Protein AF-A0A2B4SBN5-F1 (afdb_monomer_lite)

Foldseek 3Di:
DAKFKAWEFEDAPPDPHGPDIDIDIADDDPVCLAPVSVVVSVCVVVVVVVVCVVVVFDDWDWWWWWWFQDPNDIDTHTPPDSVSSNVCVCVQPDPDCPDPVVVPPPVDDDPVRCVVVADFAFLAFAFQLVQLLVQLVLCPDPQLPADFLDDDLAETAFEKEKFKDKDFDDWDWDQDPVVQFIHQFNDTGHPVNCVVCVPDDPVNRLQGGFTMKMWIKIAGLLRSTITTTTIDTDHPDDALVRLLCRVLFRQLQQQQWSVQSVVFDDDSSHTTNVRGPFWQADPVLVVVQHADPVRVVLVFDGSFSSHGHTPVCSVVVHHTYGYQHQEYEYALDPSNVSSLVVVLVCQVVVVDDSSCNNYFYAYFLLNLLLQQLCLQAVFQFDQQLFGGHLVQLVQACVFPDCLLNVQSVVQDDPPLSHPPDSNDSASLQSCLDPSNLVSQVVFFKWKDFDDDDDAAKDWDFDQVVLFIFIDHRPCPLADQLVVPPDLVSLLVLCVVVVHDSDDDSVVSSVSVVVVLVVVLVVDDARTAAEPDRANGWAEWEDPDPQWIWTQGLVQQFIWIWGWDRSNNHIYTYIDTQEGHPPQFRHWQYWECAPPDKIKTWTFDDPRFQTAIWMDGSVPNDIDGLDGDPDPQAPGWHYWYDAPQWIWTDRFQQQFIWIAHPVVSDIDTQAACSDADQRTHGRNRGGANGWHDWYGRRNKIWIARPVVRTIMIMGGCPSVSVLSNLSNLQCLLLPNHDPPDDRDQDALVSNLVSLVVNLVSQVVSVVVLCVSVVHDPPDFDPSHSNHRGPSSSVSSVSNSSSSVSSQVSSCSSPVVCRSSRNSNSNHNVVVVVVVVVVVPDPQDDDDDDDDDDDDDDDDDDDDDDDDDDDDDDDDDDPDDDDPPPPDPDPDDDDDDDDDDDDDPDDDSPSRYMHMYMYTHD

pLDDT: mean 78.02, std 18.74, range [21.84, 96.44]

Secondary structure (DSSP, 8-state):
-EEEEEEEEEEETT-SS-SEEEEEEEEE-GGG-SHHHHHHHHHHHHTHHHHHHHTT--EEEEEEEEEEEETTEEEEEE--SHHHHHHHHHHHH-SS---HHHHTT--PPPHHHHHHSPPP---SSEEEHHHHHHHHHHHTSTTS-PPPSEE-SSEEEEEEEEEEEEEEPPP--EEETTTTEEESBSS-B-HHHHHH-SS--HHHHHHTBEEEEEEEEEEETTSS-EEEEEEEEEES---HHHHHHHHHHHHHHHTS-HHHHHHSPPBTTEE-GGG-------HHHHHHTS--HHHHHTT---SSGGGS--HHHHHHT--EEEEEEEEEEE---HHHHHHHHHHHHHHHTT-S-GGGTT-EEEE-HHHHHHHHHHHHHHS-EEETTEEE-HHHHHHHHH-S-HHHHHHHHHH--TTTTS-S-SS-SHHHHHHT-HHHHHHHTT-SEEEEEE-----SEEEEEETTTTEEEEEESSS-SS--TTT--SHHHHHHHHHHTT----S-HHHHHHHHHHHHHHHHHTS-TTB-EESS--SSEEEEEEEETTEEEEEETTTTEEEEEEEEE-SSSEEEEEEEEEEPPTT---EEEEEE-STTEEEEEE---SS---EEEEEETTT--EEEEEETTSSS-S-EEEEEEETTEEEEEETTTTEEEEEETTTTEEEEEE--SSS----EETTT---SSEEEEEEETTEEEEEETTTTEEEEEEESHHHHHHHHHHHHHHHHTT--STT--PPP--HHHHHHHHHHHHHHHHHHHHHHHHHTT--TT----BTTTB--HHHHHHHHHHHHHHHHHHHHHHHH-SGGGGG--GGGGSTHHHHHHHHHHHH--S------SS------PPPP----------------------------------------------TTS-EEEEEEEEE-

Structure (mmCIF, N/CA/C/O backbone):
data_AF-A0A2B4SBN5-F1
#
_entry.id   AF-A0A2B4SBN5-F1
#
loop_
_atom_site.group_PDB
_atom_site.id
_atom_site.type_symbol
_atom_site.label_atom_id
_atom_site.label_alt_id
_atom_site.label_comp_id
_atom_site.label_asym_id
_atom_site.label_entity_id
_atom_site.label_seq_id
_atom_site.pdbx_PDB_ins_code
_atom_site.Cartn_x
_atom_site.Cartn_y
_atom_site.Cartn_z
_atom_site.occupancy
_atom_site.B_iso_or_equiv
_atom_site.auth_seq_id
_atom_site.auth_comp_id
_atom_site.auth_asym_id
_atom_site.auth_atom_id
_atom_site.pdbx_PDB_model_num
ATOM 1 N N . MET A 1 1 ? -30.070 45.444 13.335 1.00 51.06 1 MET A N 1
ATOM 2 C CA . MET A 1 1 ? -29.149 46.072 12.356 1.00 51.06 1 MET A CA 1
ATOM 3 C C . MET A 1 1 ? -28.250 44.975 11.816 1.00 51.06 1 MET A C 1
ATOM 5 O O . MET A 1 1 ? -27.507 44.396 12.597 1.00 51.06 1 MET A O 1
ATOM 9 N N . SER A 1 2 ? -28.333 44.672 10.522 1.00 61.66 2 SER A N 1
ATOM 10 C CA . SER A 1 2 ? -27.671 43.501 9.926 1.00 61.66 2 SER A CA 1
ATOM 11 C C . SER A 1 2 ? -26.673 43.948 8.854 1.00 61.66 2 SER A C 1
ATOM 13 O O . SER A 1 2 ? -26.949 44.862 8.074 1.00 61.66 2 SER A O 1
ATOM 15 N N . VAL A 1 3 ? -25.479 43.344 8.833 1.00 66.44 3 VAL A N 1
ATOM 16 C CA . VAL A 1 3 ? -24.431 43.646 7.841 1.00 66.44 3 VAL A CA 1
ATOM 17 C C . VAL A 1 3 ? -24.405 42.542 6.790 1.00 66.44 3 VAL A C 1
ATOM 19 O O . VAL A 1 3 ? -23.977 41.422 7.059 1.00 66.44 3 VAL A O 1
ATOM 22 N N . LEU A 1 4 ? -24.836 42.865 5.576 1.00 65.75 4 LEU A N 1
ATOM 23 C CA . LEU A 1 4 ? -24.887 41.945 4.444 1.00 65.75 4 LEU A CA 1
ATOM 24 C C . LEU A 1 4 ? -23.586 41.989 3.647 1.00 65.75 4 LEU A C 1
ATOM 26 O O . LEU A 1 4 ? -22.999 43.053 3.463 1.00 65.75 4 LEU A O 1
ATOM 30 N N . LYS A 1 5 ? -23.151 40.850 3.101 1.00 68.62 5 LYS A N 1
ATOM 31 C CA . LYS A 1 5 ? -22.091 40.831 2.083 1.00 68.62 5 LYS A CA 1
ATOM 32 C C . LYS A 1 5 ? -22.724 41.013 0.707 1.00 68.62 5 LYS A C 1
ATOM 34 O O . LYS A 1 5 ? -23.541 40.201 0.285 1.00 68.62 5 LYS A O 1
ATOM 39 N N . ALA A 1 6 ? -22.334 42.066 0.006 1.00 65.69 6 ALA A N 1
ATOM 40 C CA . ALA A 1 6 ? -22.793 42.362 -1.337 1.00 65.69 6 ALA A CA 1
ATOM 41 C C . ALA A 1 6 ? -21.748 41.930 -2.364 1.00 65.69 6 ALA A C 1
ATOM 43 O O . ALA A 1 6 ? -20.559 42.209 -2.202 1.00 65.69 6 ALA A O 1
ATOM 44 N N . VAL A 1 7 ? -22.185 41.277 -3.433 1.00 71.69 7 VAL A N 1
ATOM 45 C CA . VAL A 1 7 ? -21.375 41.083 -4.637 1.00 71.69 7 VAL A CA 1
ATOM 46 C C . VAL A 1 7 ? -21.892 42.055 -5.682 1.00 71.69 7 VAL A C 1
ATOM 48 O O . VAL A 1 7 ? -22.997 41.870 -6.184 1.00 71.69 7 VAL A O 1
ATOM 51 N N . VAL A 1 8 ? -21.101 43.072 -6.000 1.00 69.38 8 VAL A N 1
ATOM 52 C CA . VAL A 1 8 ? -21.455 44.112 -6.969 1.00 69.38 8 VAL A CA 1
ATOM 53 C C . VAL A 1 8 ? -20.827 43.749 -8.304 1.00 69.38 8 VAL A C 1
ATOM 55 O O . VAL A 1 8 ? -19.667 43.343 -8.353 1.00 69.38 8 VAL A O 1
ATOM 58 N N . SER A 1 9 ? -21.599 43.799 -9.380 1.00 72.75 9 SER A N 1
ATOM 59 C CA . SER A 1 9 ? -21.128 43.531 -10.739 1.00 72.75 9 SER A CA 1
ATOM 60 C C . SER A 1 9 ? -21.650 44.610 -11.678 1.00 72.75 9 SER A C 1
ATOM 62 O O . SER A 1 9 ? -22.857 44.854 -11.715 1.00 72.75 9 SER A O 1
ATOM 64 N N . PHE A 1 10 ? -20.746 45.230 -12.428 1.00 69.81 10 PHE A N 1
ATOM 65 C CA . PHE A 1 10 ? -21.060 46.272 -13.399 1.00 69.81 10 PHE A CA 1
ATOM 66 C C . PHE A 1 10 ? -21.068 45.691 -14.795 1.00 69.81 10 PHE A C 1
ATOM 68 O O . PHE A 1 10 ? -20.176 44.924 -15.140 1.00 69.81 10 PHE A O 1
ATOM 75 N N . TYR A 1 11 ? -22.069 46.054 -15.583 1.00 67.38 11 TYR A N 1
ATOM 76 C CA . TYR A 1 11 ? -22.192 45.639 -16.973 1.00 67.38 11 TYR A CA 1
ATOM 77 C C . TYR A 1 11 ? -22.347 46.874 -17.849 1.00 67.38 11 TYR A C 1
ATOM 79 O O . TYR A 1 11 ? -23.041 47.824 -17.472 1.00 67.38 11 TYR A O 1
ATOM 87 N N . ARG A 1 12 ? -21.748 46.833 -19.038 1.00 67.62 12 ARG A N 1
ATOM 88 C CA . ARG A 1 12 ? -22.061 47.784 -20.104 1.00 67.62 12 ARG A CA 1
ATOM 89 C C . ARG A 1 12 ? -23.293 47.312 -20.865 1.00 67.62 12 ARG A C 1
ATOM 91 O O . ARG A 1 12 ? -23.558 46.109 -20.969 1.00 67.62 12 ARG A O 1
ATOM 98 N N . THR A 1 13 ? -24.071 48.251 -21.390 1.00 59.84 13 THR A N 1
ATOM 99 C CA . THR A 1 13 ? -25.258 47.909 -22.174 1.00 59.84 13 THR A CA 1
ATOM 100 C C . THR A 1 13 ? -24.883 47.093 -23.418 1.00 59.84 13 THR A C 1
ATOM 102 O O . THR A 1 13 ? -24.150 47.549 -24.282 1.00 59.84 13 THR A O 1
ATOM 105 N N . GLY A 1 14 ? -25.386 45.855 -23.485 1.00 57.78 14 GLY A N 1
ATOM 106 C CA . GLY A 1 14 ? -25.158 44.895 -24.574 1.00 57.78 14 GLY A CA 1
ATOM 107 C C . GLY A 1 14 ? -24.210 43.744 -24.219 1.00 57.78 14 GLY A C 1
ATOM 108 O O . GLY A 1 14 ? -24.189 42.747 -24.933 1.00 57.78 14 GLY A O 1
ATOM 109 N N . GLU A 1 15 ? -23.479 43.832 -23.104 1.00 61.69 15 GLU A N 1
ATOM 110 C CA . GLU A 1 15 ? -22.484 42.829 -22.710 1.00 61.69 15 GLU A CA 1
ATOM 111 C C . GLU A 1 15 ? -23.044 41.792 -21.720 1.00 61.69 15 GLU A C 1
ATOM 113 O O . GLU A 1 15 ? -23.730 42.125 -20.751 1.00 61.69 15 GLU A O 1
ATOM 118 N N . GLU A 1 16 ? -22.715 40.513 -21.939 1.00 62.59 16 GLU A N 1
ATOM 119 C CA . GLU A 1 16 ? -23.088 39.410 -21.035 1.00 62.59 16 GLU A CA 1
ATOM 120 C C . GLU A 1 16 ? -22.087 39.196 -19.886 1.00 62.59 16 GLU A C 1
ATOM 122 O O . GLU A 1 16 ? -22.400 38.519 -18.903 1.00 62.59 16 GLU A O 1
ATOM 127 N N . ARG A 1 17 ? -20.877 39.763 -19.982 1.00 62.66 17 ARG A N 1
ATOM 128 C CA . ARG A 1 17 ? -19.827 39.653 -18.958 1.00 62.66 17 ARG A CA 1
ATOM 129 C C . ARG A 1 17 ? -19.673 40.976 -18.202 1.00 62.66 17 ARG A C 1
ATOM 131 O O . ARG A 1 17 ? -19.775 42.028 -18.824 1.00 62.66 17 ARG A O 1
ATOM 138 N N . PRO A 1 18 ? -19.440 40.946 -16.877 1.00 61.59 18 PRO A N 1
ATOM 139 C CA . PRO A 1 18 ? -19.280 42.171 -16.110 1.00 61.59 18 PRO A CA 1
ATOM 140 C C . PRO A 1 18 ? -17.927 42.827 -16.404 1.00 61.59 18 PRO A C 1
ATOM 142 O O . PRO A 1 18 ? -16.907 42.138 -16.415 1.00 61.59 18 PRO A O 1
ATOM 145 N N . SER A 1 19 ? -17.916 44.148 -16.574 1.00 60.81 19 SER A N 1
ATOM 146 C CA . SER A 1 19 ? -16.699 44.948 -16.737 1.00 60.81 19 SER A CA 1
ATOM 147 C C . SER A 1 19 ? -15.902 45.037 -15.434 1.00 60.81 19 SER A C 1
ATOM 149 O O . SER A 1 19 ? -14.679 45.007 -15.453 1.00 60.81 19 SER A O 1
ATOM 151 N N . GLU A 1 20 ? -16.593 45.095 -14.292 1.00 62.25 20 GLU A N 1
ATOM 152 C CA . GLU A 1 20 ? -15.980 45.087 -12.962 1.00 62.25 20 GLU A CA 1
ATOM 153 C C . GLU A 1 20 ? -16.826 44.289 -11.964 1.00 62.25 20 GLU A C 1
ATOM 155 O O . GLU A 1 20 ? -18.061 44.264 -12.032 1.00 62.25 20 GLU A O 1
ATOM 160 N N . ARG A 1 21 ? -16.167 43.642 -10.995 1.00 66.94 21 ARG A N 1
ATOM 161 C CA . ARG A 1 21 ? -16.831 42.911 -9.910 1.00 66.94 21 ARG A CA 1
ATOM 162 C C . ARG A 1 21 ? -16.061 43.046 -8.605 1.00 66.94 21 ARG A C 1
ATOM 164 O O . ARG A 1 21 ? -14.914 42.621 -8.518 1.00 66.94 21 ARG A O 1
ATOM 171 N N . TYR A 1 22 ? -16.722 43.525 -7.556 1.00 60.81 22 TYR A N 1
ATOM 172 C CA . TYR A 1 22 ? -16.129 43.595 -6.220 1.00 60.81 22 TYR A CA 1
ATOM 173 C C . TYR A 1 22 ? -17.101 43.166 -5.121 1.00 60.81 22 TYR A C 1
ATOM 175 O O . TYR A 1 22 ? -18.305 42.994 -5.330 1.00 60.81 22 TYR A O 1
ATOM 183 N N . LYS A 1 23 ? -16.551 42.931 -3.926 1.00 66.75 23 LYS A N 1
ATOM 184 C CA . LYS A 1 23 ? -17.310 42.560 -2.730 1.00 66.75 23 LYS A CA 1
ATOM 185 C C . LYS A 1 23 ? -17.380 43.754 -1.789 1.00 66.75 23 LYS A C 1
ATOM 187 O O . LYS A 1 23 ? -16.352 44.328 -1.453 1.00 66.75 23 LYS A O 1
ATOM 192 N N . ALA A 1 24 ? -18.578 44.081 -1.330 1.00 62.34 24 ALA A N 1
ATOM 193 C CA . ALA A 1 24 ? -18.820 45.148 -0.369 1.00 62.34 24 ALA A CA 1
ATOM 194 C C . ALA A 1 24 ? -19.614 44.623 0.831 1.00 62.34 24 ALA A C 1
ATOM 196 O O . ALA A 1 24 ? -20.105 43.493 0.830 1.00 62.34 24 ALA A O 1
ATOM 197 N N . ARG A 1 25 ? -19.723 45.429 1.885 1.00 66.00 25 ARG A N 1
ATOM 198 C CA . ARG A 1 25 ? -20.588 45.139 3.033 1.00 66.00 25 ARG A CA 1
ATOM 199 C C . ARG A 1 25 ? -21.664 46.207 3.092 1.00 66.00 25 ARG A C 1
ATOM 201 O O . ARG A 1 25 ? -21.309 47.366 3.153 1.00 66.00 25 ARG A O 1
ATOM 208 N N . LEU A 1 26 ? -22.935 45.829 3.069 1.00 66.25 26 LEU A N 1
ATOM 209 C CA . LEU A 1 26 ? -24.074 46.743 3.144 1.00 66.25 26 LEU A CA 1
ATOM 210 C C . LEU A 1 26 ? -24.664 46.699 4.550 1.00 66.25 26 LEU A C 1
ATOM 212 O O . LEU A 1 26 ? -24.926 45.615 5.071 1.00 66.25 26 LEU A O 1
ATOM 216 N N . LYS A 1 27 ? -24.905 47.858 5.160 1.00 72.25 27 LYS A N 1
ATOM 217 C CA . LYS A 1 27 ? -25.667 47.934 6.412 1.00 72.25 27 LYS A CA 1
ATOM 218 C C . LYS A 1 27 ? -27.154 48.053 6.091 1.00 72.25 27 LYS A C 1
ATOM 220 O O . LYS A 1 27 ? -27.542 48.925 5.319 1.00 72.25 27 LYS A O 1
ATOM 225 N N . VAL A 1 28 ? -27.979 47.194 6.685 1.00 70.56 28 VAL A N 1
ATOM 226 C CA . VAL A 1 28 ? -29.439 47.223 6.524 1.00 70.56 28 VAL A CA 1
ATOM 227 C C . VAL A 1 28 ? -30.119 47.322 7.891 1.00 70.56 28 VAL A C 1
ATOM 229 O O . VAL A 1 28 ? -29.708 46.687 8.868 1.00 70.56 28 VAL A O 1
ATOM 232 N N . GLN A 1 29 ? -31.145 48.165 7.951 1.00 72.19 29 GLN A N 1
ATOM 233 C CA . GLN A 1 29 ? -31.945 48.489 9.126 1.00 72.19 29 GLN A CA 1
ATOM 234 C C . GLN A 1 29 ? -33.433 48.376 8.772 1.00 72.19 29 GLN A C 1
ATOM 236 O O . GLN A 1 29 ? -33.784 48.301 7.594 1.00 72.19 29 GLN A O 1
ATOM 241 N N . GLU A 1 30 ? -34.305 48.376 9.781 1.00 67.81 30 GLU A N 1
ATOM 242 C CA . GLU A 1 30 ? -35.758 48.268 9.576 1.00 67.81 30 GLU A CA 1
ATOM 243 C C . GLU A 1 30 ? -36.354 49.434 8.773 1.00 67.81 30 GLU A C 1
ATOM 245 O O . GLU A 1 30 ? -37.359 49.263 8.091 1.00 67.81 30 GLU A O 1
ATOM 250 N N . GLU A 1 31 ? -35.707 50.598 8.771 1.00 70.38 31 GLU A N 1
ATOM 251 C CA . GLU A 1 31 ? -36.085 51.758 7.950 1.00 70.38 31 GLU A CA 1
ATOM 252 C C . GLU A 1 31 ? -35.945 51.516 6.430 1.00 70.38 31 GLU A C 1
ATOM 254 O O . GLU A 1 31 ? -36.512 52.251 5.623 1.00 70.38 31 GLU A O 1
ATOM 259 N N . HIS A 1 32 ? -35.265 50.440 6.010 1.00 77.75 32 HIS A N 1
ATOM 260 C CA . HIS A 1 32 ? -35.090 50.059 4.603 1.00 77.75 32 HIS A CA 1
ATOM 261 C C . HIS A 1 32 ? -36.127 49.035 4.101 1.00 77.75 32 HIS A C 1
ATOM 263 O O . HIS A 1 32 ? -35.873 48.347 3.115 1.00 77.75 32 HIS A O 1
ATOM 269 N N . ARG A 1 33 ? -37.289 48.912 4.761 1.00 75.44 33 ARG A N 1
ATOM 270 C CA . ARG A 1 33 ? -38.348 47.945 4.400 1.00 75.44 33 ARG A CA 1
ATOM 271 C C . ARG A 1 33 ? -38.999 48.192 3.036 1.00 75.44 33 ARG A C 1
ATOM 273 O O . ARG A 1 33 ? -39.509 47.257 2.430 1.00 75.44 33 ARG A O 1
ATOM 280 N N . THR A 1 34 ? -38.972 49.418 2.516 1.00 81.06 34 THR A N 1
ATOM 281 C CA . THR A 1 34 ? -39.486 49.690 1.162 1.00 81.06 34 THR A CA 1
ATOM 282 C C . THR A 1 34 ? -38.402 49.474 0.107 1.00 81.06 34 THR A C 1
ATOM 284 O O . THR A 1 34 ? -37.240 49.819 0.318 1.00 81.06 34 THR A O 1
ATOM 287 N N . LEU A 1 35 ? -38.770 48.969 -1.072 1.00 80.50 35 LEU A N 1
ATOM 288 C CA . LEU A 1 35 ? -37.847 48.713 -2.181 1.00 80.50 35 LEU A CA 1
ATOM 289 C C . LEU A 1 35 ? -37.118 49.984 -2.620 1.00 80.50 35 LEU A C 1
ATOM 291 O O . LEU A 1 35 ? -35.931 49.934 -2.939 1.00 80.50 35 LEU A O 1
ATOM 295 N N . SER A 1 36 ? -37.800 51.131 -2.582 1.00 81.19 36 SER A N 1
ATOM 296 C CA . SER A 1 36 ? -37.186 52.426 -2.879 1.00 81.19 36 SER A CA 1
ATOM 297 C C . SER A 1 36 ? -36.139 52.814 -1.833 1.00 81.19 36 SER A C 1
ATOM 299 O O . SER A 1 36 ? -35.042 53.231 -2.204 1.00 81.19 36 SER A O 1
ATOM 301 N N . ALA A 1 37 ? -36.438 52.659 -0.538 1.00 82.06 37 ALA A N 1
ATOM 302 C CA . ALA A 1 37 ? -35.480 52.947 0.530 1.00 82.06 37 ALA A CA 1
ATOM 303 C C . ALA A 1 37 ? -34.293 51.973 0.499 1.00 82.06 37 ALA A C 1
ATOM 305 O O . ALA A 1 37 ? -33.148 52.391 0.659 1.00 82.06 37 ALA A O 1
ATOM 306 N N . PHE A 1 38 ? -34.546 50.695 0.210 1.00 79.88 38 PHE A N 1
ATOM 307 C CA . PHE A 1 38 ? -33.509 49.677 0.089 1.00 79.88 38 PHE A CA 1
ATOM 308 C C . PHE A 1 38 ? -32.570 49.953 -1.090 1.00 79.88 38 PHE A C 1
ATOM 310 O O . PHE A 1 38 ? -31.355 49.994 -0.905 1.00 79.88 38 PHE A O 1
ATOM 317 N N . LYS A 1 39 ? -33.108 50.212 -2.293 1.00 81.75 39 LYS A N 1
ATOM 318 C CA . LYS A 1 39 ? -32.303 50.583 -3.471 1.00 81.75 39 LYS A CA 1
ATOM 319 C C . LYS A 1 39 ? -31.496 51.855 -3.221 1.00 81.75 39 LYS A C 1
ATOM 321 O O . LYS A 1 39 ? -30.315 51.883 -3.552 1.00 81.75 39 LYS A O 1
ATOM 326 N N . LYS A 1 40 ? -32.103 52.869 -2.597 1.00 83.88 40 LYS A N 1
ATOM 327 C CA . LYS A 1 40 ? -31.419 54.117 -2.245 1.00 83.88 40 LYS A CA 1
ATOM 328 C C . LYS A 1 40 ? -30.249 53.875 -1.288 1.00 83.88 40 LYS A C 1
ATOM 330 O O . LYS A 1 40 ? -29.141 54.292 -1.590 1.00 83.88 40 LYS A O 1
ATOM 335 N N . ASN A 1 41 ? -30.453 53.109 -0.215 1.00 83.88 41 ASN A N 1
ATOM 336 C CA . ASN A 1 41 ? -29.378 52.738 0.707 1.00 83.88 41 ASN A CA 1
ATOM 337 C C . ASN A 1 41 ? -28.244 51.975 -0.001 1.00 83.88 41 ASN A C 1
ATOM 339 O O . ASN A 1 41 ? -27.077 52.233 0.261 1.00 83.88 41 ASN A O 1
ATOM 343 N N . VAL A 1 42 ? -28.556 51.071 -0.938 1.00 79.88 42 VAL A N 1
ATOM 344 C CA . VAL A 1 42 ? -27.529 50.372 -1.732 1.00 79.88 42 VAL A CA 1
ATOM 345 C C . VAL A 1 42 ? -26.733 51.344 -2.609 1.00 79.88 42 VAL A C 1
ATOM 347 O O . VAL A 1 42 ? -25.508 51.245 -2.655 1.00 79.88 42 VAL A O 1
ATOM 350 N N . ILE A 1 43 ? -27.408 52.274 -3.288 1.00 79.62 43 ILE A N 1
ATOM 351 C CA . ILE A 1 43 ? -26.775 53.279 -4.156 1.00 79.62 43 ILE A CA 1
ATOM 352 C C . ILE A 1 43 ? -25.867 54.203 -3.346 1.00 79.62 43 ILE A C 1
ATOM 354 O O . ILE A 1 43 ? -24.708 54.391 -3.722 1.00 79.62 43 ILE A O 1
ATOM 358 N N . ASP A 1 44 ? -26.377 54.728 -2.232 1.00 81.62 44 ASP A N 1
ATOM 359 C CA . ASP A 1 44 ? -25.673 55.681 -1.377 1.00 81.62 44 ASP A CA 1
ATOM 360 C C . ASP A 1 44 ? -24.485 55.007 -0.677 1.00 81.62 44 ASP A C 1
ATOM 362 O O . ASP A 1 44 ? -23.367 55.516 -0.712 1.00 81.62 44 ASP A O 1
ATOM 366 N N . PHE A 1 45 ? -24.685 53.812 -0.108 1.00 76.62 45 PHE A N 1
ATOM 367 C CA . PHE A 1 45 ? -23.639 53.101 0.631 1.00 76.62 45 PHE A CA 1
ATOM 368 C C . PHE A 1 45 ? -22.491 52.631 -0.272 1.00 76.62 45 PHE A C 1
ATOM 370 O O . PHE A 1 45 ? -21.336 52.608 0.150 1.00 76.62 45 PHE A O 1
ATOM 377 N N . LEU A 1 46 ? -22.792 52.224 -1.509 1.00 74.12 46 LEU A N 1
ATOM 378 C CA . LEU A 1 46 ? -21.777 51.775 -2.467 1.00 74.12 46 LEU A CA 1
ATOM 379 C C . LEU A 1 46 ? -21.195 52.915 -3.312 1.00 74.12 46 LEU A C 1
ATOM 381 O O . LEU A 1 46 ? -20.305 52.649 -4.118 1.00 74.12 46 LEU A O 1
ATOM 385 N N . GLY A 1 47 ? -21.685 54.149 -3.156 1.00 78.50 47 GLY A N 1
ATOM 386 C CA . GLY A 1 47 ? -21.227 55.303 -3.931 1.00 78.50 47 GLY A CA 1
ATOM 387 C C . GLY A 1 47 ? -21.474 55.168 -5.437 1.00 78.50 47 GLY A C 1
ATOM 388 O O . GLY A 1 47 ? -20.684 55.671 -6.237 1.00 78.50 47 GLY A O 1
ATOM 389 N N . LEU A 1 48 ? -22.547 54.479 -5.856 1.00 77.25 48 LEU A N 1
ATOM 390 C CA . LEU A 1 48 ? -22.758 54.139 -7.275 1.00 77.25 48 LEU A CA 1
ATOM 391 C C . LEU A 1 48 ? -22.933 55.382 -8.162 1.00 77.25 48 LEU A C 1
ATOM 393 O O . LEU A 1 48 ? -22.480 55.379 -9.303 1.00 77.25 48 LEU A O 1
ATOM 397 N N . ASN A 1 49 ? -23.520 56.462 -7.635 1.00 77.12 49 ASN A N 1
ATOM 398 C CA . ASN A 1 49 ? -23.664 57.734 -8.357 1.00 77.12 49 ASN A CA 1
ATOM 399 C C . ASN A 1 49 ? -22.310 58.413 -8.629 1.00 77.12 49 ASN A C 1
ATOM 401 O O . ASN A 1 49 ? -22.088 58.960 -9.709 1.00 77.12 49 ASN A O 1
ATOM 405 N N . GLU A 1 50 ? -21.387 58.372 -7.665 1.00 77.38 50 GLU A N 1
ATOM 406 C CA . GLU A 1 50 ? -20.046 58.944 -7.830 1.00 77.38 50 GLU A CA 1
ATOM 407 C C . GLU A 1 50 ? -19.223 58.136 -8.832 1.00 77.38 50 GLU A C 1
ATOM 409 O O . GLU A 1 50 ? -18.516 58.717 -9.658 1.00 77.38 50 GLU A O 1
ATOM 414 N N . GLN A 1 51 ? -19.362 56.807 -8.800 1.00 70.31 51 GLN A N 1
ATOM 415 C CA . GLN A 1 51 ? -18.754 55.917 -9.784 1.00 70.31 51 GLN A CA 1
ATOM 416 C C . GLN A 1 51 ? -19.312 56.174 -11.188 1.00 70.31 51 GLN A C 1
ATOM 418 O O . GLN A 1 51 ? -18.525 56.386 -12.105 1.00 70.31 51 GLN A O 1
ATOM 423 N N . ALA A 1 52 ? -20.638 56.260 -11.351 1.00 66.81 52 ALA A N 1
ATOM 424 C CA . ALA A 1 52 ? -21.275 56.597 -12.627 1.00 66.81 52 ALA A CA 1
ATOM 425 C C . ALA A 1 52 ? -20.707 57.903 -13.210 1.00 66.81 52 ALA A C 1
ATOM 427 O O . ALA A 1 52 ? -20.252 57.938 -14.353 1.00 66.81 52 ALA A O 1
ATOM 428 N N . ARG A 1 53 ? -20.620 58.952 -12.378 1.00 71.12 53 ARG A N 1
ATOM 429 C CA . ARG A 1 53 ? -20.067 60.254 -12.769 1.00 71.12 53 ARG A CA 1
ATOM 430 C C . ARG A 1 53 ? -18.585 60.175 -13.136 1.00 71.12 53 ARG A C 1
ATOM 432 O O . ARG A 1 53 ? -18.173 60.808 -14.103 1.00 71.12 53 ARG A O 1
ATOM 439 N N . LYS A 1 54 ? -17.783 59.403 -12.392 1.00 68.31 54 LYS A N 1
ATOM 440 C CA . LYS A 1 54 ? -16.352 59.194 -12.676 1.00 68.31 54 LYS A CA 1
ATOM 441 C C . LYS A 1 54 ? -16.129 58.542 -14.044 1.00 68.31 54 LYS A C 1
ATOM 443 O O . LYS A 1 54 ? -15.142 58.855 -14.701 1.00 68.31 54 LYS A O 1
ATOM 448 N N . PHE A 1 55 ? -17.044 57.678 -14.472 1.00 59.50 55 PHE A N 1
ATOM 449 C CA . PHE A 1 55 ? -16.995 57.016 -15.775 1.00 59.50 55 PHE A CA 1
ATOM 450 C C . PHE A 1 55 ? -17.727 57.780 -16.895 1.00 59.50 55 PHE A C 1
ATOM 452 O O . PHE A 1 55 ? -17.772 57.291 -18.019 1.00 59.50 55 PHE A O 1
ATOM 459 N N . GLY A 1 56 ? -18.267 58.977 -16.621 1.00 59.50 56 GLY A N 1
ATOM 460 C CA . GLY A 1 56 ? -18.974 59.800 -17.611 1.00 59.50 56 GLY A CA 1
ATOM 461 C C . GLY A 1 56 ? -20.384 59.310 -17.963 1.00 59.50 56 GLY A C 1
ATOM 462 O O . GLY A 1 56 ? -20.897 59.663 -19.018 1.00 59.50 56 GLY A O 1
ATOM 463 N N . LEU A 1 57 ? -21.006 58.500 -17.101 1.00 63.66 57 LEU A N 1
ATOM 464 C CA . LEU A 1 57 ? -22.264 57.794 -17.363 1.00 63.66 57 LEU A CA 1
ATOM 465 C C . LEU A 1 57 ? -23.435 58.513 -16.683 1.00 63.66 57 LEU A C 1
ATOM 467 O O . LEU A 1 57 ? -23.353 58.875 -15.507 1.00 63.66 57 LEU A O 1
ATOM 471 N N . GLY A 1 58 ? -24.521 58.738 -17.430 1.00 57.22 58 GLY A N 1
ATOM 472 C CA . GLY A 1 58 ? -25.661 59.543 -16.976 1.00 57.22 58 GLY A CA 1
ATOM 473 C C . GLY A 1 58 ? -26.712 58.768 -16.176 1.00 57.22 58 GLY A C 1
ATOM 474 O O . GLY A 1 58 ? -27.186 59.260 -15.153 1.00 57.22 58 GLY A O 1
ATOM 475 N N . GLN A 1 59 ? -27.089 57.567 -16.623 1.00 64.00 59 GLN A N 1
ATOM 476 C CA . GLN A 1 59 ? -28.132 56.747 -15.994 1.00 64.00 59 GLN A CA 1
ATOM 477 C C . GLN A 1 59 ? -27.692 55.284 -15.863 1.00 64.00 59 GLN A C 1
ATOM 479 O O . GLN A 1 59 ? -26.892 54.778 -16.652 1.00 64.00 59 GLN A O 1
ATOM 484 N N . PHE A 1 60 ? -28.210 54.606 -14.836 1.00 70.06 60 PHE A N 1
ATOM 485 C CA . PHE A 1 60 ? -27.995 53.178 -14.628 1.00 70.06 60 PHE A CA 1
ATOM 486 C C . PHE A 1 60 ? -29.241 52.482 -14.090 1.00 70.06 60 PHE A C 1
ATOM 488 O O . PHE A 1 60 ? -29.995 53.052 -13.301 1.00 70.06 60 PHE A O 1
ATOM 495 N N . ASP A 1 61 ? -29.414 51.218 -14.472 1.00 74.06 61 ASP A N 1
ATOM 496 C CA . ASP A 1 61 ? -30.420 50.327 -13.896 1.00 74.06 61 ASP A CA 1
ATOM 497 C C . ASP A 1 61 ? -29.798 49.451 -12.801 1.00 74.06 61 ASP A C 1
ATOM 499 O O . ASP A 1 61 ? -28.732 48.853 -12.985 1.00 74.06 61 ASP A O 1
ATOM 503 N N . LEU A 1 62 ? -30.483 49.365 -11.658 1.00 76.31 62 LEU A N 1
ATOM 504 C CA . LEU A 1 62 ? -30.065 48.590 -10.492 1.00 76.31 62 LEU A CA 1
ATOM 505 C C . LEU A 1 62 ? -30.970 47.368 -10.310 1.00 76.31 62 LEU A C 1
ATOM 507 O O . LEU A 1 62 ? -32.137 47.487 -9.908 1.00 76.31 62 LEU A O 1
ATOM 511 N N . LYS A 1 63 ? -30.388 46.181 -10.500 1.00 78.12 63 LYS A N 1
ATOM 512 C CA . LYS A 1 63 ? -31.030 44.888 -10.233 1.00 78.12 63 LYS A CA 1
ATOM 513 C C . LYS A 1 63 ? -30.435 44.237 -8.994 1.00 78.12 63 LYS A C 1
ATOM 515 O O . LYS A 1 63 ? -29.219 44.145 -8.830 1.00 78.12 63 LYS A O 1
ATOM 520 N N . LEU A 1 64 ? -31.313 43.759 -8.125 1.00 77.12 64 LEU A N 1
ATOM 521 C CA . LEU A 1 64 ? -30.960 43.169 -6.841 1.00 77.12 64 LEU A CA 1
ATOM 522 C C . LEU A 1 64 ? -31.379 41.702 -6.821 1.00 77.12 64 LEU A C 1
ATOM 524 O O . LEU A 1 64 ? -32.467 41.366 -7.284 1.00 77.12 64 LEU A O 1
ATOM 528 N N . TYR A 1 65 ? -30.526 40.843 -6.268 1.00 76.56 65 TYR A N 1
ATOM 529 C CA . TYR A 1 65 ? -30.824 39.429 -6.066 1.00 76.56 65 TYR A CA 1
ATOM 530 C C . TYR A 1 65 ? -30.356 38.967 -4.693 1.00 76.56 65 TYR A C 1
ATOM 532 O O . TYR A 1 65 ? -29.242 39.304 -4.291 1.00 76.56 65 TYR A O 1
ATOM 540 N N . ARG A 1 66 ? -31.131 38.127 -4.008 1.00 78.88 66 ARG A N 1
ATOM 541 C CA . ARG A 1 66 ? -30.610 37.317 -2.902 1.00 78.88 66 ARG A CA 1
ATOM 542 C C . ARG A 1 66 ? -29.957 36.060 -3.472 1.00 78.88 66 ARG A C 1
ATOM 544 O O . ARG A 1 66 ? -30.513 35.416 -4.358 1.00 78.88 66 ARG A O 1
ATOM 551 N N . LEU A 1 67 ? -28.773 35.718 -2.976 1.00 68.38 67 LEU A N 1
ATOM 552 C CA . LEU A 1 67 ? -28.113 34.454 -3.294 1.00 68.38 67 LEU A CA 1
ATOM 553 C C . LEU A 1 67 ? -28.451 33.435 -2.209 1.00 68.38 67 LEU A C 1
ATOM 555 O O . LEU A 1 67 ? -28.120 33.670 -1.048 1.00 68.38 67 LEU A O 1
ATOM 559 N N . ALA A 1 68 ? -29.047 32.304 -2.585 1.00 60.09 68 ALA A N 1
ATOM 560 C CA . ALA A 1 68 ? -29.225 31.168 -1.684 1.00 60.09 68 ALA A CA 1
ATOM 561 C C . ALA A 1 68 ? -28.449 29.954 -2.197 1.00 60.09 68 ALA A C 1
ATOM 563 O O . ALA A 1 68 ? -28.266 29.782 -3.402 1.00 60.09 68 ALA A O 1
ATOM 564 N N . LYS A 1 69 ? -27.977 29.109 -1.278 1.00 53.56 69 LYS A N 1
ATOM 565 C CA . LYS A 1 69 ? -27.326 27.844 -1.618 1.00 53.56 69 LYS A CA 1
ATOM 566 C C . LYS A 1 69 ? -28.270 26.706 -1.249 1.00 53.56 69 LYS A C 1
ATOM 568 O O . LYS A 1 69 ? -28.441 26.436 -0.068 1.00 53.56 69 LYS A O 1
ATOM 573 N N . ILE A 1 70 ? -28.840 26.044 -2.250 1.00 52.16 70 ILE A N 1
ATOM 574 C CA . ILE A 1 70 ? -29.734 24.893 -2.081 1.00 52.16 70 ILE A CA 1
ATOM 575 C C . ILE A 1 70 ? -29.047 23.689 -2.733 1.00 52.16 70 ILE A C 1
ATOM 577 O O . ILE A 1 70 ? -28.578 23.782 -3.868 1.00 52.16 70 ILE A O 1
ATOM 581 N N . SER A 1 71 ? -28.895 22.582 -1.998 1.00 43.78 71 SER A N 1
ATOM 582 C CA . SER A 1 71 ? -28.343 21.310 -2.513 1.00 43.78 71 SER A CA 1
ATOM 583 C C . SER A 1 71 ? -27.045 21.463 -3.331 1.00 43.78 71 SER A C 1
ATOM 585 O O . SER A 1 71 ? -26.913 20.943 -4.439 1.00 43.78 71 SER A O 1
ATOM 587 N N . CYS A 1 72 ? -26.079 22.223 -2.801 1.00 40.88 72 CYS A N 1
ATOM 588 C CA . CYS A 1 72 ? -24.784 22.522 -3.436 1.00 40.88 72 CYS A CA 1
ATOM 589 C C . CYS A 1 72 ? -24.818 23.356 -4.738 1.00 40.88 72 CYS A C 1
ATOM 591 O O . CYS A 1 72 ? -23.757 23.578 -5.325 1.00 40.88 72 CYS A O 1
ATOM 593 N N . LYS A 1 73 ? -25.969 23.907 -5.143 1.00 43.09 73 LYS A N 1
ATOM 594 C CA . LYS A 1 73 ? -26.101 24.902 -6.225 1.00 43.09 73 LYS A CA 1
ATOM 595 C C . LYS A 1 73 ? -26.443 26.286 -5.663 1.00 43.09 73 LYS A C 1
ATOM 597 O O . LYS A 1 73 ? -27.043 26.399 -4.599 1.00 43.09 73 LYS A O 1
ATOM 602 N N . ILE A 1 74 ? -26.003 27.343 -6.352 1.00 56.31 74 ILE A N 1
ATOM 603 C CA . ILE A 1 74 ? -26.315 28.736 -5.992 1.00 56.31 74 ILE A CA 1
ATOM 604 C C . ILE A 1 74 ? -27.475 29.204 -6.866 1.00 56.31 74 ILE A C 1
ATOM 606 O O . ILE A 1 74 ? -27.340 29.227 -8.090 1.00 56.31 74 ILE A O 1
ATOM 610 N N . GLU A 1 75 ? -28.573 29.610 -6.239 1.00 63.72 75 GLU A N 1
ATOM 611 C CA . GLU A 1 75 ? -29.746 30.181 -6.900 1.00 63.72 75 GLU A CA 1
ATOM 612 C C . GLU A 1 75 ? -29.835 31.693 -6.642 1.00 63.72 75 GLU A C 1
ATOM 614 O O . GLU A 1 75 ? -29.460 32.183 -5.571 1.00 63.72 75 GLU A O 1
ATOM 619 N N . ASN A 1 76 ? -30.299 32.442 -7.650 1.00 70.50 76 ASN A N 1
ATOM 620 C CA . ASN A 1 76 ? -30.478 33.895 -7.587 1.00 70.50 76 ASN A CA 1
ATOM 621 C C . ASN A 1 76 ? -31.979 34.217 -7.497 1.00 70.50 76 ASN A C 1
ATOM 623 O O . ASN A 1 76 ? -32.690 34.048 -8.486 1.00 70.50 76 ASN A O 1
ATOM 627 N N . TYR A 1 77 ? -32.444 34.755 -6.371 1.00 70.56 77 TYR A N 1
ATOM 628 C CA . TYR A 1 77 ? -33.828 35.217 -6.203 1.00 70.56 77 TYR A CA 1
ATOM 629 C C . TYR A 1 77 ? -33.916 36.717 -6.470 1.00 70.56 77 TYR A C 1
ATOM 631 O O . TYR A 1 77 ? -33.244 37.500 -5.801 1.00 70.56 77 TYR A O 1
ATOM 639 N N . SER A 1 78 ? -34.695 37.136 -7.469 1.00 73.50 78 SER A N 1
ATOM 640 C CA . SER A 1 78 ? -34.801 38.547 -7.861 1.00 73.50 78 SER A CA 1
ATOM 641 C C . SER A 1 78 ? -35.577 39.380 -6.840 1.00 73.50 78 SER A C 1
ATOM 643 O O . SER A 1 78 ? -36.682 39.007 -6.459 1.00 73.50 78 SER A O 1
ATOM 645 N N . LEU A 1 79 ? -35.048 40.554 -6.494 1.00 76.94 79 LEU A N 1
ATOM 646 C CA . LEU A 1 79 ? -35.673 41.560 -5.629 1.00 76.94 79 LEU A CA 1
ATOM 647 C C . LEU A 1 79 ? -36.095 42.767 -6.476 1.00 76.94 79 LEU A C 1
ATOM 649 O O . LEU A 1 79 ? -35.492 43.842 -6.425 1.00 76.94 79 LEU A O 1
ATOM 653 N N . SER A 1 80 ? -37.086 42.557 -7.340 1.00 74.62 80 SER A N 1
ATOM 654 C CA . SER A 1 80 ? -37.550 43.558 -8.311 1.00 74.62 80 SER A CA 1
ATOM 655 C C . SER A 1 80 ? -38.849 44.256 -7.908 1.00 74.62 80 SER A C 1
ATOM 657 O O . SER A 1 80 ? -39.104 45.364 -8.375 1.00 74.62 80 SER A O 1
ATOM 659 N N . THR A 1 81 ? -39.639 43.652 -7.016 1.00 81.88 81 THR A N 1
ATOM 660 C CA . THR A 1 81 ? -40.930 44.174 -6.541 1.00 81.88 81 THR A CA 1
ATOM 661 C C . THR A 1 81 ? -40.970 44.278 -5.016 1.00 81.88 81 THR A C 1
ATOM 663 O O . THR A 1 81 ? -40.174 43.644 -4.323 1.00 81.88 81 THR A O 1
ATOM 666 N N . GLN A 1 82 ? -41.904 45.074 -4.482 1.00 78.81 82 GLN A N 1
ATOM 667 C CA . GLN A 1 82 ? -42.081 45.210 -3.031 1.00 78.81 82 GLN A CA 1
ATOM 668 C C . GLN A 1 82 ? -42.452 43.870 -2.379 1.00 78.81 82 GLN A C 1
ATOM 670 O O . GLN A 1 82 ? -41.849 43.514 -1.382 1.00 78.81 82 GLN A O 1
ATOM 675 N N . GLN A 1 83 ? -43.339 43.081 -2.995 1.00 79.62 83 GLN A N 1
ATOM 676 C CA . GLN A 1 83 ? -43.721 41.755 -2.487 1.00 79.62 83 GLN A CA 1
ATOM 677 C C . GLN A 1 83 ? -42.531 40.788 -2.402 1.00 79.62 83 GLN A C 1
ATOM 679 O O . GLN A 1 83 ? -42.401 40.051 -1.430 1.00 79.62 83 GLN A O 1
ATOM 684 N N . GLN A 1 84 ? -41.636 40.804 -3.399 1.00 79.69 84 GLN A N 1
ATOM 685 C CA . GLN A 1 84 ? -40.402 40.012 -3.355 1.00 79.69 84 GLN A CA 1
ATOM 686 C C . GLN A 1 84 ? -39.477 40.481 -2.232 1.00 79.69 84 GLN A C 1
ATOM 688 O O . GLN A 1 84 ? -38.873 39.659 -1.556 1.00 79.69 84 GLN A O 1
ATOM 693 N N . LEU A 1 85 ? -39.370 41.794 -2.012 1.00 78.31 85 LEU A N 1
ATOM 694 C CA . LEU A 1 85 ? -38.599 42.307 -0.887 1.00 78.31 85 LEU A CA 1
ATOM 695 C C . LEU A 1 85 ? -39.237 41.914 0.449 1.00 78.31 85 LEU A C 1
ATOM 697 O O . LEU A 1 85 ? -38.510 41.490 1.328 1.00 78.31 85 LEU A O 1
ATOM 701 N N . ASP A 1 86 ? -40.557 41.983 0.600 1.00 77.06 86 ASP A N 1
ATOM 702 C CA . ASP A 1 86 ? -41.240 41.630 1.851 1.00 77.06 86 ASP A CA 1
ATOM 703 C C . ASP A 1 86 ? -41.061 40.145 2.218 1.00 77.06 86 ASP A C 1
ATOM 705 O O . ASP A 1 86 ? -40.940 39.819 3.396 1.00 77.06 86 ASP A O 1
ATOM 709 N N . LEU A 1 87 ? -40.982 39.256 1.219 1.00 77.62 87 LEU A N 1
ATOM 710 C CA . LEU A 1 87 ? -40.689 37.828 1.409 1.00 77.62 87 LEU A CA 1
ATOM 711 C C . LEU A 1 87 ? -39.222 37.567 1.776 1.00 77.62 87 LEU A C 1
ATOM 713 O O . LEU A 1 87 ? -38.919 36.717 2.608 1.00 77.62 87 LEU A O 1
ATOM 717 N N . GLU A 1 88 ? -38.298 38.285 1.143 1.00 74.62 88 GLU A N 1
ATOM 718 C CA . GLU A 1 88 ? -36.866 37.973 1.205 1.00 74.62 88 GLU A CA 1
ATOM 719 C C . GLU A 1 88 ? -36.112 38.807 2.250 1.00 74.62 88 GLU A C 1
ATOM 721 O O . GLU A 1 88 ? -35.050 38.410 2.730 1.00 74.62 88 GLU A O 1
ATOM 726 N N . LEU A 1 89 ? -36.633 39.979 2.618 1.00 72.25 89 LEU A N 1
ATOM 727 C CA . LEU A 1 89 ? -36.029 40.884 3.591 1.00 72.25 89 LEU A CA 1
ATOM 728 C C . LEU A 1 89 ? -35.950 40.264 4.994 1.00 72.25 89 LEU A C 1
ATOM 730 O O . LEU A 1 89 ? -34.888 40.416 5.597 1.00 72.25 89 LEU A O 1
ATOM 734 N N . PRO A 1 90 ? -36.959 39.525 5.506 1.00 69.38 90 PRO A N 1
ATOM 735 C CA . PRO A 1 90 ? -36.813 38.764 6.747 1.00 69.38 90 PRO A CA 1
ATOM 736 C C . PRO A 1 90 ? -35.625 37.794 6.692 1.00 69.38 90 PRO A C 1
ATOM 738 O O . PRO A 1 90 ? -34.776 37.835 7.573 1.00 69.38 90 PRO A O 1
ATOM 741 N N . LEU A 1 91 ? -35.458 37.052 5.588 1.00 67.44 91 LEU A N 1
ATOM 742 C CA . LEU A 1 91 ? -34.338 36.115 5.381 1.00 67.44 91 LEU A CA 1
ATOM 743 C C . LEU A 1 91 ? -32.964 36.807 5.289 1.00 67.44 91 LEU A C 1
ATOM 745 O O . LEU A 1 91 ? -31.922 36.201 5.547 1.00 67.44 91 LEU A O 1
ATOM 749 N N . LEU A 1 92 ? -32.934 38.073 4.865 1.00 63.91 92 LEU A N 1
ATOM 750 C CA . LEU A 1 92 ? -31.726 38.902 4.850 1.00 63.91 92 LEU A CA 1
ATOM 751 C C . LEU A 1 92 ? -31.418 39.493 6.232 1.00 63.91 92 LEU A C 1
ATOM 753 O O . LEU A 1 92 ? -30.247 39.679 6.574 1.00 63.91 92 LEU A O 1
ATOM 757 N N . LEU A 1 93 ? -32.454 39.834 6.996 1.00 63.06 93 LEU A N 1
ATOM 758 C CA . LEU A 1 93 ? -32.336 40.477 8.298 1.00 63.06 93 LEU A CA 1
ATOM 759 C C . LEU A 1 93 ? -32.115 39.483 9.437 1.00 63.06 93 LEU A C 1
ATOM 761 O O . LEU A 1 93 ? -31.477 39.888 10.412 1.00 63.06 93 LEU A O 1
ATOM 765 N N . ASP A 1 94 ? -32.552 38.231 9.285 1.00 57.75 94 ASP A N 1
ATOM 766 C CA . ASP A 1 94 ? -32.462 37.194 10.311 1.00 57.75 94 ASP A CA 1
ATOM 767 C C . ASP A 1 94 ? -31.017 36.976 10.747 1.00 57.75 94 ASP A C 1
ATOM 769 O O . ASP A 1 94 ? -30.143 36.588 9.962 1.00 57.75 94 ASP A O 1
ATOM 773 N N . SER A 1 95 ? -30.735 37.286 12.009 1.00 46.19 95 SER A N 1
ATOM 774 C CA . SER A 1 95 ? -29.482 36.961 12.669 1.00 46.19 95 SER A CA 1
ATOM 775 C C . SER A 1 95 ? -29.567 35.531 13.174 1.00 46.19 95 SER A C 1
ATOM 777 O O . SER A 1 95 ? -29.921 35.287 14.314 1.00 46.19 95 SER A O 1
ATOM 779 N N . ASP A 1 96 ? -29.182 34.635 12.282 1.00 39.28 96 ASP A N 1
ATOM 780 C CA . ASP A 1 96 ? -28.944 33.208 12.481 1.00 39.28 96 ASP A CA 1
ATOM 781 C C . ASP A 1 96 ? -30.108 32.354 12.034 1.00 39.28 96 ASP A C 1
ATOM 783 O O . ASP A 1 96 ? -31.258 32.754 12.047 1.00 39.28 96 ASP A O 1
ATOM 787 N N . SER A 1 97 ? -29.736 31.220 11.465 1.00 40.69 97 SER A N 1
ATOM 788 C CA . SER A 1 97 ? -30.594 30.111 11.108 1.00 40.69 97 SER A CA 1
ATOM 789 C C . SER A 1 97 ? -31.393 29.678 12.337 1.00 40.69 97 SER A C 1
ATOM 791 O O . SER A 1 97 ? -31.034 28.708 13.006 1.00 40.69 97 SER A O 1
ATOM 793 N N . GLU A 1 98 ? -32.461 30.405 12.654 1.00 37.53 98 GLU A N 1
ATOM 794 C CA . GLU A 1 98 ? -33.620 29.818 13.295 1.00 37.53 98 GLU A CA 1
ATOM 795 C C . GLU A 1 98 ? -34.120 28.760 12.314 1.00 37.53 98 GLU A C 1
ATOM 797 O O . GLU A 1 98 ? -34.462 29.044 11.168 1.00 37.53 98 GLU A O 1
ATOM 802 N N . SER A 1 99 ? -33.999 27.505 12.734 1.00 39.84 99 SER A N 1
ATOM 803 C CA . SER A 1 99 ? -34.421 26.319 12.000 1.00 39.84 99 SER A CA 1
ATOM 804 C C . SER A 1 99 ? -35.738 26.564 11.261 1.00 39.84 99 SER A C 1
ATOM 806 O O . SER A 1 99 ? -36.719 26.970 11.887 1.00 39.84 99 SER A O 1
ATOM 808 N N . GLU A 1 100 ? -35.794 26.233 9.967 1.00 37.81 100 GLU A N 1
ATOM 809 C CA . GLU A 1 100 ? -37.019 26.277 9.145 1.00 37.81 100 GLU A CA 1
ATOM 810 C C . GLU A 1 100 ? -38.203 25.504 9.779 1.00 37.81 100 GLU A C 1
ATOM 812 O O . GLU A 1 100 ? -39.358 25.731 9.426 1.00 37.81 100 GLU A O 1
ATOM 817 N N . LEU A 1 101 ? -37.934 24.656 10.779 1.00 36.75 101 LEU A N 1
ATOM 818 C CA . LEU A 1 101 ? -38.907 23.931 11.599 1.00 36.75 101 LEU A CA 1
ATOM 819 C C . LEU A 1 101 ? -39.643 24.761 12.666 1.00 36.75 101 LEU A C 1
ATOM 821 O O . LEU A 1 101 ? -40.699 24.320 13.103 1.00 36.75 101 LEU A O 1
ATOM 825 N N . ASN A 1 102 ? -39.151 25.938 13.074 1.00 36.25 102 ASN A N 1
ATOM 826 C CA . ASN A 1 102 ? -39.838 26.780 14.074 1.00 36.25 102 ASN A CA 1
ATOM 827 C C . ASN A 1 102 ? -40.839 27.765 13.452 1.00 36.25 102 ASN A C 1
ATOM 829 O O . ASN A 1 102 ? -41.714 28.274 14.150 1.00 36.25 102 ASN A O 1
ATOM 833 N N . ASN A 1 103 ? -40.721 28.031 12.147 1.00 41.12 103 ASN A N 1
ATOM 834 C CA . ASN A 1 103 ? -41.649 28.900 11.417 1.00 41.12 103 ASN A CA 1
ATOM 835 C C . ASN A 1 103 ? -42.864 28.142 10.864 1.00 41.12 103 ASN A C 1
ATOM 837 O O . ASN A 1 103 ? -43.891 28.751 10.563 1.00 41.12 103 ASN A O 1
ATOM 841 N N . PHE A 1 104 ? -42.783 26.813 10.780 1.00 41.31 104 PHE A N 1
ATOM 842 C CA . PHE A 1 104 ? -43.962 25.964 10.694 1.00 41.31 104 PHE A CA 1
ATOM 843 C C . PHE A 1 104 ? -44.391 25.612 12.113 1.00 41.31 104 PHE A C 1
ATOM 845 O O . PHE A 1 104 ? -43.582 25.162 12.911 1.00 41.31 104 PHE A O 1
ATOM 852 N N . ASN A 1 105 ? -45.669 25.808 12.433 1.00 47.75 105 ASN A N 1
ATOM 853 C CA . ASN A 1 105 ? -46.261 25.502 13.737 1.00 47.75 105 ASN A CA 1
ATOM 854 C C . ASN A 1 105 ? -46.366 23.975 13.971 1.00 47.75 105 ASN A C 1
ATOM 856 O O . ASN A 1 105 ? -47.440 23.445 14.252 1.00 47.75 105 ASN A O 1
ATOM 860 N N . HIS A 1 106 ? -45.270 23.239 13.784 1.00 48.22 106 HIS A N 1
ATOM 861 C CA . HIS A 1 106 ? -45.107 21.900 14.318 1.00 48.22 106 HIS A CA 1
ATOM 862 C C . HIS A 1 106 ? -44.932 22.061 15.825 1.00 48.22 106 HIS A C 1
ATOM 864 O O . HIS A 1 106 ? -44.150 22.892 16.272 1.00 48.22 106 HIS A O 1
ATOM 870 N N . CYS A 1 107 ? -45.699 21.313 16.614 1.00 56.56 107 CYS A N 1
ATOM 871 C CA . CYS A 1 107 ? -45.779 21.429 18.072 1.00 56.56 107 CYS A CA 1
ATOM 872 C C . CYS A 1 107 ? -44.491 20.997 18.819 1.00 56.56 107 CYS A C 1
ATOM 874 O O . CYS A 1 107 ? -44.575 20.314 19.838 1.00 56.56 107 CYS A O 1
ATOM 876 N N . GLY A 1 108 ? -43.307 21.338 18.308 1.00 59.38 108 GLY A N 1
ATOM 877 C CA . GLY A 1 108 ? -42.014 21.086 18.932 1.00 59.38 108 GLY A CA 1
ATOM 878 C C . GLY A 1 108 ? -41.681 22.103 20.034 1.00 59.38 108 GLY A C 1
ATOM 879 O O . GLY A 1 108 ? -42.250 23.199 20.078 1.00 59.38 108 GLY A O 1
ATOM 880 N N . PRO A 1 109 ? -40.773 21.753 20.960 1.00 64.38 109 PRO A N 1
ATOM 881 C CA . PRO A 1 109 ? -40.314 22.670 21.997 1.00 64.38 109 PRO A CA 1
ATOM 882 C C . PRO A 1 109 ? -39.530 23.843 21.392 1.00 64.38 109 PRO A C 1
ATOM 884 O O . PRO A 1 109 ? -38.765 23.680 20.446 1.00 64.38 109 PRO A O 1
ATOM 887 N N . SER A 1 110 ?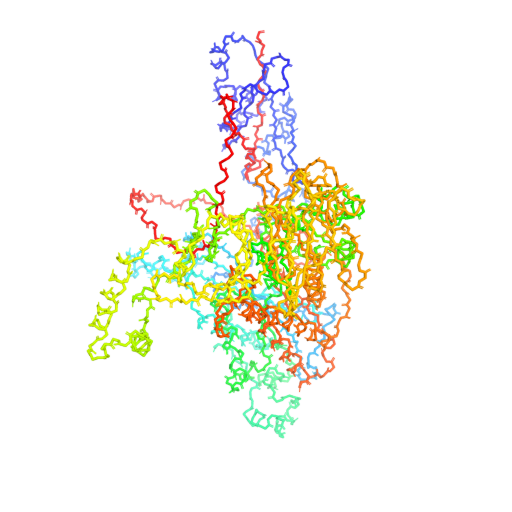 -39.661 25.036 21.983 1.00 67.38 110 SER A N 1
ATOM 888 C CA . SER A 1 110 ? -38.872 26.204 21.565 1.00 67.38 110 SER A CA 1
ATOM 889 C C . SER A 1 110 ? -37.367 25.956 21.726 1.00 67.38 110 SER A C 1
ATOM 891 O O . SER A 1 110 ? -36.954 25.130 22.539 1.00 67.38 110 SER A O 1
ATOM 893 N N . ILE A 1 111 ? -36.516 26.715 21.024 1.00 61.06 111 ILE A N 1
ATOM 894 C CA . ILE A 1 111 ? -35.050 26.643 21.204 1.00 61.06 111 ILE A CA 1
ATOM 895 C C . ILE A 1 111 ? -34.666 26.871 22.669 1.00 61.06 111 ILE A C 1
ATOM 897 O O . ILE A 1 111 ? -33.793 26.185 23.189 1.00 61.06 111 ILE A O 1
ATOM 901 N N . ASN A 1 112 ? -35.342 27.788 23.363 1.00 66.56 112 ASN A N 1
ATOM 902 C CA . ASN A 1 112 ? -35.085 28.040 24.778 1.00 66.56 112 ASN A CA 1
ATOM 903 C C . ASN A 1 112 ? -35.501 26.854 25.651 1.00 66.56 112 ASN A C 1
ATOM 905 O O . ASN A 1 112 ? -34.715 26.433 26.496 1.00 66.56 112 ASN A O 1
ATOM 909 N N . ALA A 1 113 ? -36.684 26.275 25.420 1.00 69.75 113 ALA A N 1
ATOM 910 C CA . ALA A 1 113 ? -37.112 25.065 26.120 1.00 69.75 113 ALA A CA 1
ATOM 911 C C . ALA A 1 113 ? -36.143 23.905 25.850 1.00 69.75 113 ALA A C 1
ATOM 913 O O . ALA A 1 113 ? -35.671 23.271 26.785 1.00 69.75 113 ALA A O 1
ATOM 914 N N . SER A 1 114 ? -35.739 23.714 24.596 1.00 66.44 114 SER A N 1
ATOM 915 C CA . SER A 1 114 ? -34.751 22.717 24.185 1.00 66.44 114 SER A CA 1
ATOM 916 C C . SER A 1 114 ? -33.394 22.960 24.847 1.00 66.44 114 SER A C 1
ATOM 918 O O . SER A 1 114 ? -32.803 22.036 25.387 1.00 66.44 114 SER A O 1
ATOM 920 N N . ASN A 1 115 ? -32.921 24.209 24.908 1.00 63.75 115 ASN A N 1
ATOM 921 C CA . ASN A 1 115 ? -31.676 24.596 25.576 1.00 63.75 115 ASN A CA 1
ATOM 922 C C . ASN A 1 115 ? -31.711 24.349 27.088 1.00 63.75 115 ASN A C 1
ATOM 924 O O . ASN A 1 115 ? -30.687 23.958 27.657 1.00 63.75 115 ASN A O 1
ATOM 928 N N . HIS A 1 116 ? -32.864 24.573 27.723 1.00 66.81 116 HIS A N 1
ATOM 929 C CA . HIS A 1 116 ? -33.106 24.265 29.132 1.00 66.81 116 HIS A CA 1
ATOM 930 C C . HIS A 1 116 ? -33.218 22.758 29.390 1.00 66.81 116 HIS A C 1
ATOM 932 O O . HIS A 1 116 ? -32.777 22.296 30.438 1.00 66.81 116 HIS A O 1
ATOM 938 N N . CYS A 1 117 ? -33.749 21.999 28.432 1.00 63.56 117 CYS A N 1
ATOM 939 C CA . CYS A 1 117 ? -33.875 20.544 28.485 1.00 63.56 117 CYS A CA 1
ATOM 940 C C . CYS A 1 117 ? -32.640 19.797 27.953 1.00 63.56 117 CYS A C 1
ATOM 942 O O . CYS A 1 117 ? -32.644 18.567 27.945 1.00 63.56 117 CYS A O 1
ATOM 944 N N . LYS A 1 118 ? -31.582 20.500 27.517 1.00 62.31 118 LYS A N 1
ATOM 945 C CA . LYS A 1 118 ? -30.344 19.865 27.042 1.00 62.31 118 LYS A CA 1
ATOM 946 C C . LYS A 1 118 ? -29.762 18.973 28.130 1.00 62.31 118 LYS A C 1
ATOM 948 O O . LYS A 1 118 ? -29.530 19.431 29.249 1.00 62.31 118 LYS A O 1
ATOM 953 N N . ALA A 1 119 ? -29.469 17.731 27.754 1.00 62.03 119 ALA A N 1
ATOM 954 C CA . ALA A 1 119 ? -28.763 16.786 28.601 1.00 62.03 119 ALA A CA 1
ATOM 955 C C . ALA A 1 119 ? -27.421 17.360 29.100 1.00 62.03 119 ALA A C 1
ATOM 957 O O . ALA A 1 119 ? -26.855 18.300 28.527 1.00 62.03 119 ALA A O 1
ATOM 958 N N . GLY A 1 120 ? -26.909 16.778 30.186 1.00 67.69 120 GLY A N 1
ATOM 959 C CA . GLY A 1 120 ? -25.538 17.031 30.621 1.00 67.69 120 GLY A CA 1
ATOM 960 C C . GLY A 1 120 ? -24.537 16.610 29.540 1.00 67.69 120 GLY A C 1
ATOM 961 O O . GLY A 1 120 ? -24.775 15.649 28.813 1.00 67.69 120 GLY A O 1
ATOM 962 N N . TYR A 1 121 ? -23.423 17.333 29.435 1.00 79.19 121 TYR A N 1
ATOM 963 C CA . TYR A 1 121 ? -22.295 16.987 28.568 1.00 79.19 121 TYR A CA 1
ATOM 964 C C . TYR A 1 121 ? -21.006 16.989 29.380 1.00 79.19 121 TYR A C 1
ATOM 966 O O . TYR A 1 121 ? -20.936 17.541 30.485 1.00 79.19 121 TYR A O 1
ATOM 974 N N . THR A 1 122 ? -19.975 16.384 28.805 1.00 82.94 122 THR A N 1
ATOM 975 C CA . THR A 1 122 ? -18.646 16.328 29.396 1.00 82.94 122 THR A CA 1
ATOM 976 C C . THR A 1 122 ? -17.602 16.865 28.435 1.00 82.94 122 THR A C 1
ATOM 978 O O . THR A 1 122 ? -17.715 16.715 27.222 1.00 82.94 122 THR A O 1
ATOM 981 N N . THR A 1 123 ? -16.602 17.528 29.002 1.00 83.88 123 THR A N 1
ATOM 982 C CA . THR A 1 123 ? -15.392 17.981 28.303 1.00 83.88 123 THR A CA 1
ATOM 983 C C . THR A 1 123 ? -14.171 17.201 28.784 1.00 83.88 123 THR A C 1
ATOM 985 O O . THR A 1 123 ? -13.050 17.500 28.385 1.00 83.88 123 THR A O 1
ATOM 988 N N . ASP A 1 124 ? -14.375 16.256 29.702 1.00 86.44 124 ASP A N 1
ATOM 989 C CA . ASP A 1 124 ? -13.315 15.438 30.265 1.00 86.44 124 ASP A CA 1
ATOM 990 C C . ASP A 1 124 ? -13.075 14.229 29.349 1.00 86.44 124 ASP A C 1
ATOM 992 O O . ASP A 1 124 ? -13.995 13.739 28.694 1.00 86.44 124 ASP A O 1
ATOM 996 N N . SER A 1 125 ? -11.826 13.766 29.279 1.00 89.38 125 SER A N 1
ATOM 997 C CA . SER A 1 125 ? -11.482 12.569 28.500 1.00 89.38 125 SER A CA 1
ATOM 998 C C . SER A 1 125 ? -11.910 11.299 29.236 1.00 89.38 125 SER A C 1
ATOM 1000 O O . SER A 1 125 ? -11.737 11.212 30.454 1.00 89.38 125 SER A O 1
ATOM 1002 N N . GLY A 1 126 ? -12.396 10.298 28.507 1.00 90.62 126 GLY A N 1
ATOM 1003 C CA . GLY A 1 126 ? -12.702 8.971 29.035 1.00 90.62 126 GLY A CA 1
ATOM 1004 C C . GLY A 1 126 ? -13.936 8.321 28.412 1.00 90.62 126 GLY A C 1
ATOM 1005 O O . GLY A 1 126 ? -14.484 8.784 27.410 1.00 90.62 126 GLY A O 1
ATOM 1006 N N . ILE A 1 127 ? -14.392 7.239 29.052 1.00 92.19 127 ILE A N 1
ATOM 1007 C CA . ILE A 1 127 ? -15.605 6.513 28.661 1.00 92.19 127 ILE A CA 1
ATOM 1008 C C . ILE A 1 127 ? -16.841 7.234 29.202 1.00 92.19 127 ILE A C 1
ATOM 1010 O O . ILE A 1 127 ? -16.980 7.449 30.409 1.00 92.19 127 ILE A O 1
ATOM 1014 N N . ILE A 1 128 ? -17.758 7.577 28.304 1.00 91.69 128 ILE A N 1
ATOM 1015 C CA . ILE A 1 128 ? -18.983 8.321 28.583 1.00 91.69 128 ILE A CA 1
ATOM 1016 C C . ILE A 1 128 ? -20.034 7.352 29.141 1.00 91.69 128 ILE A C 1
ATOM 1018 O O . ILE A 1 128 ? -20.604 6.534 28.414 1.00 91.69 128 ILE A O 1
ATOM 1022 N N . LYS A 1 129 ? -20.325 7.454 30.448 1.00 89.44 129 LYS A N 1
ATOM 1023 C CA . LYS A 1 129 ? -21.232 6.539 31.168 1.00 89.44 129 LYS A CA 1
ATOM 1024 C C . LYS A 1 129 ? -22.590 6.378 30.477 1.00 89.44 129 LYS A C 1
ATOM 1026 O O . LYS A 1 129 ? -22.990 5.234 30.262 1.00 89.44 129 LYS A O 1
ATOM 1031 N N . PRO A 1 130 ? -23.304 7.469 30.120 1.00 89.00 130 PRO A N 1
ATOM 1032 C CA . PRO A 1 130 ? -24.629 7.337 29.522 1.00 89.00 130 PRO A CA 1
ATOM 1033 C C . PRO A 1 130 ? -24.603 6.622 28.170 1.00 89.00 130 PRO A C 1
ATOM 1035 O O . PRO A 1 130 ? -25.539 5.894 27.857 1.00 89.00 130 PRO A O 1
ATOM 1038 N N . HIS A 1 131 ? -23.530 6.775 27.388 1.00 91.19 131 HIS A N 1
ATOM 1039 C CA . HIS A 1 131 ? -23.401 6.111 26.090 1.00 91.19 131 HIS A CA 1
ATOM 1040 C C . HIS A 1 131 ? -23.168 4.610 26.264 1.00 91.19 131 HIS A C 1
ATOM 1042 O O . HIS A 1 131 ? -23.835 3.810 25.615 1.00 91.19 131 HIS A O 1
ATOM 1048 N N . LEU A 1 132 ? -22.299 4.214 27.202 1.00 91.25 132 LEU A N 1
ATOM 1049 C CA . LEU A 1 132 ? -22.089 2.802 27.526 1.00 91.25 132 LEU A CA 1
ATOM 1050 C C . LEU A 1 132 ? -23.366 2.144 28.083 1.00 91.25 132 LEU A C 1
ATOM 1052 O O . LEU A 1 132 ? -23.705 1.026 27.705 1.00 91.25 132 LEU A O 1
ATOM 1056 N N . GLN A 1 133 ? -24.118 2.847 28.937 1.00 90.50 133 GLN A N 1
ATOM 1057 C CA . GLN A 1 133 ? -25.425 2.372 29.410 1.00 90.50 133 GLN A CA 1
ATOM 1058 C C . GLN A 1 133 ? -26.431 2.237 28.263 1.00 90.50 133 GLN A C 1
ATOM 1060 O O . GLN A 1 133 ? -27.164 1.255 28.199 1.00 90.50 133 GLN A O 1
ATOM 1065 N N . SER A 1 134 ? -26.448 3.202 27.344 1.00 90.75 134 SER A N 1
ATOM 1066 C CA . SER A 1 134 ? -27.324 3.162 26.173 1.00 90.75 134 SER A CA 1
ATOM 1067 C C . SER A 1 134 ? -26.980 1.985 25.268 1.00 90.75 134 SER A C 1
ATOM 1069 O O . SER A 1 134 ? -27.887 1.285 24.838 1.00 90.75 134 SER A O 1
ATOM 1071 N N . PHE A 1 135 ? -25.693 1.692 25.056 1.00 91.88 135 PHE A N 1
ATOM 1072 C CA . PHE A 1 135 ? -25.270 0.509 24.309 1.00 91.88 135 PHE A CA 1
ATOM 1073 C C . PHE A 1 135 ? -25.837 -0.781 24.913 1.00 91.88 135 PHE A C 1
ATOM 1075 O O . PHE A 1 135 ? -26.386 -1.594 24.175 1.00 91.88 135 PHE A O 1
ATOM 1082 N N . HIS A 1 136 ? -25.766 -0.962 26.238 1.00 91.19 136 HIS A N 1
ATOM 1083 C CA . HIS A 1 136 ? -26.373 -2.125 26.898 1.00 91.19 136 HIS A CA 1
ATOM 1084 C C . HIS A 1 136 ? -27.891 -2.185 26.688 1.00 91.19 136 HIS A C 1
ATOM 1086 O O . HIS A 1 136 ? -28.406 -3.236 26.321 1.00 91.19 136 HIS A O 1
ATOM 1092 N N . THR A 1 137 ? -28.591 -1.061 26.851 1.00 88.94 137 THR A N 1
ATOM 1093 C CA . THR A 1 137 ? -30.046 -0.982 26.647 1.00 88.94 137 THR A CA 1
ATOM 1094 C C . THR A 1 137 ? -30.451 -1.297 25.205 1.00 88.94 137 THR A C 1
ATOM 1096 O O . THR A 1 137 ? -31.409 -2.030 24.982 1.00 88.94 137 THR A O 1
ATOM 1099 N N . PHE A 1 138 ? -29.732 -0.764 24.213 1.00 86.00 138 PHE A N 1
ATOM 1100 C CA . PHE A 1 138 ? -30.016 -1.029 22.800 1.00 86.00 138 PHE A CA 1
ATOM 1101 C C . PHE A 1 138 ? -29.722 -2.475 22.423 1.00 86.00 138 PHE A C 1
ATOM 1103 O O . PHE A 1 138 ? -30.481 -3.079 21.672 1.00 86.00 138 PHE A O 1
ATOM 1110 N N . SER A 1 139 ? -28.665 -3.034 23.003 1.00 86.81 139 SER A N 1
ATOM 1111 C CA . SER A 1 139 ? -28.268 -4.423 22.801 1.00 86.81 139 SER A CA 1
ATOM 1112 C C . SER A 1 139 ? -29.268 -5.432 23.371 1.00 86.81 139 SER A C 1
ATOM 1114 O O . SER A 1 139 ? -29.358 -6.548 22.878 1.00 86.81 139 SER A O 1
ATOM 1116 N N . ASP A 1 140 ? -30.034 -5.040 24.390 1.00 84.69 140 ASP A N 1
ATOM 1117 C CA . ASP A 1 140 ? -31.094 -5.851 25.004 1.00 84.69 140 ASP A CA 1
ATOM 1118 C C . ASP A 1 140 ? -32.433 -5.760 24.249 1.00 84.69 140 ASP A C 1
ATOM 1120 O O . ASP A 1 140 ? -33.395 -6.471 24.543 1.00 84.69 140 ASP A O 1
ATOM 1124 N N . HIS A 1 141 ? -32.543 -4.854 23.275 1.00 83.19 141 HIS A N 1
ATOM 1125 C CA . HIS A 1 141 ? -33.788 -4.679 22.549 1.00 83.19 141 HIS A CA 1
ATOM 1126 C C . HIS A 1 141 ? -34.045 -5.891 21.646 1.00 83.19 141 HIS A C 1
ATOM 1128 O O . HIS A 1 141 ? -33.215 -6.251 20.820 1.00 83.19 141 HIS A O 1
ATOM 1134 N N . SER A 1 142 ? -35.266 -6.432 21.680 1.00 75.88 142 SER A N 1
ATOM 1135 C CA . SER A 1 142 ? -35.735 -7.566 20.847 1.00 75.88 142 SER A CA 1
ATOM 1136 C C . SER A 1 142 ? -35.530 -7.448 19.323 1.00 75.88 142 SER A C 1
ATOM 1138 O O . SER A 1 142 ? -35.787 -8.399 18.595 1.00 75.88 142 SER A O 1
ATOM 1140 N N . LYS A 1 143 ? -35.108 -6.280 18.828 1.00 77.56 143 LYS A N 1
ATOM 1141 C CA . LYS A 1 143 ? -34.844 -6.010 17.405 1.00 77.56 143 LYS A CA 1
ATOM 1142 C C . LYS A 1 143 ? -33.355 -6.009 17.060 1.00 77.56 143 LYS A C 1
ATOM 1144 O O . LYS A 1 143 ? -33.043 -5.936 15.880 1.00 77.56 143 LYS A O 1
ATOM 1149 N N . ALA A 1 144 ? -32.473 -6.010 18.059 1.00 74.19 144 ALA A N 1
ATOM 1150 C CA . ALA A 1 144 ? -31.037 -5.957 17.844 1.00 74.19 144 ALA A CA 1
ATOM 1151 C C . ALA A 1 144 ? -30.492 -7.287 17.298 1.00 74.19 144 ALA A C 1
ATOM 1153 O O . ALA A 1 144 ? -29.507 -7.252 16.584 1.00 74.19 144 ALA A O 1
ATOM 1154 N N . ASP A 1 145 ? -31.154 -8.424 17.560 1.00 83.56 145 ASP A N 1
ATOM 1155 C CA . ASP A 1 145 ? -30.749 -9.757 17.063 1.00 83.56 145 ASP A CA 1
ATOM 1156 C C . ASP A 1 145 ? -29.257 -10.064 17.319 1.00 83.56 145 ASP A C 1
ATOM 1158 O O . ASP A 1 145 ? -28.511 -10.458 16.426 1.00 83.56 145 ASP A O 1
ATOM 1162 N N . ILE A 1 146 ? -28.808 -9.796 18.553 1.00 87.38 146 ILE A N 1
ATOM 1163 C CA . ILE A 1 146 ? -27.401 -9.915 18.950 1.00 87.38 146 ILE A CA 1
ATOM 1164 C C . ILE A 1 146 ? -27.014 -11.376 19.155 1.00 87.38 146 ILE A C 1
ATOM 1166 O O . ILE A 1 146 ? -27.659 -12.106 19.907 1.00 87.38 146 ILE A O 1
ATOM 1170 N N . ASN A 1 147 ? -25.874 -11.761 18.589 1.00 89.38 147 ASN A N 1
ATOM 1171 C CA . ASN A 1 147 ? -25.200 -13.009 18.903 1.00 89.38 147 ASN A CA 1
ATOM 1172 C C . ASN A 1 147 ? -24.322 -12.833 20.146 1.00 89.38 147 ASN A C 1
ATOM 1174 O O . ASN A 1 147 ? -23.397 -12.017 20.178 1.00 89.38 147 ASN A O 1
ATOM 1178 N N . TYR A 1 148 ? -24.571 -13.635 21.177 1.00 90.88 148 TYR A N 1
ATOM 1179 C CA . TYR A 1 148 ? -23.762 -13.621 22.391 1.00 90.88 148 TYR A CA 1
ATOM 1180 C C . TYR A 1 148 ? -22.541 -14.535 22.263 1.00 90.88 148 TYR A C 1
ATOM 1182 O O . TYR A 1 148 ? -22.628 -15.679 21.821 1.00 90.88 148 TYR A O 1
ATOM 1190 N N . LEU A 1 149 ? -21.388 -14.047 22.724 1.00 91.31 149 LEU A N 1
ATOM 1191 C CA . LEU A 1 149 ? -20.169 -14.848 22.851 1.00 91.31 149 LEU A CA 1
ATOM 1192 C C . LEU A 1 149 ? -20.325 -15.921 23.938 1.00 91.31 149 LEU A C 1
ATOM 1194 O O . LEU A 1 149 ? -19.785 -17.020 23.815 1.00 91.31 149 LEU A O 1
ATOM 1198 N N . VAL A 1 150 ? -21.046 -15.580 25.010 1.00 91.81 150 VAL A N 1
ATOM 1199 C CA . VAL A 1 150 ? -21.470 -16.490 26.079 1.00 91.81 150 VAL A CA 1
ATOM 1200 C C . VAL A 1 150 ? -22.878 -16.099 26.501 1.00 91.81 150 VAL A C 1
ATOM 1202 O O . VAL A 1 150 ? -23.108 -14.939 26.846 1.00 91.81 150 VAL A O 1
ATOM 1205 N N . GLU A 1 151 ? -23.782 -17.072 26.530 1.00 91.06 151 GLU A N 1
ATOM 1206 C CA . GLU A 1 151 ? -25.148 -16.906 27.017 1.00 91.06 151 GLU A CA 1
ATOM 1207 C C . GLU A 1 151 ? -25.508 -18.044 27.974 1.00 91.06 151 GLU A C 1
ATOM 1209 O O . GLU A 1 151 ? -25.475 -19.222 27.618 1.00 91.06 151 GLU A O 1
ATOM 1214 N N . THR A 1 152 ? -25.811 -17.679 29.217 1.00 90.19 152 THR A N 1
ATOM 1215 C CA . THR A 1 152 ? -26.353 -18.562 30.251 1.00 90.19 152 THR A CA 1
ATOM 1216 C C . THR A 1 152 ? -27.388 -17.805 31.084 1.00 90.19 152 THR A C 1
ATOM 1218 O O . THR A 1 152 ? -27.480 -16.574 31.023 1.00 90.19 152 THR A O 1
ATOM 1221 N N . ASP A 1 153 ? -28.114 -18.524 31.941 1.00 87.44 153 ASP A N 1
ATOM 1222 C CA . ASP A 1 153 ? -29.043 -17.921 32.909 1.00 87.44 153 ASP A CA 1
ATOM 1223 C C . ASP A 1 153 ? -28.349 -16.902 33.840 1.00 87.44 153 ASP A C 1
ATOM 1225 O O . ASP A 1 153 ? -28.967 -15.947 34.307 1.00 87.44 153 ASP A O 1
ATOM 1229 N N . ASP A 1 154 ? -27.039 -17.063 34.067 1.00 89.50 154 ASP A N 1
ATOM 1230 C CA . ASP A 1 154 ? -26.245 -16.229 34.974 1.00 89.50 154 ASP A CA 1
ATOM 1231 C C . ASP A 1 154 ? -25.479 -15.094 34.274 1.00 89.50 154 ASP A C 1
ATOM 1233 O O . ASP A 1 154 ? -25.138 -14.089 34.913 1.00 89.50 154 ASP A O 1
ATOM 1237 N N . VAL A 1 155 ? -25.125 -15.239 32.990 1.00 92.31 155 VAL A N 1
ATOM 1238 C CA . VAL A 1 155 ? -24.279 -14.268 32.278 1.00 92.31 155 VAL A CA 1
ATOM 1239 C C . VAL A 1 155 ? -24.603 -14.180 30.787 1.00 92.31 155 VAL A C 1
ATOM 1241 O O . VAL A 1 155 ? -24.733 -15.189 30.104 1.00 92.31 155 VAL A O 1
ATOM 1244 N N . GLN A 1 156 ? -24.635 -12.951 30.275 1.00 93.50 156 GLN A N 1
ATOM 1245 C CA . GLN A 1 156 ? -24.643 -12.651 28.844 1.00 93.50 156 GLN A CA 1
ATOM 1246 C C . GLN A 1 156 ? -23.445 -11.768 28.505 1.00 93.50 156 GLN A C 1
ATOM 1248 O O . GLN A 1 156 ? -23.199 -10.743 29.157 1.00 93.50 156 GLN A O 1
ATOM 1253 N N . VAL A 1 157 ? -22.682 -12.176 27.493 1.00 94.50 157 VAL A N 1
ATOM 1254 C CA . VAL A 1 157 ? -21.461 -11.489 27.070 1.00 94.50 157 VAL A CA 1
ATOM 1255 C C . VAL A 1 157 ? -21.501 -11.220 25.578 1.00 94.50 157 VAL A C 1
ATOM 1257 O O . VAL A 1 157 ? -21.557 -12.149 24.779 1.00 94.50 157 VAL A O 1
ATOM 1260 N N . ILE A 1 158 ? -21.414 -9.946 25.212 1.00 94.88 158 ILE A N 1
ATOM 1261 C CA . ILE A 1 158 ? -21.355 -9.500 23.816 1.00 94.88 158 ILE A CA 1
ATOM 1262 C C . ILE A 1 158 ? -19.888 -9.311 23.428 1.00 94.88 158 ILE A C 1
ATOM 1264 O O . ILE A 1 158 ? -19.151 -8.609 24.127 1.00 94.88 158 ILE A O 1
ATOM 1268 N N . GLY A 1 159 ? -19.448 -9.925 22.331 1.00 95.06 159 GLY A N 1
ATOM 1269 C CA . GLY A 1 159 ? -18.132 -9.645 21.758 1.00 95.06 159 GLY A CA 1
ATOM 1270 C C . GLY A 1 159 ? -18.145 -8.308 21.019 1.00 95.06 159 GLY A C 1
ATOM 1271 O O . GLY A 1 159 ? -18.993 -8.108 20.153 1.00 95.06 159 GLY A O 1
ATOM 1272 N N . VAL A 1 160 ? -17.216 -7.403 21.335 1.00 95.69 160 VAL A N 1
ATOM 1273 C CA . VAL A 1 160 ? -17.142 -6.074 20.702 1.00 95.69 160 VAL A CA 1
ATOM 1274 C C . VAL A 1 160 ? -15.761 -5.784 20.112 1.00 95.69 160 VAL A C 1
ATOM 1276 O O . VAL A 1 160 ? -14.736 -6.225 20.646 1.00 95.69 160 VAL A O 1
ATOM 1279 N N . SER A 1 161 ? -15.734 -5.014 19.028 1.00 95.62 161 SER A N 1
ATOM 1280 C CA . SER A 1 161 ? -14.556 -4.331 18.499 1.00 95.62 161 SER A CA 1
ATOM 1281 C C . SER A 1 161 ? -14.593 -2.848 18.874 1.00 95.62 161 SER A C 1
ATOM 1283 O O . SER A 1 161 ? -15.660 -2.240 19.003 1.00 95.62 161 SER A O 1
ATOM 1285 N N . LEU A 1 162 ? -13.413 -2.265 19.079 1.00 95.31 162 LEU A N 1
ATOM 1286 C CA . LEU A 1 162 ? -13.239 -0.834 19.306 1.00 95.31 162 LEU A CA 1
ATOM 1287 C C . LEU A 1 162 ? -12.577 -0.220 18.083 1.00 95.31 162 LEU A C 1
ATOM 1289 O O . LEU A 1 162 ? -11.453 -0.591 17.767 1.00 95.31 162 LEU A O 1
ATOM 1293 N N . ALA A 1 163 ? -13.240 0.721 17.427 1.00 93.25 163 ALA A N 1
ATOM 1294 C CA . ALA A 1 163 ? -12.644 1.532 16.376 1.00 93.25 163 ALA A CA 1
ATOM 1295 C C . ALA A 1 163 ? -12.255 2.893 16.957 1.00 93.25 163 ALA A C 1
ATOM 1297 O O . ALA A 1 163 ? -13.082 3.554 17.592 1.00 93.25 163 ALA A O 1
ATOM 1298 N N . LYS A 1 164 ? -11.006 3.308 16.750 1.00 91.25 164 LYS A N 1
ATOM 1299 C CA . LYS A 1 164 ? -10.488 4.587 17.234 1.00 91.25 164 LYS A CA 1
ATOM 1300 C C . LYS A 1 164 ? -9.881 5.386 16.094 1.00 91.25 164 LYS A C 1
ATOM 1302 O O . LYS A 1 164 ? -9.071 4.855 15.337 1.00 91.25 164 LYS A O 1
ATOM 1307 N N . ASP A 1 165 ? -10.275 6.648 15.996 1.00 87.81 165 ASP A N 1
ATOM 1308 C CA . ASP A 1 165 ? -9.719 7.597 15.034 1.00 87.81 165 ASP A CA 1
ATOM 1309 C C . ASP A 1 165 ? -9.726 9.016 15.620 1.00 87.81 165 ASP A C 1
ATOM 1311 O O . ASP A 1 165 ? -10.550 9.357 16.481 1.00 87.81 165 ASP A O 1
ATOM 1315 N N . GLY A 1 166 ? -8.758 9.817 15.184 1.00 84.88 166 GLY A N 1
ATOM 1316 C CA . GLY A 1 166 ? -8.496 11.165 15.658 1.00 84.88 166 GLY A CA 1
ATOM 1317 C C . GLY A 1 166 ? -8.960 12.229 14.671 1.00 84.88 166 GLY A C 1
ATOM 1318 O O . GLY A 1 166 ? -8.619 12.224 13.492 1.00 84.88 166 GLY A O 1
ATOM 1319 N N . THR A 1 167 ? -9.654 13.250 15.170 1.00 85.44 167 THR A N 1
ATOM 1320 C CA . THR A 1 167 ? -9.903 14.478 14.410 1.00 85.44 167 THR A CA 1
ATOM 1321 C C . THR A 1 167 ? -9.105 15.642 14.965 1.00 85.44 167 THR A C 1
ATOM 1323 O O . THR A 1 167 ? -9.134 15.937 16.159 1.00 85.44 167 THR A O 1
ATOM 1326 N N . ALA A 1 168 ? -8.416 16.348 14.068 1.00 85.56 168 ALA A N 1
ATOM 1327 C CA . ALA A 1 168 ? -7.723 17.584 14.392 1.00 85.56 168 ALA A CA 1
ATOM 1328 C C . ALA A 1 168 ? -8.714 18.667 14.851 1.00 85.56 168 ALA A C 1
ATOM 1330 O O . ALA A 1 168 ? -9.674 19.007 14.154 1.00 85.56 168 ALA A O 1
ATOM 1331 N N . LEU A 1 169 ? -8.440 19.241 16.017 1.00 85.88 169 LEU A N 1
ATOM 1332 C CA . LEU A 1 169 ? -9.142 20.377 16.593 1.00 85.88 169 LEU A CA 1
ATOM 1333 C C . LEU A 1 169 ? -8.326 21.650 16.393 1.00 85.88 169 LEU A C 1
ATOM 1335 O O . LEU A 1 169 ? -7.094 21.637 16.376 1.00 85.88 169 LEU A O 1
ATOM 1339 N N . LYS A 1 170 ? -9.016 22.789 16.281 1.00 84.88 170 LYS A N 1
ATOM 1340 C CA . LYS A 1 170 ? -8.334 24.081 16.287 1.00 84.88 170 LYS A CA 1
ATOM 1341 C C . LYS A 1 170 ? -7.812 24.351 17.707 1.00 84.88 170 LYS A C 1
ATOM 1343 O O . LYS A 1 170 ? -8.636 24.480 18.609 1.00 84.88 170 LYS A O 1
ATOM 1348 N N . PRO A 1 171 ? -6.492 24.503 17.907 1.00 85.81 171 PRO A N 1
ATOM 1349 C CA . PRO A 1 171 ? -5.948 24.794 19.224 1.00 85.81 171 PRO A CA 1
ATOM 1350 C C . PRO A 1 171 ? -6.443 26.152 19.729 1.00 85.81 171 PRO A C 1
ATOM 1352 O O . PRO A 1 171 ? -6.357 27.161 19.021 1.00 85.81 171 PRO A O 1
ATOM 1355 N N . GLY A 1 172 ? -6.951 26.184 20.958 1.00 86.56 172 GLY A N 1
ATOM 1356 C CA . GLY A 1 172 ? -7.471 27.391 21.587 1.00 86.56 172 GLY A CA 1
ATOM 1357 C C . GLY A 1 172 ? -8.007 27.128 22.988 1.00 86.56 172 GLY A C 1
ATOM 1358 O O . GLY A 1 172 ? -8.241 25.982 23.360 1.00 86.56 172 GLY A O 1
ATOM 1359 N N . LEU A 1 173 ? -8.180 28.205 23.753 1.00 88.38 173 LEU A N 1
ATOM 1360 C CA . LEU A 1 173 ? -8.814 28.177 25.066 1.00 88.38 173 LEU A CA 1
ATOM 1361 C C . LEU A 1 173 ? -10.201 28.800 24.963 1.00 88.38 173 LEU A C 1
ATOM 1363 O O . LEU A 1 173 ? -10.356 29.866 24.365 1.00 88.38 173 LEU A O 1
ATOM 1367 N N . GLU A 1 174 ? -11.188 28.164 25.577 1.00 88.06 174 GLU A N 1
ATOM 1368 C CA . GLU A 1 174 ? -12.556 28.671 25.645 1.00 88.06 174 GLU A CA 1
ATOM 1369 C C . GLU A 1 174 ? -13.069 28.586 27.082 1.00 88.06 174 GLU A C 1
ATOM 1371 O O . GLU A 1 174 ? -12.680 27.699 27.836 1.00 88.06 174 GLU A O 1
ATOM 1376 N N . PHE A 1 175 ? -13.907 29.536 27.497 1.00 86.94 175 PHE A N 1
ATOM 1377 C CA . PHE A 1 175 ? -14.536 29.481 28.812 1.00 86.94 175 PHE A CA 1
ATOM 1378 C C . PHE A 1 175 ? -15.896 28.799 28.709 1.00 86.94 175 PHE A C 1
ATOM 1380 O O . PHE A 1 175 ? -16.828 29.325 28.100 1.00 86.94 175 PHE A O 1
ATOM 1387 N N . ASP A 1 176 ? -16.016 27.646 29.354 1.00 84.56 176 ASP A N 1
ATOM 1388 C CA . ASP A 1 176 ? -17.264 26.919 29.465 1.00 84.56 176 ASP A CA 1
ATOM 1389 C C . ASP A 1 176 ? -18.122 27.515 30.590 1.00 84.56 176 ASP A C 1
ATOM 1391 O O . ASP A 1 176 ? -17.801 27.412 31.776 1.00 84.56 176 ASP A O 1
ATOM 1395 N N . ILE A 1 177 ? -19.247 28.126 30.216 1.00 81.44 177 ILE A N 1
ATOM 1396 C CA . ILE A 1 177 ? -20.146 28.815 31.152 1.00 81.44 177 ILE A CA 1
ATOM 1397 C C . ILE A 1 177 ? -20.901 27.829 32.059 1.00 81.44 177 ILE A C 1
ATOM 1399 O O . ILE A 1 177 ? -21.167 28.148 33.220 1.00 81.44 177 ILE A O 1
ATOM 1403 N N . ARG A 1 178 ? -21.263 26.639 31.561 1.00 78.81 178 ARG A N 1
ATOM 1404 C CA . ARG A 1 178 ? -22.067 25.665 32.322 1.00 78.81 178 ARG A CA 1
ATOM 1405 C C . ARG A 1 178 ? -21.213 24.945 33.358 1.00 78.81 178 ARG A C 1
ATOM 1407 O O . ARG A 1 178 ? -21.655 24.763 34.489 1.00 78.81 178 ARG A O 1
ATOM 1414 N N . GLN A 1 179 ? -19.990 24.581 32.990 1.00 80.94 179 GLN A N 1
ATOM 1415 C CA . GLN A 1 179 ? -19.032 23.917 33.871 1.00 80.94 179 GLN A CA 1
ATOM 1416 C C . GLN A 1 179 ? -18.133 24.906 34.632 1.00 80.94 179 GLN A C 1
ATOM 1418 O O . GLN A 1 179 ? -17.408 24.494 35.536 1.00 80.94 179 GLN A O 1
ATOM 1423 N N . LYS A 1 180 ? -18.201 26.204 34.298 1.00 84.94 180 LYS A N 1
ATOM 1424 C CA . LYS A 1 180 ? -17.446 27.311 34.914 1.00 84.94 180 LYS A CA 1
ATOM 1425 C C . LYS A 1 180 ? -15.932 27.068 34.938 1.00 84.94 180 LYS A C 1
ATOM 1427 O O . LYS A 1 180 ? -15.278 27.289 35.958 1.00 84.94 180 LYS A O 1
ATOM 1432 N N . ARG A 1 181 ? -15.377 26.602 33.819 1.00 86.62 181 ARG A N 1
ATOM 1433 C CA . ARG A 1 181 ? -13.946 26.291 33.665 1.00 86.62 181 ARG A CA 1
ATOM 1434 C C . ARG A 1 181 ? -13.432 26.663 32.282 1.00 86.62 181 ARG A C 1
ATOM 1436 O O . ARG A 1 181 ? -14.209 26.766 31.339 1.00 86.62 181 ARG A O 1
ATOM 1443 N N . ILE A 1 182 ? -12.123 26.853 32.167 1.00 88.00 182 ILE A N 1
ATOM 1444 C CA . ILE A 1 182 ? -11.456 27.021 30.875 1.00 88.00 182 ILE A CA 1
ATOM 1445 C C . ILE A 1 182 ? -11.194 25.630 30.288 1.00 88.00 182 ILE A C 1
ATOM 1447 O O . ILE A 1 182 ? -10.645 24.755 30.960 1.00 88.00 182 ILE A O 1
ATOM 1451 N N . ILE A 1 183 ? -11.603 25.432 29.038 1.00 89.00 183 ILE A N 1
ATOM 1452 C CA . ILE A 1 183 ? -11.407 24.218 28.244 1.00 89.00 183 ILE A CA 1
ATOM 1453 C C . ILE A 1 183 ? -10.368 24.470 27.147 1.00 89.00 183 ILE A C 1
ATOM 1455 O O . ILE A 1 183 ? -10.099 25.618 26.792 1.00 89.00 183 ILE A O 1
ATOM 1459 N N . GLY A 1 184 ? -9.777 23.396 26.620 1.00 87.12 184 GLY A N 1
ATOM 1460 C CA . GLY A 1 184 ? -8.701 23.461 25.621 1.00 87.12 184 GLY A CA 1
ATOM 1461 C C . GLY A 1 184 ? -7.323 23.043 26.141 1.00 87.12 184 GLY A C 1
ATOM 1462 O O . GLY A 1 184 ? -6.361 23.045 25.377 1.00 87.12 184 GLY A O 1
ATOM 1463 N N . LEU A 1 185 ? -7.222 22.641 27.413 1.00 89.56 185 LEU A N 1
ATOM 1464 C CA . LEU A 1 185 ? -6.008 22.096 28.027 1.00 89.56 185 LEU A CA 1
ATOM 1465 C C . LEU A 1 185 ? -6.238 20.671 28.530 1.00 89.56 185 LEU A C 1
ATOM 1467 O O . LEU A 1 185 ? -7.349 20.310 28.910 1.00 89.56 185 LEU A O 1
ATOM 1471 N N . THR A 1 186 ? -5.172 19.872 28.580 1.00 86.94 186 THR A N 1
ATOM 1472 C CA . THR A 1 186 ? -5.213 18.491 29.096 1.00 86.94 186 THR A CA 1
ATOM 1473 C C . THR A 1 186 ? -5.410 18.392 30.610 1.00 86.94 186 THR A C 1
ATOM 1475 O O . THR A 1 186 ? -5.600 17.293 31.125 1.00 86.94 186 THR A O 1
ATOM 1478 N N . PHE A 1 187 ? -5.330 19.508 31.334 1.00 86.38 187 PHE A N 1
ATOM 1479 C CA . PHE A 1 187 ? -5.568 19.585 32.771 1.00 86.38 187 PHE A CA 1
ATOM 1480 C C . PHE A 1 187 ? -6.696 20.570 33.078 1.00 86.38 187 PHE A C 1
ATOM 1482 O O . PHE A 1 187 ? -7.017 21.462 32.292 1.00 86.38 187 PHE A O 1
ATOM 1489 N N . LYS A 1 188 ? -7.316 20.393 34.245 1.00 85.62 188 LYS A N 1
ATOM 1490 C CA . LYS A 1 188 ? -8.473 21.183 34.657 1.00 85.62 188 LYS A CA 1
ATOM 1491 C C . LYS A 1 188 ? -8.046 22.598 35.055 1.00 85.62 188 LYS A C 1
ATOM 1493 O O . LYS A 1 188 ? -7.299 22.766 36.013 1.00 85.62 188 LYS A O 1
ATOM 1498 N N . VAL A 1 189 ? -8.592 23.600 34.366 1.00 86.50 189 VAL A N 1
ATOM 1499 C CA . VAL A 1 189 ? -8.424 25.022 34.699 1.00 86.50 189 VAL A CA 1
ATOM 1500 C C . VAL A 1 189 ? -9.743 25.573 35.222 1.00 86.50 189 VAL A C 1
ATOM 1502 O O . VAL A 1 189 ? -10.579 26.080 34.472 1.00 86.50 189 VAL A O 1
ATOM 1505 N N . ASP A 1 190 ? -9.962 25.410 36.523 1.00 84.12 190 ASP A N 1
ATOM 1506 C CA . ASP A 1 190 ? -11.104 25.984 37.230 1.00 84.12 190 ASP A CA 1
ATOM 1507 C C . ASP A 1 190 ? -10.722 27.273 37.972 1.00 84.12 190 ASP A C 1
ATOM 1509 O O . ASP A 1 190 ? -9.593 27.759 37.886 1.00 84.12 190 ASP A O 1
ATOM 1513 N N . TRP A 1 191 ? -11.690 27.855 38.680 1.00 84.25 191 TRP A N 1
ATOM 1514 C CA . TRP A 1 191 ? -11.482 29.080 39.449 1.00 84.25 191 TRP A CA 1
ATOM 1515 C C . TRP A 1 191 ? -10.290 28.987 40.412 1.00 84.25 191 TRP A C 1
ATOM 1517 O O . TRP A 1 191 ? -9.501 29.925 40.485 1.00 84.25 191 TRP A O 1
ATOM 1527 N N . ASN A 1 192 ? -10.125 27.851 41.099 1.00 86.94 192 ASN A N 1
ATOM 1528 C CA . ASN A 1 192 ? -9.042 27.667 42.064 1.00 86.94 192 ASN A CA 1
ATOM 1529 C C . ASN A 1 192 ? -7.687 27.675 41.357 1.00 86.94 192 ASN A C 1
ATOM 1531 O O . ASN A 1 192 ? -6.799 28.417 41.761 1.00 86.94 192 ASN A O 1
ATOM 1535 N N . TYR A 1 193 ? -7.566 26.948 40.241 1.00 86.19 193 TYR A N 1
ATOM 1536 C CA . TYR A 1 193 ? -6.342 26.955 39.441 1.00 86.19 193 TYR A CA 1
ATOM 1537 C C . TYR A 1 193 ? -5.941 28.374 39.016 1.00 86.19 193 TYR A C 1
ATOM 1539 O O . TYR A 1 193 ? -4.773 28.742 39.122 1.00 86.19 193 TYR A O 1
ATOM 1547 N N . VAL A 1 194 ? -6.904 29.175 38.544 1.00 85.50 194 VAL A N 1
ATOM 1548 C CA . VAL A 1 194 ? -6.656 30.555 38.093 1.00 85.50 194 VAL A CA 1
ATOM 1549 C C . VAL A 1 194 ? -6.237 31.461 39.255 1.00 85.50 194 VAL A C 1
ATOM 1551 O O . VAL A 1 194 ? -5.369 32.313 39.075 1.00 85.50 194 VAL A O 1
ATOM 1554 N N . CYS A 1 195 ? -6.812 31.275 40.447 1.00 87.00 195 CYS A N 1
ATOM 1555 C CA . CYS A 1 195 ? -6.389 31.993 41.651 1.00 87.00 195 CYS A CA 1
ATOM 1556 C C . CYS A 1 195 ? -4.968 31.616 42.089 1.00 87.00 195 CYS A C 1
ATOM 1558 O O . CYS A 1 195 ? -4.206 32.500 42.479 1.00 87.00 195 CYS A O 1
ATOM 1560 N N . ASP A 1 196 ? -4.615 30.335 41.992 1.00 88.56 196 ASP A N 1
ATOM 1561 C CA . ASP A 1 196 ? -3.300 29.818 42.378 1.00 88.56 196 ASP A CA 1
ATOM 1562 C C . ASP A 1 196 ? -2.206 30.186 41.354 1.00 88.56 196 ASP A C 1
ATOM 1564 O O . ASP A 1 196 ? -1.033 30.299 41.708 1.00 88.56 196 ASP A O 1
ATOM 1568 N N . HIS A 1 197 ? -2.587 30.433 40.093 1.00 84.38 197 HIS A N 1
ATOM 1569 C CA . HIS A 1 197 ? -1.681 30.732 38.979 1.00 84.38 197 HIS A CA 1
ATOM 1570 C C . HIS A 1 197 ? -2.080 32.033 38.254 1.00 84.38 197 HIS A C 1
ATOM 1572 O O . HIS A 1 197 ? -2.501 31.996 37.094 1.00 84.38 197 HIS A O 1
ATOM 1578 N N . PRO A 1 198 ? -1.921 33.210 38.891 1.00 79.88 198 PRO A N 1
ATOM 1579 C CA . PRO A 1 198 ? -2.324 34.493 38.307 1.00 79.88 198 PRO A CA 1
ATOM 1580 C C . PRO A 1 198 ? -1.504 34.887 37.066 1.00 79.88 198 PRO A C 1
ATOM 1582 O O . PRO A 1 198 ? -1.956 35.697 36.258 1.00 79.88 198 PRO A O 1
ATOM 1585 N N . VAL A 1 199 ? -0.306 34.315 36.902 1.00 83.62 199 VAL A N 1
ATOM 1586 C CA . VAL A 1 199 ? 0.552 34.464 35.717 1.00 83.62 199 VAL A CA 1
ATOM 1587 C C . VAL A 1 199 ? 1.012 33.066 35.289 1.00 83.62 199 VAL A C 1
ATOM 1589 O O . VAL A 1 199 ? 2.063 32.610 35.739 1.00 83.62 199 VAL A O 1
ATOM 1592 N N . PRO A 1 200 ? 0.214 32.340 34.490 1.00 80.12 200 PRO A N 1
ATOM 1593 C CA . PRO A 1 200 ? 0.559 30.982 34.090 1.00 80.12 200 PRO A CA 1
ATOM 1594 C C . PRO A 1 200 ? 1.701 30.982 33.065 1.00 80.12 200 PRO A C 1
ATOM 1596 O O . PRO A 1 200 ? 1.800 31.895 32.242 1.00 80.12 200 PRO A O 1
ATOM 1599 N N . ASP A 1 201 ? 2.548 29.949 33.094 1.00 84.25 201 ASP A N 1
ATOM 1600 C CA . ASP A 1 201 ? 3.656 29.802 32.146 1.00 84.25 201 ASP A CA 1
ATOM 1601 C C . ASP A 1 201 ? 3.130 29.575 30.711 1.00 84.25 201 ASP A C 1
ATOM 1603 O O . ASP A 1 201 ? 2.460 28.569 30.439 1.00 84.25 201 ASP A O 1
ATOM 1607 N N . PRO A 1 202 ? 3.445 30.467 29.749 1.00 84.31 202 PRO A N 1
ATOM 1608 C CA . PRO A 1 202 ? 3.046 30.291 28.357 1.00 84.31 202 PRO A CA 1
ATOM 1609 C C . PRO A 1 202 ? 3.577 29.001 27.717 1.00 84.31 202 PRO A C 1
ATOM 1611 O O . PRO A 1 202 ? 2.917 28.454 26.828 1.00 84.31 202 PRO A O 1
ATOM 1614 N N . GLN A 1 203 ? 4.754 28.508 28.126 1.00 85.12 203 GLN A N 1
ATOM 1615 C CA . GLN A 1 203 ? 5.320 27.275 27.568 1.00 85.12 203 GLN A CA 1
ATOM 1616 C C . GLN A 1 203 ? 4.546 26.045 28.041 1.00 85.12 203 GLN A C 1
ATOM 1618 O O . GLN A 1 203 ? 4.206 25.179 27.229 1.00 85.12 203 GLN A O 1
ATOM 1623 N N . GLU A 1 204 ? 4.206 25.998 29.327 1.00 84.19 204 GLU A N 1
ATOM 1624 C CA . GLU A 1 204 ? 3.379 24.947 29.909 1.00 84.19 204 GLU A CA 1
ATOM 1625 C C . GLU A 1 204 ? 1.973 24.904 29.292 1.00 84.19 204 GLU A C 1
ATOM 1627 O O . GLU A 1 204 ? 1.504 23.830 28.903 1.00 84.19 204 GLU A O 1
ATOM 1632 N N . ILE A 1 205 ? 1.326 26.060 29.100 1.00 85.38 205 ILE A N 1
ATOM 1633 C CA . ILE A 1 205 ? 0.029 26.144 28.404 1.00 85.38 205 ILE A CA 1
ATOM 1634 C C . ILE A 1 205 ? 0.156 25.612 26.975 1.00 85.38 205 ILE A C 1
ATOM 1636 O O . ILE A 1 205 ? -0.650 24.788 26.544 1.00 85.38 205 ILE A O 1
ATOM 1640 N N . LYS A 1 206 ? 1.182 26.046 26.230 1.00 85.00 206 LYS A N 1
ATOM 1641 C CA . LYS A 1 206 ? 1.382 25.637 24.833 1.00 85.00 206 LYS A CA 1
ATOM 1642 C C . LYS A 1 206 ? 1.602 24.128 24.697 1.00 85.00 206 LYS A C 1
ATOM 1644 O O . LYS A 1 206 ? 1.109 23.535 23.742 1.00 85.00 206 LYS A O 1
ATOM 1649 N N . LYS A 1 207 ? 2.315 23.506 25.640 1.00 86.25 207 LYS A N 1
ATOM 1650 C CA . LYS A 1 207 ? 2.571 22.057 25.654 1.00 86.25 207 LYS A CA 1
ATOM 1651 C C . LYS A 1 207 ? 1.300 21.235 25.887 1.00 86.25 207 LYS A C 1
ATOM 1653 O O . LYS A 1 207 ? 1.173 20.147 25.333 1.00 86.25 207 LYS A O 1
ATOM 1658 N N . ASN A 1 208 ? 0.381 21.749 26.698 1.00 88.00 208 ASN A N 1
ATOM 1659 C CA . ASN A 1 208 ? -0.839 21.052 27.109 1.00 88.00 208 ASN A CA 1
ATOM 1660 C C . ASN A 1 208 ? -2.072 21.439 26.279 1.00 88.00 208 ASN A C 1
ATOM 1662 O O . ASN A 1 208 ? -3.182 21.015 26.598 1.00 88.00 208 ASN A O 1
ATOM 1666 N N . LEU A 1 209 ? -1.892 22.249 25.235 1.00 90.62 209 LEU A N 1
ATOM 1667 C CA . LEU A 1 209 ? -2.971 22.706 24.372 1.00 90.62 209 LEU A CA 1
ATOM 1668 C C . LEU A 1 209 ? -3.517 21.542 23.547 1.00 90.62 209 LEU A C 1
ATOM 1670 O O . LEU A 1 209 ? -2.766 20.870 22.840 1.00 90.62 209 LEU A O 1
ATOM 1674 N N . ILE A 1 210 ? -4.825 21.324 23.631 1.00 90.69 210 ILE A N 1
ATOM 1675 C CA . ILE A 1 210 ? -5.516 20.268 22.896 1.00 90.69 210 ILE A CA 1
ATOM 1676 C C . ILE A 1 210 ? -5.516 20.615 21.403 1.00 90.69 210 ILE A C 1
ATOM 1678 O O . ILE A 1 210 ? -5.901 21.714 21.000 1.00 90.69 210 ILE A O 1
ATOM 1682 N N . THR A 1 211 ? -5.091 19.659 20.582 1.00 89.25 211 THR A N 1
ATOM 1683 C CA . THR A 1 211 ? -5.017 19.776 19.118 1.00 89.25 211 THR A CA 1
ATOM 1684 C C . THR A 1 211 ? -5.788 18.686 18.393 1.00 89.25 211 THR A C 1
ATOM 1686 O O . THR A 1 211 ? -5.963 18.785 17.183 1.00 89.25 211 THR A O 1
ATOM 1689 N N . SER A 1 212 ? -6.250 17.651 19.087 1.00 89.25 212 SER A N 1
ATOM 1690 C CA . SER A 1 212 ? -7.068 16.596 18.495 1.00 89.25 212 SER A CA 1
ATOM 1691 C C . SER A 1 212 ? -8.021 15.974 19.512 1.00 89.25 212 SER A C 1
ATOM 1693 O O . SER A 1 212 ? -7.800 16.046 20.724 1.00 89.25 212 SER A O 1
ATOM 1695 N N . ALA A 1 213 ? -9.100 15.391 18.999 1.00 89.88 213 ALA A N 1
ATOM 1696 C CA . ALA A 1 213 ? -10.025 14.545 19.736 1.00 89.88 213 ALA A CA 1
ATOM 1697 C C . ALA A 1 213 ? -10.074 13.172 19.069 1.00 89.88 213 ALA A C 1
ATOM 1699 O O . ALA A 1 213 ? -10.437 13.065 17.900 1.00 89.88 213 ALA A O 1
ATOM 1700 N N . GLU A 1 214 ? -9.701 12.147 19.819 1.00 90.31 214 GLU A N 1
ATOM 1701 C CA . GLU A 1 214 ? -9.823 10.747 19.444 1.00 90.31 214 GLU A CA 1
ATOM 1702 C C . GLU A 1 214 ? -11.159 10.210 19.953 1.00 90.31 214 GLU A C 1
ATOM 1704 O O . GLU A 1 214 ? -11.468 10.313 21.142 1.00 90.31 214 GLU A O 1
ATOM 1709 N N . VAL A 1 215 ? -11.966 9.649 19.058 1.00 91.06 215 VAL A N 1
ATOM 1710 C CA . VAL A 1 215 ? -13.261 9.056 19.403 1.00 91.06 215 VAL A CA 1
ATOM 1711 C C . VAL A 1 215 ? -13.132 7.542 19.389 1.00 91.06 215 VAL A C 1
ATOM 1713 O O . VAL A 1 215 ? -12.550 6.968 18.476 1.00 91.06 215 VAL A O 1
ATOM 1716 N N . THR A 1 216 ? -13.700 6.892 20.404 1.00 92.56 216 THR A N 1
ATOM 1717 C CA . THR A 1 216 ? -13.796 5.432 20.487 1.00 92.56 216 THR A CA 1
ATOM 1718 C C . THR A 1 216 ? -15.221 4.995 20.187 1.00 92.56 216 THR A C 1
ATOM 1720 O O . THR A 1 216 ? -16.144 5.248 20.970 1.00 92.56 216 THR A O 1
ATOM 1723 N N . PHE A 1 217 ? -15.392 4.322 19.055 1.00 92.81 217 PHE A N 1
ATOM 1724 C CA . PHE A 1 217 ? -16.620 3.634 18.679 1.00 92.81 217 PHE A CA 1
ATOM 1725 C C . PHE A 1 217 ? -16.559 2.190 19.149 1.00 92.81 217 PHE A C 1
ATOM 1727 O O . PHE A 1 217 ? -15.555 1.512 18.943 1.00 92.81 217 PHE A O 1
ATOM 1734 N N . MET A 1 218 ? -17.631 1.721 19.774 1.00 93.75 218 MET A N 1
ATOM 1735 C CA . MET A 1 218 ? -17.776 0.329 20.170 1.00 93.75 218 MET A CA 1
ATOM 1736 C C . MET A 1 218 ? -18.864 -0.314 19.329 1.00 93.75 218 MET A C 1
ATOM 1738 O O . MET A 1 218 ? -19.996 0.174 19.302 1.00 93.75 218 MET A O 1
ATOM 1742 N N . THR A 1 219 ? -18.514 -1.423 18.691 1.00 92.88 219 THR A N 1
ATOM 1743 C CA . THR A 1 219 ? -19.390 -2.140 17.769 1.00 92.88 219 THR A CA 1
ATOM 1744 C C . THR A 1 219 ? -19.392 -3.613 18.147 1.00 92.88 219 THR A C 1
ATOM 1746 O O . THR A 1 219 ? -18.346 -4.214 18.381 1.00 92.88 219 THR A O 1
ATOM 1749 N N . SER A 1 220 ? -20.577 -4.198 18.276 1.00 92.25 220 SER A N 1
ATOM 1750 C CA . SER A 1 220 ? -20.738 -5.656 18.361 1.00 92.25 220 SER A CA 1
ATOM 1751 C C . SER A 1 220 ? -20.103 -6.318 17.136 1.00 92.25 220 SER A C 1
ATOM 1753 O O . SER A 1 220 ? -20.219 -5.803 16.027 1.00 92.25 220 SER A O 1
ATOM 1755 N N . VAL A 1 221 ? -19.394 -7.434 17.311 1.00 91.12 221 VAL A N 1
ATOM 1756 C CA . VAL A 1 221 ? -18.647 -8.038 16.189 1.00 91.12 221 VAL A CA 1
ATOM 1757 C C . VAL A 1 221 ? -19.540 -8.599 15.084 1.00 91.12 221 VAL A C 1
ATOM 1759 O O . VAL A 1 221 ? -19.049 -8.819 13.987 1.00 91.12 221 VAL A O 1
ATOM 1762 N N . ASP A 1 222 ? -20.827 -8.808 15.355 1.00 87.94 222 ASP A N 1
ATOM 1763 C CA . ASP A 1 222 ? -21.846 -9.178 14.367 1.00 87.94 222 ASP A CA 1
ATOM 1764 C C . ASP A 1 222 ? -22.534 -7.964 13.724 1.00 87.94 222 ASP A C 1
ATOM 1766 O O . ASP A 1 222 ? -23.458 -8.124 12.929 1.00 87.94 222 ASP A O 1
ATOM 1770 N N . ASN A 1 223 ? -22.066 -6.752 14.048 1.00 88.44 223 ASN A N 1
ATOM 1771 C CA . ASN A 1 223 ? -22.537 -5.477 13.513 1.00 88.44 223 ASN A CA 1
ATOM 1772 C C . ASN A 1 223 ? -24.015 -5.164 13.834 1.00 88.44 223 ASN A C 1
ATOM 1774 O O . ASN A 1 223 ? -24.628 -4.316 13.185 1.00 88.44 223 ASN A O 1
ATOM 1778 N N . SER A 1 224 ? -24.588 -5.822 14.848 1.00 86.31 224 SER A N 1
ATOM 1779 C CA . SER A 1 224 ? -25.982 -5.650 15.291 1.00 86.31 224 SER A CA 1
ATOM 1780 C C . SER A 1 224 ? -26.240 -4.323 16.019 1.00 86.31 224 SER A C 1
ATOM 1782 O O . SER A 1 224 ? -27.293 -3.700 15.884 1.00 86.31 224 SER A O 1
ATOM 1784 N N . SER A 1 225 ? -25.259 -3.877 16.799 1.00 87.75 225 SER A N 1
ATOM 1785 C CA . SER A 1 225 ? -25.304 -2.690 17.653 1.00 87.75 225 SER A CA 1
ATOM 1786 C C . SER A 1 225 ? -23.962 -1.961 17.648 1.00 87.75 225 SER A C 1
ATOM 1788 O O . SER A 1 225 ? -22.898 -2.590 17.715 1.00 87.75 225 SER A O 1
ATOM 1790 N N . MET A 1 226 ? -24.007 -0.628 17.589 1.00 88.69 226 MET A N 1
ATOM 1791 C CA . MET A 1 226 ? -22.833 0.247 17.586 1.00 88.69 226 MET A CA 1
ATOM 1792 C C . MET A 1 226 ? -23.120 1.572 18.302 1.00 88.69 226 MET A C 1
ATOM 1794 O O . MET A 1 226 ? -24.244 2.074 18.261 1.00 88.69 226 MET A O 1
ATOM 1798 N N . MET A 1 227 ? -22.117 2.145 18.971 1.00 88.94 227 MET A N 1
ATOM 1799 C CA . MET A 1 227 ? -22.252 3.411 19.703 1.00 88.94 227 MET A CA 1
ATOM 1800 C C . MET A 1 227 ? -20.885 4.091 19.905 1.00 88.94 227 MET A C 1
ATOM 1802 O O . MET A 1 227 ? -19.926 3.411 20.284 1.00 88.94 227 MET A O 1
ATOM 1806 N N . PRO A 1 228 ? -20.769 5.427 19.767 1.00 91.56 228 PRO A N 1
ATOM 1807 C CA . PRO A 1 228 ? -19.611 6.150 20.285 1.00 91.56 228 PRO A CA 1
ATOM 1808 C C . PRO A 1 228 ? -19.635 6.122 21.816 1.00 91.56 228 PRO A C 1
ATOM 1810 O O . PRO A 1 228 ? -20.555 6.651 22.437 1.00 91.56 228 PRO A O 1
ATOM 1813 N N . VAL A 1 229 ? -18.623 5.532 22.448 1.00 91.50 229 VAL A N 1
ATOM 1814 C CA . VAL A 1 229 ? -18.599 5.334 23.910 1.00 91.50 229 VAL A CA 1
ATOM 1815 C C . VAL A 1 229 ? -17.498 6.094 24.630 1.00 91.50 229 VAL A C 1
ATOM 1817 O O . VAL A 1 229 ? -17.575 6.234 25.849 1.00 91.50 229 VAL A O 1
ATOM 1820 N N . GLY A 1 230 ? -16.496 6.607 23.919 1.00 91.12 230 GLY A N 1
ATOM 1821 C CA . GLY A 1 230 ? -15.381 7.321 24.535 1.00 91.12 230 GLY A CA 1
ATOM 1822 C C . GLY A 1 230 ? -14.862 8.465 23.682 1.00 91.12 230 GLY A C 1
ATOM 1823 O O . GLY A 1 230 ? -14.977 8.442 22.456 1.00 91.12 230 GLY A O 1
ATOM 1824 N N . VAL A 1 231 ? -14.278 9.459 24.348 1.00 91.25 231 VAL A N 1
ATOM 1825 C CA . VAL A 1 231 ? -13.560 10.564 23.707 1.00 91.25 231 VAL A CA 1
ATOM 1826 C C . VAL A 1 231 ? -12.312 10.905 24.510 1.00 91.25 231 VAL A C 1
ATOM 1828 O O . VAL A 1 231 ? -12.359 10.987 25.739 1.00 91.25 231 VAL A O 1
ATOM 1831 N N . HIS A 1 232 ? -11.195 11.108 23.825 1.00 90.94 232 HIS A N 1
ATOM 1832 C CA . HIS A 1 232 ? -9.919 11.468 24.425 1.00 90.94 232 HIS A CA 1
ATOM 1833 C C . HIS A 1 232 ? -9.317 12.673 23.716 1.00 90.94 232 HIS A C 1
ATOM 1835 O O . HIS A 1 232 ? -9.208 12.716 22.496 1.00 90.94 232 HIS A O 1
ATOM 1841 N N . TYR A 1 233 ? -8.935 13.680 24.495 1.00 90.44 233 TYR A N 1
ATOM 1842 C CA . TYR A 1 233 ? -8.362 14.909 23.964 1.00 90.44 233 TYR A CA 1
ATOM 1843 C C . TYR A 1 233 ? -6.842 14.874 24.071 1.00 90.44 233 TYR A C 1
ATOM 1845 O O . TYR A 1 233 ? -6.280 14.689 25.157 1.00 90.44 233 TYR A O 1
ATOM 1853 N N . HIS A 1 234 ? -6.168 15.090 22.944 1.00 88.88 234 HIS A N 1
ATOM 1854 C CA . HIS A 1 234 ? -4.719 14.988 22.851 1.00 88.88 234 HIS A CA 1
ATOM 1855 C C . HIS A 1 234 ? -4.068 16.325 22.496 1.00 88.88 234 HIS A C 1
ATOM 1857 O O . HIS A 1 234 ? -4.585 17.076 21.661 1.00 88.88 234 HIS A O 1
ATOM 1863 N N . PRO A 1 235 ? -2.922 16.643 23.125 1.00 88.94 235 PRO A N 1
ATOM 1864 C CA . PRO A 1 235 ? -2.036 17.681 22.635 1.00 88.94 235 PRO A CA 1
ATOM 1865 C C . PRO A 1 235 ? -1.257 17.172 21.418 1.00 88.94 235 PRO A C 1
ATOM 1867 O O . PRO A 1 235 ? -1.291 15.986 21.094 1.00 88.94 235 PRO A O 1
ATOM 1870 N N . LYS A 1 236 ? -0.489 18.062 20.781 1.00 82.38 236 LYS A N 1
ATOM 1871 C CA . LYS A 1 236 ? 0.251 17.742 19.548 1.00 82.38 236 LYS A CA 1
ATOM 1872 C C . LYS A 1 236 ? 1.197 16.543 19.693 1.00 82.38 236 LYS A C 1
ATOM 1874 O O . LYS A 1 236 ? 1.437 15.834 18.725 1.00 82.38 236 LYS A O 1
ATOM 1879 N N . PHE A 1 237 ? 1.746 16.331 20.888 1.00 78.12 237 PHE A N 1
ATOM 1880 C CA . PHE A 1 237 ? 2.709 15.268 21.152 1.00 78.12 237 PHE A CA 1
ATOM 1881 C C . PHE A 1 237 ? 2.212 14.344 22.259 1.00 78.12 237 PHE A C 1
ATOM 1883 O O . PHE A 1 237 ? 1.994 14.776 23.394 1.00 78.12 237 PHE A O 1
ATOM 1890 N N . VAL A 1 238 ? 2.093 13.057 21.940 1.00 81.06 238 VAL A N 1
ATOM 1891 C CA . VAL A 1 238 ? 1.725 11.998 22.883 1.00 81.06 238 VAL A CA 1
ATOM 1892 C C . VAL A 1 238 ? 2.702 10.833 22.737 1.00 81.06 238 VAL A C 1
ATOM 1894 O O . VAL A 1 238 ? 3.058 10.448 21.626 1.00 81.06 238 VAL A O 1
ATOM 1897 N N . SER A 1 239 ? 3.169 10.284 23.860 1.00 84.81 239 SER A N 1
ATOM 1898 C CA . SER A 1 239 ? 4.057 9.119 23.857 1.00 84.81 239 SER A CA 1
ATOM 1899 C C . SER A 1 239 ? 3.285 7.824 23.589 1.00 84.81 239 SER A C 1
ATOM 1901 O O . SER A 1 239 ? 2.128 7.687 23.989 1.00 84.81 239 SER A O 1
ATOM 1903 N N . GLY A 1 240 ? 3.951 6.837 22.980 1.00 83.69 240 GLY A N 1
ATOM 1904 C CA . GLY A 1 240 ? 3.367 5.505 22.767 1.00 83.69 240 GLY A CA 1
ATOM 1905 C C . GLY A 1 240 ? 2.949 4.812 24.072 1.00 83.69 240 GLY A C 1
ATOM 1906 O O . GLY A 1 240 ? 1.912 4.164 24.112 1.00 83.69 240 GLY A O 1
ATOM 1907 N N . GLU A 1 241 ? 3.679 5.024 25.174 1.00 88.00 241 GLU A N 1
ATOM 1908 C CA . GLU A 1 241 ? 3.315 4.497 26.503 1.00 88.00 241 GLU A CA 1
ATOM 1909 C C . GLU A 1 241 ? 1.993 5.069 27.031 1.00 88.00 241 GLU A C 1
ATOM 1911 O O . GLU A 1 241 ? 1.205 4.358 27.657 1.00 88.00 241 GLU A O 1
ATOM 1916 N N . LYS A 1 242 ? 1.730 6.358 26.773 1.00 87.44 242 LYS A N 1
ATOM 1917 C CA . LYS A 1 242 ? 0.470 6.995 27.165 1.00 87.44 242 LYS A CA 1
ATOM 1918 C C . LYS A 1 242 ? -0.693 6.474 26.320 1.00 87.44 242 LYS A C 1
ATOM 1920 O O . LYS A 1 242 ? -1.762 6.238 26.870 1.00 87.44 242 LYS A O 1
ATOM 1925 N N . MET A 1 243 ? -0.468 6.231 25.028 1.00 89.81 243 MET A N 1
ATOM 1926 C CA . MET A 1 243 ? -1.473 5.590 24.171 1.00 89.81 243 MET A CA 1
ATOM 1927 C C . MET A 1 243 ? -1.745 4.144 24.591 1.00 89.81 243 MET A C 1
ATOM 1929 O O . MET A 1 243 ? -2.899 3.732 24.668 1.00 89.81 243 MET A O 1
ATOM 1933 N N . LEU A 1 244 ? -0.706 3.387 24.953 1.00 91.88 244 LEU A N 1
ATOM 1934 C CA . LEU A 1 244 ? -0.843 2.027 25.473 1.00 91.88 244 LEU A CA 1
ATOM 1935 C C . LEU A 1 244 ? -1.693 1.988 26.749 1.00 91.88 244 LEU A C 1
ATOM 1937 O O . LEU A 1 244 ? -2.649 1.216 26.832 1.00 91.88 244 LEU A O 1
ATOM 1941 N N . SER A 1 245 ? -1.362 2.819 27.743 1.00 91.69 245 SER A N 1
ATOM 1942 C CA . SER A 1 245 ? -2.096 2.845 29.014 1.00 91.69 245 SER A CA 1
ATOM 1943 C C . SER A 1 245 ? -3.548 3.277 28.827 1.00 91.69 245 SER A C 1
ATOM 1945 O O . SER A 1 245 ? -4.442 2.719 29.466 1.00 91.69 245 SER A O 1
ATOM 1947 N N . GLN A 1 246 ? -3.796 4.203 27.902 1.00 91.25 246 GLN A N 1
ATOM 1948 C CA . GLN A 1 246 ? -5.134 4.621 27.521 1.00 91.25 246 GLN A CA 1
ATOM 1949 C C . GLN A 1 246 ? -5.932 3.482 26.872 1.00 91.25 246 GLN A C 1
ATOM 1951 O O . GLN A 1 246 ? -7.011 3.166 27.368 1.00 91.25 246 GLN A O 1
ATOM 1956 N N . ILE A 1 247 ? -5.409 2.827 25.827 1.00 92.69 247 ILE A N 1
ATOM 1957 C CA . ILE A 1 247 ? -6.100 1.728 25.125 1.00 92.69 247 ILE A CA 1
ATOM 1958 C C . ILE A 1 247 ? -6.467 0.603 26.103 1.00 92.69 247 ILE A C 1
ATOM 1960 O O . ILE A 1 247 ? -7.608 0.138 26.131 1.00 92.69 247 ILE A O 1
ATOM 1964 N N . LEU A 1 248 ? -5.521 0.184 26.951 1.00 93.69 248 LEU A N 1
ATOM 1965 C CA . LEU A 1 248 ? -5.768 -0.860 27.949 1.00 93.69 248 LEU A CA 1
ATOM 1966 C C . LEU A 1 248 ? -6.768 -0.398 29.024 1.00 93.69 248 LEU A C 1
ATOM 1968 O O . LEU A 1 248 ? -7.624 -1.176 29.452 1.00 93.69 248 LEU A O 1
ATOM 1972 N N . GLY A 1 249 ? -6.681 0.862 29.457 1.00 92.38 249 GLY A N 1
ATOM 1973 C CA . GLY A 1 249 ? -7.579 1.452 30.449 1.00 92.38 249 GLY A CA 1
ATOM 1974 C C . GLY A 1 249 ? -9.022 1.572 29.956 1.00 92.38 249 GLY A C 1
ATOM 1975 O O . GLY A 1 249 ? -9.951 1.251 30.702 1.00 92.38 249 GLY A O 1
ATOM 1976 N N . GLU A 1 250 ? -9.222 1.979 28.705 1.00 92.94 250 GLU A N 1
ATOM 1977 C CA . GLU A 1 250 ? -10.524 2.024 28.033 1.00 92.94 250 GLU A CA 1
ATOM 1978 C C . GLU A 1 250 ? -11.114 0.622 27.887 1.00 92.94 250 GLU A C 1
ATOM 1980 O O . GLU A 1 250 ? -12.215 0.370 28.380 1.00 92.94 250 GLU A O 1
ATOM 1985 N N . ALA A 1 251 ? -10.354 -0.315 27.307 1.00 94.12 251 ALA A N 1
ATOM 1986 C CA . ALA A 1 251 ? -10.798 -1.693 27.123 1.00 94.12 251 ALA A CA 1
ATOM 1987 C C . ALA A 1 251 ? -11.205 -2.331 28.460 1.00 94.12 251 ALA A C 1
ATOM 1989 O O . ALA A 1 251 ? -12.237 -2.992 28.553 1.00 94.12 251 ALA A O 1
ATOM 1990 N N . LYS A 1 252 ? -10.453 -2.072 29.537 1.00 92.44 252 LYS A N 1
ATOM 1991 C CA . LYS A 1 252 ? -10.792 -2.560 30.879 1.00 92.44 252 LYS A CA 1
ATOM 1992 C C . LYS A 1 252 ? -12.063 -1.913 31.436 1.00 92.44 252 LYS A C 1
ATOM 1994 O O . LYS A 1 252 ? -12.858 -2.598 32.075 1.00 92.44 252 LYS A O 1
ATOM 1999 N N . THR A 1 253 ? -12.255 -0.614 31.202 1.00 91.69 253 THR A N 1
ATOM 2000 C CA . THR A 1 253 ? -13.427 0.141 31.681 1.00 91.69 253 THR A CA 1
ATOM 2001 C C . THR A 1 253 ? -14.710 -0.318 30.987 1.00 91.69 253 THR A C 1
ATOM 2003 O O . THR A 1 253 ? -15.741 -0.452 31.643 1.00 91.69 253 THR A O 1
ATOM 2006 N N . LEU A 1 254 ? -14.652 -0.608 29.685 1.00 93.06 254 LEU A N 1
ATOM 2007 C CA . LEU A 1 254 ? -15.815 -1.039 28.903 1.00 93.06 254 LEU A CA 1
ATOM 2008 C C . LEU A 1 254 ? -16.361 -2.400 29.349 1.00 93.06 254 LEU A C 1
ATOM 2010 O O . LEU A 1 254 ? -17.564 -2.614 29.302 1.00 93.06 254 LEU A O 1
ATOM 2014 N N . GLN A 1 255 ? -15.515 -3.299 29.859 1.00 92.81 255 GLN A N 1
ATOM 2015 C CA . GLN A 1 255 ? -15.938 -4.642 30.289 1.00 92.81 255 GLN A CA 1
ATOM 2016 C C . GLN A 1 255 ? -16.629 -4.692 31.666 1.00 92.81 255 GLN A C 1
ATOM 2018 O O . GLN A 1 255 ? -16.913 -5.777 32.189 1.00 92.81 255 GLN A O 1
ATOM 2023 N N . VAL A 1 256 ? -16.902 -3.540 32.284 1.00 91.38 256 VAL A N 1
ATOM 2024 C CA . VAL A 1 256 ? -17.709 -3.453 33.506 1.00 91.38 256 VAL A CA 1
ATOM 2025 C C . VAL A 1 256 ? -19.154 -3.838 33.185 1.00 91.38 256 VAL A C 1
ATOM 2027 O O . VAL A 1 256 ? -19.753 -3.304 32.260 1.00 91.38 256 VAL A O 1
ATOM 2030 N N . CYS A 1 257 ? -19.743 -4.751 33.963 1.00 92.12 257 CYS A N 1
ATOM 2031 C CA . CYS A 1 257 ? -21.132 -5.153 33.726 1.00 92.12 257 CYS A CA 1
ATOM 2032 C C . CYS A 1 257 ? -22.122 -4.009 33.982 1.00 92.12 257 CYS A C 1
ATOM 2034 O O . CYS A 1 257 ? -21.910 -3.176 34.868 1.00 92.12 257 CYS A O 1
ATOM 2036 N N . GLU A 1 258 ? -23.246 -4.030 33.273 1.00 92.50 258 GLU A N 1
ATOM 2037 C CA . GLU A 1 258 ? -24.289 -2.997 33.301 1.00 92.50 258 GLU A CA 1
ATOM 2038 C C . GLU A 1 258 ? -24.758 -2.660 34.731 1.00 92.50 258 GLU A C 1
ATOM 2040 O O . GLU A 1 258 ? -24.922 -1.494 35.113 1.00 92.50 258 GLU A O 1
ATOM 2045 N N . ARG A 1 259 ? -24.919 -3.685 35.576 1.00 90.44 259 ARG A N 1
ATOM 2046 C CA . ARG A 1 259 ? -25.347 -3.517 36.968 1.00 90.44 259 ARG A CA 1
ATOM 2047 C C . ARG A 1 259 ? -24.304 -2.782 37.808 1.00 90.44 259 ARG A C 1
ATOM 2049 O O . ARG A 1 259 ? -24.654 -1.876 38.566 1.00 90.44 259 ARG A O 1
ATOM 2056 N N . CYS A 1 260 ? -23.029 -3.149 37.680 1.00 90.25 260 CYS A N 1
ATOM 2057 C CA . CYS A 1 260 ? -21.932 -2.456 38.360 1.00 90.25 260 CYS A CA 1
ATOM 2058 C C . CYS A 1 260 ? -21.748 -1.037 37.819 1.00 90.25 260 CYS A C 1
ATOM 2060 O O . CYS A 1 260 ? -21.553 -0.118 38.611 1.00 90.25 260 CYS A O 1
ATOM 2062 N N . LEU A 1 261 ? -21.886 -0.850 36.505 1.00 89.56 261 LEU A N 1
ATOM 2063 C CA . LEU A 1 261 ? -21.846 0.456 35.858 1.00 89.56 261 LEU A CA 1
ATOM 2064 C C . LEU A 1 261 ? -22.918 1.380 36.446 1.00 89.56 261 LEU A C 1
ATOM 2066 O O . LEU A 1 261 ? -22.643 2.529 36.783 1.00 89.56 261 LEU A O 1
ATOM 2070 N N . THR A 1 262 ? -24.128 0.865 36.662 1.00 87.62 262 THR A N 1
ATOM 2071 C CA . THR A 1 262 ? -25.235 1.626 37.259 1.00 87.62 262 THR A CA 1
ATOM 2072 C C . THR A 1 262 ? -24.911 2.090 38.681 1.00 87.62 262 THR A C 1
ATOM 2074 O O . THR A 1 262 ? -25.152 3.252 39.005 1.00 87.62 262 THR A O 1
ATOM 2077 N N . LYS A 1 263 ? -24.288 1.229 39.498 1.00 85.19 263 LYS A N 1
ATOM 2078 C CA . LYS A 1 263 ? -23.884 1.541 40.884 1.00 85.19 263 LYS A CA 1
ATOM 2079 C C . LYS A 1 263 ? -22.696 2.494 40.990 1.00 85.19 263 LYS A C 1
ATOM 2081 O O . LYS A 1 263 ? -22.516 3.121 42.029 1.00 85.19 263 LYS A O 1
ATOM 2086 N N . GLN A 1 264 ? -21.871 2.579 39.953 1.00 82.19 264 GLN A N 1
ATOM 2087 C CA . GLN A 1 264 ? -20.655 3.377 39.982 1.00 82.19 264 GLN A CA 1
ATOM 2088 C C . GLN A 1 264 ? -20.977 4.876 40.047 1.00 82.19 264 GLN A C 1
ATOM 2090 O O . GLN A 1 264 ? -21.781 5.384 39.257 1.00 82.19 264 GLN A O 1
ATOM 2095 N N . SER A 1 265 ? -20.335 5.597 40.968 1.00 72.69 265 SER A N 1
ATOM 2096 C CA . SER A 1 265 ? -20.409 7.057 41.020 1.00 72.69 265 SER A CA 1
ATOM 2097 C C . SER A 1 265 ? -19.748 7.655 39.776 1.00 72.69 265 SER A C 1
ATOM 2099 O O . SER A 1 265 ? -18.698 7.198 39.329 1.00 72.69 265 SER A O 1
ATOM 2101 N N . LEU A 1 266 ? -20.395 8.657 39.180 1.00 69.25 266 LEU A N 1
ATOM 2102 C CA . LEU A 1 266 ? -19.888 9.351 37.996 1.00 69.25 266 LEU A CA 1
ATOM 2103 C C . LEU A 1 266 ? -19.209 10.660 38.402 1.00 69.25 266 LEU A C 1
ATOM 2105 O O . LEU A 1 266 ? -19.715 11.377 39.265 1.00 69.25 266 LEU A O 1
ATOM 2109 N N . GLN A 1 267 ? -18.097 10.989 37.750 1.00 73.12 267 GLN A N 1
ATOM 2110 C CA . GLN A 1 267 ? -17.493 12.320 37.794 1.00 73.12 267 GLN A CA 1
ATOM 2111 C C . GLN A 1 267 ? -17.632 12.926 36.400 1.00 73.12 267 GLN A C 1
ATOM 2113 O O . GLN A 1 267 ? -17.099 12.378 35.441 1.00 73.12 267 GLN A O 1
ATOM 2118 N N . ASN A 1 268 ? -18.412 14.004 36.268 1.00 77.81 268 ASN A N 1
ATOM 2119 C CA . ASN A 1 268 ? -18.662 14.680 34.987 1.00 77.81 268 ASN A CA 1
ATOM 2120 C C . ASN A 1 268 ? -19.031 13.713 33.842 1.00 77.81 268 ASN A C 1
ATOM 2122 O O . ASN A 1 268 ? -18.511 13.820 32.738 1.00 77.81 268 ASN A O 1
ATOM 2126 N N . HIS A 1 269 ? -19.905 12.739 34.114 1.00 85.44 269 HIS A N 1
ATOM 2127 C CA . HIS A 1 269 ? -20.352 11.709 33.160 1.00 85.44 269 HIS A CA 1
ATOM 2128 C C . HIS A 1 269 ? -19.281 10.721 32.649 1.00 85.44 269 HIS A C 1
ATOM 2130 O O . HIS A 1 269 ? -19.621 9.859 31.839 1.00 85.44 269 HIS A O 1
ATOM 2136 N N . ILE A 1 270 ? -18.042 10.777 33.146 1.00 87.31 270 ILE A N 1
ATOM 2137 C CA . ILE A 1 270 ? -16.964 9.845 32.791 1.00 87.31 270 ILE A CA 1
ATOM 2138 C C . ILE A 1 270 ? -16.879 8.684 33.790 1.00 87.31 270 ILE A C 1
ATOM 2140 O O . ILE A 1 270 ? -17.120 8.846 34.992 1.00 87.31 270 ILE A O 1
ATOM 2144 N N . VAL A 1 271 ? -16.530 7.503 33.276 1.00 86.19 271 VAL A N 1
ATOM 2145 C CA . VAL A 1 271 ? -16.254 6.277 34.037 1.00 86.19 271 VAL A CA 1
ATOM 2146 C C . VAL A 1 271 ? -14.785 5.903 33.896 1.00 86.19 271 VAL A C 1
ATOM 2148 O O . VAL A 1 271 ? -14.218 5.989 32.809 1.00 86.19 271 VAL A O 1
ATOM 2151 N N . THR A 1 272 ? -14.185 5.433 34.988 1.00 77.50 272 THR A N 1
ATOM 2152 C CA . THR A 1 272 ? -12.827 4.880 34.996 1.00 77.50 272 THR A CA 1
ATOM 2153 C C . THR A 1 272 ? -12.811 3.492 35.629 1.00 77.50 272 THR A C 1
ATOM 2155 O O . THR A 1 272 ? -13.591 3.198 36.542 1.00 77.50 272 THR A O 1
ATOM 2158 N N . HIS A 1 273 ? -11.905 2.629 35.162 1.00 72.12 273 HIS A N 1
ATOM 2159 C CA . HIS A 1 273 ? -11.720 1.284 35.713 1.00 72.12 273 HIS A CA 1
ATOM 2160 C C . HIS A 1 273 ? -11.240 1.280 37.175 1.00 72.12 273 HIS A C 1
ATOM 2162 O O . HIS A 1 273 ? -11.506 0.321 37.892 1.00 72.12 273 HIS A O 1
ATOM 2168 N N . GLU A 1 274 ? -10.557 2.333 37.636 1.00 68.25 274 GLU A N 1
ATOM 2169 C CA . GLU A 1 274 ? -10.078 2.459 39.025 1.00 68.25 274 GLU A CA 1
ATOM 2170 C C . GLU A 1 274 ? -11.230 2.504 40.039 1.00 68.25 274 GLU A C 1
ATOM 2172 O O . GLU A 1 274 ? -11.093 2.050 41.171 1.00 68.25 274 GLU A O 1
ATOM 2177 N N . ASN A 1 275 ? -12.394 2.988 39.603 1.00 58.75 275 ASN A N 1
ATOM 2178 C CA . ASN A 1 275 ? -13.603 3.102 40.415 1.00 58.75 275 ASN A CA 1
ATOM 2179 C C . ASN A 1 275 ? -14.593 1.941 40.182 1.00 58.75 275 ASN A C 1
ATOM 2181 O O . ASN A 1 275 ? -15.713 1.964 40.701 1.00 58.75 275 ASN A O 1
ATOM 2185 N N . ALA A 1 276 ? -14.225 0.938 39.377 1.00 62.06 276 ALA A N 1
ATOM 2186 C CA . ALA A 1 276 ? -15.121 -0.148 39.003 1.00 62.06 276 ALA A CA 1
ATOM 2187 C C . ALA A 1 276 ? -15.183 -1.237 40.089 1.00 62.06 276 ALA A C 1
ATOM 2189 O O . ALA A 1 276 ? -14.242 -1.995 40.299 1.00 62.06 276 ALA A O 1
ATOM 2190 N N . LEU A 1 277 ? -16.349 -1.394 40.723 1.00 70.12 277 LEU A N 1
ATOM 2191 C CA . LEU A 1 277 ? -16.640 -2.448 41.715 1.00 70.12 277 LEU A CA 1
ATOM 2192 C C . LEU A 1 277 ? -16.853 -3.848 41.091 1.00 70.12 277 LEU A C 1
ATOM 2194 O O . LEU A 1 277 ? -17.354 -4.765 41.744 1.00 70.12 277 LEU A O 1
ATOM 2198 N N . CYS A 1 278 ? -16.551 -4.015 39.803 1.00 85.94 278 CYS A N 1
ATOM 2199 C CA . CYS A 1 278 ? -16.877 -5.215 39.042 1.00 85.94 278 CYS A CA 1
ATOM 2200 C C . CYS A 1 278 ? -15.711 -6.209 39.067 1.00 85.94 278 CYS A C 1
ATOM 2202 O O . CYS A 1 278 ? -14.834 -6.167 38.208 1.00 85.94 278 CYS A O 1
ATOM 2204 N N . ASN A 1 279 ? -15.711 -7.123 40.042 1.00 87.19 279 ASN A N 1
ATOM 2205 C CA . ASN A 1 279 ? -14.746 -8.220 40.092 1.00 87.19 279 ASN A CA 1
ATOM 2206 C C . ASN A 1 279 ? -15.364 -9.527 39.581 1.00 87.19 279 ASN A C 1
ATOM 2208 O O . ASN A 1 279 ? -16.431 -9.949 40.029 1.00 87.19 279 ASN A O 1
ATOM 2212 N N . SER A 1 280 ? -14.669 -10.170 38.650 1.00 88.06 280 SER A N 1
ATOM 2213 C CA . SER A 1 280 ? -15.014 -11.484 38.093 1.00 88.06 280 SER A CA 1
ATOM 2214 C C . SER A 1 280 ? -13.802 -12.423 38.045 1.00 88.06 280 SER A C 1
ATOM 2216 O O . SER A 1 280 ? -13.854 -13.482 37.426 1.00 88.06 280 SER A O 1
ATOM 2218 N N . LYS A 1 281 ? -12.683 -12.063 38.686 1.00 90.12 281 LYS A N 1
ATOM 2219 C CA . LYS A 1 281 ? -11.424 -12.812 38.635 1.00 90.12 281 LYS A CA 1
ATOM 2220 C C . LYS A 1 281 ? -11.424 -13.994 39.617 1.00 90.12 281 LYS A C 1
ATOM 2222 O O . LYS A 1 281 ? -11.931 -13.899 40.724 1.00 90.12 281 LYS A O 1
ATOM 2227 N N . CYS A 1 282 ? -10.815 -15.117 39.220 1.00 91.56 282 CYS A N 1
ATOM 2228 C CA . CYS A 1 282 ? -10.468 -16.231 40.118 1.00 91.56 282 CYS A CA 1
ATOM 2229 C C . CYS A 1 282 ? -9.076 -16.735 39.739 1.00 91.56 282 CYS A C 1
ATOM 2231 O O . CYS A 1 282 ? -8.899 -17.203 38.611 1.00 91.56 282 CYS A O 1
ATOM 2233 N N . ASP A 1 283 ? -8.117 -16.642 40.661 1.00 91.62 283 ASP A N 1
ATOM 2234 C CA . ASP A 1 283 ? -6.721 -17.016 40.410 1.00 91.62 283 ASP A CA 1
ATOM 2235 C C . ASP A 1 283 ? -6.557 -18.516 40.140 1.00 91.62 283 ASP A C 1
ATOM 2237 O O . ASP A 1 283 ? -5.837 -18.890 39.218 1.00 91.62 283 ASP A O 1
ATOM 2241 N N . THR A 1 284 ? -7.300 -19.375 40.847 1.00 92.44 284 THR A N 1
ATOM 2242 C CA . THR A 1 284 ? -7.281 -20.830 40.620 1.00 92.44 284 THR A CA 1
ATOM 2243 C C . THR A 1 284 ? -7.714 -21.184 39.198 1.00 92.44 284 THR A C 1
ATOM 2245 O O . THR A 1 284 ? -7.048 -21.965 38.524 1.00 92.44 284 THR A O 1
ATOM 2248 N N . CYS A 1 285 ? -8.796 -20.566 38.707 1.00 92.00 285 CYS A N 1
ATOM 2249 C CA . CYS A 1 285 ? -9.274 -20.811 37.346 1.00 92.00 285 CYS A CA 1
ATOM 2250 C C . CYS A 1 285 ? -8.273 -20.326 36.284 1.00 92.00 285 CYS A C 1
ATOM 2252 O O . CYS A 1 285 ? -8.070 -20.982 35.264 1.00 92.00 285 CYS A O 1
ATOM 2254 N N . LEU A 1 286 ? -7.630 -19.178 36.527 1.00 90.19 286 LEU A N 1
ATOM 2255 C CA . LEU A 1 286 ? -6.631 -18.612 35.619 1.00 90.19 286 LEU A CA 1
ATOM 2256 C C . LEU A 1 286 ? -5.375 -19.486 35.530 1.00 90.19 286 LEU A C 1
ATOM 2258 O O . LEU A 1 286 ? -4.903 -19.752 34.428 1.00 90.19 286 LEU A O 1
ATOM 2262 N N . GLN A 1 287 ? -4.867 -19.967 36.667 1.00 90.00 287 GLN A N 1
ATOM 2263 C CA . GLN A 1 287 ? -3.687 -20.836 36.718 1.00 90.00 287 GLN A CA 1
ATOM 2264 C C . GLN A 1 287 ? -3.935 -22.185 36.035 1.00 90.00 287 GLN A C 1
ATOM 2266 O O . GLN A 1 287 ? -3.075 -22.676 35.310 1.00 90.00 287 GLN A O 1
ATOM 2271 N N . MET A 1 288 ? -5.124 -22.764 36.223 1.00 90.56 288 MET A N 1
ATOM 2272 C CA . MET A 1 288 ? -5.499 -24.041 35.611 1.00 90.56 288 MET A CA 1
ATOM 2273 C C . MET A 1 288 ? -5.888 -23.928 34.130 1.00 90.56 288 MET A C 1
ATOM 2275 O O . MET A 1 288 ? -6.029 -24.959 33.478 1.00 90.56 288 MET A O 1
ATOM 2279 N N . LYS A 1 289 ? -6.117 -22.709 33.610 1.00 89.12 289 LYS A N 1
ATOM 2280 C CA . LYS A 1 289 ? -6.792 -22.467 32.316 1.00 89.12 289 LYS A CA 1
ATOM 2281 C C . LYS A 1 289 ? -8.081 -23.296 32.178 1.00 89.12 289 LYS A C 1
ATOM 2283 O O . LYS A 1 289 ? -8.369 -23.872 31.135 1.00 89.12 289 LYS A O 1
ATOM 2288 N N . GLY A 1 290 ? -8.838 -23.376 33.271 1.00 88.81 290 GLY A N 1
ATOM 2289 C CA . GLY A 1 290 ? -10.011 -24.231 33.422 1.00 88.81 290 GLY A CA 1
ATOM 2290 C C . GLY A 1 290 ? -10.848 -23.803 34.625 1.00 88.81 290 GLY A C 1
ATOM 2291 O O . GLY A 1 290 ? -10.455 -22.919 35.383 1.00 88.81 290 GLY A O 1
ATOM 2292 N N . ILE A 1 291 ? -12.028 -24.390 34.799 1.00 90.88 291 ILE A N 1
ATOM 2293 C CA . ILE A 1 291 ? -12.974 -23.972 35.843 1.00 90.88 291 ILE A CA 1
ATOM 2294 C C . ILE A 1 291 ? -12.703 -24.781 37.116 1.00 90.88 291 ILE A C 1
ATOM 2296 O O . ILE A 1 291 ? -12.673 -26.010 37.077 1.00 90.88 291 ILE A O 1
ATOM 2300 N N . CYS A 1 292 ? -12.498 -24.112 38.255 1.00 93.19 292 CYS A N 1
ATOM 2301 C CA . CYS A 1 292 ? -12.382 -24.795 39.545 1.00 93.19 292 CYS A CA 1
ATOM 2302 C C . CYS A 1 292 ? -13.762 -25.237 40.066 1.00 93.19 292 CYS A C 1
ATOM 2304 O O . CYS A 1 292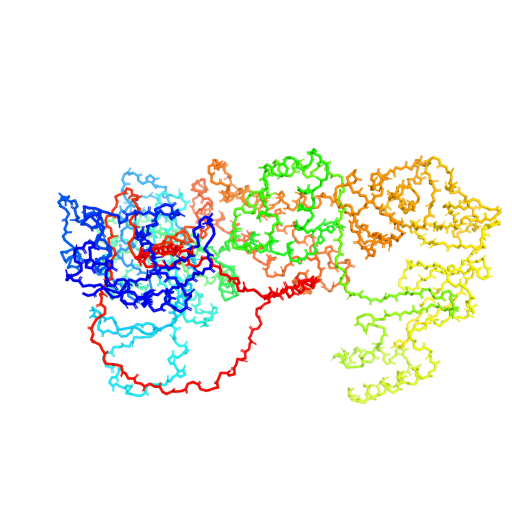 ? -14.787 -24.657 39.704 1.00 93.19 292 CYS A O 1
ATOM 2306 N N . GLN A 1 293 ? -13.798 -26.219 40.973 1.00 91.12 293 GLN A N 1
ATOM 2307 C CA . GLN A 1 293 ? -15.055 -26.763 41.515 1.00 91.12 293 GLN A CA 1
ATOM 2308 C C . GLN A 1 293 ? -15.945 -25.696 42.179 1.00 91.12 293 GLN A C 1
ATOM 2310 O O . GLN A 1 293 ? -17.170 -25.778 42.112 1.00 91.12 293 GLN A O 1
ATOM 2315 N N . ASP A 1 294 ? -15.354 -24.672 42.798 1.00 90.44 294 ASP A N 1
ATOM 2316 C CA . ASP A 1 294 ? -16.104 -23.577 43.426 1.00 90.44 294 ASP A CA 1
ATOM 2317 C C . ASP A 1 294 ? -16.784 -22.681 42.394 1.00 90.44 294 ASP A C 1
ATOM 2319 O O . ASP A 1 294 ? -17.934 -22.286 42.572 1.00 90.44 294 ASP A O 1
ATOM 2323 N N . CYS A 1 295 ? -16.087 -22.365 41.303 1.00 90.38 295 CYS A N 1
ATOM 2324 C CA . CYS A 1 295 ? -16.638 -21.573 40.210 1.00 90.38 295 CYS A CA 1
ATOM 2325 C C . CYS A 1 295 ? -17.675 -22.364 39.409 1.00 90.38 295 CYS A C 1
ATOM 2327 O O . CYS A 1 295 ? -18.681 -21.788 39.007 1.00 90.38 295 CYS A O 1
ATOM 2329 N N . GLN A 1 296 ? -17.486 -23.676 39.258 1.00 89.62 296 GLN A N 1
ATOM 2330 C CA . GLN A 1 296 ? -18.468 -24.556 38.628 1.00 89.62 296 GLN A CA 1
ATOM 2331 C C . GLN A 1 296 ? -19.776 -24.604 39.434 1.00 89.62 296 GLN A C 1
ATOM 2333 O O . GLN A 1 296 ? -20.855 -24.497 38.861 1.00 89.62 296 GLN A O 1
ATOM 2338 N N . ARG A 1 297 ? -19.694 -24.668 40.773 1.00 88.12 297 ARG A N 1
ATOM 2339 C CA . ARG A 1 297 ? -20.869 -24.587 41.663 1.00 88.12 297 ARG A CA 1
ATOM 2340 C C . ARG A 1 297 ? -21.596 -23.239 41.610 1.00 88.12 297 ARG A C 1
ATOM 2342 O O . ARG A 1 297 ? -22.767 -23.181 41.959 1.00 88.12 297 ARG A O 1
ATOM 2349 N N . LYS A 1 298 ? -20.912 -22.173 41.186 1.00 85.81 298 LYS A N 1
ATOM 2350 C CA . LYS A 1 298 ? -21.473 -20.824 40.990 1.00 85.81 298 LYS A CA 1
ATOM 2351 C C . LYS A 1 298 ? -22.036 -20.596 39.578 1.00 85.81 298 LYS A C 1
ATOM 2353 O O . LYS A 1 298 ? -22.301 -19.450 39.238 1.00 85.81 298 LYS A O 1
ATOM 2358 N N . GLY A 1 299 ? -22.136 -21.637 38.745 1.00 84.62 299 GLY A N 1
ATOM 2359 C CA . GLY A 1 299 ? -22.668 -21.524 37.380 1.00 84.62 299 GLY A CA 1
ATOM 2360 C C . GLY A 1 299 ? -21.705 -20.899 36.362 1.00 84.62 299 GLY A C 1
ATOM 2361 O O . GLY A 1 299 ? -22.092 -20.588 35.238 1.00 84.62 299 GLY A O 1
ATOM 2362 N N . HIS A 1 300 ? -20.425 -20.702 36.702 1.00 89.25 300 HIS A N 1
ATOM 2363 C CA . HIS A 1 300 ? -19.466 -20.163 35.739 1.00 89.25 300 HIS A CA 1
ATOM 2364 C C . HIS A 1 300 ? -19.103 -21.189 34.662 1.00 89.25 300 HIS A C 1
ATOM 2366 O O . HIS A 1 300 ? -18.729 -22.315 34.980 1.00 89.25 300 HIS A O 1
ATOM 2372 N N . VAL A 1 301 ? -19.123 -20.744 33.402 1.00 86.50 301 VAL A N 1
ATOM 2373 C CA . VAL A 1 301 ? -18.824 -21.559 32.208 1.00 86.50 301 VAL A CA 1
ATOM 2374 C C . VAL A 1 301 ? -17.462 -21.265 31.572 1.00 86.50 301 VAL A C 1
ATOM 2376 O O . VAL A 1 301 ? -17.037 -21.970 30.665 1.00 86.50 301 VAL A O 1
ATOM 2379 N N . ALA A 1 302 ? -16.745 -20.246 32.053 1.00 89.38 302 ALA A N 1
ATOM 2380 C CA . ALA A 1 302 ? -15.457 -19.844 31.498 1.00 89.38 302 ALA A CA 1
ATOM 2381 C C . ALA A 1 302 ? -14.450 -19.462 32.590 1.00 89.38 302 ALA A C 1
ATOM 2383 O O . ALA A 1 302 ? -14.782 -18.808 33.583 1.00 89.38 302 ALA A O 1
ATOM 2384 N N . TYR A 1 303 ? -13.181 -19.818 32.370 1.00 90.31 303 TYR A N 1
ATOM 2385 C CA . TYR A 1 303 ? -12.073 -19.440 33.253 1.00 90.31 303 TYR A CA 1
ATOM 2386 C C . TYR A 1 303 ? -11.593 -17.999 33.023 1.00 90.31 303 TYR A C 1
ATOM 2388 O O . TYR A 1 303 ? -10.780 -17.494 33.794 1.00 90.31 303 TYR A O 1
ATOM 2396 N N . LEU A 1 304 ? -12.077 -17.302 31.994 1.00 92.12 304 LEU A N 1
ATOM 2397 C CA . LEU A 1 304 ? -11.706 -15.916 31.711 1.00 92.12 304 LEU A CA 1
ATOM 2398 C C . LEU A 1 304 ? -12.607 -14.941 32.492 1.00 92.12 304 LEU A C 1
ATOM 2400 O O . LEU A 1 304 ? -13.826 -15.121 32.503 1.00 92.12 304 LEU A O 1
ATOM 2404 N N . PRO A 1 305 ? -12.054 -13.908 33.156 1.00 91.19 305 PRO A N 1
ATOM 2405 C CA . PRO A 1 305 ? -12.847 -12.897 33.858 1.00 91.19 305 PRO A CA 1
ATOM 2406 C C . PRO A 1 305 ? -13.843 -12.197 32.930 1.00 91.19 305 PRO A C 1
ATOM 2408 O O . PRO A 1 305 ? -15.018 -12.085 33.266 1.00 91.19 305 PRO A O 1
ATOM 2411 N N . ALA A 1 306 ? -13.424 -11.836 31.711 1.00 91.25 306 ALA A N 1
ATOM 2412 C CA . ALA A 1 306 ? -14.265 -11.176 30.707 1.00 91.25 306 ALA A CA 1
ATOM 2413 C C . ALA A 1 306 ? -15.528 -11.966 30.321 1.00 91.25 306 ALA A C 1
ATOM 2415 O O . ALA A 1 306 ? -16.474 -11.374 29.826 1.00 91.25 306 ALA A O 1
ATOM 2416 N N . LEU A 1 307 ? -15.600 -13.266 30.626 1.00 92.62 307 LEU A N 1
ATOM 2417 C CA . LEU A 1 307 ? -16.674 -14.155 30.172 1.00 92.62 307 LEU A CA 1
ATOM 2418 C C . LEU A 1 307 ? -17.612 -14.659 31.275 1.00 92.62 307 LEU A C 1
ATOM 2420 O O . LEU A 1 307 ? -18.507 -15.452 31.010 1.00 92.62 307 LEU A O 1
ATOM 2424 N N . ARG A 1 308 ? -17.405 -14.242 32.528 1.00 91.12 308 ARG A N 1
ATOM 2425 C CA . ARG A 1 308 ? -18.161 -14.774 33.669 1.00 91.12 308 ARG A CA 1
ATOM 2426 C C . ARG A 1 308 ? -18.894 -13.713 34.483 1.00 91.12 308 ARG A C 1
ATOM 2428 O O . ARG A 1 308 ? -18.500 -12.547 34.498 1.00 91.12 308 ARG A O 1
ATOM 2435 N N . CYS A 1 309 ? -19.935 -14.130 35.197 1.00 91.81 309 CYS A N 1
ATOM 2436 C CA . CYS A 1 309 ? -20.698 -13.263 36.092 1.00 91.81 309 CYS A CA 1
ATOM 2437 C C . CYS A 1 309 ? -19.796 -12.622 37.171 1.00 91.81 309 CYS A C 1
ATOM 2439 O O . CYS A 1 309 ? -18.848 -13.247 37.655 1.00 91.81 309 CYS A O 1
ATOM 2441 N N . CYS A 1 310 ? -20.053 -11.358 37.519 1.00 92.31 310 CYS A N 1
ATOM 2442 C CA . CYS A 1 310 ? -19.306 -10.667 38.571 1.00 92.31 310 CYS A CA 1
ATOM 2443 C C . CYS A 1 310 ? -19.857 -11.004 39.965 1.00 92.31 310 CYS A C 1
ATOM 2445 O O . CYS A 1 310 ? -21.027 -11.353 40.127 1.00 92.31 310 CYS A O 1
ATOM 2447 N N . GLU A 1 311 ? -19.038 -10.836 41.003 1.00 90.00 311 GLU A N 1
ATOM 2448 C CA . GLU A 1 311 ? -19.440 -11.147 42.380 1.00 90.00 311 GLU A CA 1
ATOM 2449 C C . GLU A 1 311 ? -20.661 -10.350 42.854 1.00 90.00 311 GLU A C 1
ATOM 2451 O O . GLU A 1 311 ? -21.461 -10.861 43.636 1.00 90.00 311 GLU A O 1
ATOM 2456 N N . SER A 1 312 ? -20.822 -9.102 42.396 1.00 90.44 312 SER A N 1
ATOM 2457 C CA . SER A 1 312 ? -21.979 -8.286 42.777 1.00 90.44 312 SER A CA 1
ATOM 2458 C C . SER A 1 312 ? -23.281 -8.819 42.186 1.00 90.44 312 SER A C 1
ATOM 2460 O O . SER A 1 312 ? -24.302 -8.734 42.861 1.00 90.44 312 SER A O 1
ATOM 2462 N N . CYS A 1 313 ? -23.261 -9.315 40.950 1.00 92.00 313 CYS A N 1
ATOM 2463 C CA . CYS A 1 313 ? -24.445 -9.859 40.288 1.00 92.00 313 CYS A CA 1
ATOM 2464 C C . CYS A 1 313 ? -24.800 -11.232 40.867 1.00 92.00 313 CYS A C 1
ATOM 2466 O O . CYS A 1 313 ? -25.963 -11.470 41.176 1.00 92.00 313 CYS A O 1
ATOM 2468 N N . LEU A 1 314 ? -23.790 -12.068 41.156 1.00 90.50 314 LEU A N 1
ATOM 2469 C CA . LEU A 1 314 ? -23.975 -13.339 41.865 1.00 90.50 314 LEU A CA 1
ATOM 2470 C C . LEU A 1 314 ? -24.635 -13.148 43.238 1.00 90.50 314 LEU A C 1
ATOM 2472 O O . LEU A 1 314 ? -25.577 -13.857 43.574 1.00 90.50 314 LEU A O 1
ATOM 2476 N N . LYS A 1 315 ? -24.164 -12.178 44.035 1.00 89.25 315 LYS A N 1
ATOM 2477 C CA . LYS A 1 315 ? -24.739 -11.886 45.362 1.00 89.25 315 LYS A CA 1
ATOM 2478 C C . LYS A 1 315 ? -26.191 -11.414 45.284 1.00 89.25 315 LYS A C 1
ATOM 2480 O O . LYS A 1 315 ? -26.962 -11.697 46.193 1.00 89.25 315 LYS A O 1
ATOM 2485 N N . GLU A 1 316 ? -26.552 -10.696 44.222 1.00 89.44 316 GLU A N 1
ATOM 2486 C CA . GLU A 1 316 ? -27.912 -10.189 44.007 1.00 89.44 316 GLU A CA 1
ATOM 2487 C C . GLU A 1 316 ? -28.818 -11.183 43.269 1.00 89.44 316 GLU A C 1
ATOM 2489 O O . GLU A 1 316 ? -30.009 -10.919 43.162 1.00 89.44 316 GLU A O 1
ATOM 2494 N N . SER A 1 317 ? -28.289 -12.326 42.810 1.00 89.06 317 SER A N 1
ATOM 2495 C CA . SER A 1 317 ? -29.017 -13.306 41.985 1.00 89.06 317 SER A CA 1
ATOM 2496 C C . SER A 1 317 ? -29.650 -12.673 40.737 1.00 89.06 317 SER A C 1
ATOM 2498 O O . SER A 1 317 ? -30.806 -12.928 40.411 1.00 89.06 317 SER A O 1
ATOM 2500 N N . ILE A 1 318 ? -28.895 -11.802 40.060 1.00 90.94 318 ILE A N 1
ATOM 2501 C CA . ILE A 1 318 ? -29.305 -11.126 38.821 1.00 90.94 318 ILE A CA 1
ATOM 2502 C C . ILE A 1 318 ? -28.364 -11.560 37.694 1.00 90.94 318 ILE A C 1
ATOM 2504 O O . ILE A 1 318 ? -27.150 -11.639 37.901 1.00 90.94 318 ILE A O 1
ATOM 2508 N N . GLN A 1 319 ? -28.914 -11.776 36.497 1.00 91.69 319 GLN A N 1
ATOM 2509 C CA . GLN A 1 319 ? -28.137 -12.084 35.298 1.00 91.69 319 GLN A CA 1
ATOM 2510 C C . GLN A 1 319 ? -27.136 -10.959 34.986 1.00 91.69 319 GLN A C 1
ATOM 2512 O O . GLN A 1 319 ? -27.472 -9.773 34.927 1.00 91.69 319 GLN A O 1
ATOM 2517 N N . CYS A 1 320 ? -25.869 -11.320 34.800 1.00 93.62 320 CYS A N 1
ATOM 2518 C CA . CYS A 1 320 ? -24.796 -10.366 34.563 1.00 93.62 320 CYS A CA 1
ATOM 2519 C C . CYS A 1 320 ? -24.618 -10.094 33.069 1.00 93.62 320 CYS A C 1
ATOM 2521 O O . CYS A 1 320 ? -24.051 -10.916 32.353 1.00 93.62 320 CYS A O 1
ATOM 2523 N N . ARG A 1 321 ? -25.010 -8.900 32.621 1.00 92.62 321 ARG A N 1
ATOM 2524 C CA . ARG A 1 321 ? -24.829 -8.443 31.235 1.00 92.62 321 ARG A CA 1
ATOM 2525 C C . ARG A 1 321 ? -23.584 -7.576 31.094 1.00 92.62 321 ARG A C 1
ATOM 2527 O O . ARG A 1 321 ? -23.397 -6.626 31.863 1.00 92.62 321 ARG A O 1
ATOM 2534 N N . LYS A 1 322 ? -22.703 -7.910 30.151 1.00 93.12 322 LYS A N 1
ATOM 2535 C CA . LYS A 1 322 ? -21.445 -7.182 29.912 1.00 93.12 322 LYS A CA 1
ATOM 2536 C C . LYS A 1 322 ? -20.903 -7.389 28.497 1.00 93.12 322 LYS A C 1
ATOM 2538 O O . LYS A 1 322 ? -21.431 -8.190 27.733 1.00 93.12 322 LYS A O 1
ATOM 2543 N N . VAL A 1 323 ? -19.824 -6.684 28.173 1.00 94.75 323 VAL A N 1
ATOM 2544 C CA . VAL A 1 323 ? -19.090 -6.845 26.911 1.00 94.75 323 VAL A CA 1
ATOM 2545 C C . VAL A 1 323 ? -17.718 -7.478 27.147 1.00 94.75 323 VAL A C 1
ATOM 2547 O O . VAL A 1 323 ? -17.138 -7.340 28.228 1.00 94.75 323 VAL A O 1
ATOM 2550 N N . ALA A 1 324 ? -17.197 -8.155 26.129 1.00 95.50 324 ALA A N 1
ATOM 2551 C CA . ALA A 1 324 ? -15.811 -8.589 26.032 1.00 95.50 324 ALA A CA 1
ATOM 2552 C C . ALA A 1 324 ? -15.164 -7.890 24.834 1.00 95.50 324 ALA A C 1
ATOM 2554 O O . ALA A 1 324 ? -15.627 -8.034 23.703 1.00 95.50 324 ALA A O 1
ATOM 2555 N N . VAL A 1 325 ? -14.098 -7.131 25.080 1.00 96.44 325 VAL A N 1
ATOM 2556 C CA . VAL A 1 325 ? -13.373 -6.420 24.026 1.00 96.44 325 VAL A CA 1
ATOM 2557 C C . VAL A 1 325 ? -12.446 -7.408 23.325 1.00 96.44 325 VAL A C 1
ATOM 2559 O O . VAL A 1 325 ? -11.461 -7.868 23.903 1.00 96.44 325 VAL A O 1
ATOM 2562 N N . LEU A 1 326 ? -12.776 -7.747 22.080 1.00 96.00 326 LEU A N 1
ATOM 2563 C CA . LEU A 1 326 ? -12.055 -8.740 21.279 1.00 96.00 326 LEU A CA 1
ATOM 2564 C C . LEU A 1 326 ? -10.990 -8.095 20.390 1.00 96.00 326 LEU A C 1
ATOM 2566 O O . LEU A 1 326 ? -9.927 -8.674 20.167 1.00 96.00 326 LEU A O 1
ATOM 2570 N N . ALA A 1 327 ? -11.257 -6.885 19.904 1.00 95.88 327 ALA A N 1
ATOM 2571 C CA . ALA A 1 327 ? -10.384 -6.181 18.980 1.00 95.88 327 ALA A CA 1
ATOM 2572 C C . ALA A 1 327 ? -10.311 -4.685 19.292 1.00 95.88 327 ALA A C 1
ATOM 2574 O O . ALA A 1 327 ? -11.311 -4.080 19.677 1.00 95.88 327 ALA A O 1
ATOM 2575 N N . VAL A 1 328 ? -9.141 -4.089 19.069 1.00 95.38 328 VAL A N 1
ATOM 2576 C CA . VAL A 1 328 ? -8.970 -2.637 18.951 1.00 95.38 328 VAL A CA 1
ATOM 2577 C C . VAL A 1 328 ? -8.370 -2.328 17.586 1.00 95.38 328 VAL A C 1
ATOM 2579 O O . VAL A 1 328 ? -7.340 -2.892 17.222 1.00 95.38 328 VAL A O 1
ATOM 2582 N N . VAL A 1 329 ? -9.045 -1.467 16.833 1.00 94.19 329 VAL A N 1
ATOM 2583 C CA . VAL A 1 329 ? -8.703 -1.052 15.477 1.00 94.19 329 VAL A CA 1
ATOM 2584 C C . VAL A 1 329 ? -8.402 0.431 15.476 1.00 94.19 329 VAL A C 1
ATOM 2586 O O . VAL A 1 329 ? -9.238 1.239 15.881 1.00 94.19 329 VAL A O 1
ATOM 2589 N N . THR A 1 330 ? -7.210 0.784 15.019 1.00 91.50 330 THR A N 1
ATOM 2590 C CA . THR A 1 330 ? -6.732 2.167 14.993 1.00 91.50 330 THR A CA 1
ATOM 2591 C C . THR A 1 330 ? -6.008 2.457 13.686 1.00 91.50 330 THR A C 1
ATOM 2593 O O . THR A 1 330 ? -5.642 1.537 12.941 1.00 91.50 330 THR A O 1
ATOM 2596 N N . ASP A 1 331 ? -5.719 3.730 13.430 1.00 83.75 331 ASP A N 1
ATOM 2597 C CA . ASP A 1 331 ? -4.699 4.078 12.449 1.00 83.75 331 ASP A CA 1
ATOM 2598 C C . ASP A 1 331 ? -3.313 3.504 12.840 1.00 83.75 331 ASP A C 1
ATOM 2600 O O . ASP A 1 331 ? -3.101 2.920 13.910 1.00 83.75 331 ASP A O 1
ATOM 2604 N N . CYS A 1 332 ? -2.360 3.619 11.918 1.00 79.19 332 CYS A N 1
ATOM 2605 C CA . CYS A 1 332 ? -0.978 3.176 12.105 1.00 79.19 332 CYS A CA 1
ATOM 2606 C C . CYS A 1 332 ? -0.006 4.351 12.251 1.00 79.19 332 CYS A C 1
ATOM 2608 O O . CYS A 1 332 ? 1.134 4.264 11.776 1.00 79.19 332 CYS A O 1
ATOM 2610 N N . GLU A 1 333 ? -0.427 5.451 12.880 1.00 81.06 333 GLU A N 1
ATOM 2611 C CA . GLU A 1 333 ? 0.509 6.504 13.271 1.00 81.06 333 GLU A CA 1
ATOM 2612 C C . GLU A 1 333 ? 1.604 5.944 14.191 1.00 81.06 333 GLU A C 1
ATOM 2614 O O . GLU A 1 333 ? 1.417 4.942 14.879 1.00 81.06 333 GLU A O 1
ATOM 2619 N N . GLU A 1 334 ? 2.794 6.552 14.196 1.00 80.12 334 GLU A N 1
ATOM 2620 C CA . GLU A 1 334 ? 3.971 5.934 14.825 1.00 80.12 334 GLU A CA 1
ATOM 2621 C C . GLU A 1 334 ? 3.772 5.663 16.325 1.00 80.12 334 GLU A C 1
ATOM 2623 O O . GLU A 1 334 ? 4.099 4.578 16.801 1.00 80.12 334 GLU A O 1
ATOM 2628 N N . CYS A 1 335 ? 3.204 6.613 17.075 1.00 82.00 335 CYS A N 1
ATOM 2629 C CA . CYS A 1 335 ? 2.961 6.445 18.510 1.00 82.00 335 CYS A CA 1
ATOM 2630 C C . CYS A 1 335 ? 1.936 5.337 18.800 1.00 82.00 335 CYS A C 1
ATOM 2632 O O . CYS A 1 335 ? 2.144 4.536 19.715 1.00 82.00 335 CYS A O 1
ATOM 2634 N N . ILE A 1 336 ? 0.879 5.249 17.991 1.00 85.06 336 ILE A N 1
ATOM 2635 C CA . ILE A 1 336 ? -0.175 4.239 18.097 1.00 85.06 336 ILE A CA 1
ATOM 2636 C C . ILE A 1 336 ? 0.367 2.866 17.687 1.00 85.06 336 ILE A C 1
ATOM 2638 O O . ILE A 1 336 ? 0.185 1.889 18.410 1.00 85.06 336 ILE A O 1
ATOM 2642 N N . LYS A 1 337 ? 1.151 2.786 16.607 1.00 86.12 337 LYS A N 1
ATOM 2643 C CA . LYS A 1 337 ? 1.822 1.558 16.164 1.00 86.12 337 LYS A CA 1
ATOM 2644 C C . LYS A 1 337 ? 2.711 0.965 17.259 1.00 86.12 337 LYS A C 1
ATOM 2646 O O . LYS A 1 337 ? 2.681 -0.248 17.460 1.00 86.12 337 LYS A O 1
ATOM 2651 N N . GLN A 1 338 ? 3.480 1.787 17.980 1.00 86.94 338 GLN A N 1
ATOM 2652 C CA . GLN A 1 338 ? 4.278 1.300 19.114 1.00 86.94 338 GLN A CA 1
ATOM 2653 C C . GLN A 1 338 ? 3.391 0.711 20.221 1.00 86.94 338 GLN A C 1
ATOM 2655 O O . GLN A 1 338 ? 3.721 -0.346 20.758 1.00 86.94 338 GLN A O 1
ATOM 2660 N N . ALA A 1 339 ? 2.246 1.335 20.516 1.00 89.88 339 ALA A N 1
ATOM 2661 C CA . ALA A 1 339 ? 1.282 0.798 21.474 1.00 89.88 339 ALA A CA 1
ATOM 2662 C C . ALA A 1 339 ? 0.695 -0.547 21.007 1.00 89.88 339 ALA A C 1
ATOM 2664 O O . ALA A 1 339 ? 0.686 -1.502 21.780 1.00 89.88 339 ALA A O 1
ATOM 2665 N N . LEU A 1 340 ? 0.282 -0.670 19.739 1.00 91.69 340 LEU A N 1
ATOM 2666 C CA . LEU A 1 340 ? -0.242 -1.926 19.184 1.00 91.69 340 LEU A CA 1
ATOM 2667 C C . LEU A 1 340 ? 0.790 -3.064 19.241 1.00 91.69 340 LEU A C 1
ATOM 2669 O O . LEU A 1 340 ? 0.459 -4.184 19.635 1.00 91.69 340 LEU A O 1
ATOM 2673 N N . LEU A 1 341 ? 2.048 -2.777 18.885 1.00 90.44 341 LEU A N 1
ATOM 2674 C CA . LEU A 1 341 ? 3.144 -3.747 18.962 1.00 90.44 341 LEU A CA 1
ATOM 2675 C C . LEU A 1 341 ? 3.409 -4.192 20.402 1.00 90.44 341 LEU A C 1
ATOM 2677 O O . LEU A 1 341 ? 3.695 -5.365 20.636 1.00 90.44 341 LEU A O 1
ATOM 2681 N N . GLU A 1 342 ? 3.308 -3.283 21.370 1.00 91.94 342 GLU A N 1
ATOM 2682 C CA . GLU A 1 342 ? 3.487 -3.628 22.778 1.00 91.94 342 GLU A CA 1
ATOM 2683 C C . GLU A 1 342 ? 2.338 -4.497 23.303 1.00 91.94 342 GLU A C 1
ATOM 2685 O O . GLU A 1 342 ? 2.599 -5.496 23.968 1.00 91.94 342 GLU A O 1
ATOM 2690 N N . ILE A 1 343 ? 1.085 -4.223 22.918 1.00 92.19 343 ILE A N 1
ATOM 2691 C CA . ILE A 1 343 ? -0.059 -5.101 23.235 1.00 92.19 343 ILE A CA 1
ATOM 2692 C C . ILE A 1 343 ? 0.175 -6.512 22.672 1.00 92.19 343 ILE A C 1
ATOM 2694 O O . ILE A 1 343 ? -0.051 -7.505 23.368 1.00 92.19 343 ILE A O 1
ATOM 2698 N N . GLN A 1 344 ? 0.674 -6.621 21.435 1.00 90.19 344 GLN A N 1
ATOM 2699 C CA . GLN A 1 344 ? 0.996 -7.917 20.837 1.00 90.19 344 GLN A CA 1
ATOM 2700 C C . GLN A 1 344 ? 2.084 -8.653 21.639 1.00 90.19 344 GLN A C 1
ATOM 2702 O O . GLN A 1 344 ? 1.887 -9.811 22.014 1.00 90.19 344 GLN A O 1
ATOM 2707 N N . LYS A 1 345 ? 3.193 -7.981 21.974 1.00 91.81 345 LYS A N 1
ATOM 2708 C CA . LYS A 1 345 ? 4.272 -8.564 22.793 1.00 91.81 345 LYS A CA 1
ATOM 2709 C C . LYS A 1 345 ? 3.790 -8.984 24.177 1.00 91.81 345 LYS A C 1
ATOM 2711 O O . LYS A 1 345 ? 4.186 -10.036 24.670 1.00 91.81 345 LYS A O 1
ATOM 2716 N N . MET A 1 346 ? 2.941 -8.183 24.822 1.00 92.00 346 MET A N 1
ATOM 2717 C CA . MET A 1 346 ? 2.352 -8.524 26.118 1.00 92.00 346 MET A CA 1
ATOM 2718 C C . MET A 1 346 ? 1.503 -9.795 26.024 1.00 92.00 346 MET A C 1
ATOM 2720 O O . MET A 1 346 ? 1.529 -10.614 26.944 1.00 92.00 346 MET A O 1
ATOM 2724 N N . SER A 1 347 ? 0.778 -9.984 24.919 1.00 88.31 347 SER A N 1
ATOM 2725 C CA . SER A 1 347 ? -0.014 -11.191 24.661 1.00 88.31 347 SER A CA 1
ATOM 2726 C C . SER A 1 347 ? 0.874 -12.427 24.472 1.00 88.31 347 SER A C 1
ATOM 2728 O O . SER A 1 347 ? 0.651 -13.459 25.112 1.00 88.31 347 SER A O 1
ATOM 2730 N N . GLU A 1 348 ? 1.937 -12.300 23.674 1.00 87.88 348 GLU A N 1
ATOM 2731 C CA . GLU A 1 348 ? 2.917 -13.364 23.409 1.00 87.88 348 GLU A CA 1
ATOM 2732 C C . GLU A 1 348 ? 3.702 -13.769 24.665 1.00 87.88 348 GLU A C 1
ATOM 2734 O O . GLU A 1 348 ? 3.875 -14.958 24.929 1.00 87.88 348 GLU A O 1
ATOM 2739 N N . ASN A 1 349 ? 4.102 -12.795 25.485 1.00 89.75 349 ASN A N 1
ATOM 2740 C CA . ASN A 1 349 ? 4.837 -13.017 26.734 1.00 89.75 349 ASN A CA 1
ATOM 2741 C C . ASN A 1 349 ? 3.937 -13.399 27.924 1.00 89.75 349 ASN A C 1
ATOM 2743 O O . ASN A 1 349 ? 4.435 -13.525 29.039 1.00 89.75 349 ASN A O 1
ATOM 2747 N N . HIS A 1 350 ? 2.624 -13.565 27.718 1.00 84.31 350 HIS A N 1
ATOM 2748 C CA . HIS A 1 350 ? 1.640 -13.857 28.771 1.00 84.31 350 HIS A CA 1
ATOM 2749 C C . HIS A 1 350 ? 1.588 -12.819 29.913 1.00 84.31 350 HIS A C 1
ATOM 2751 O O . HIS A 1 350 ? 1.225 -13.145 31.042 1.00 84.31 350 HIS A O 1
ATOM 2757 N N . ASN A 1 351 ? 1.884 -11.556 29.598 1.00 90.88 351 ASN A N 1
ATOM 2758 C CA . ASN A 1 351 ? 1.882 -10.423 30.530 1.00 90.88 351 ASN A CA 1
ATOM 2759 C C . ASN A 1 351 ? 0.610 -9.560 30.437 1.00 90.88 351 ASN A C 1
ATOM 2761 O O . ASN A 1 351 ? 0.524 -8.506 31.067 1.00 90.88 351 ASN A O 1
ATOM 2765 N N . MET A 1 352 ? -0.378 -9.977 29.641 1.00 90.75 352 MET A N 1
ATOM 2766 C CA . MET A 1 352 ? -1.653 -9.268 29.530 1.00 90.75 352 MET A CA 1
ATOM 2767 C C . MET A 1 352 ? -2.457 -9.332 30.838 1.00 90.75 352 MET A C 1
ATOM 2769 O O . MET A 1 352 ? -2.514 -10.391 31.473 1.00 90.75 352 MET A O 1
ATOM 2773 N N . PRO A 1 353 ? -3.145 -8.238 31.225 1.00 90.44 353 PRO A N 1
ATOM 2774 C CA . PRO A 1 353 ? -4.111 -8.277 32.314 1.00 90.44 353 PRO A CA 1
ATOM 2775 C C . PRO A 1 353 ? -5.155 -9.382 32.083 1.00 90.44 353 PRO A C 1
ATOM 2777 O O . PRO A 1 353 ? -5.627 -9.531 30.952 1.00 90.44 353 PRO A O 1
ATOM 2780 N N . PRO A 1 354 ? -5.563 -10.140 33.119 1.00 89.12 354 PRO A N 1
ATOM 2781 C CA . PRO A 1 354 ? -6.507 -11.250 32.973 1.00 89.12 354 PRO A CA 1
ATOM 2782 C C . PRO A 1 354 ? -7.831 -10.871 32.303 1.00 89.12 354 PRO A C 1
ATOM 2784 O O . PRO A 1 354 ? -8.449 -11.693 31.629 1.00 89.12 354 PRO A O 1
ATOM 2787 N N . GLU A 1 355 ? -8.282 -9.633 32.492 1.00 88.75 355 GLU A N 1
ATOM 2788 C CA . GLU A 1 355 ? -9.498 -9.103 31.884 1.00 88.75 355 GLU A CA 1
ATOM 2789 C C . GLU A 1 355 ? -9.340 -8.873 30.375 1.00 88.75 355 GLU A C 1
ATOM 2791 O O . GLU A 1 355 ? -10.330 -8.932 29.660 1.00 88.75 355 GLU A O 1
ATOM 2796 N N . LEU A 1 356 ? -8.120 -8.652 29.882 1.00 92.94 356 LEU A N 1
ATOM 2797 C CA . LEU A 1 356 ? -7.820 -8.279 28.496 1.00 92.94 356 LEU A CA 1
ATOM 2798 C C . LEU A 1 356 ? -7.191 -9.424 27.689 1.00 92.94 356 LEU A C 1
ATOM 2800 O O . LEU A 1 356 ? -6.652 -9.194 26.614 1.00 92.94 356 LEU A O 1
ATOM 2804 N N . LEU A 1 357 ? -7.266 -10.668 28.173 1.00 92.31 357 LEU A N 1
ATOM 2805 C CA . LEU A 1 357 ? -6.680 -11.835 27.495 1.00 92.31 357 LEU A CA 1
ATOM 2806 C C . LEU A 1 357 ? -7.273 -12.119 26.101 1.00 92.31 357 LEU A C 1
ATOM 2808 O O . LEU A 1 357 ? -6.650 -12.837 25.325 1.00 92.31 357 LEU A O 1
ATOM 2812 N N . LEU A 1 358 ? -8.459 -11.585 25.791 1.00 93.25 358 LEU A N 1
ATOM 2813 C CA . LEU A 1 358 ? -9.095 -11.712 24.473 1.00 93.25 358 LEU A CA 1
ATOM 2814 C C . LEU A 1 358 ? -8.783 -10.542 23.529 1.00 93.25 358 LEU A C 1
ATOM 2816 O O . LEU A 1 358 ? -9.044 -10.662 22.333 1.00 93.25 358 LEU A O 1
ATOM 2820 N N . LEU A 1 359 ? -8.217 -9.444 24.046 1.00 95.69 359 LEU A N 1
ATOM 2821 C CA . LEU A 1 359 ? -7.958 -8.226 23.286 1.00 95.69 359 LEU A CA 1
ATOM 2822 C C . LEU A 1 359 ? -6.901 -8.472 22.210 1.00 95.69 359 LEU A C 1
ATOM 2824 O O . LEU A 1 359 ? -5.795 -8.934 22.499 1.00 95.69 359 LEU A O 1
ATOM 2828 N N . THR A 1 360 ? -7.226 -8.085 20.981 1.00 95.31 360 THR A N 1
ATOM 2829 C CA . THR A 1 360 ? -6.328 -8.200 19.835 1.00 95.31 360 THR A CA 1
ATOM 2830 C C . THR A 1 360 ? -6.131 -6.841 19.157 1.00 95.31 360 THR A C 1
ATOM 2832 O O . THR A 1 360 ? -7.116 -6.230 18.740 1.00 95.31 360 THR A O 1
ATOM 2835 N N . PRO A 1 361 ? -4.890 -6.339 19.035 1.00 94.62 361 PRO A N 1
ATOM 2836 C CA . PRO A 1 361 ? -4.619 -5.107 18.306 1.00 94.62 361 PRO A CA 1
ATOM 2837 C C . PRO A 1 361 ? -4.642 -5.363 16.795 1.00 94.62 361 PRO A C 1
ATOM 2839 O O . PRO A 1 361 ? -4.039 -6.323 16.313 1.00 94.62 361 PRO A O 1
ATOM 2842 N N . LEU A 1 362 ? -5.319 -4.493 16.050 1.00 94.25 362 LEU A N 1
ATOM 2843 C CA . LEU A 1 362 ? -5.435 -4.554 14.598 1.00 94.25 362 LEU A CA 1
ATOM 2844 C C . LEU A 1 362 ? -5.192 -3.163 13.996 1.00 94.25 362 LEU A C 1
ATOM 2846 O O . LEU A 1 362 ? -5.757 -2.176 14.459 1.00 94.25 362 LEU A O 1
ATOM 2850 N N . PRO A 1 363 ? -4.364 -3.059 12.953 1.00 93.50 363 PRO A N 1
ATOM 2851 C CA . PRO A 1 363 ? -4.254 -1.837 12.181 1.00 93.50 363 PRO A CA 1
ATOM 2852 C C . PRO A 1 363 ? -5.430 -1.727 11.209 1.00 93.50 363 PRO A C 1
ATOM 2854 O O . PRO A 1 363 ? -5.881 -2.731 10.654 1.00 93.50 363 PRO A O 1
ATOM 2857 N N . ASP A 1 364 ? -5.889 -0.510 10.945 1.00 91.31 364 ASP A N 1
ATOM 2858 C CA . ASP A 1 364 ? -6.938 -0.296 9.957 1.00 91.31 364 ASP A CA 1
ATOM 2859 C C . ASP A 1 364 ? -6.473 -0.642 8.528 1.00 91.31 364 ASP A C 1
ATOM 2861 O O . ASP A 1 364 ? -5.452 -0.172 8.004 1.00 91.31 364 ASP A O 1
ATOM 2865 N N . VAL A 1 365 ? -7.277 -1.476 7.874 1.00 91.69 365 VAL A N 1
ATOM 2866 C CA . VAL A 1 365 ? -7.017 -2.013 6.535 1.00 91.69 365 VAL A CA 1
ATOM 2867 C C . VAL A 1 365 ? -7.118 -0.924 5.472 1.00 91.69 365 VAL A C 1
ATOM 2869 O O . VAL A 1 365 ? -6.369 -0.935 4.484 1.00 91.69 365 VAL A O 1
ATOM 2872 N N . VAL A 1 366 ? -8.016 0.044 5.670 1.00 89.50 366 VAL A N 1
ATOM 2873 C CA . VAL A 1 366 ? -8.190 1.166 4.751 1.00 89.50 366 VAL A CA 1
ATOM 2874 C C . VAL A 1 366 ? -6.905 2.001 4.710 1.00 89.50 366 VAL A C 1
ATOM 2876 O O . VAL A 1 366 ? -6.386 2.256 3.617 1.00 89.50 366 VAL A O 1
ATOM 2879 N N . HIS A 1 367 ? -6.319 2.336 5.862 1.00 88.44 367 HIS A N 1
ATOM 2880 C CA . HIS A 1 367 ? -5.027 3.022 5.958 1.00 88.44 367 HIS A CA 1
ATOM 2881 C C . HIS A 1 367 ? -3.864 2.226 5.343 1.00 88.44 367 HIS A C 1
ATOM 2883 O O . HIS A 1 367 ? -3.043 2.808 4.624 1.00 88.44 367 HIS A O 1
ATOM 2889 N N . ILE A 1 368 ? -3.815 0.901 5.520 1.00 91.00 368 ILE A N 1
ATOM 2890 C CA . ILE A 1 368 ? -2.814 0.047 4.851 1.00 91.00 368 ILE A CA 1
ATOM 2891 C C . ILE A 1 368 ? -2.933 0.161 3.325 1.00 91.00 368 ILE A C 1
ATOM 2893 O O . ILE A 1 368 ? -1.933 0.382 2.634 1.00 91.00 368 ILE A O 1
ATOM 2897 N N . GLY A 1 369 ? -4.149 0.064 2.783 1.00 91.25 369 GLY A N 1
ATOM 2898 C CA . GLY A 1 369 ? -4.376 0.207 1.345 1.00 91.25 369 GLY A CA 1
ATOM 2899 C C . GLY A 1 369 ? -4.043 1.606 0.817 1.00 91.25 369 GLY A C 1
ATOM 2900 O O . GLY A 1 369 ? -3.428 1.716 -0.249 1.00 91.25 369 GLY A O 1
ATOM 2901 N N . LYS A 1 370 ? -4.369 2.667 1.575 1.00 89.06 370 LYS A N 1
ATOM 2902 C CA . LYS A 1 370 ? -3.958 4.054 1.278 1.00 89.06 370 LYS A CA 1
ATOM 2903 C C . LYS A 1 370 ? -2.428 4.142 1.180 1.00 89.06 370 LYS A C 1
ATOM 2905 O O . LYS A 1 370 ? -1.916 4.622 0.170 1.00 89.06 370 LYS A O 1
ATOM 2910 N N . SER A 1 371 ? -1.694 3.583 2.145 1.00 89.81 371 SER A N 1
ATOM 2911 C CA . SER A 1 371 ? -0.222 3.578 2.145 1.00 89.81 371 SER A CA 1
ATOM 2912 C C . SER A 1 371 ? 0.383 2.831 0.946 1.00 89.81 371 SER A C 1
ATOM 2914 O O . SER A 1 371 ? 1.307 3.327 0.289 1.00 89.81 371 SER A O 1
ATOM 2916 N N . LEU A 1 372 ? -0.166 1.659 0.602 1.00 91.25 372 LEU A N 1
ATOM 2917 C CA . LEU A 1 372 ? 0.261 0.875 -0.562 1.00 91.25 372 LEU A CA 1
ATOM 2918 C C . LEU A 1 372 ? 0.032 1.635 -1.876 1.00 91.25 372 LEU A C 1
ATOM 2920 O O . LEU A 1 372 ? 0.938 1.710 -2.711 1.00 91.25 372 LEU A O 1
ATOM 2924 N N . LYS A 1 373 ? -1.149 2.243 -2.051 1.00 90.56 373 LYS A N 1
ATOM 2925 C CA . LYS A 1 373 ? -1.459 3.074 -3.225 1.00 90.56 373 LYS A CA 1
ATOM 2926 C C . LYS A 1 373 ? -0.544 4.294 -3.301 1.00 90.56 373 LYS A C 1
ATOM 2928 O O . LYS A 1 373 ? -0.023 4.565 -4.378 1.00 90.56 373 LYS A O 1
ATOM 2933 N N . CYS A 1 374 ? -0.335 5.014 -2.199 1.00 88.31 374 CYS A N 1
ATOM 2934 C CA . CYS A 1 374 ? 0.540 6.188 -2.172 1.00 88.31 374 CYS A CA 1
ATOM 2935 C C . CYS A 1 374 ? 1.982 5.818 -2.528 1.00 88.31 374 CYS A C 1
ATOM 2937 O O . CYS A 1 374 ? 2.588 6.484 -3.362 1.00 88.31 374 CYS A O 1
ATOM 2939 N N . SER A 1 375 ? 2.502 4.706 -1.998 1.00 88.31 375 SER A N 1
ATOM 2940 C CA . SER A 1 375 ? 3.830 4.197 -2.369 1.00 88.31 375 SER A CA 1
ATOM 2941 C C . SER A 1 375 ? 3.934 3.920 -3.874 1.00 88.31 375 SER A C 1
ATOM 2943 O O . SER A 1 375 ? 4.901 4.327 -4.512 1.00 88.31 375 SER A O 1
ATOM 2945 N N . TRP A 1 376 ? 2.916 3.277 -4.454 1.00 91.25 376 TRP A N 1
ATOM 2946 C CA . TRP A 1 376 ? 2.849 2.960 -5.885 1.00 91.25 376 TRP A CA 1
ATOM 2947 C C . TRP A 1 376 ? 2.600 4.176 -6.792 1.00 91.25 376 TRP A C 1
ATOM 2949 O O . TRP A 1 376 ? 2.946 4.159 -7.973 1.00 91.25 376 TRP A O 1
ATOM 2959 N N . ALA A 1 377 ? 1.969 5.229 -6.278 1.00 88.31 377 ALA A N 1
ATOM 2960 C CA . ALA A 1 377 ? 1.746 6.454 -7.030 1.00 88.31 377 ALA A CA 1
ATOM 2961 C C . ALA A 1 377 ? 2.970 7.373 -7.010 1.00 88.31 377 ALA A C 1
ATOM 2963 O O . ALA A 1 377 ? 3.304 7.951 -8.043 1.00 88.31 377 ALA A O 1
ATOM 2964 N N . ASN A 1 378 ? 3.637 7.478 -5.860 1.00 84.62 378 ASN A N 1
ATOM 2965 C CA . ASN A 1 378 ? 4.768 8.380 -5.658 1.00 84.62 378 ASN A CA 1
ATOM 2966 C C . ASN A 1 378 ? 6.060 7.826 -6.270 1.00 84.62 378 ASN A C 1
ATOM 2968 O O . ASN A 1 378 ? 6.878 8.595 -6.760 1.00 84.62 378 ASN A O 1
ATOM 2972 N N . TRP A 1 379 ? 6.232 6.500 -6.283 1.00 85.62 379 TRP A N 1
ATOM 2973 C CA . TRP A 1 379 ? 7.452 5.852 -6.761 1.00 85.62 379 TRP A CA 1
ATOM 2974 C C . TRP A 1 379 ? 7.153 4.837 -7.861 1.00 85.62 379 TRP A C 1
ATOM 2976 O O . TRP A 1 379 ? 6.081 4.230 -7.901 1.00 85.62 379 TRP A O 1
ATOM 2986 N N . PHE A 1 380 ? 8.115 4.615 -8.758 1.00 86.50 380 PHE A N 1
ATOM 2987 C CA . PHE A 1 380 ? 8.114 3.398 -9.563 1.00 86.50 380 PHE A CA 1
ATOM 2988 C C . PHE A 1 380 ? 8.564 2.244 -8.672 1.00 86.50 380 PHE A C 1
ATOM 2990 O O . PHE A 1 380 ? 9.711 2.211 -8.233 1.00 86.50 380 PHE A O 1
ATOM 2997 N N . ILE A 1 381 ? 7.654 1.315 -8.395 1.00 90.31 381 ILE A N 1
ATOM 2998 C CA . ILE A 1 381 ? 7.942 0.123 -7.597 1.00 90.31 381 ILE A CA 1
ATOM 2999 C C . ILE A 1 381 ? 8.167 -1.074 -8.513 1.00 90.31 381 ILE A C 1
ATOM 3001 O O . ILE A 1 381 ? 7.488 -1.226 -9.528 1.00 90.31 381 ILE A O 1
ATOM 3005 N N . ASP A 1 382 ? 9.111 -1.929 -8.157 1.00 88.94 382 ASP A N 1
ATOM 3006 C CA . ASP A 1 382 ? 9.348 -3.188 -8.846 1.00 88.94 382 ASP A CA 1
ATOM 3007 C C . ASP A 1 382 ? 8.364 -4.249 -8.327 1.00 88.94 382 ASP A C 1
ATOM 3009 O O . ASP A 1 382 ? 8.351 -4.607 -7.146 1.00 88.94 382 ASP A O 1
ATOM 3013 N N . LEU A 1 383 ? 7.512 -4.737 -9.228 1.00 89.81 383 LEU A N 1
ATOM 3014 C CA . LEU A 1 383 ? 6.562 -5.813 -8.986 1.00 89.81 383 LEU A CA 1
ATOM 3015 C C . LEU A 1 383 ? 6.973 -7.045 -9.800 1.00 89.81 383 LEU A C 1
ATOM 3017 O O . LEU A 1 383 ? 6.453 -7.279 -10.892 1.00 89.81 383 LEU A O 1
ATOM 3021 N N . ASN A 1 384 ? 7.874 -7.855 -9.237 1.00 83.19 384 ASN A N 1
ATOM 3022 C CA . ASN A 1 384 ? 8.416 -9.079 -9.848 1.00 83.19 384 ASN A CA 1
ATOM 3023 C C . ASN A 1 384 ? 9.150 -8.828 -11.180 1.00 83.19 384 ASN A C 1
ATOM 3025 O O . ASN A 1 384 ? 8.833 -9.436 -12.198 1.00 83.19 384 ASN A O 1
ATOM 3029 N N . GLY A 1 385 ? 10.111 -7.909 -11.171 1.00 82.19 385 GLY A N 1
ATOM 3030 C CA . GLY A 1 385 ? 10.917 -7.488 -12.315 1.00 82.19 385 GLY A CA 1
ATOM 3031 C C . GLY A 1 385 ? 10.258 -6.409 -13.179 1.00 82.19 385 GLY A C 1
ATOM 3032 O O . GLY A 1 385 ? 10.909 -5.839 -14.056 1.00 82.19 385 GLY A O 1
ATOM 3033 N N . GLN A 1 386 ? 8.976 -6.105 -12.968 1.00 89.75 386 GLN A N 1
ATOM 3034 C CA . GLN A 1 386 ? 8.228 -5.127 -13.759 1.00 89.75 386 GLN A CA 1
ATOM 3035 C C . GLN A 1 386 ? 8.059 -3.827 -12.982 1.00 89.75 386 GLN A C 1
ATOM 3037 O O . GLN A 1 386 ? 7.394 -3.792 -11.945 1.00 89.75 386 GLN A O 1
ATOM 3042 N N . MET A 1 387 ? 8.624 -2.739 -13.505 1.00 89.88 387 MET A N 1
ATOM 3043 C CA . MET A 1 387 ? 8.452 -1.418 -12.914 1.00 89.88 387 MET A CA 1
ATOM 3044 C C . MET A 1 387 ? 7.017 -0.943 -13.101 1.00 89.88 387 MET A C 1
ATOM 3046 O O . MET A 1 387 ? 6.516 -0.842 -14.215 1.00 89.88 387 MET A O 1
ATOM 3050 N N . SER A 1 388 ? 6.359 -0.608 -12.004 1.00 92.69 388 SER A N 1
ATOM 3051 C CA . SER A 1 388 ? 4.947 -0.267 -11.968 1.00 92.69 388 SER A CA 1
ATOM 3052 C C . SER A 1 388 ? 4.748 1.069 -11.267 1.00 92.69 388 SER A C 1
ATOM 3054 O O . SER A 1 388 ? 5.336 1.332 -10.222 1.00 92.69 388 SER A O 1
ATOM 3056 N N . ASN A 1 389 ? 3.873 1.904 -11.823 1.00 92.38 389 ASN A N 1
ATOM 3057 C CA . ASN A 1 389 ? 3.424 3.149 -11.204 1.00 92.38 389 ASN A CA 1
ATOM 3058 C C . ASN A 1 389 ? 1.969 3.441 -11.613 1.00 92.38 389 ASN A C 1
ATOM 3060 O O . ASN A 1 389 ? 1.529 3.034 -12.695 1.00 92.38 389 ASN A O 1
ATOM 3064 N N . LEU A 1 390 ? 1.221 4.160 -10.772 1.00 92.31 390 LEU A N 1
ATOM 3065 C CA . LEU A 1 390 ? -0.167 4.554 -11.055 1.00 92.31 390 LEU A CA 1
ATOM 3066 C C . LEU A 1 390 ? -0.316 5.310 -12.394 1.00 92.31 390 LEU A C 1
ATOM 3068 O O . LEU A 1 390 ? -1.334 5.173 -13.083 1.00 92.31 390 LEU A O 1
ATOM 3072 N N . VAL A 1 391 ? 0.707 6.066 -12.806 1.00 89.56 391 VAL A N 1
ATOM 3073 C CA . VAL A 1 391 ? 0.743 6.806 -14.075 1.00 89.56 391 VAL A CA 1
ATOM 3074 C C . VAL A 1 391 ? 0.588 5.894 -15.293 1.00 89.56 391 VAL A C 1
ATOM 3076 O O . VAL A 1 391 ? 0.001 6.310 -16.288 1.00 89.56 391 VAL A O 1
ATOM 3079 N N . LEU A 1 392 ? 1.005 4.627 -15.210 1.00 92.62 392 LEU A N 1
ATOM 3080 C CA . LEU A 1 392 ? 0.877 3.676 -16.315 1.00 92.62 392 LEU A CA 1
ATOM 3081 C C . LEU A 1 392 ? -0.595 3.404 -16.650 1.00 92.62 392 LEU A C 1
ATOM 3083 O O . LEU A 1 392 ? -0.982 3.375 -17.818 1.00 92.62 392 LEU A O 1
ATOM 3087 N N . ILE A 1 393 ? -1.458 3.304 -15.634 1.00 93.62 393 ILE A N 1
ATOM 3088 C CA . ILE A 1 393 ? -2.907 3.162 -15.844 1.00 93.62 393 ILE A CA 1
ATOM 3089 C C . ILE A 1 393 ? -3.494 4.451 -16.416 1.00 93.62 393 ILE A C 1
ATOM 3091 O O . ILE A 1 393 ? -4.367 4.406 -17.289 1.00 93.62 393 ILE A O 1
ATOM 3095 N N . ARG A 1 394 ? -2.997 5.614 -15.974 1.00 90.88 394 ARG A N 1
ATOM 3096 C CA . ARG A 1 394 ? -3.380 6.908 -16.551 1.00 90.88 394 ARG A CA 1
ATOM 3097 C C . ARG A 1 394 ? -3.061 6.945 -18.045 1.00 90.88 394 ARG A C 1
ATOM 3099 O O . ARG A 1 394 ? -3.930 7.322 -18.827 1.00 90.88 394 ARG A O 1
ATOM 3106 N N . THR A 1 395 ? -1.873 6.501 -18.437 1.00 90.31 395 THR A N 1
ATOM 3107 C CA . THR A 1 395 ? -1.440 6.392 -19.834 1.00 90.31 395 THR A CA 1
ATOM 3108 C C . THR A 1 395 ? -2.382 5.505 -20.645 1.00 90.31 395 THR A C 1
ATOM 3110 O O . THR A 1 395 ? -2.918 5.949 -21.658 1.00 90.31 395 THR A O 1
ATOM 3113 N N . LEU A 1 396 ? -2.717 4.306 -20.160 1.00 92.62 396 LEU A N 1
ATOM 3114 C CA . LEU A 1 396 ? -3.666 3.413 -20.845 1.00 92.62 396 LEU A CA 1
ATOM 3115 C C . LEU A 1 396 ? -5.082 4.001 -20.952 1.00 92.62 396 LEU A C 1
ATOM 3117 O O . LEU A 1 396 ? -5.770 3.803 -21.952 1.00 92.62 396 LEU A O 1
ATOM 3121 N N . ARG A 1 397 ? -5.523 4.785 -19.964 1.00 92.12 397 ARG A N 1
ATOM 3122 C CA . ARG A 1 397 ? -6.812 5.500 -20.007 1.00 92.12 397 ARG A CA 1
ATOM 3123 C C . ARG A 1 397 ? -6.851 6.600 -21.085 1.00 92.12 397 ARG A C 1
ATOM 3125 O O . ARG A 1 397 ? -7.941 7.021 -21.499 1.00 92.12 397 ARG A O 1
ATOM 3132 N N . TYR A 1 398 ? -5.692 7.079 -21.533 1.00 85.75 398 TYR A N 1
ATOM 3133 C CA . TYR A 1 398 ? -5.542 8.064 -22.610 1.00 85.75 398 TYR A CA 1
ATOM 3134 C C . TYR A 1 398 ? -4.997 7.487 -23.922 1.00 85.75 398 TYR A C 1
ATOM 3136 O O . TYR A 1 398 ? -4.986 8.217 -24.909 1.00 85.75 398 TYR A O 1
ATOM 3144 N N . SER A 1 399 ? -4.652 6.196 -23.958 1.00 86.81 399 SER A N 1
ATOM 3145 C CA . SER A 1 399 ? -4.196 5.483 -25.156 1.00 86.81 399 SER A CA 1
ATOM 3146 C C . SER A 1 399 ? -5.153 5.671 -26.339 1.00 86.81 399 SER A C 1
ATOM 3148 O O . SER A 1 399 ? -6.372 5.776 -26.173 1.00 86.81 399 SER A O 1
ATOM 3150 N N . THR A 1 400 ? -4.613 5.693 -27.557 1.00 84.81 400 THR A N 1
ATOM 3151 C CA . THR A 1 400 ? -5.420 5.716 -28.784 1.00 84.81 400 THR A CA 1
ATOM 3152 C C . THR A 1 400 ? -6.131 4.392 -29.064 1.00 84.81 400 THR A C 1
ATOM 3154 O O . THR A 1 400 ? -7.120 4.388 -29.802 1.00 84.81 400 THR A O 1
ATOM 3157 N N . ASP A 1 401 ? -5.726 3.299 -28.409 1.00 88.12 401 ASP A N 1
ATOM 3158 C CA . ASP A 1 401 ? -6.397 2.006 -28.492 1.00 88.12 401 ASP A CA 1
ATOM 3159 C C . ASP A 1 401 ? -7.785 2.065 -27.834 1.00 88.12 401 ASP A C 1
ATOM 3161 O O . ASP A 1 401 ? -7.940 2.206 -26.617 1.00 88.12 401 ASP A O 1
ATOM 3165 N N . CYS A 1 402 ? -8.830 1.940 -28.654 1.00 87.75 402 CYS A N 1
ATOM 3166 C CA . CYS A 1 402 ? -10.211 1.988 -28.191 1.00 87.75 402 CYS A CA 1
ATOM 3167 C C . CYS A 1 402 ? -10.605 0.803 -27.301 1.00 87.75 402 CYS A C 1
ATOM 3169 O O . CYS A 1 402 ? -11.480 0.994 -26.448 1.00 87.75 402 CYS A O 1
ATOM 3171 N N . ASP A 1 403 ? -9.975 -0.361 -27.466 1.00 88.50 403 ASP A N 1
ATOM 3172 C CA . ASP A 1 403 ? -10.308 -1.591 -26.739 1.00 88.50 403 ASP A CA 1
ATOM 3173 C C . ASP A 1 403 ? -9.864 -1.531 -25.276 1.00 88.50 403 ASP A C 1
ATOM 3175 O O . ASP A 1 403 ? -10.464 -2.175 -24.412 1.00 88.50 403 ASP A O 1
ATOM 3179 N N . VAL A 1 404 ? -8.860 -0.699 -24.986 1.00 90.06 404 VAL A N 1
ATOM 3180 C CA . VAL A 1 404 ? -8.378 -0.407 -23.631 1.00 90.06 404 VAL A CA 1
ATOM 3181 C C . VAL A 1 404 ? -8.962 0.912 -23.118 1.00 90.06 404 VAL A C 1
ATOM 3183 O O . VAL A 1 404 ? -9.522 0.967 -22.019 1.00 90.06 404 VAL A O 1
ATOM 3186 N N . ARG A 1 405 ? -8.925 1.976 -23.930 1.00 92.31 405 ARG A N 1
ATOM 3187 C CA . ARG A 1 405 ? -9.367 3.322 -23.536 1.00 92.31 405 ARG A CA 1
ATOM 3188 C C . ARG A 1 405 ? -10.837 3.374 -23.133 1.00 92.31 405 ARG A C 1
ATOM 3190 O O . ARG A 1 405 ? -11.156 3.965 -22.100 1.00 92.31 405 ARG A O 1
ATOM 3197 N N . LYS A 1 406 ? -11.755 2.837 -23.953 1.00 92.44 406 LYS A N 1
ATOM 3198 C CA . LYS A 1 406 ? -13.204 2.976 -23.699 1.00 92.44 406 LYS A CA 1
ATOM 3199 C C . LYS A 1 406 ? -13.614 2.261 -22.402 1.00 92.44 406 LYS A C 1
ATOM 3201 O O . LYS A 1 406 ? -14.266 2.913 -21.582 1.00 92.44 406 LYS A O 1
ATOM 3206 N N . PRO A 1 407 ? -13.210 0.996 -22.151 1.00 93.75 407 PRO A N 1
ATOM 3207 C CA . PRO A 1 407 ? -13.509 0.338 -20.881 1.00 93.75 407 PRO A CA 1
ATOM 3208 C C . PRO A 1 407 ? -12.870 1.039 -19.679 1.00 93.75 407 PRO A C 1
ATOM 3210 O O . PRO A 1 407 ? -13.568 1.289 -18.699 1.00 93.75 407 PRO A O 1
ATOM 3213 N N . LEU A 1 408 ? -11.592 1.441 -19.755 1.00 92.62 408 LEU A N 1
ATOM 3214 C CA . LEU A 1 408 ? -10.934 2.123 -18.633 1.00 92.62 408 LEU A CA 1
ATOM 3215 C C . LEU A 1 408 ? -11.575 3.475 -18.311 1.00 92.62 408 LEU A C 1
ATOM 3217 O O . LEU A 1 408 ? -11.747 3.789 -17.141 1.00 92.62 408 LEU A O 1
ATOM 3221 N N . ARG A 1 409 ? -11.986 4.271 -19.307 1.00 92.38 409 ARG A N 1
ATOM 3222 C CA . ARG A 1 409 ? -12.691 5.543 -19.053 1.00 92.38 409 ARG A CA 1
ATOM 3223 C C . ARG A 1 409 ? -14.078 5.352 -18.446 1.00 92.38 409 ARG A C 1
ATOM 3225 O O . ARG A 1 409 ? -14.523 6.232 -17.716 1.00 92.38 409 ARG A O 1
ATOM 3232 N N . LYS A 1 410 ? -14.746 4.236 -18.755 1.00 93.00 410 LYS A N 1
ATOM 3233 C CA . LYS A 1 410 ? -16.041 3.875 -18.165 1.00 93.00 410 LYS A CA 1
ATOM 3234 C C . LYS A 1 410 ? -15.890 3.422 -16.709 1.00 93.00 410 LYS A C 1
ATOM 3236 O O . LYS A 1 410 ? -16.741 3.746 -15.891 1.00 93.00 410 LYS A O 1
ATOM 3241 N N . LEU A 1 411 ? -14.832 2.670 -16.404 1.00 91.19 411 LEU A N 1
ATOM 3242 C CA . LEU A 1 411 ? -14.602 2.076 -15.082 1.00 91.19 411 LEU A CA 1
ATOM 3243 C C . LEU A 1 411 ? -13.875 3.022 -14.112 1.00 91.19 411 LEU A C 1
ATOM 3245 O O . LEU A 1 411 ? -14.158 3.004 -12.917 1.00 91.19 411 LEU A O 1
ATOM 3249 N N . LEU A 1 412 ? -12.956 3.851 -14.616 1.00 91.69 412 LEU A N 1
ATOM 3250 C CA . LEU A 1 412 ? -12.073 4.705 -13.821 1.00 91.69 412 LEU A CA 1
ATOM 3251 C C . LEU A 1 412 ? -12.267 6.186 -14.166 1.00 91.69 412 LEU A C 1
ATOM 3253 O O . LEU A 1 412 ? -12.113 6.624 -15.317 1.00 91.69 412 LEU A O 1
ATOM 3257 N N . THR A 1 413 ? -12.527 6.997 -13.140 1.00 89.31 413 THR A N 1
ATOM 3258 C CA . THR A 1 413 ? -12.473 8.458 -13.265 1.00 89.31 413 THR A CA 1
ATOM 3259 C C . THR A 1 413 ? -11.020 8.921 -13.341 1.00 89.31 413 THR A C 1
ATOM 3261 O O . THR A 1 413 ? -10.083 8.168 -13.080 1.00 89.31 413 THR A O 1
ATOM 3264 N N . LEU A 1 414 ? -10.815 10.179 -13.733 1.00 85.62 414 LEU A N 1
ATOM 3265 C CA . LEU A 1 414 ? -9.477 10.769 -13.748 1.00 85.62 414 LEU A CA 1
ATOM 3266 C C . LEU A 1 414 ? -8.869 10.854 -12.340 1.00 85.62 414 LEU A C 1
ATOM 3268 O O . LEU A 1 414 ? -7.659 10.736 -12.191 1.00 85.62 414 LEU A O 1
ATOM 3272 N N . GLU A 1 415 ? -9.709 11.022 -11.325 1.00 84.12 415 GLU A N 1
ATOM 3273 C CA . GLU A 1 415 ? -9.308 11.026 -9.921 1.00 84.12 415 GLU A CA 1
ATOM 3274 C C . GLU A 1 415 ? -8.790 9.661 -9.453 1.00 84.12 415 GLU A C 1
ATOM 3276 O O . GLU A 1 415 ? -7.794 9.616 -8.748 1.00 84.12 415 GLU A O 1
ATOM 3281 N N . CYS A 1 416 ? -9.350 8.542 -9.935 1.00 85.25 416 CYS A N 1
ATOM 3282 C CA . CYS A 1 416 ? -8.842 7.209 -9.586 1.00 85.25 416 CYS A CA 1
ATOM 3283 C C . CYS A 1 416 ? -7.376 6.992 -9.989 1.00 85.25 416 CYS A C 1
ATOM 3285 O O . CYS A 1 416 ? -6.661 6.238 -9.341 1.00 85.25 416 CYS A O 1
ATOM 3287 N N . VAL A 1 417 ? -6.939 7.634 -11.075 1.00 85.44 417 VAL A N 1
ATOM 3288 C CA . VAL A 1 417 ? -5.597 7.479 -11.667 1.00 85.44 417 VAL A CA 1
ATOM 3289 C C . VAL A 1 417 ? -4.706 8.702 -11.420 1.00 85.44 417 VAL A C 1
ATOM 3291 O O . VAL A 1 417 ? -3.727 8.929 -12.134 1.00 85.44 417 VAL A O 1
ATOM 3294 N N . ARG A 1 418 ? -5.070 9.524 -10.431 1.00 80.62 418 ARG A N 1
ATOM 3295 C CA . ARG A 1 418 ? -4.276 10.640 -9.912 1.00 80.62 418 ARG A CA 1
ATOM 3296 C C . ARG A 1 418 ? -4.188 10.498 -8.399 1.00 80.62 418 ARG A C 1
ATOM 3298 O O . ARG A 1 418 ? -5.197 10.274 -7.745 1.00 80.62 418 ARG A O 1
ATOM 3305 N N . ASN A 1 419 ? -3.010 10.702 -7.824 1.00 78.00 419 ASN A N 1
ATOM 3306 C CA . ASN A 1 419 ? -2.870 10.726 -6.369 1.00 78.00 419 ASN A CA 1
ATOM 3307 C C . ASN A 1 419 ? -3.153 12.127 -5.802 1.00 78.00 419 ASN A C 1
ATOM 3309 O O . ASN A 1 419 ? -2.334 12.680 -5.086 1.00 78.00 419 ASN A O 1
ATOM 3313 N N . LYS A 1 420 ? -4.273 12.746 -6.212 1.00 73.88 420 LYS A N 1
ATOM 3314 C CA . LYS A 1 420 ? -4.617 14.116 -5.788 1.00 73.88 420 LYS A CA 1
ATOM 3315 C C . LYS A 1 420 ? -5.181 14.142 -4.367 1.00 73.88 420 LYS A C 1
ATOM 3317 O O . LYS A 1 420 ? -4.878 15.055 -3.614 1.00 73.88 420 LYS A O 1
ATOM 3322 N N . ASP A 1 421 ? -6.010 13.156 -4.043 1.00 72.75 421 ASP A N 1
ATOM 3323 C CA . ASP A 1 421 ? -6.518 12.930 -2.697 1.00 72.75 421 ASP A CA 1
ATOM 3324 C C . ASP A 1 421 ? -5.988 11.578 -2.203 1.00 72.75 421 ASP A C 1
ATOM 3326 O O . ASP A 1 421 ? -6.433 10.509 -2.644 1.00 72.75 421 ASP A O 1
ATOM 3330 N N . GLY A 1 422 ? -4.968 11.637 -1.344 1.00 71.12 422 GLY A N 1
ATOM 3331 C CA . GLY A 1 422 ? -4.368 10.463 -0.709 1.00 71.12 422 GLY A CA 1
ATOM 3332 C C . GLY A 1 422 ? -5.281 9.814 0.336 1.00 71.12 422 GLY A C 1
ATOM 3333 O O . GLY A 1 422 ? -5.099 8.640 0.653 1.00 71.12 422 GLY A O 1
ATOM 3334 N N . MET A 1 423 ? -6.294 10.542 0.817 1.00 74.75 423 MET A N 1
ATOM 3335 C CA . MET A 1 423 ? -7.234 10.082 1.839 1.00 74.75 423 MET A CA 1
ATOM 3336 C C . MET A 1 423 ? -8.453 9.375 1.240 1.00 74.75 423 MET A C 1
ATOM 3338 O O . MET A 1 423 ? -9.170 8.673 1.949 1.00 74.75 423 MET A O 1
ATOM 3342 N N . ALA A 1 424 ? -8.682 9.497 -0.069 1.00 77.81 424 ALA A N 1
ATOM 3343 C CA . ALA A 1 424 ? -9.825 8.881 -0.726 1.00 77.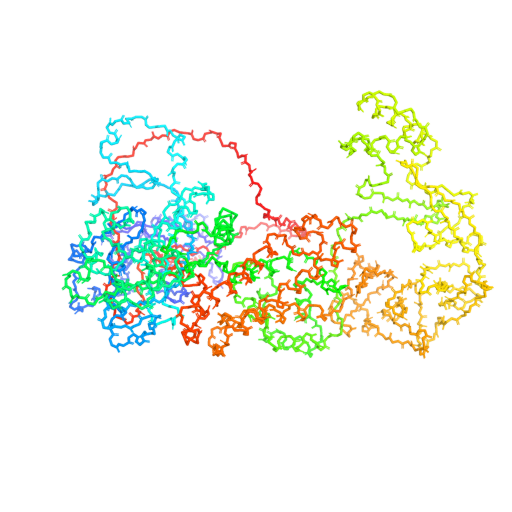81 424 ALA A CA 1
ATOM 3344 C C . ALA A 1 424 ? -9.671 7.353 -0.883 1.00 77.81 424 ALA A C 1
ATOM 3346 O O . ALA A 1 424 ? -8.782 6.857 -1.588 1.00 77.81 424 ALA A O 1
ATOM 3347 N N . VAL A 1 425 ? -10.620 6.610 -0.302 1.00 83.00 425 VAL A N 1
ATOM 3348 C CA . VAL A 1 425 ? -10.724 5.137 -0.390 1.00 83.00 425 VAL A CA 1
ATOM 3349 C C . VAL A 1 425 ? -11.326 4.683 -1.722 1.00 83.00 425 VAL A C 1
ATOM 3351 O O . VAL A 1 425 ? -10.892 3.692 -2.310 1.00 83.00 425 VAL A O 1
ATOM 3354 N N . GLU A 1 426 ? -12.300 5.434 -2.246 1.00 84.75 426 GLU A N 1
ATOM 3355 C CA . GLU A 1 426 ? -13.023 5.090 -3.477 1.00 84.75 426 GLU A CA 1
ATOM 3356 C C . GLU A 1 426 ? -12.105 4.854 -4.699 1.00 84.75 426 GLU A C 1
ATOM 3358 O O . GLU A 1 426 ? -12.336 3.886 -5.432 1.00 84.75 426 GLU A O 1
ATOM 3363 N N . PRO A 1 427 ? -11.045 5.655 -4.941 1.00 88.00 427 PRO A N 1
ATOM 3364 C CA . PRO A 1 427 ? -10.030 5.352 -5.946 1.00 88.00 427 PRO A CA 1
ATOM 3365 C C . PRO A 1 427 ? -9.463 3.933 -5.871 1.00 88.00 427 PRO A C 1
ATOM 3367 O O . PRO A 1 427 ? -9.333 3.291 -6.911 1.00 88.00 427 PRO A O 1
ATOM 3370 N N . ILE A 1 428 ? -9.150 3.440 -4.670 1.00 89.50 428 ILE A N 1
ATOM 3371 C CA . ILE A 1 428 ? -8.563 2.110 -4.464 1.00 89.50 428 ILE A CA 1
ATOM 3372 C C . ILE A 1 428 ? -9.597 1.045 -4.812 1.00 89.50 428 ILE A C 1
ATOM 3374 O O . ILE A 1 428 ? -9.341 0.217 -5.682 1.00 89.50 428 ILE A O 1
ATOM 3378 N N . ALA A 1 429 ? -10.797 1.153 -4.236 1.00 88.00 429 ALA A N 1
ATOM 3379 C CA . ALA A 1 429 ? -11.896 0.221 -4.481 1.00 88.00 429 ALA A CA 1
ATOM 3380 C C . ALA A 1 429 ? -12.292 0.137 -5.968 1.00 88.00 429 ALA A C 1
ATOM 3382 O O . ALA A 1 429 ? -12.722 -0.909 -6.447 1.00 88.00 429 ALA A O 1
ATOM 3383 N N . ARG A 1 430 ? -12.151 1.226 -6.738 1.00 90.50 430 ARG A N 1
ATOM 3384 C CA . ARG A 1 430 ? -12.382 1.211 -8.194 1.00 90.50 430 ARG A CA 1
ATOM 3385 C C . ARG A 1 430 ? -11.220 0.592 -8.973 1.00 90.50 430 ARG A C 1
ATOM 3387 O O . ARG A 1 430 ? -11.475 -0.095 -9.959 1.00 90.50 430 ARG A O 1
ATOM 3394 N N . LEU A 1 431 ? -9.973 0.835 -8.564 1.00 91.62 431 LEU A N 1
ATOM 3395 C CA . LEU A 1 431 ? -8.770 0.297 -9.215 1.00 91.62 431 LEU A CA 1
ATOM 3396 C C . LEU A 1 431 ? -8.652 -1.224 -9.076 1.00 91.62 431 LEU A C 1
ATOM 3398 O O . LEU A 1 431 ? -8.182 -1.881 -10.004 1.00 91.62 431 LEU A O 1
ATOM 3402 N N . THR A 1 432 ? -9.083 -1.775 -7.944 1.00 92.38 432 THR A N 1
ATOM 3403 C CA . THR A 1 432 ? -8.986 -3.207 -7.631 1.00 92.38 432 THR A CA 1
ATOM 3404 C C . THR A 1 432 ? -10.091 -4.057 -8.261 1.00 92.38 432 THR A C 1
ATOM 3406 O O . THR A 1 432 ? -10.029 -5.283 -8.199 1.00 92.38 432 THR A O 1
ATOM 3409 N N . ARG A 1 433 ? -11.079 -3.437 -8.923 1.00 90.94 433 ARG A N 1
ATOM 3410 C CA . ARG A 1 433 ? -12.207 -4.150 -9.537 1.00 90.94 433 ARG A CA 1
ATOM 3411 C C . ARG A 1 433 ? -11.753 -5.224 -10.536 1.00 90.94 433 ARG A C 1
ATOM 3413 O O . ARG A 1 433 ? -10.932 -4.927 -11.417 1.00 90.94 433 ARG A O 1
ATOM 3420 N N . PRO A 1 434 ? -12.358 -6.428 -10.519 1.00 90.38 434 PRO A N 1
ATOM 3421 C CA . PRO A 1 434 ? -12.021 -7.494 -11.460 1.00 90.38 434 PRO A CA 1
ATOM 3422 C C . PRO A 1 434 ? -12.145 -7.080 -12.931 1.00 90.38 434 PRO A C 1
ATOM 3424 O O . PRO A 1 434 ? -11.369 -7.535 -13.771 1.00 90.38 434 PRO A O 1
ATOM 3427 N N . GLU A 1 435 ? -13.093 -6.204 -13.277 1.00 92.50 435 GLU A N 1
ATOM 3428 C CA . GLU A 1 435 ? -13.268 -5.680 -14.636 1.00 92.50 435 GLU A CA 1
ATOM 3429 C C . GLU A 1 435 ? -12.078 -4.829 -15.078 1.00 92.50 435 GLU A C 1
ATOM 3431 O O . GLU A 1 435 ? -11.651 -4.930 -16.228 1.00 92.50 435 GLU A O 1
ATOM 3436 N N . VAL A 1 436 ? -11.521 -4.018 -14.174 1.00 93.12 436 VAL A N 1
ATOM 3437 C CA . VAL A 1 436 ? -10.337 -3.195 -14.453 1.00 93.12 436 VAL A CA 1
ATOM 3438 C C . VAL A 1 436 ? -9.139 -4.104 -14.682 1.00 93.12 436 VAL A C 1
ATOM 3440 O O . VAL A 1 436 ? -8.482 -3.995 -15.717 1.00 93.12 436 VAL A O 1
ATOM 3443 N N . VAL A 1 437 ? -8.918 -5.074 -13.792 1.00 93.56 437 VAL A N 1
ATOM 3444 C CA . VAL A 1 437 ? -7.842 -6.065 -13.924 1.00 93.56 437 VAL A CA 1
ATOM 3445 C C . VAL A 1 437 ? -7.963 -6.850 -15.239 1.00 93.56 437 VAL A C 1
ATOM 3447 O O . VAL A 1 437 ? -6.971 -7.024 -15.946 1.00 93.56 437 VAL A O 1
ATOM 3450 N N . LYS A 1 438 ? -9.175 -7.271 -15.629 1.00 93.75 438 LYS A N 1
ATOM 3451 C CA . LYS A 1 438 ? -9.433 -7.950 -16.914 1.00 93.75 438 LYS A CA 1
ATOM 3452 C C . LYS A 1 438 ? -9.075 -7.081 -18.118 1.00 93.75 438 LYS A C 1
ATOM 3454 O O . LYS A 1 438 ? -8.554 -7.608 -19.096 1.00 93.75 438 LYS A O 1
ATOM 3459 N N . VAL A 1 439 ? -9.357 -5.779 -18.073 1.00 93.38 439 VAL A N 1
ATOM 3460 C CA . VAL A 1 439 ? -8.992 -4.850 -19.154 1.00 93.38 439 VAL A CA 1
ATOM 3461 C C . VAL A 1 439 ? -7.479 -4.651 -19.210 1.00 93.38 439 VAL A C 1
ATOM 3463 O O . VAL A 1 439 ? -6.917 -4.713 -20.298 1.00 93.38 439 VAL A O 1
ATOM 3466 N N . LEU A 1 440 ? -6.813 -4.480 -18.065 1.00 93.25 440 LEU A N 1
ATOM 3467 C CA . LEU A 1 440 ? -5.355 -4.330 -18.002 1.00 93.25 440 LEU A CA 1
ATOM 3468 C C . LEU A 1 440 ? -4.625 -5.558 -18.564 1.00 93.25 440 LEU A C 1
ATOM 3470 O O . LEU A 1 440 ? -3.657 -5.397 -19.297 1.00 93.25 440 LEU A O 1
ATOM 3474 N N . ARG A 1 441 ? -5.141 -6.772 -18.322 1.00 92.56 441 ARG A N 1
ATOM 3475 C CA . ARG A 1 441 ? -4.599 -8.021 -18.894 1.00 92.56 441 ARG A CA 1
ATOM 3476 C C . ARG A 1 441 ? -4.683 -8.110 -20.424 1.00 92.56 441 ARG A C 1
ATOM 3478 O O . ARG A 1 441 ? -4.030 -8.972 -21.000 1.00 92.56 441 ARG A O 1
ATOM 3485 N N . LYS A 1 442 ? -5.483 -7.265 -21.090 1.00 89.31 442 LYS A N 1
ATOM 3486 C CA . LYS A 1 442 ? -5.546 -7.223 -22.564 1.00 89.31 442 LYS A CA 1
ATOM 3487 C C . LYS A 1 442 ? -4.350 -6.506 -23.189 1.00 89.31 442 LYS A C 1
ATOM 3489 O O . LYS A 1 442 ? -4.062 -6.759 -24.354 1.00 89.31 442 LYS A O 1
ATOM 3494 N N . ALA A 1 443 ? -3.703 -5.604 -22.452 1.00 88.88 443 ALA A N 1
ATOM 3495 C CA . ALA A 1 443 ? -2.498 -4.920 -22.902 1.00 88.88 443 ALA A CA 1
ATOM 3496 C C . ALA A 1 443 ? -1.275 -5.754 -22.507 1.00 88.88 443 ALA A C 1
ATOM 3498 O O . ALA A 1 443 ? -1.113 -6.101 -21.335 1.00 88.88 443 ALA A O 1
ATOM 3499 N N . ALA A 1 444 ? -0.429 -6.092 -23.481 1.00 87.44 444 ALA A N 1
ATOM 3500 C CA . ALA A 1 444 ? 0.769 -6.879 -23.211 1.00 87.44 444 ALA A CA 1
ATOM 3501 C C . ALA A 1 444 ? 1.850 -6.010 -22.561 1.00 87.44 444 ALA A C 1
ATOM 3503 O O . ALA A 1 444 ? 2.482 -6.430 -21.590 1.00 87.44 444 ALA A O 1
ATOM 3504 N N . LEU A 1 445 ? 2.033 -4.792 -23.081 1.00 92.25 445 LEU A N 1
ATOM 3505 C CA . LEU A 1 445 ? 2.997 -3.821 -22.579 1.00 92.25 445 LEU A CA 1
ATOM 3506 C C . LEU A 1 445 ? 2.365 -2.431 -22.504 1.00 92.25 445 LEU A C 1
ATOM 3508 O O . LEU A 1 445 ? 1.433 -2.099 -23.236 1.00 92.25 445 LEU A O 1
ATOM 3512 N N . VAL A 1 446 ? 2.915 -1.595 -21.634 1.00 94.00 446 VAL A N 1
ATOM 3513 C CA . VAL A 1 446 ? 2.630 -0.161 -21.574 1.00 94.00 446 VAL A CA 1
ATOM 3514 C C . VAL A 1 446 ? 3.906 0.616 -21.874 1.00 94.00 446 VAL A C 1
ATOM 3516 O O . VAL A 1 446 ? 4.974 0.289 -21.357 1.00 94.00 446 VAL A O 1
ATOM 3519 N N . VAL A 1 447 ? 3.778 1.634 -22.721 1.00 91.69 447 VAL A N 1
ATOM 3520 C CA . VAL A 1 447 ? 4.838 2.567 -23.096 1.00 91.69 447 VAL A C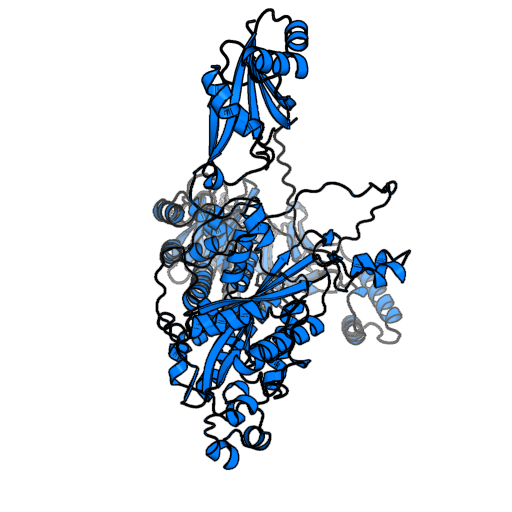A 1
ATOM 3521 C C . VAL A 1 447 ? 4.522 3.932 -22.509 1.00 91.69 447 VAL A C 1
ATOM 3523 O O . VAL A 1 447 ? 3.463 4.495 -22.791 1.00 91.69 447 VAL A O 1
ATOM 3526 N N . HIS A 1 448 ? 5.436 4.461 -21.701 1.00 91.81 448 HIS A N 1
ATOM 3527 C CA . HIS A 1 448 ? 5.255 5.730 -21.010 1.00 91.81 448 HIS A CA 1
ATOM 3528 C C . HIS A 1 448 ? 6.525 6.579 -21.013 1.00 91.81 448 HIS A C 1
ATOM 3530 O O . HIS A 1 448 ? 7.610 6.082 -20.722 1.00 91.81 448 HIS A O 1
ATOM 3536 N N . THR A 1 449 ? 6.389 7.867 -21.311 1.00 86.00 449 THR A N 1
ATOM 3537 C CA . THR A 1 449 ? 7.473 8.847 -21.245 1.00 86.00 449 THR A CA 1
ATOM 3538 C C . THR A 1 449 ? 7.829 9.154 -19.789 1.00 86.00 449 THR A C 1
ATOM 3540 O O . THR A 1 449 ? 6.960 9.509 -18.998 1.00 86.00 449 THR A O 1
ATOM 3543 N N . LEU A 1 450 ? 9.109 9.033 -19.442 1.00 80.62 450 LEU A N 1
ATOM 3544 C CA . LEU A 1 450 ? 9.652 9.302 -18.115 1.00 80.62 450 LEU A CA 1
ATOM 3545 C C . LEU A 1 450 ? 10.298 10.684 -18.023 1.00 80.62 450 LEU A C 1
ATOM 3547 O O . LEU A 1 450 ? 10.851 11.194 -18.998 1.00 80.62 450 LEU A O 1
ATOM 3551 N N . VAL A 1 451 ? 10.324 11.213 -16.800 1.00 60.56 451 VAL A N 1
ATOM 3552 C CA . VAL A 1 451 ? 11.241 12.277 -16.380 1.00 60.56 451 VAL A CA 1
ATOM 3553 C C . VAL A 1 451 ? 12.365 11.599 -15.582 1.00 60.56 451 VAL A C 1
ATOM 3555 O O . VAL A 1 451 ? 12.065 10.944 -14.584 1.00 60.56 451 VAL A O 1
ATOM 3558 N N . PRO A 1 452 ? 13.628 11.631 -16.044 1.00 53.56 452 PRO A N 1
ATOM 3559 C CA . PRO A 1 452 ? 14.699 10.841 -15.440 1.00 53.56 452 PRO A CA 1
ATOM 3560 C C . PRO A 1 452 ? 15.162 11.393 -14.082 1.00 53.56 452 PRO A C 1
ATOM 3562 O O . PRO A 1 452 ? 15.380 12.592 -13.935 1.00 53.56 452 PRO A O 1
ATOM 3565 N N . GLU A 1 453 ? 15.407 10.490 -13.129 1.00 44.06 453 GLU A N 1
ATOM 3566 C CA . GLU A 1 453 ? 16.210 10.741 -11.924 1.00 44.06 453 GLU A CA 1
ATOM 3567 C C . GLU A 1 453 ? 17.626 10.164 -12.105 1.00 44.06 453 GLU A C 1
ATOM 3569 O O . GLU A 1 453 ? 17.813 9.119 -12.732 1.00 44.06 453 GLU A O 1
ATOM 3574 N N . ASN A 1 454 ? 18.639 10.833 -11.548 1.00 45.22 454 ASN A N 1
ATOM 3575 C CA . ASN A 1 454 ? 20.052 10.491 -11.744 1.00 45.22 454 ASN A CA 1
ATOM 3576 C C . ASN A 1 454 ? 20.590 9.596 -10.607 1.00 45.22 454 ASN A C 1
ATOM 3578 O O . ASN A 1 454 ? 20.700 10.069 -9.477 1.00 45.22 454 ASN A O 1
ATOM 3582 N N . ARG A 1 455 ? 20.994 8.346 -10.904 1.00 47.84 455 ARG A N 1
ATOM 3583 C CA . ARG A 1 455 ? 21.718 7.438 -9.978 1.00 47.84 455 ARG A CA 1
ATOM 3584 C C . ARG A 1 455 ? 22.787 6.586 -10.691 1.00 47.84 455 ARG A C 1
ATOM 3586 O O . ARG A 1 455 ? 22.652 6.316 -11.883 1.00 47.84 455 ARG A O 1
ATOM 3593 N N . GLY A 1 456 ? 23.823 6.144 -9.964 1.00 59.66 456 GLY A N 1
ATOM 3594 C CA . GLY A 1 456 ? 24.838 5.165 -10.413 1.00 59.66 456 GLY A CA 1
ATOM 3595 C C . GLY A 1 456 ? 26.175 5.709 -10.960 1.00 59.66 456 GLY A C 1
ATOM 3596 O O . GLY A 1 456 ? 26.593 6.819 -10.661 1.00 59.66 456 GLY A O 1
ATOM 3597 N N . VAL A 1 457 ? 26.895 4.909 -11.759 1.00 54.06 457 VAL A N 1
ATOM 3598 C CA . VAL A 1 457 ? 28.106 5.339 -12.493 1.00 54.06 457 VAL A CA 1
ATOM 3599 C C . VAL A 1 457 ? 27.855 5.161 -13.987 1.00 54.06 457 VAL A C 1
ATOM 3601 O O . VAL A 1 457 ? 27.574 4.056 -14.445 1.00 54.06 457 VAL A O 1
ATOM 3604 N N . ALA A 1 458 ? 27.955 6.238 -14.761 1.00 64.50 458 ALA A N 1
ATOM 3605 C CA . ALA A 1 458 ? 27.675 6.231 -16.193 1.00 64.50 458 ALA A CA 1
ATOM 3606 C C . ALA A 1 458 ? 28.972 6.233 -17.008 1.00 64.50 458 ALA A C 1
ATOM 3608 O O . ALA A 1 458 ? 29.746 7.181 -16.922 1.00 64.50 458 ALA A O 1
ATOM 3609 N N . PHE A 1 459 ? 29.193 5.209 -17.837 1.00 69.50 459 PHE A N 1
ATOM 3610 C CA . PHE A 1 459 ? 30.298 5.175 -18.802 1.00 69.50 459 PHE A CA 1
ATOM 3611 C C . PHE A 1 459 ? 29.866 5.761 -20.153 1.00 69.50 459 PHE A C 1
ATOM 3613 O O . PHE A 1 459 ? 28.778 5.475 -20.650 1.00 69.50 459 PHE A O 1
ATOM 3620 N N . MET A 1 460 ? 30.736 6.556 -20.770 1.00 76.88 460 MET A N 1
ATOM 3621 C CA . MET A 1 460 ? 30.491 7.300 -22.001 1.00 76.88 460 MET A CA 1
ATOM 3622 C C . MET A 1 460 ? 31.661 7.109 -22.967 1.00 76.88 460 MET A C 1
ATOM 3624 O O . MET A 1 460 ? 32.791 7.479 -22.663 1.00 76.88 460 MET A O 1
ATOM 3628 N N . ALA A 1 461 ? 31.398 6.552 -24.148 1.00 74.38 461 ALA A N 1
ATOM 3629 C CA . ALA A 1 461 ? 32.391 6.491 -25.218 1.00 74.38 461 ALA A CA 1
ATOM 3630 C C . ALA A 1 461 ? 32.436 7.828 -25.977 1.00 74.38 461 ALA A C 1
ATOM 3632 O O . ALA A 1 461 ? 31.460 8.218 -26.620 1.00 74.38 461 ALA A O 1
ATOM 3633 N N . GLU A 1 462 ? 33.572 8.522 -25.931 1.00 72.94 462 GLU A N 1
ATOM 3634 C CA . GLU A 1 462 ? 33.786 9.800 -26.611 1.00 72.94 462 GLU A CA 1
ATOM 3635 C C . GLU A 1 462 ? 34.577 9.578 -27.905 1.00 72.94 462 GLU A C 1
ATOM 3637 O O . GLU A 1 462 ? 35.807 9.617 -27.922 1.00 72.94 462 GLU A O 1
ATOM 3642 N N . ARG A 1 463 ? 33.865 9.379 -29.023 1.00 73.12 463 ARG A N 1
ATOM 3643 C CA . ARG A 1 463 ? 34.484 9.146 -30.345 1.00 73.12 463 ARG A CA 1
ATOM 3644 C C . ARG A 1 463 ? 35.486 10.228 -30.750 1.00 73.12 463 ARG A C 1
ATOM 3646 O O . ARG A 1 463 ? 36.509 9.904 -31.339 1.00 73.12 463 ARG A O 1
ATOM 3653 N N . GLY A 1 464 ? 35.172 11.496 -30.475 1.00 68.19 464 GLY A N 1
ATOM 3654 C CA . GLY A 1 464 ? 36.019 12.638 -30.841 1.00 68.19 464 GLY A CA 1
ATOM 3655 C C . GLY A 1 464 ? 37.273 12.777 -29.976 1.00 68.19 464 GLY A C 1
ATOM 3656 O O . GLY A 1 464 ? 38.295 13.236 -30.469 1.00 68.19 464 GLY A O 1
ATOM 3657 N N . ASN A 1 465 ? 37.204 12.323 -28.721 1.00 69.88 465 ASN A N 1
ATOM 3658 C CA . ASN A 1 465 ? 38.290 12.438 -27.744 1.00 69.88 465 ASN A CA 1
ATOM 3659 C C . ASN A 1 465 ? 39.068 11.124 -27.561 1.00 69.88 465 ASN A C 1
ATOM 3661 O O . ASN A 1 465 ? 39.941 11.050 -26.701 1.00 69.88 465 ASN A O 1
ATOM 3665 N N . ALA A 1 466 ? 38.741 10.092 -28.349 1.00 78.06 466 ALA A N 1
ATOM 3666 C CA . ALA A 1 466 ? 39.387 8.780 -28.339 1.00 78.06 466 ALA A CA 1
ATOM 3667 C C . ALA A 1 466 ? 39.437 8.104 -26.951 1.00 78.06 466 ALA A C 1
ATOM 3669 O O . ALA A 1 466 ? 40.368 7.362 -26.647 1.00 78.06 466 ALA A O 1
ATOM 3670 N N . CYS A 1 467 ? 38.438 8.339 -26.094 1.00 78.81 467 CYS A N 1
ATOM 3671 C CA . CYS A 1 467 ? 38.455 7.857 -24.713 1.00 78.81 467 CYS A CA 1
ATOM 3672 C C . CYS A 1 467 ? 37.086 7.351 -24.235 1.00 78.81 467 CYS A C 1
ATOM 3674 O O . CYS A 1 467 ? 36.048 7.604 -24.851 1.00 78.81 467 CYS A O 1
ATOM 3676 N N . VAL A 1 468 ? 37.089 6.611 -23.124 1.00 78.62 468 VAL A N 1
ATOM 3677 C CA . VAL A 1 468 ? 35.875 6.248 -22.386 1.00 78.62 468 VAL A CA 1
ATOM 3678 C C . VAL A 1 468 ? 35.880 7.028 -21.078 1.00 78.62 468 VAL A C 1
ATOM 3680 O O . VAL A 1 468 ? 36.721 6.790 -20.211 1.00 78.62 468 VAL A O 1
ATOM 3683 N N . ARG A 1 469 ? 34.953 7.975 -20.944 1.00 79.44 469 ARG A N 1
ATOM 3684 C CA . ARG A 1 469 ? 34.736 8.730 -19.710 1.00 79.44 469 ARG A CA 1
ATOM 3685 C C . ARG A 1 469 ? 33.793 7.953 -18.798 1.00 79.44 469 ARG A C 1
ATOM 3687 O O . ARG A 1 469 ? 32.932 7.225 -19.281 1.00 79.44 469 ARG A O 1
ATOM 3694 N N . PHE A 1 470 ? 33.912 8.113 -17.492 1.00 74.44 470 PHE A N 1
ATOM 3695 C CA . PHE A 1 470 ? 32.912 7.660 -16.537 1.00 74.44 470 PHE A CA 1
ATOM 3696 C C . PHE A 1 470 ? 32.505 8.816 -15.629 1.00 74.44 470 PHE A C 1
ATOM 3698 O O . PHE A 1 470 ? 33.344 9.599 -15.191 1.00 74.44 470 PHE A O 1
ATOM 3705 N N . ARG A 1 471 ? 31.213 8.941 -15.342 1.00 66.56 471 ARG A N 1
ATOM 3706 C CA . ARG A 1 471 ? 30.696 9.877 -14.351 1.00 66.56 471 ARG A CA 1
ATOM 3707 C C . ARG A 1 471 ? 30.175 9.093 -13.172 1.00 66.56 471 ARG A C 1
ATOM 3709 O O . ARG A 1 471 ? 29.268 8.285 -13.322 1.00 66.56 471 ARG A O 1
ATOM 3716 N N . ASP A 1 472 ? 30.745 9.365 -12.017 1.00 64.25 472 ASP A N 1
ATOM 3717 C CA . ASP A 1 472 ? 30.265 8.841 -10.755 1.00 64.25 472 ASP A CA 1
ATOM 3718 C C . ASP A 1 472 ? 29.143 9.747 -10.233 1.00 64.25 472 ASP A C 1
ATOM 3720 O O . ASP A 1 472 ? 29.390 10.898 -9.877 1.00 64.25 472 ASP A O 1
ATOM 3724 N N . ILE A 1 473 ? 27.898 9.277 -10.308 1.00 60.50 473 ILE A N 1
ATOM 3725 C CA . ILE A 1 473 ? 26.696 10.038 -9.929 1.00 60.50 473 ILE A CA 1
ATOM 3726 C C . ILE A 1 473 ? 26.436 9.894 -8.421 1.00 60.50 473 ILE A C 1
ATOM 3728 O O . ILE A 1 473 ? 25.863 10.795 -7.819 1.00 60.50 473 ILE A O 1
ATOM 3732 N N . GLU A 1 474 ? 26.898 8.803 -7.799 1.00 57.84 474 GLU A N 1
ATOM 3733 C CA . GLU A 1 474 ? 26.714 8.515 -6.365 1.00 57.84 474 GLU A CA 1
ATOM 3734 C C . GLU A 1 474 ? 27.970 8.734 -5.507 1.00 57.84 474 GLU A C 1
ATOM 3736 O O . GLU A 1 474 ? 27.882 8.700 -4.283 1.00 57.84 474 GLU A O 1
ATOM 3741 N N . GLY A 1 475 ? 29.132 8.983 -6.115 1.00 56.41 475 GLY A N 1
ATOM 3742 C CA . GLY A 1 475 ? 30.393 9.133 -5.383 1.00 56.41 475 GLY A CA 1
ATOM 3743 C C . GLY A 1 475 ? 31.007 7.797 -4.943 1.00 56.41 475 GLY A C 1
ATOM 3744 O O . GLY A 1 475 ? 31.827 7.781 -4.031 1.00 56.41 475 GLY A O 1
ATOM 3745 N N . ASN A 1 476 ? 30.611 6.678 -5.561 1.00 60.03 476 ASN A N 1
ATOM 3746 C CA . ASN A 1 476 ? 31.043 5.326 -5.188 1.00 60.03 476 ASN A CA 1
ATOM 3747 C C . ASN A 1 476 ? 32.398 4.911 -5.794 1.00 60.03 476 ASN A C 1
ATOM 3749 O O . ASN A 1 476 ? 32.953 3.877 -5.420 1.00 60.03 476 ASN A O 1
ATOM 3753 N N . VAL A 1 477 ? 32.918 5.658 -6.769 1.00 63.50 477 VAL A N 1
ATOM 3754 C CA . VAL A 1 477 ? 34.216 5.403 -7.411 1.00 63.50 477 VAL A CA 1
ATOM 3755 C C . VAL A 1 477 ? 35.343 6.029 -6.602 1.00 63.50 477 VAL A C 1
ATOM 3757 O O . VAL A 1 477 ? 36.387 5.401 -6.429 1.00 63.50 477 VAL A O 1
ATOM 3760 N N . ARG A 1 478 ? 35.135 7.246 -6.084 1.00 67.81 478 ARG A N 1
ATOM 3761 C CA . ARG A 1 478 ? 36.100 7.895 -5.193 1.00 67.81 478 ARG A CA 1
ATOM 3762 C C . ARG A 1 478 ? 35.884 7.383 -3.777 1.00 67.81 478 ARG A C 1
ATOM 3764 O O . ARG A 1 478 ? 34.866 7.667 -3.156 1.00 67.81 478 ARG A O 1
ATOM 3771 N N . LEU A 1 479 ? 36.864 6.668 -3.241 1.00 65.88 479 LEU A N 1
ATOM 3772 C CA . LEU A 1 479 ? 36.822 6.264 -1.845 1.00 65.88 479 LEU A CA 1
ATOM 3773 C C . LEU A 1 479 ? 36.895 7.515 -0.954 1.00 65.88 479 LEU A C 1
ATOM 3775 O O . LEU A 1 479 ? 37.907 8.211 -0.965 1.00 65.88 479 LEU A O 1
ATOM 3779 N N . ASP A 1 480 ? 35.851 7.796 -0.172 1.00 72.50 480 ASP A N 1
ATOM 3780 C CA . ASP A 1 480 ? 35.907 8.814 0.881 1.00 72.50 480 ASP A CA 1
ATOM 3781 C C . ASP A 1 480 ? 36.394 8.172 2.191 1.00 72.50 480 ASP A C 1
ATOM 3783 O O . ASP A 1 480 ? 35.656 7.385 2.796 1.00 72.50 480 ASP A O 1
ATOM 3787 N N . PRO A 1 481 ? 37.594 8.514 2.694 1.00 72.69 481 PRO A N 1
ATOM 3788 C CA . PRO A 1 481 ? 38.093 8.003 3.970 1.00 72.69 481 PRO A CA 1
ATOM 3789 C C . PRO A 1 481 ? 37.165 8.322 5.151 1.00 72.69 481 PRO A C 1
ATOM 3791 O O . PRO A 1 481 ? 37.198 7.620 6.165 1.00 72.69 481 PRO A O 1
ATOM 3794 N N . ASN A 1 482 ? 36.312 9.349 5.035 1.00 74.06 482 ASN A N 1
ATOM 3795 C CA . ASN A 1 482 ? 35.359 9.707 6.079 1.00 74.06 482 ASN A CA 1
ATOM 3796 C C . ASN A 1 482 ? 34.129 8.800 6.139 1.00 74.06 482 ASN A C 1
ATOM 3798 O O . ASN A 1 482 ? 33.570 8.618 7.228 1.00 74.06 482 ASN A O 1
ATOM 3802 N N . SER A 1 483 ? 33.772 8.171 5.019 1.00 69.56 483 SER A N 1
ATOM 3803 C CA . SER A 1 483 ? 32.662 7.218 4.917 1.00 69.56 483 SER A CA 1
ATOM 3804 C C . SER A 1 483 ? 32.908 5.908 5.688 1.00 69.56 483 SER A C 1
ATOM 3806 O O . SER A 1 483 ? 31.960 5.241 6.108 1.00 69.56 483 SER A O 1
ATOM 3808 N N . LEU A 1 484 ? 34.173 5.563 5.958 1.00 76.44 484 LEU A N 1
ATOM 3809 C CA . LEU A 1 484 ? 34.586 4.331 6.637 1.00 76.44 484 LEU A CA 1
ATOM 3810 C C . LEU A 1 484 ? 34.458 4.454 8.162 1.00 76.44 484 LEU A C 1
ATOM 3812 O O . LEU A 1 484 ? 35.373 4.911 8.850 1.00 76.44 484 LEU A O 1
ATOM 3816 N N . ARG A 1 485 ? 33.304 4.067 8.714 1.00 72.44 485 ARG A N 1
ATOM 3817 C CA . ARG A 1 485 ? 32.969 4.286 10.136 1.00 72.44 485 ARG A CA 1
ATOM 3818 C C . ARG A 1 485 ? 33.665 3.341 11.120 1.00 72.44 485 ARG A C 1
ATOM 3820 O O . ARG A 1 485 ? 33.729 3.673 12.300 1.00 72.44 485 ARG A O 1
ATOM 3827 N N . SER A 1 486 ? 34.183 2.196 10.670 1.00 77.19 486 SER A N 1
ATOM 3828 C CA . SER A 1 486 ? 34.856 1.224 11.539 1.00 77.19 486 SER A CA 1
ATOM 3829 C C . SER A 1 486 ? 36.368 1.182 11.295 1.00 77.19 486 SER A C 1
ATOM 3831 O O . SER A 1 486 ? 36.842 1.364 10.173 1.00 77.19 486 SER A O 1
ATOM 3833 N N . ARG A 1 487 ? 37.141 0.926 12.358 1.00 78.56 487 ARG A N 1
ATOM 3834 C CA . ARG A 1 487 ? 38.600 0.747 12.269 1.00 78.56 487 ARG A CA 1
ATOM 3835 C C . ARG A 1 487 ? 38.969 -0.476 11.420 1.00 78.56 487 ARG A C 1
ATOM 3837 O O . ARG A 1 487 ? 39.884 -0.381 10.614 1.00 78.56 487 ARG A O 1
ATOM 3844 N N . ALA A 1 488 ? 38.210 -1.565 11.548 1.00 78.50 488 ALA A N 1
ATOM 3845 C CA . ALA A 1 488 ? 38.413 -2.793 10.780 1.00 78.50 488 ALA A CA 1
ATOM 3846 C C . ALA A 1 488 ? 38.222 -2.580 9.266 1.00 78.50 488 ALA A C 1
ATOM 3848 O O . ALA A 1 488 ? 38.988 -3.110 8.465 1.00 78.50 488 ALA A O 1
ATOM 3849 N N . ASP A 1 489 ? 37.242 -1.764 8.859 1.00 75.88 489 ASP A N 1
ATOM 3850 C CA . ASP A 1 489 ? 37.055 -1.407 7.447 1.00 75.88 489 ASP A CA 1
ATOM 3851 C C . ASP A 1 489 ? 38.228 -0.585 6.908 1.00 75.88 489 ASP A C 1
ATOM 3853 O O . ASP A 1 489 ? 38.647 -0.778 5.766 1.00 75.88 489 ASP A O 1
ATOM 3857 N N . LEU A 1 490 ? 38.776 0.307 7.737 1.00 78.69 490 LEU A N 1
ATOM 3858 C CA . LEU A 1 490 ? 39.936 1.121 7.389 1.00 78.69 490 LEU A CA 1
ATOM 3859 C C . LEU A 1 490 ? 41.201 0.269 7.239 1.00 78.69 490 LEU A C 1
ATOM 3861 O O . LEU A 1 490 ? 41.920 0.414 6.256 1.00 78.69 490 LEU A O 1
ATOM 3865 N N . GLU A 1 491 ? 41.443 -0.643 8.181 1.00 78.50 491 GLU A N 1
ATOM 3866 C CA . GLU A 1 491 ? 42.578 -1.572 8.158 1.00 78.50 491 GLU A CA 1
ATOM 3867 C C . GLU A 1 491 ? 42.497 -2.531 6.965 1.00 78.50 491 GLU A C 1
ATOM 3869 O O . GLU A 1 491 ? 43.496 -2.757 6.288 1.00 78.50 491 GLU A O 1
ATOM 3874 N N . ARG A 1 492 ? 41.297 -3.024 6.630 1.00 79.62 492 ARG A N 1
ATOM 3875 C CA . ARG A 1 492 ? 41.067 -3.850 5.435 1.00 79.62 492 ARG A CA 1
ATOM 3876 C C . ARG A 1 492 ? 41.443 -3.112 4.150 1.00 79.62 492 ARG A C 1
ATOM 3878 O O . ARG A 1 492 ? 42.101 -3.681 3.285 1.00 79.62 492 ARG A O 1
ATOM 3885 N N . ILE A 1 493 ? 41.024 -1.854 4.012 1.00 77.19 493 ILE A N 1
ATOM 3886 C CA . ILE A 1 493 ? 41.303 -1.063 2.808 1.00 77.19 493 ILE A CA 1
ATOM 3887 C C . ILE A 1 493 ? 42.776 -0.651 2.739 1.00 77.19 493 ILE A C 1
ATOM 3889 O O . ILE A 1 493 ? 43.377 -0.759 1.676 1.00 77.19 493 ILE A O 1
ATOM 3893 N N . LEU A 1 494 ? 43.383 -0.241 3.854 1.00 79.19 494 LEU A N 1
ATOM 3894 C CA . LEU A 1 494 ? 44.820 0.042 3.924 1.00 79.19 494 LEU A CA 1
ATOM 3895 C C . LEU A 1 494 ? 45.662 -1.197 3.590 1.00 79.19 494 LEU A C 1
ATOM 3897 O O . LEU A 1 494 ? 46.637 -1.084 2.849 1.00 79.19 494 LEU A O 1
ATOM 3901 N N . GLY A 1 495 ? 45.241 -2.376 4.057 1.00 76.25 495 GLY A N 1
ATOM 3902 C CA . GLY A 1 495 ? 45.859 -3.657 3.720 1.00 76.25 495 GLY A CA 1
ATOM 3903 C C . GLY A 1 495 ? 45.820 -3.964 2.221 1.00 76.25 495 GLY A C 1
ATOM 3904 O O . GLY A 1 495 ? 46.817 -4.426 1.677 1.00 76.25 495 GLY A O 1
ATOM 3905 N N . ASN A 1 496 ? 44.730 -3.624 1.522 1.00 76.88 496 ASN A N 1
ATOM 3906 C CA . ASN A 1 496 ? 44.636 -3.795 0.064 1.00 76.88 496 ASN A CA 1
ATOM 3907 C C . ASN A 1 496 ? 45.640 -2.923 -0.713 1.00 76.88 496 ASN A C 1
ATOM 3909 O O . ASN A 1 496 ? 46.093 -3.326 -1.782 1.00 76.88 496 ASN A O 1
ATOM 3913 N N . TYR A 1 497 ? 45.997 -1.750 -0.182 1.00 78.00 497 TYR A N 1
ATOM 3914 C CA . TYR A 1 497 ? 47.020 -0.868 -0.757 1.00 78.00 497 TYR A CA 1
ATOM 3915 C C . TYR A 1 497 ? 48.434 -1.150 -0.220 1.00 78.00 497 TYR A C 1
ATOM 3917 O O . TYR A 1 497 ? 49.368 -0.432 -0.568 1.00 78.00 497 TYR A O 1
ATOM 3925 N N . ASN A 1 498 ? 48.610 -2.181 0.621 1.00 79.12 498 ASN A N 1
ATOM 3926 C CA . ASN A 1 498 ? 49.857 -2.474 1.340 1.00 79.12 498 ASN A CA 1
ATOM 3927 C C . ASN A 1 498 ? 50.402 -1.267 2.134 1.00 79.12 498 ASN A C 1
ATOM 3929 O O . ASN A 1 498 ? 51.612 -1.056 2.221 1.00 79.12 498 ASN A O 1
ATOM 3933 N N . LEU A 1 499 ? 49.507 -0.454 2.701 1.00 82.38 499 LEU A N 1
ATOM 3934 C CA . LEU A 1 499 ? 49.849 0.701 3.529 1.00 82.38 499 LEU A CA 1
ATOM 3935 C C . LEU A 1 499 ? 49.980 0.302 5.007 1.00 82.38 499 LEU A C 1
ATOM 3937 O O . LEU A 1 499 ? 49.431 -0.708 5.445 1.00 82.38 499 LEU A O 1
ATOM 3941 N N . SER A 1 500 ? 50.699 1.115 5.789 1.00 77.44 500 SER A N 1
ATOM 3942 C CA . SER A 1 500 ? 50.892 0.865 7.224 1.00 77.44 500 SER A CA 1
ATOM 3943 C C . SER A 1 500 ? 49.560 0.842 7.987 1.00 77.44 500 SER A C 1
ATOM 3945 O O . SER A 1 500 ? 48.726 1.735 7.824 1.00 77.44 500 SER A O 1
ATOM 3947 N N . LEU A 1 501 ? 49.393 -0.170 8.843 1.00 83.19 501 LEU A N 1
ATOM 3948 C CA . LEU A 1 501 ? 48.228 -0.360 9.718 1.00 83.19 501 LEU A CA 1
ATOM 3949 C C . LEU A 1 501 ? 48.449 0.210 11.130 1.00 83.19 501 LEU A C 1
ATOM 3951 O O . LEU A 1 501 ? 47.551 0.164 11.974 1.00 83.19 501 LEU A O 1
ATOM 3955 N N . ASP A 1 502 ? 49.631 0.770 11.387 1.00 71.62 502 ASP A N 1
ATOM 3956 C CA . ASP A 1 502 ? 50.020 1.254 12.704 1.00 71.62 502 ASP A CA 1
ATOM 3957 C C . ASP A 1 502 ? 49.537 2.689 12.942 1.00 71.62 502 ASP A C 1
ATOM 3959 O O . ASP A 1 502 ? 49.881 3.623 12.217 1.00 71.62 502 ASP A O 1
ATOM 3963 N N . GLY A 1 503 ? 48.748 2.883 14.003 1.00 77.12 503 GLY A N 1
ATOM 3964 C CA . GLY A 1 503 ? 48.310 4.206 14.449 1.00 77.12 503 GLY A CA 1
ATOM 3965 C C . GLY A 1 503 ? 46.878 4.267 14.983 1.00 77.12 503 GLY A C 1
ATOM 3966 O O . GLY A 1 503 ? 46.196 3.256 15.179 1.00 77.12 503 GLY A O 1
ATOM 3967 N N . THR A 1 504 ? 46.421 5.491 15.257 1.00 81.81 504 THR A N 1
ATOM 3968 C CA . THR A 1 504 ? 45.030 5.804 15.625 1.00 81.81 504 THR A CA 1
ATOM 3969 C C . THR A 1 504 ? 44.169 5.992 14.371 1.00 81.81 504 THR A C 1
ATOM 3971 O O . THR A 1 504 ? 44.684 6.317 13.304 1.00 81.81 504 THR A O 1
ATOM 3974 N N . VAL A 1 505 ? 42.841 5.842 14.483 1.00 79.19 505 VAL A N 1
ATOM 3975 C CA . VAL A 1 505 ? 41.902 5.996 13.346 1.00 79.19 505 VAL A CA 1
ATOM 3976 C C . VAL A 1 505 ? 42.119 7.298 12.541 1.00 79.19 505 VAL A C 1
ATOM 3978 O O . VAL A 1 505 ? 42.115 7.223 11.312 1.00 79.19 505 VAL A O 1
ATOM 3981 N N . PRO A 1 506 ? 42.382 8.473 13.155 1.00 80.69 506 PRO A N 1
ATOM 3982 C CA . PRO A 1 506 ? 42.710 9.691 12.406 1.00 80.69 506 PRO A CA 1
ATOM 3983 C C . PRO A 1 506 ? 44.029 9.617 11.621 1.00 80.69 506 PRO A C 1
ATOM 3985 O O . PRO A 1 506 ? 44.107 10.145 10.514 1.00 80.69 506 PRO A O 1
ATOM 3988 N N . ALA A 1 507 ? 45.059 8.959 12.163 1.00 79.25 507 ALA A N 1
ATOM 3989 C CA . ALA A 1 507 ? 46.346 8.789 11.486 1.00 79.25 507 ALA A CA 1
ATOM 3990 C C . ALA A 1 507 ? 46.223 7.845 10.280 1.00 79.25 507 ALA A C 1
ATOM 3992 O O . ALA A 1 507 ? 46.705 8.167 9.196 1.00 79.25 507 ALA A O 1
ATOM 3993 N N . LEU A 1 508 ? 45.488 6.742 10.449 1.00 82.56 508 LEU A N 1
ATOM 3994 C CA . LEU A 1 508 ? 45.176 5.790 9.383 1.00 82.56 508 LEU A CA 1
ATOM 3995 C C . LEU A 1 508 ? 44.347 6.444 8.261 1.00 82.56 508 LEU A C 1
ATOM 3997 O O . LEU A 1 508 ? 44.660 6.281 7.083 1.00 82.56 508 LEU A O 1
ATOM 4001 N N . ARG A 1 509 ? 43.341 7.263 8.611 1.00 83.50 509 ARG A N 1
ATOM 4002 C CA . ARG A 1 509 ? 42.557 8.044 7.634 1.00 83.50 509 ARG A CA 1
ATOM 4003 C C . ARG A 1 509 ? 43.420 9.030 6.861 1.00 83.50 509 ARG A C 1
ATOM 4005 O O . ARG A 1 509 ? 43.289 9.122 5.648 1.00 83.50 509 ARG A O 1
ATOM 4012 N N . LYS A 1 510 ? 44.318 9.738 7.550 1.00 82.69 510 LYS A N 1
ATOM 4013 C CA . LYS A 1 510 ? 45.239 10.689 6.921 1.00 82.69 510 LYS A CA 1
ATOM 4014 C C . LYS A 1 510 ? 46.206 9.994 5.958 1.00 82.69 510 LYS A C 1
ATOM 4016 O O . LYS A 1 510 ? 46.424 10.510 4.867 1.00 82.69 510 LYS A O 1
ATOM 4021 N N . GLY A 1 511 ? 46.743 8.832 6.338 1.00 80.56 511 GLY A N 1
ATOM 4022 C CA . GLY A 1 511 ? 47.595 8.017 5.466 1.00 80.56 511 GLY A CA 1
ATOM 4023 C C . GLY A 1 511 ? 46.860 7.543 4.210 1.00 80.56 511 GLY A C 1
ATOM 4024 O O . GLY A 1 511 ? 47.391 7.662 3.109 1.00 80.56 511 GLY A O 1
ATOM 4025 N N . LEU A 1 512 ? 45.606 7.102 4.360 1.00 81.75 512 LEU A N 1
ATOM 4026 C CA . LEU A 1 512 ? 44.751 6.726 3.234 1.00 81.75 512 LEU A CA 1
ATOM 4027 C C . LEU A 1 512 ? 44.451 7.921 2.315 1.00 81.75 512 LEU A C 1
ATOM 4029 O O . LEU A 1 512 ? 44.623 7.804 1.108 1.00 81.75 512 LEU A O 1
ATOM 4033 N N . SER A 1 513 ? 44.068 9.080 2.866 1.00 81.88 513 SER A N 1
ATOM 4034 C CA . SER A 1 513 ? 43.835 10.307 2.086 1.00 81.88 513 SER A CA 1
ATOM 4035 C C . SER A 1 513 ? 45.058 10.711 1.264 1.00 81.88 513 SER A C 1
ATOM 4037 O O . SER A 1 513 ? 44.930 10.953 0.071 1.00 81.88 513 SER A O 1
ATOM 4039 N N . GLN A 1 514 ? 46.247 10.722 1.873 1.00 83.12 514 GLN A N 1
ATOM 4040 C CA . GLN A 1 514 ? 47.484 11.091 1.179 1.00 83.12 514 GLN A CA 1
ATOM 4041 C C . GLN A 1 514 ? 47.820 10.136 0.029 1.00 83.12 514 GLN A C 1
ATOM 4043 O O . GLN A 1 514 ? 48.290 10.583 -1.015 1.00 83.12 514 GLN A O 1
ATOM 4048 N N . HIS A 1 515 ? 47.570 8.836 0.199 1.00 81.12 515 HIS A N 1
ATOM 4049 C CA . HIS A 1 515 ? 47.776 7.856 -0.864 1.00 81.12 515 HIS A CA 1
ATOM 4050 C C . HIS A 1 515 ? 46.780 8.031 -2.020 1.00 81.12 515 HIS A C 1
ATOM 4052 O O . HIS A 1 515 ? 47.171 7.981 -3.184 1.00 81.12 515 HIS A O 1
ATOM 4058 N N . LEU A 1 516 ? 45.505 8.295 -1.714 1.00 79.62 516 LEU A N 1
ATOM 4059 C CA . LEU A 1 516 ? 44.487 8.572 -2.731 1.00 79.62 516 LEU A CA 1
ATOM 4060 C C . LEU A 1 516 ? 44.796 9.867 -3.502 1.00 79.62 516 LEU A C 1
ATOM 4062 O O . LEU A 1 516 ? 44.650 9.894 -4.721 1.00 79.62 516 LEU A O 1
ATOM 4066 N N . ASP A 1 517 ? 45.285 10.911 -2.826 1.00 79.75 517 ASP A N 1
ATOM 4067 C CA . ASP A 1 517 ? 45.692 12.165 -3.474 1.00 79.75 517 ASP A CA 1
ATOM 4068 C C . ASP A 1 517 ? 46.897 11.963 -4.417 1.00 79.75 517 ASP A C 1
ATOM 4070 O O . ASP A 1 517 ? 46.956 12.568 -5.488 1.00 79.75 517 ASP A O 1
ATOM 4074 N N . GLN A 1 518 ? 47.840 11.080 -4.058 1.00 79.88 518 GLN A N 1
ATOM 4075 C CA . GLN A 1 518 ? 48.962 10.699 -4.929 1.00 79.88 518 GLN A CA 1
ATOM 4076 C C . GLN A 1 518 ? 48.483 9.955 -6.180 1.00 79.88 518 GLN A C 1
ATOM 4078 O O . GLN A 1 518 ? 48.867 10.315 -7.290 1.00 79.88 518 GLN A O 1
ATOM 4083 N N . LEU A 1 519 ? 47.600 8.967 -6.016 1.00 75.38 519 LEU A N 1
ATOM 4084 C CA . LEU A 1 519 ? 46.998 8.242 -7.138 1.00 75.38 519 LEU A CA 1
ATOM 4085 C C . LEU A 1 519 ? 46.172 9.170 -8.045 1.00 75.38 519 LEU A C 1
ATOM 4087 O O . LEU A 1 519 ? 46.174 8.995 -9.262 1.00 75.38 519 LEU A O 1
ATOM 4091 N N . GLU A 1 520 ? 45.498 10.183 -7.485 1.00 73.19 520 GLU A N 1
ATOM 4092 C CA . GLU A 1 520 ? 44.704 11.158 -8.249 1.00 73.19 520 GLU A CA 1
ATOM 4093 C C . GLU A 1 520 ? 45.577 12.062 -9.129 1.00 73.19 520 GLU A C 1
ATOM 4095 O O . GLU A 1 520 ? 45.134 12.484 -10.199 1.00 73.19 520 GLU A O 1
ATOM 4100 N N . ALA A 1 521 ? 46.821 12.328 -8.722 1.00 75.62 521 ALA A N 1
ATOM 4101 C CA . ALA A 1 521 ? 47.770 13.124 -9.496 1.00 75.62 521 ALA A CA 1
ATOM 4102 C C . ALA A 1 521 ? 48.307 12.394 -10.745 1.00 75.62 521 ALA A C 1
ATOM 4104 O O . ALA A 1 521 ? 48.710 13.046 -11.707 1.00 75.62 521 ALA A O 1
ATOM 4105 N N . GLU A 1 522 ? 48.293 11.058 -10.754 1.00 71.31 522 GLU A N 1
ATOM 4106 C CA . GLU A 1 522 ? 48.835 10.227 -11.842 1.00 71.31 522 GLU A CA 1
ATOM 4107 C C . GLU A 1 522 ? 47.801 9.870 -12.923 1.00 71.31 522 GLU A C 1
ATOM 4109 O O . GLU A 1 522 ? 48.146 9.293 -13.956 1.00 71.31 522 GLU A O 1
ATOM 4114 N N . VAL A 1 523 ? 46.523 10.200 -12.712 1.00 72.31 523 VAL A N 1
ATOM 4115 C CA . VAL A 1 523 ? 45.414 9.730 -13.553 1.00 72.31 523 VAL A CA 1
ATOM 4116 C C . VAL A 1 523 ? 44.619 10.886 -14.146 1.00 72.31 523 VAL A C 1
ATOM 4118 O O . VAL A 1 523 ? 44.372 11.914 -13.519 1.00 72.31 523 VAL A O 1
ATOM 4121 N N . THR A 1 524 ? 44.145 10.715 -15.381 1.00 70.25 524 THR A N 1
ATOM 4122 C CA . THR A 1 524 ? 43.187 11.669 -15.950 1.00 70.25 524 THR A CA 1
ATOM 4123 C C . THR A 1 524 ? 41.825 11.441 -15.303 1.00 70.25 524 THR A C 1
ATOM 4125 O O . THR A 1 524 ? 41.230 10.372 -15.469 1.00 70.25 524 THR A O 1
ATOM 4128 N N . LYS A 1 525 ? 41.330 12.442 -14.564 1.00 69.69 525 LYS A N 1
ATOM 4129 C CA . LYS A 1 525 ? 40.054 12.346 -13.844 1.00 69.69 525 LYS A CA 1
ATOM 4130 C C . LYS A 1 525 ? 38.925 11.910 -14.771 1.00 69.69 525 LYS A C 1
ATOM 4132 O O . LYS A 1 525 ? 38.776 12.441 -15.875 1.00 69.69 525 LYS A O 1
ATOM 4137 N N . PHE A 1 526 ? 38.105 10.985 -14.275 1.00 68.38 526 PHE A N 1
ATOM 4138 C CA . PHE A 1 526 ? 36.904 10.493 -14.948 1.00 68.38 526 PHE A CA 1
ATOM 4139 C C . PHE A 1 526 ? 37.165 9.755 -16.269 1.00 68.38 526 PHE A C 1
ATOM 4141 O O . PHE A 1 526 ? 36.226 9.557 -17.027 1.00 68.38 526 PHE A O 1
ATOM 4148 N N . VAL A 1 527 ? 38.399 9.341 -16.581 1.00 77.44 527 VAL A N 1
ATOM 4149 C CA . VAL A 1 527 ? 38.720 8.593 -17.811 1.00 77.44 527 VAL A CA 1
ATOM 4150 C C . VAL A 1 527 ? 39.196 7.185 -17.464 1.00 77.44 527 VAL A C 1
ATOM 4152 O O . VAL A 1 527 ? 40.097 7.022 -16.641 1.00 77.44 527 VAL A O 1
ATOM 4155 N N . LEU A 1 528 ? 38.608 6.177 -18.117 1.00 76.88 528 LEU A N 1
ATOM 4156 C CA . LEU A 1 528 ? 39.026 4.779 -18.020 1.00 76.88 528 LEU A CA 1
ATOM 4157 C C . LEU A 1 528 ? 40.446 4.626 -18.579 1.00 76.88 528 LEU A C 1
ATOM 4159 O O . LEU A 1 528 ? 40.681 4.868 -19.763 1.00 76.88 528 LEU A O 1
ATOM 4163 N N . GLN A 1 529 ? 41.380 4.191 -17.736 1.00 78.06 529 GLN A N 1
ATOM 4164 C CA . GLN A 1 529 ? 42.783 4.029 -18.117 1.00 78.06 529 GLN A CA 1
ATOM 4165 C C . GLN A 1 529 ? 43.010 2.628 -18.686 1.00 78.06 529 GLN A C 1
ATOM 4167 O O . GLN A 1 529 ? 43.053 1.652 -17.937 1.00 78.06 529 GLN A O 1
ATOM 4172 N N . THR A 1 530 ? 43.142 2.505 -20.007 1.00 75.31 530 THR A N 1
ATOM 4173 C CA . THR A 1 530 ? 43.355 1.215 -20.676 1.00 75.31 530 THR A CA 1
ATOM 4174 C C . THR A 1 530 ? 44.805 1.016 -21.111 1.00 75.31 530 THR A C 1
ATOM 4176 O O . THR A 1 530 ? 45.465 1.937 -21.575 1.00 75.31 530 THR A O 1
ATOM 4179 N N . ASN A 1 531 ? 45.298 -0.222 -21.035 1.00 76.38 531 ASN A N 1
ATOM 4180 C CA . ASN A 1 531 ? 46.615 -0.611 -21.574 1.00 76.38 531 ASN A CA 1
ATOM 4181 C C . ASN A 1 531 ? 46.698 -0.567 -23.118 1.00 76.38 531 ASN A C 1
ATOM 4183 O O . ASN A 1 531 ? 47.788 -0.641 -23.679 1.00 76.38 531 ASN A O 1
ATOM 4187 N N . VAL A 1 532 ? 45.556 -0.493 -23.805 1.00 75.44 532 VAL A N 1
ATOM 4188 C CA . VAL A 1 532 ? 45.450 -0.309 -25.257 1.00 75.44 532 VAL A CA 1
ATOM 4189 C C . VAL A 1 532 ? 44.954 1.107 -25.513 1.00 75.44 532 VAL A C 1
ATOM 4191 O O . VAL A 1 532 ? 43.928 1.497 -24.955 1.00 75.44 532 VAL A O 1
ATOM 4194 N N . LEU A 1 533 ? 45.652 1.862 -26.363 1.00 75.38 533 LEU A N 1
ATOM 4195 C CA . LEU A 1 533 ? 45.216 3.195 -26.769 1.00 75.38 533 LEU A CA 1
ATOM 4196 C C . LEU A 1 533 ? 43.995 3.057 -27.689 1.00 75.38 533 LEU A C 1
ATOM 4198 O O . LEU A 1 533 ? 44.110 2.548 -28.805 1.00 75.38 533 LEU A O 1
ATOM 4202 N N . LEU A 1 534 ? 42.817 3.459 -27.214 1.00 81.06 534 LEU A N 1
ATOM 4203 C CA . LEU A 1 534 ? 41.608 3.483 -28.038 1.00 81.06 534 LEU A CA 1
ATOM 4204 C C . LEU A 1 534 ? 41.724 4.600 -29.082 1.00 81.06 534 LEU A C 1
ATOM 4206 O O . LEU A 1 534 ? 42.386 5.608 -28.852 1.00 81.06 534 LEU A O 1
ATOM 4210 N N . SER A 1 535 ? 41.109 4.412 -30.250 1.00 83.88 535 SER A N 1
ATOM 4211 C CA . SER A 1 535 ? 41.187 5.385 -31.347 1.00 83.88 535 SER A CA 1
ATOM 4212 C C . SER A 1 535 ? 39.847 6.074 -31.570 1.00 83.88 535 SER A C 1
ATOM 4214 O O . SER A 1 535 ? 39.780 7.299 -31.630 1.00 83.88 535 SER A O 1
ATOM 4216 N N . LYS A 1 536 ? 38.769 5.294 -31.686 1.00 84.81 536 LYS A N 1
ATOM 4217 C CA . LYS A 1 536 ? 37.388 5.754 -31.867 1.00 84.81 536 LYS A CA 1
ATOM 4218 C C . LYS A 1 536 ? 36.432 4.785 -31.156 1.00 84.81 536 LYS A C 1
ATOM 4220 O O . LYS A 1 536 ? 35.746 4.012 -31.833 1.00 84.81 536 LYS A O 1
ATOM 4225 N N . PRO A 1 537 ? 36.365 4.806 -29.812 1.00 85.00 537 PRO A N 1
ATOM 4226 C CA . PRO A 1 537 ? 35.446 3.950 -29.073 1.00 85.00 537 PRO A CA 1
ATOM 4227 C C . PRO A 1 537 ? 33.998 4.317 -29.420 1.00 85.00 537 PRO A C 1
ATOM 4229 O O . PRO A 1 537 ? 33.614 5.487 -29.396 1.00 85.00 537 PRO A O 1
ATOM 4232 N N . ALA A 1 538 ? 33.199 3.318 -29.786 1.00 84.06 538 ALA A N 1
ATOM 4233 C CA . ALA A 1 538 ? 31.938 3.506 -30.499 1.00 84.06 538 ALA A CA 1
ATOM 4234 C C . ALA A 1 538 ? 30.713 2.940 -29.775 1.00 84.06 538 ALA A C 1
ATOM 4236 O O . ALA A 1 538 ? 29.642 3.548 -29.844 1.00 84.06 538 ALA A O 1
ATOM 4237 N N . ALA A 1 539 ? 30.865 1.802 -29.095 1.00 85.62 539 ALA A N 1
ATOM 4238 C CA . ALA A 1 539 ? 29.817 1.153 -28.314 1.00 85.62 539 ALA A CA 1
ATOM 4239 C C . ALA A 1 539 ? 30.425 0.416 -27.117 1.00 85.62 539 ALA A C 1
ATOM 4241 O O . ALA A 1 539 ? 31.532 -0.116 -27.208 1.00 85.62 539 ALA A O 1
ATOM 4242 N N . LEU A 1 540 ? 29.684 0.379 -26.011 1.00 88.00 540 LEU A N 1
ATOM 4243 C CA . LEU A 1 540 ? 30.103 -0.225 -24.750 1.00 88.00 540 LEU A CA 1
ATOM 4244 C C . LEU A 1 540 ? 29.045 -1.220 -24.273 1.00 88.00 540 LEU A C 1
ATOM 4246 O O . LEU A 1 540 ? 27.852 -0.985 -24.464 1.00 88.00 540 LEU A O 1
ATOM 4250 N N . CYS A 1 541 ? 29.477 -2.302 -23.630 1.00 85.06 541 CYS A N 1
ATOM 4251 C CA . CYS A 1 541 ? 28.594 -3.232 -22.930 1.00 85.06 541 CYS A CA 1
ATOM 4252 C C . CYS A 1 541 ? 29.287 -3.749 -21.674 1.00 85.06 541 CYS A C 1
ATOM 4254 O O . CYS A 1 541 ? 30.332 -4.392 -21.770 1.00 85.06 541 CYS A O 1
ATOM 4256 N N . MET A 1 542 ? 28.694 -3.506 -20.507 1.00 79.19 542 MET A N 1
ATOM 4257 C CA . MET A 1 542 ? 29.150 -4.133 -19.268 1.00 79.19 542 MET A CA 1
ATOM 4258 C C . MET A 1 542 ? 28.682 -5.591 -19.247 1.00 79.19 542 MET A C 1
ATOM 4260 O O . MET A 1 542 ? 27.511 -5.860 -19.516 1.00 79.19 542 MET A O 1
ATOM 4264 N N . VAL A 1 543 ? 29.591 -6.529 -18.989 1.00 78.31 543 VAL A N 1
ATOM 4265 C CA . VAL A 1 543 ? 29.287 -7.971 -18.890 1.00 78.31 543 VAL A CA 1
ATOM 4266 C C . VAL A 1 543 ? 29.193 -8.392 -17.427 1.00 78.31 543 VAL A C 1
ATOM 4268 O O . VAL A 1 543 ? 28.315 -9.167 -17.062 1.00 78.31 543 VAL A O 1
ATOM 4271 N N . SER A 1 544 ? 30.084 -7.850 -16.602 1.00 74.31 544 SER A N 1
ATOM 4272 C CA . SER A 1 544 ? 30.100 -7.944 -15.143 1.00 74.31 544 SER A CA 1
ATOM 4273 C C . SER A 1 544 ? 30.786 -6.699 -14.577 1.00 74.31 544 SER A C 1
ATOM 4275 O O . SER A 1 544 ? 31.347 -5.916 -15.345 1.00 74.31 544 SER A O 1
ATOM 4277 N N . ASP A 1 545 ? 30.796 -6.530 -13.253 1.00 71.00 545 ASP A N 1
ATOM 4278 C CA . ASP A 1 545 ? 31.461 -5.394 -12.590 1.00 71.00 545 ASP A CA 1
ATOM 4279 C C . ASP A 1 545 ? 32.951 -5.244 -12.937 1.00 71.00 545 ASP A C 1
ATOM 4281 O O . ASP A 1 545 ? 33.494 -4.137 -12.855 1.00 71.00 545 ASP A O 1
ATOM 4285 N N . ASP A 1 546 ? 33.573 -6.340 -13.378 1.00 81.50 546 ASP A N 1
ATOM 4286 C CA . ASP A 1 546 ? 34.992 -6.427 -13.712 1.00 81.50 546 ASP A CA 1
ATOM 4287 C C . ASP A 1 546 ? 35.253 -6.581 -15.217 1.00 81.50 546 ASP A C 1
ATOM 4289 O O . ASP A 1 546 ? 36.407 -6.685 -15.623 1.00 81.50 546 ASP A O 1
ATOM 4293 N N . ILE A 1 547 ? 34.229 -6.657 -16.074 1.00 84.81 547 ILE A N 1
ATOM 4294 C CA . ILE A 1 547 ? 34.412 -6.923 -17.509 1.00 84.81 547 ILE A CA 1
ATOM 4295 C C . ILE A 1 547 ? 33.578 -5.959 -18.351 1.00 84.81 547 ILE A C 1
ATOM 4297 O O . ILE A 1 547 ? 32.350 -6.041 -18.401 1.00 84.81 547 ILE A O 1
ATOM 4301 N N . LEU A 1 548 ? 34.273 -5.120 -19.120 1.00 86.88 548 LEU A N 1
ATOM 4302 C CA . LEU A 1 548 ? 33.697 -4.184 -20.081 1.00 86.88 548 LEU A CA 1
ATOM 4303 C C . LEU A 1 548 ? 34.054 -4.589 -21.513 1.00 86.88 548 LEU A C 1
ATOM 4305 O O . LEU A 1 548 ? 35.223 -4.767 -21.843 1.00 86.88 548 LEU A O 1
ATOM 4309 N N . LEU A 1 549 ? 33.064 -4.680 -22.396 1.00 88.38 549 LEU A N 1
ATOM 4310 C CA . LEU A 1 549 ? 33.296 -4.764 -23.836 1.00 88.38 549 LEU A CA 1
ATOM 4311 C C . LEU A 1 549 ? 33.278 -3.371 -24.457 1.00 88.38 549 LEU A C 1
ATOM 4313 O O . LEU A 1 549 ? 32.389 -2.570 -24.166 1.00 88.38 549 LEU A O 1
ATOM 4317 N N . CYS A 1 550 ? 34.226 -3.115 -25.353 1.00 88.56 550 CYS A N 1
ATOM 4318 C CA . CYS A 1 550 ? 34.354 -1.862 -26.085 1.00 88.56 550 CYS A CA 1
ATOM 4319 C C . CYS A 1 550 ? 34.571 -2.134 -27.577 1.00 88.56 550 CYS A C 1
ATOM 4321 O O . CYS A 1 550 ? 35.538 -2.792 -27.960 1.00 88.56 550 CYS A O 1
ATOM 4323 N N . ALA A 1 551 ? 33.678 -1.629 -28.424 1.00 89.56 551 ALA A N 1
ATOM 4324 C CA . ALA A 1 551 ? 33.903 -1.545 -29.864 1.00 89.56 551 ALA A CA 1
ATOM 4325 C C . ALA A 1 551 ? 34.740 -0.309 -30.178 1.00 89.56 551 ALA A C 1
ATOM 4327 O O . ALA A 1 551 ? 34.376 0.793 -29.768 1.00 89.56 551 ALA A O 1
ATOM 4328 N N . ASP A 1 552 ? 35.805 -0.481 -30.954 1.00 89.50 552 ASP A N 1
ATOM 4329 C CA . ASP A 1 552 ? 36.635 0.610 -31.445 1.00 89.50 552 ASP A CA 1
ATOM 4330 C C . ASP A 1 552 ? 36.619 0.654 -32.978 1.00 89.50 552 ASP A C 1
ATOM 4332 O O . ASP A 1 552 ? 37.156 -0.226 -33.660 1.00 89.50 552 ASP A O 1
ATOM 4336 N N . ASP A 1 553 ? 36.002 1.704 -33.526 1.00 88.00 553 ASP A N 1
ATOM 4337 C CA . ASP A 1 553 ? 35.830 1.885 -34.971 1.00 88.00 553 ASP A CA 1
ATOM 4338 C C . ASP A 1 553 ? 37.163 2.171 -35.677 1.00 88.00 553 ASP A C 1
ATOM 4340 O O . ASP A 1 553 ? 37.324 1.845 -36.852 1.00 88.00 553 ASP A O 1
ATOM 4344 N N . GLY A 1 554 ? 38.140 2.747 -34.967 1.00 85.44 554 GLY A N 1
ATOM 4345 C CA . GLY A 1 554 ? 39.465 3.044 -35.512 1.00 85.44 554 GLY A CA 1
ATOM 4346 C C . GLY A 1 554 ? 40.259 1.771 -35.800 1.00 85.44 554 GLY A C 1
ATOM 4347 O O . GLY A 1 554 ? 40.753 1.577 -36.911 1.00 85.44 554 GLY A O 1
ATOM 4348 N N . HIS A 1 555 ? 40.314 0.857 -34.832 1.00 86.75 555 HIS A N 1
ATOM 4349 C CA . HIS A 1 555 ? 40.971 -0.445 -34.971 1.00 86.75 555 HIS A CA 1
ATOM 4350 C C . HIS A 1 555 ? 40.086 -1.513 -35.630 1.00 86.75 555 HIS A C 1
ATOM 4352 O O . HIS A 1 555 ? 40.570 -2.616 -35.917 1.00 86.75 555 HIS A O 1
ATOM 4358 N N . ARG A 1 556 ? 38.805 -1.204 -35.882 1.00 89.00 556 ARG A N 1
ATOM 4359 C CA . ARG A 1 556 ? 37.785 -2.123 -36.413 1.00 89.00 556 ARG A CA 1
ATOM 4360 C C . ARG A 1 556 ? 37.748 -3.437 -35.636 1.00 89.00 556 ARG A C 1
ATOM 4362 O O . ARG A 1 556 ? 37.845 -4.532 -36.205 1.00 89.00 556 ARG A O 1
ATOM 4369 N N . ALA A 1 557 ? 37.704 -3.322 -34.314 1.00 89.56 557 ALA A N 1
ATOM 4370 C CA . ALA A 1 557 ? 37.782 -4.457 -33.411 1.00 89.56 557 ALA A CA 1
ATOM 4371 C C . ALA A 1 557 ? 36.955 -4.240 -32.144 1.00 89.56 557 ALA A C 1
ATOM 4373 O O . ALA A 1 557 ? 36.758 -3.113 -31.695 1.00 89.56 557 ALA A O 1
ATOM 4374 N N . ILE A 1 558 ? 36.504 -5.345 -31.555 1.00 90.25 558 ILE A N 1
ATOM 4375 C CA . ILE A 1 558 ? 35.881 -5.363 -30.232 1.00 90.25 558 ILE A CA 1
ATOM 4376 C C . ILE A 1 558 ? 36.925 -5.848 -29.226 1.00 90.25 558 ILE A C 1
ATOM 4378 O O . ILE A 1 558 ? 37.562 -6.887 -29.427 1.00 90.25 558 ILE A O 1
ATOM 4382 N N . TYR A 1 559 ? 37.088 -5.094 -28.147 1.00 89.38 559 TYR A N 1
ATOM 4383 C CA . TYR A 1 559 ? 37.982 -5.371 -27.033 1.00 89.38 559 TYR A CA 1
ATOM 4384 C C . TYR A 1 559 ? 37.184 -5.773 -25.793 1.00 89.38 559 TYR A C 1
ATOM 4386 O O . TYR A 1 559 ? 36.073 -5.296 -25.577 1.00 89.38 559 TYR A O 1
ATOM 4394 N N . GLN A 1 560 ? 37.774 -6.633 -24.971 1.00 88.94 560 GLN A N 1
ATOM 4395 C CA . GLN A 1 560 ? 37.339 -6.923 -23.612 1.00 88.94 560 GLN A CA 1
ATOM 4396 C C . GLN A 1 560 ? 38.351 -6.327 -22.646 1.00 88.94 560 GLN A C 1
ATOM 4398 O O . GLN A 1 560 ? 39.517 -6.714 -22.675 1.00 88.94 560 GLN A O 1
ATOM 4403 N N . SER A 1 561 ? 37.900 -5.434 -21.780 1.00 87.38 561 SER A N 1
ATOM 4404 C CA . SER A 1 561 ? 38.688 -4.795 -20.736 1.00 87.38 561 SER A CA 1
ATOM 4405 C C . SER A 1 561 ? 38.318 -5.390 -19.382 1.00 87.38 561 SER A C 1
ATOM 4407 O O . SER A 1 561 ? 37.176 -5.265 -18.947 1.00 87.38 561 SER A O 1
ATOM 4409 N N . GLN A 1 562 ? 39.282 -6.036 -18.726 1.00 87.38 562 GLN A N 1
ATOM 4410 C CA . GLN A 1 562 ? 39.173 -6.413 -17.320 1.00 87.38 562 GLN A CA 1
ATOM 4411 C C . GLN A 1 562 ? 39.365 -5.150 -16.474 1.00 87.38 562 GLN A C 1
ATOM 4413 O O . GLN A 1 562 ? 40.435 -4.541 -16.538 1.00 87.38 562 GLN A O 1
ATOM 4418 N N . LEU A 1 563 ? 38.331 -4.737 -15.748 1.00 85.19 563 LEU A N 1
ATOM 4419 C CA . LEU A 1 563 ? 38.323 -3.546 -14.912 1.00 85.19 563 LEU A CA 1
ATOM 4420 C C . LEU A 1 563 ? 38.944 -3.849 -13.545 1.00 85.19 563 LEU A C 1
ATOM 4422 O O . LEU A 1 563 ? 38.636 -4.856 -12.917 1.00 85.19 563 LEU A O 1
ATOM 4426 N N . GLU A 1 564 ? 39.801 -2.948 -13.082 1.00 81.00 564 GLU A N 1
ATOM 4427 C CA . GLU A 1 564 ? 40.392 -2.937 -11.746 1.00 81.00 564 GLU A CA 1
ATOM 4428 C C . GLU A 1 564 ? 40.127 -1.547 -11.143 1.00 81.00 564 GLU A C 1
ATOM 4430 O O . GLU A 1 564 ? 40.396 -0.524 -11.780 1.00 81.00 564 GLU A O 1
ATOM 4435 N N . ARG A 1 565 ? 39.557 -1.496 -9.933 1.00 78.38 565 ARG A N 1
ATOM 4436 C CA . ARG A 1 565 ? 39.256 -0.244 -9.218 1.00 78.38 565 ARG A CA 1
ATOM 4437 C C . ARG A 1 565 ? 40.300 -0.037 -8.126 1.00 78.38 565 ARG A C 1
ATOM 4439 O O . ARG A 1 565 ? 40.456 -0.904 -7.273 1.00 78.38 565 ARG A O 1
ATOM 4446 N N . ASP A 1 566 ? 40.979 1.104 -8.137 1.00 70.62 566 ASP A N 1
ATOM 4447 C CA . ASP A 1 566 ? 42.049 1.440 -7.183 1.00 70.62 566 ASP A CA 1
ATOM 4448 C C . ASP A 1 566 ? 41.648 2.544 -6.190 1.00 70.62 566 ASP A C 1
ATOM 4450 O O . ASP A 1 566 ? 42.502 3.207 -5.608 1.00 70.62 566 ASP A O 1
ATOM 4454 N N . GLY A 1 567 ? 40.339 2.768 -6.021 1.00 62.81 567 GLY A N 1
ATOM 4455 C CA . GLY A 1 567 ? 39.776 3.745 -5.081 1.00 62.81 567 GLY A CA 1
ATOM 4456 C C . GLY A 1 567 ? 39.849 5.205 -5.530 1.00 62.81 567 GLY A C 1
ATOM 4457 O O . GLY A 1 567 ? 39.296 6.066 -4.842 1.00 62.81 567 GLY A O 1
ATOM 4458 N N . VAL A 1 568 ? 40.481 5.486 -6.674 1.00 66.62 568 VAL A N 1
ATOM 4459 C CA . VAL A 1 568 ? 40.582 6.830 -7.266 1.00 66.62 568 VAL A CA 1
ATOM 4460 C C . VAL A 1 568 ? 40.091 6.848 -8.709 1.00 66.62 568 VAL A C 1
ATOM 4462 O O . VAL A 1 568 ? 39.391 7.777 -9.117 1.00 66.62 568 VAL A O 1
ATOM 4465 N N . THR A 1 569 ? 40.424 5.823 -9.492 1.00 73.75 569 THR A N 1
ATOM 4466 C CA . THR A 1 569 ? 39.988 5.683 -10.880 1.00 73.75 569 THR A CA 1
ATOM 4467 C C . THR A 1 569 ? 39.679 4.225 -11.230 1.00 73.75 569 THR A C 1
ATOM 4469 O O . THR A 1 569 ? 39.713 3.320 -10.394 1.00 73.75 569 THR A O 1
ATOM 4472 N N . ILE A 1 570 ? 39.332 3.993 -12.494 1.00 79.44 570 ILE A N 1
ATOM 4473 C CA . ILE A 1 570 ? 39.109 2.664 -13.056 1.00 79.44 570 ILE A CA 1
ATOM 4474 C C . ILE A 1 570 ? 40.212 2.400 -14.086 1.00 79.44 570 ILE A C 1
ATOM 4476 O O . ILE A 1 570 ? 40.378 3.158 -15.048 1.00 79.44 570 ILE A O 1
ATOM 4480 N N . LYS A 1 571 ? 40.973 1.322 -13.881 1.00 81.56 571 LYS A N 1
ATOM 4481 C CA . LYS A 1 571 ? 41.994 0.806 -14.803 1.00 81.56 571 LYS A CA 1
ATOM 4482 C C . LYS A 1 571 ? 41.430 -0.387 -15.573 1.00 81.56 571 LYS A C 1
ATOM 4484 O O . LYS A 1 571 ? 40.577 -1.105 -15.067 1.00 81.56 571 LYS A O 1
ATOM 4489 N N . GLY A 1 572 ? 41.876 -0.592 -16.810 1.00 82.50 572 GLY A N 1
ATOM 4490 C CA . GLY A 1 572 ? 41.338 -1.608 -17.714 1.00 82.50 572 GLY A CA 1
ATOM 4491 C C . GLY A 1 572 ? 42.418 -2.371 -18.483 1.00 82.50 572 GLY A C 1
ATOM 4492 O O . GLY A 1 572 ? 43.050 -1.820 -19.388 1.00 82.50 572 GLY A O 1
ATOM 4493 N N . LYS A 1 573 ? 42.589 -3.669 -18.210 1.00 84.75 573 LYS A N 1
ATOM 4494 C CA . LYS A 1 573 ? 43.428 -4.564 -19.032 1.00 84.75 573 LYS A CA 1
ATOM 4495 C C . LYS A 1 573 ? 42.618 -5.090 -20.212 1.00 84.75 573 LYS A C 1
ATOM 4497 O O . LYS A 1 573 ? 41.793 -5.987 -20.078 1.00 84.75 573 LYS A O 1
ATOM 4502 N N . SER A 1 574 ? 42.849 -4.499 -21.372 1.00 85.25 574 SER A N 1
ATOM 4503 C CA . SER A 1 574 ? 42.133 -4.730 -22.620 1.00 85.25 574 SER A CA 1
ATOM 4504 C C . SER A 1 574 ? 42.809 -5.802 -23.474 1.00 85.25 574 SER A C 1
ATOM 4506 O O . SER A 1 574 ? 44.005 -5.725 -23.762 1.00 85.25 574 SER A O 1
ATOM 4508 N N . ARG A 1 575 ? 42.023 -6.785 -23.920 1.00 87.06 575 ARG A N 1
ATOM 4509 C CA . ARG A 1 575 ? 42.383 -7.803 -24.916 1.00 87.06 575 ARG A CA 1
ATOM 4510 C C . ARG A 1 575 ? 41.451 -7.712 -26.118 1.00 87.06 575 ARG A C 1
ATOM 4512 O O . ARG A 1 575 ? 40.264 -7.439 -25.964 1.00 87.06 575 ARG A O 1
ATOM 4519 N N . LYS A 1 576 ? 41.962 -7.954 -27.321 1.00 88.25 576 LYS A N 1
ATOM 4520 C CA . LYS A 1 576 ? 41.137 -7.987 -28.536 1.00 88.25 576 LYS A CA 1
ATOM 4521 C C . LYS A 1 576 ? 40.348 -9.299 -28.606 1.00 88.25 576 LYS A C 1
ATOM 4523 O O . LYS A 1 576 ? 40.950 -10.356 -28.464 1.00 88.25 576 LYS A O 1
ATOM 4528 N N . LEU A 1 577 ? 39.041 -9.226 -28.863 1.00 85.75 577 LEU A N 1
ATOM 4529 C CA . LEU A 1 577 ? 38.174 -10.396 -29.041 1.00 85.75 577 LEU A CA 1
ATOM 4530 C C . LEU A 1 577 ? 37.969 -10.749 -30.514 1.00 85.75 577 LEU A C 1
ATOM 4532 O O . LEU A 1 577 ? 38.279 -11.856 -30.934 1.00 85.75 577 LEU A O 1
ATOM 4536 N N . VAL A 1 578 ? 37.453 -9.809 -31.309 1.00 89.06 578 VAL A N 1
ATOM 4537 C CA . VAL A 1 578 ? 37.058 -10.074 -32.701 1.00 89.06 578 VAL A CA 1
ATOM 4538 C C . VAL A 1 578 ? 37.277 -8.839 -33.578 1.00 89.06 578 VAL A C 1
ATOM 4540 O O . VAL A 1 578 ? 37.302 -7.709 -33.083 1.00 89.06 578 VAL A O 1
ATOM 4543 N N . ARG A 1 579 ? 37.492 -9.043 -34.883 1.00 88.81 579 ARG A N 1
ATOM 4544 C CA . ARG A 1 579 ? 37.495 -7.964 -35.888 1.00 88.81 579 ARG A CA 1
ATOM 4545 C C . ARG A 1 579 ? 36.077 -7.719 -36.400 1.00 88.81 579 ARG A C 1
ATOM 4547 O O . ARG A 1 579 ? 35.245 -8.618 -36.375 1.00 88.81 579 ARG A O 1
ATOM 4554 N N . TYR A 1 580 ? 35.816 -6.509 -36.879 1.00 89.19 580 TYR A N 1
ATOM 4555 C CA . TYR A 1 580 ? 34.553 -6.206 -37.547 1.00 89.19 580 TYR A CA 1
ATOM 4556 C C . TYR A 1 580 ? 34.389 -7.065 -38.814 1.00 89.19 580 TYR A C 1
ATOM 4558 O O . TYR A 1 580 ? 35.399 -7.399 -39.444 1.00 89.19 580 TYR A O 1
ATOM 4566 N N . PRO A 1 581 ? 33.146 -7.409 -39.198 1.00 85.12 581 PRO A N 1
ATOM 4567 C CA . PRO A 1 581 ? 32.882 -8.069 -40.471 1.00 85.12 581 PRO A CA 1
ATOM 4568 C C . PRO A 1 581 ? 33.318 -7.191 -41.653 1.00 85.12 581 PRO A C 1
ATOM 4570 O O . PRO A 1 581 ? 33.433 -5.966 -41.541 1.00 85.12 581 PRO A O 1
ATOM 4573 N N . GLU A 1 582 ? 33.586 -7.821 -42.794 1.00 80.44 582 GLU A N 1
ATOM 4574 C CA . GLU A 1 582 ? 34.062 -7.128 -43.991 1.00 80.44 582 GLU A CA 1
ATOM 4575 C C . GLU A 1 582 ? 33.063 -6.048 -44.450 1.00 80.44 582 GLU A C 1
ATOM 4577 O O . GLU A 1 582 ? 31.848 -6.236 -44.410 1.00 80.44 582 GLU A O 1
ATOM 4582 N N . GLY A 1 583 ? 33.570 -4.862 -44.801 1.00 80.31 583 GLY A N 1
ATOM 4583 C CA . GLY A 1 583 ? 32.746 -3.703 -45.167 1.00 80.31 583 GLY A CA 1
ATOM 4584 C C . GLY A 1 583 ? 32.038 -2.986 -44.002 1.00 80.31 583 GLY A C 1
ATOM 4585 O O . GLY A 1 583 ? 31.440 -1.929 -44.226 1.00 80.31 583 GLY A O 1
ATOM 4586 N N . ALA A 1 584 ? 32.110 -3.486 -42.760 1.00 84.19 584 ALA A N 1
ATOM 4587 C CA . ALA A 1 584 ? 31.604 -2.783 -41.579 1.00 84.19 584 ALA A CA 1
ATOM 4588 C C . ALA A 1 584 ? 32.678 -1.863 -40.975 1.00 84.19 584 ALA A C 1
ATOM 4590 O O . ALA A 1 584 ? 33.771 -2.294 -40.606 1.00 84.19 584 ALA A O 1
ATOM 4591 N N . TYR A 1 585 ? 32.348 -0.577 -40.847 1.00 85.19 585 TYR A N 1
ATOM 4592 C CA . TYR A 1 585 ? 33.280 0.458 -40.371 1.00 85.19 585 TYR A CA 1
ATOM 4593 C C . TYR A 1 585 ? 32.820 1.164 -39.097 1.00 85.19 585 TYR A C 1
ATOM 4595 O O . TYR A 1 585 ? 33.603 1.889 -38.489 1.00 85.19 585 TYR A O 1
ATOM 4603 N N . ARG A 1 586 ? 31.553 0.985 -38.712 1.00 86.56 586 ARG A N 1
ATOM 4604 C CA . ARG A 1 586 ? 30.932 1.704 -37.603 1.00 86.56 586 ARG A CA 1
ATOM 4605 C C . ARG A 1 586 ? 29.972 0.799 -36.852 1.00 86.56 586 ARG A C 1
ATOM 4607 O O . ARG A 1 586 ? 28.933 0.421 -37.399 1.00 86.56 586 ARG A O 1
ATOM 4614 N N . LEU A 1 587 ? 30.306 0.482 -35.606 1.00 89.25 587 LEU A N 1
ATOM 4615 C CA . LEU A 1 587 ? 29.387 -0.204 -34.702 1.00 89.25 587 LEU A CA 1
ATOM 4616 C C . LEU A 1 587 ? 28.486 0.806 -33.993 1.00 89.25 587 LEU A C 1
ATOM 4618 O O . LEU A 1 587 ? 28.888 1.924 -33.658 1.00 89.25 587 LEU A O 1
ATOM 4622 N N . GLU A 1 588 ? 27.241 0.400 -33.777 1.00 88.38 588 GLU A N 1
ATOM 4623 C CA . GLU A 1 588 ? 26.234 1.215 -33.106 1.00 88.38 588 GLU A CA 1
ATOM 4624 C C . GLU A 1 588 ? 25.941 0.698 -31.695 1.00 88.38 588 GLU A C 1
ATOM 4626 O O . GLU A 1 588 ? 25.763 1.498 -30.780 1.00 88.38 588 GLU A O 1
ATOM 4631 N N . SER A 1 589 ? 25.919 -0.612 -31.465 1.00 90.75 589 SER A N 1
ATOM 4632 C CA . SER A 1 589 ? 25.602 -1.196 -30.157 1.00 90.75 589 SER A CA 1
ATOM 4633 C C . SER A 1 589 ? 26.234 -2.569 -29.993 1.00 90.75 589 SER A C 1
ATOM 4635 O O . SER A 1 589 ? 26.457 -3.270 -30.978 1.00 90.75 589 SER A O 1
ATOM 4637 N N . ILE A 1 590 ? 26.507 -2.947 -28.745 1.00 90.88 590 ILE A N 1
ATOM 4638 C CA . ILE A 1 590 ? 26.942 -4.285 -28.346 1.00 90.88 590 ILE A CA 1
ATOM 4639 C C . ILE A 1 590 ? 26.071 -4.720 -27.167 1.00 90.88 590 ILE A C 1
ATOM 4641 O O . ILE A 1 590 ? 25.778 -3.916 -26.285 1.00 90.88 590 ILE A O 1
ATOM 4645 N N . THR A 1 591 ? 25.690 -5.992 -27.130 1.00 88.88 591 THR A N 1
ATOM 4646 C CA . THR A 1 591 ? 25.058 -6.624 -25.973 1.00 88.88 591 THR A CA 1
ATOM 4647 C C . THR A 1 591 ? 25.519 -8.074 -25.836 1.00 88.88 591 THR A C 1
ATOM 4649 O O . THR A 1 591 ? 25.871 -8.726 -26.821 1.00 88.88 591 THR A O 1
ATOM 4652 N N . VAL A 1 592 ? 25.515 -8.599 -24.615 1.00 85.50 592 VAL A N 1
ATOM 4653 C CA . VAL A 1 592 ? 25.851 -10.000 -24.336 1.00 85.50 592 VAL A CA 1
ATOM 4654 C C . VAL A 1 592 ? 24.575 -10.747 -23.955 1.00 85.50 592 VAL A C 1
ATOM 4656 O O . VAL A 1 592 ? 23.795 -10.283 -23.124 1.00 85.50 592 VAL A O 1
ATOM 4659 N N . SER A 1 593 ? 24.326 -11.889 -24.600 1.00 76.25 593 SER A N 1
ATOM 4660 C CA . SER A 1 593 ? 23.222 -12.785 -24.229 1.00 76.25 593 SER A CA 1
ATOM 4661 C C . SER A 1 593 ? 23.693 -13.806 -23.185 1.00 76.25 593 SER A C 1
ATOM 4663 O O . SER A 1 593 ? 24.752 -13.636 -22.590 1.00 76.25 593 SER A O 1
ATOM 4665 N N . ASN A 1 594 ? 22.927 -14.867 -22.922 1.00 65.62 594 ASN A N 1
ATOM 4666 C CA . ASN A 1 594 ? 23.438 -15.985 -22.124 1.00 65.62 594 ASN A CA 1
ATOM 4667 C C . ASN A 1 594 ? 24.735 -16.497 -22.784 1.00 65.62 594 ASN A C 1
ATOM 4669 O O . ASN A 1 594 ? 24.772 -16.716 -24.000 1.00 65.62 594 ASN A O 1
ATOM 4673 N N . ALA A 1 595 ? 25.816 -16.561 -21.998 1.00 59.09 595 ALA A N 1
ATOM 4674 C CA . ALA A 1 595 ? 27.160 -16.855 -22.486 1.00 59.09 595 ALA A CA 1
ATOM 4675 C C . ALA A 1 595 ? 27.176 -18.154 -23.320 1.00 59.09 595 ALA A C 1
ATOM 4677 O O . ALA A 1 595 ? 26.441 -19.085 -22.982 1.00 59.09 595 ALA A O 1
ATOM 4678 N N . PRO A 1 596 ? 27.969 -18.224 -24.411 1.00 71.56 596 PRO A N 1
ATOM 4679 C CA . PRO A 1 596 ? 29.086 -17.339 -24.764 1.00 71.56 596 PRO A CA 1
ATOM 4680 C C . PRO A 1 596 ? 28.836 -16.458 -26.013 1.00 71.56 596 PRO A C 1
ATOM 4682 O O . PRO A 1 596 ? 29.752 -16.241 -26.805 1.00 71.56 596 PRO A O 1
ATOM 4685 N N . ARG A 1 597 ? 27.611 -15.960 -26.253 1.00 84.50 597 ARG A N 1
ATOM 4686 C CA . ARG A 1 597 ? 27.291 -15.183 -27.475 1.00 84.50 597 ARG A CA 1
ATOM 4687 C C . ARG A 1 597 ? 27.205 -13.673 -27.250 1.00 84.50 597 ARG A C 1
ATOM 4689 O O . ARG A 1 597 ? 26.450 -13.201 -26.396 1.00 84.50 597 ARG A O 1
ATOM 4696 N N . VAL A 1 598 ? 27.912 -12.921 -28.093 1.00 88.38 598 VAL A N 1
ATOM 4697 C CA . VAL A 1 598 ? 27.874 -11.453 -28.152 1.00 88.38 598 VAL A CA 1
ATOM 4698 C C . VAL A 1 598 ? 27.164 -11.021 -29.423 1.00 88.38 598 VAL A C 1
ATOM 4700 O O . VAL A 1 598 ? 27.495 -11.485 -30.513 1.00 88.38 598 VAL A O 1
ATOM 4703 N N . TYR A 1 599 ? 26.220 -10.098 -29.283 1.00 90.38 599 TYR A N 1
ATOM 4704 C CA . TYR A 1 599 ? 25.473 -9.511 -30.384 1.00 90.38 599 TYR A CA 1
ATOM 4705 C C . TYR A 1 599 ? 25.866 -8.052 -30.551 1.00 90.38 599 TYR A C 1
ATOM 4707 O O . TYR A 1 599 ? 26.055 -7.336 -29.569 1.00 90.38 599 TYR A O 1
ATOM 4715 N N . PHE A 1 600 ? 25.987 -7.598 -31.790 1.00 91.94 600 PHE A N 1
ATOM 4716 C CA . PHE A 1 600 ? 26.340 -6.216 -32.077 1.00 91.94 600 PHE A CA 1
ATOM 4717 C C . PHE A 1 600 ? 25.669 -5.728 -33.355 1.00 91.94 600 PHE A C 1
ATOM 4719 O O . PHE A 1 600 ? 25.380 -6.510 -34.261 1.00 91.94 600 PHE A O 1
ATOM 4726 N N . THR A 1 601 ? 25.412 -4.428 -33.424 1.00 92.19 601 THR A N 1
ATOM 4727 C CA . THR A 1 601 ? 24.814 -3.783 -34.594 1.00 92.19 601 THR A CA 1
ATOM 4728 C C . THR A 1 601 ? 25.855 -2.955 -35.331 1.00 92.19 601 THR A C 1
ATOM 4730 O O . THR A 1 601 ? 26.647 -2.243 -34.707 1.00 92.19 601 THR A O 1
ATOM 4733 N N . ALA A 1 602 ? 25.853 -3.032 -36.660 1.00 90.88 602 ALA A N 1
ATOM 4734 C CA . ALA A 1 602 ? 26.705 -2.213 -37.517 1.00 90.88 602 ALA A CA 1
ATOM 4735 C C . ALA A 1 602 ? 25.864 -1.318 -38.430 1.00 90.88 602 ALA A C 1
ATOM 4737 O O . ALA A 1 602 ? 24.837 -1.743 -38.968 1.00 90.88 602 ALA A O 1
ATOM 4738 N N . ALA A 1 603 ? 26.321 -0.081 -38.612 1.00 87.44 603 ALA A N 1
ATOM 4739 C CA . ALA A 1 603 ? 25.687 0.875 -39.506 1.00 87.44 603 ALA A CA 1
ATOM 4740 C C . ALA A 1 603 ? 25.887 0.482 -40.976 1.00 87.44 603 ALA A C 1
ATOM 4742 O O . ALA A 1 603 ? 26.894 -0.129 -41.346 1.00 87.44 603 ALA A O 1
ATOM 4743 N N . LYS A 1 604 ? 24.942 0.901 -41.823 1.00 84.81 604 LYS A N 1
ATOM 4744 C CA . LYS A 1 604 ? 25.067 0.798 -43.277 1.00 84.81 604 LYS A CA 1
ATOM 4745 C C . LYS A 1 604 ? 26.305 1.563 -43.759 1.00 84.81 604 LYS A C 1
ATOM 4747 O O . LYS A 1 604 ? 26.555 2.692 -43.336 1.00 84.81 604 LYS A O 1
ATOM 4752 N N . SER A 1 605 ? 27.057 0.958 -44.669 1.00 82.56 605 SER A N 1
ATOM 4753 C CA . SER A 1 605 ? 28.194 1.564 -45.363 1.00 82.56 605 SER A CA 1
ATOM 4754 C C . SER A 1 605 ? 28.013 1.430 -46.879 1.00 82.56 605 SER A C 1
ATOM 4756 O O . SER A 1 605 ? 27.090 0.769 -47.350 1.00 82.56 605 SER A O 1
ATOM 4758 N N . GLY A 1 606 ? 28.898 2.041 -47.671 1.00 76.00 606 GLY A N 1
ATOM 4759 C CA . GLY A 1 606 ? 28.872 1.867 -49.130 1.00 76.00 606 GLY A CA 1
ATOM 4760 C C . GLY A 1 606 ? 29.116 0.422 -49.594 1.00 76.00 606 GLY A C 1
ATOM 4761 O O . GLY A 1 606 ? 28.807 0.101 -50.735 1.00 76.00 606 GLY A O 1
ATOM 4762 N N . GLN A 1 607 ? 29.655 -0.442 -48.726 1.00 75.62 607 GLN A N 1
ATOM 4763 C CA . GLN A 1 607 ? 30.048 -1.822 -49.044 1.00 75.62 607 GLN A CA 1
ATOM 4764 C C . GLN A 1 607 ? 29.296 -2.882 -48.222 1.00 75.62 607 GLN A C 1
ATOM 4766 O O . GLN A 1 607 ? 29.470 -4.071 -48.458 1.00 75.62 607 GLN A O 1
ATOM 4771 N N . CYS A 1 608 ? 28.471 -2.475 -47.255 1.00 78.75 608 CYS A N 1
ATOM 4772 C CA . CYS A 1 608 ? 27.742 -3.376 -46.370 1.00 78.75 608 CYS A CA 1
ATOM 4773 C C . CYS A 1 608 ? 26.370 -2.780 -46.039 1.00 78.75 608 CYS A C 1
ATOM 4775 O O . CYS A 1 608 ? 26.266 -1.610 -45.665 1.00 78.75 608 CYS A O 1
ATOM 4777 N N . SER A 1 609 ? 25.309 -3.583 -46.144 1.00 82.06 609 SER A N 1
ATOM 4778 C CA . SER A 1 609 ? 23.948 -3.181 -45.758 1.00 82.06 609 SER A CA 1
ATOM 4779 C C . SER A 1 609 ? 23.852 -2.821 -44.269 1.00 82.06 609 SER A C 1
ATOM 4781 O O . SER A 1 609 ? 22.979 -2.043 -43.878 1.00 82.06 609 SER A O 1
ATOM 4783 N N . GLY A 1 610 ? 24.786 -3.309 -43.449 1.00 87.19 610 GLY A N 1
ATOM 4784 C CA . GLY A 1 610 ? 24.712 -3.228 -41.998 1.00 87.19 610 GLY A CA 1
ATOM 4785 C C . GLY A 1 610 ? 23.595 -4.121 -41.459 1.00 87.19 610 GLY A C 1
ATOM 4786 O O . GLY A 1 610 ? 22.840 -4.746 -42.210 1.00 87.19 610 GLY A O 1
ATOM 4787 N N . GLY A 1 611 ? 23.474 -4.181 -40.139 1.00 91.12 611 GLY A N 1
ATOM 4788 C CA . GLY A 1 611 ? 22.515 -5.081 -39.513 1.00 91.12 611 GLY A CA 1
ATOM 4789 C C . GLY A 1 611 ? 22.946 -5.569 -38.140 1.00 91.12 611 GLY A C 1
ATOM 4790 O O . GLY A 1 611 ? 23.820 -4.981 -37.498 1.00 91.12 611 GLY A O 1
ATOM 4791 N N . LEU A 1 612 ? 22.301 -6.643 -37.689 1.00 91.38 612 LEU A N 1
ATOM 4792 C CA . LEU A 1 612 ? 22.585 -7.336 -36.439 1.00 91.38 612 LEU A CA 1
ATOM 4793 C C . LEU A 1 612 ? 23.487 -8.540 -36.717 1.00 91.38 612 LEU A C 1
ATOM 4795 O O . LEU A 1 612 ? 23.135 -9.422 -37.501 1.00 91.38 612 LEU A O 1
ATOM 4799 N N . TYR A 1 613 ? 24.609 -8.606 -36.014 1.00 91.50 613 TYR A N 1
ATOM 4800 C CA . TYR A 1 613 ? 25.597 -9.674 -36.095 1.00 91.50 613 TYR A CA 1
ATOM 4801 C C . TYR A 1 613 ? 25.753 -10.350 -34.732 1.00 91.50 613 TYR A C 1
ATOM 4803 O O . TYR A 1 613 ? 25.424 -9.781 -33.689 1.00 91.50 613 TYR A O 1
ATOM 4811 N N . CYS A 1 614 ? 26.271 -11.572 -34.739 1.00 90.25 614 CYS A N 1
ATOM 4812 C CA . CYS A 1 614 ? 26.586 -12.349 -33.549 1.00 90.25 614 CYS A CA 1
ATOM 4813 C C . CYS A 1 614 ? 27.971 -12.966 -33.700 1.00 90.25 614 CYS A C 1
ATOM 4815 O O . CYS A 1 614 ? 28.309 -13.427 -34.784 1.00 90.25 614 CYS A O 1
ATOM 4817 N N . PHE A 1 615 ? 28.733 -13.068 -32.616 1.00 89.19 615 PHE A N 1
ATOM 4818 C CA . PHE A 1 615 ? 29.889 -13.958 -32.568 1.00 89.19 615 PHE A CA 1
ATOM 4819 C C . PHE A 1 615 ? 29.906 -14.786 -31.285 1.00 89.19 615 PHE A C 1
ATOM 4821 O O . PHE A 1 615 ? 29.371 -14.371 -30.252 1.00 89.19 615 PHE A O 1
ATOM 4828 N N . SER A 1 616 ? 30.493 -15.980 -31.366 1.00 83.62 616 SER A N 1
ATOM 4829 C CA . SER A 1 616 ? 30.801 -16.781 -30.180 1.00 83.62 616 SER A CA 1
ATOM 4830 C C . SER A 1 616 ? 32.137 -16.326 -29.606 1.00 83.62 616 SER A C 1
ATOM 4832 O O . SER A 1 616 ? 33.122 -16.244 -30.340 1.00 83.62 616 SER A O 1
ATOM 4834 N N . MET A 1 617 ? 32.194 -16.061 -28.300 1.00 77.69 617 MET A N 1
ATOM 4835 C CA . MET A 1 617 ? 33.455 -15.753 -27.617 1.00 77.69 617 MET A CA 1
ATOM 4836 C C . MET A 1 617 ? 34.461 -16.914 -27.695 1.00 77.69 617 MET A C 1
ATOM 4838 O O . MET A 1 617 ? 35.655 -16.680 -27.552 1.00 77.69 617 MET A O 1
ATOM 4842 N N . GLU A 1 618 ? 33.990 -18.143 -27.929 1.00 77.56 618 GLU A N 1
ATOM 4843 C CA . GLU A 1 618 ? 34.831 -19.344 -27.999 1.00 77.56 618 GLU A CA 1
ATOM 4844 C C . GLU A 1 618 ? 35.464 -19.537 -29.381 1.00 77.56 618 GLU A C 1
ATOM 4846 O O . GLU A 1 618 ? 36.652 -19.829 -29.478 1.00 77.56 618 GLU A O 1
ATOM 4851 N N . THR A 1 619 ? 34.684 -19.367 -30.455 1.00 78.44 619 THR A N 1
ATOM 4852 C CA . THR A 1 619 ? 35.153 -19.625 -31.830 1.00 78.44 619 THR A CA 1
ATOM 4853 C C . THR A 1 619 ? 35.632 -18.366 -32.549 1.00 78.44 619 THR A C 1
ATOM 4855 O O . THR A 1 619 ? 36.354 -18.464 -33.537 1.00 78.44 619 THR A O 1
ATOM 4858 N N . GLY A 1 620 ? 35.220 -17.177 -32.094 1.00 77.12 620 GLY A N 1
ATOM 4859 C CA . GLY A 1 620 ? 35.491 -15.903 -32.766 1.00 77.12 620 GLY A CA 1
ATOM 4860 C C . GLY A 1 620 ? 34.798 -15.742 -34.126 1.00 77.12 620 GLY A C 1
ATOM 4861 O O . GLY A 1 620 ? 35.028 -14.744 -34.807 1.00 77.12 620 GLY A O 1
ATOM 4862 N N . GLU A 1 621 ? 33.957 -16.699 -34.528 1.00 82.06 621 GLU A N 1
ATOM 4863 C CA . GLU A 1 621 ? 33.248 -16.684 -35.807 1.00 82.06 621 GLU A CA 1
ATOM 4864 C C . GLU A 1 621 ? 32.086 -15.688 -35.769 1.00 82.06 621 GLU A C 1
ATOM 4866 O O . GLU A 1 621 ? 31.267 -15.712 -34.846 1.00 82.06 621 GLU A O 1
ATOM 4871 N N . VAL A 1 622 ? 32.015 -14.818 -36.778 1.00 86.12 622 VAL A N 1
ATOM 4872 C CA . VAL A 1 622 ? 30.981 -13.786 -36.907 1.00 86.12 622 VAL A CA 1
ATOM 4873 C C . VAL A 1 622 ? 29.896 -14.268 -37.867 1.00 86.12 622 VAL A C 1
ATOM 4875 O O . VAL A 1 622 ? 30.174 -14.565 -39.024 1.00 86.12 622 VAL A O 1
ATOM 4878 N N . MET A 1 623 ? 28.649 -14.283 -37.404 1.00 88.00 623 MET A N 1
ATOM 4879 C CA . MET A 1 623 ? 27.463 -14.617 -38.188 1.00 88.00 623 MET A CA 1
ATOM 4880 C C . MET A 1 623 ? 26.535 -13.410 -38.327 1.00 88.00 623 MET A C 1
ATOM 4882 O O . MET A 1 623 ? 26.271 -12.699 -37.353 1.00 88.00 623 MET A O 1
ATOM 4886 N N . THR A 1 624 ? 25.979 -13.216 -39.521 1.00 88.94 624 THR A N 1
ATOM 4887 C CA . THR A 1 624 ? 24.902 -12.246 -39.763 1.00 88.94 624 THR A CA 1
ATOM 4888 C C . THR A 1 624 ? 23.571 -12.817 -39.277 1.00 88.94 624 THR A C 1
ATOM 4890 O O . THR A 1 624 ? 23.201 -13.936 -39.630 1.00 88.94 624 THR A O 1
ATOM 4893 N N . ILE A 1 625 ? 22.849 -12.055 -38.456 1.00 89.06 625 ILE A N 1
ATOM 4894 C CA . ILE A 1 625 ? 21.556 -12.451 -37.880 1.00 89.06 625 ILE A CA 1
ATOM 4895 C C . ILE A 1 625 ? 20.401 -11.754 -38.598 1.00 89.06 625 ILE A C 1
ATOM 4897 O O . ILE A 1 625 ? 19.428 -12.407 -38.968 1.00 89.06 625 ILE A O 1
ATOM 4901 N N . LEU A 1 626 ? 20.507 -10.438 -38.800 1.00 89.06 626 LEU A N 1
ATOM 4902 C CA . LEU A 1 626 ? 19.537 -9.632 -39.543 1.00 89.06 626 LEU A CA 1
ATOM 4903 C C . LEU A 1 626 ? 20.280 -8.621 -40.405 1.00 89.06 626 LEU A C 1
ATOM 4905 O O . LEU A 1 626 ? 21.204 -7.975 -39.921 1.00 89.06 626 LEU A O 1
ATOM 4909 N N . GLU A 1 627 ? 19.827 -8.435 -41.637 1.00 87.94 627 GLU A N 1
ATOM 4910 C CA . GLU A 1 627 ? 20.318 -7.383 -42.526 1.00 87.94 627 GLU A CA 1
ATOM 4911 C C . GLU A 1 627 ? 19.321 -6.221 -42.574 1.00 87.94 627 GLU A C 1
ATOM 4913 O O . GLU A 1 627 ? 18.099 -6.420 -42.518 1.00 87.94 627 GLU A O 1
ATOM 4918 N N . ASN A 1 628 ? 19.841 -4.999 -42.682 1.00 89.00 628 ASN A N 1
ATOM 4919 C CA . ASN A 1 628 ? 19.016 -3.818 -42.934 1.00 89.00 628 ASN A CA 1
ATOM 4920 C C . ASN A 1 628 ? 18.373 -3.877 -44.328 1.00 89.00 628 ASN A C 1
ATOM 4922 O O . ASN A 1 628 ? 18.812 -4.618 -45.206 1.00 89.00 628 ASN A O 1
ATOM 4926 N N . MET A 1 629 ? 17.365 -3.032 -44.553 1.00 86.62 629 MET A N 1
ATOM 4927 C CA . MET A 1 629 ? 16.586 -2.963 -45.799 1.00 86.62 629 MET A CA 1
ATOM 4928 C C . MET A 1 629 ? 15.823 -4.259 -46.123 1.00 86.62 629 MET A C 1
ATOM 4930 O O . MET A 1 629 ? 15.449 -4.499 -47.270 1.00 86.62 629 MET A O 1
ATOM 4934 N N . THR A 1 630 ? 15.536 -5.073 -45.109 1.00 86.00 630 THR A N 1
ATOM 4935 C CA . THR A 1 630 ? 14.681 -6.257 -45.225 1.00 86.00 630 THR A CA 1
ATOM 4936 C C . THR A 1 630 ? 13.260 -5.944 -44.751 1.00 86.00 630 THR A C 1
ATOM 4938 O O . THR A 1 630 ? 12.988 -4.908 -44.138 1.00 86.00 630 THR A O 1
ATOM 4941 N N . ASN A 1 631 ? 12.312 -6.846 -45.016 1.00 81.56 631 ASN A N 1
ATOM 4942 C CA . ASN A 1 631 ? 10.953 -6.709 -44.477 1.00 81.56 631 ASN A CA 1
ATOM 4943 C C . ASN A 1 631 ? 10.933 -6.804 -42.943 1.00 81.56 631 ASN A C 1
ATOM 4945 O O . ASN A 1 631 ? 10.107 -6.168 -42.293 1.00 81.56 631 ASN A O 1
ATOM 4949 N N . SER A 1 632 ? 11.859 -7.570 -42.362 1.00 83.81 632 SER A N 1
ATOM 4950 C CA . SER A 1 632 ? 11.963 -7.757 -40.914 1.00 83.81 632 SER A CA 1
ATOM 4951 C C . SER A 1 632 ? 12.680 -6.596 -40.216 1.00 83.81 632 SER A C 1
ATOM 4953 O O . SER A 1 632 ? 12.322 -6.264 -39.085 1.00 83.81 632 SER A O 1
ATOM 4955 N N . CYS A 1 633 ? 13.634 -5.937 -40.881 1.00 88.38 633 CYS A N 1
ATOM 4956 C CA . CYS A 1 633 ? 14.444 -4.858 -40.315 1.00 88.38 633 CYS A CA 1
ATOM 4957 C C . CYS A 1 633 ? 14.727 -3.776 -41.367 1.00 88.38 633 CYS A C 1
ATOM 4959 O O . CYS A 1 633 ? 15.430 -4.035 -42.347 1.00 88.38 633 CYS A O 1
ATOM 4961 N N . LYS A 1 634 ? 14.203 -2.558 -41.164 1.00 90.50 634 LYS A N 1
ATOM 4962 C CA . LYS A 1 634 ? 14.491 -1.425 -42.054 1.00 90.50 634 LYS A CA 1
ATOM 4963 C C . LYS A 1 634 ? 15.878 -0.875 -41.750 1.00 90.50 634 LYS A C 1
ATOM 4965 O O . LYS A 1 634 ? 16.748 -0.967 -42.614 1.00 90.50 634 LYS A O 1
ATOM 4970 N N . GLU A 1 635 ? 16.108 -0.414 -40.524 1.00 91.19 635 GLU A N 1
ATOM 4971 C CA . GLU A 1 635 ? 17.423 0.036 -40.071 1.00 91.19 635 GLU A CA 1
ATOM 4972 C C . GLU A 1 635 ? 17.609 -0.150 -38.558 1.00 91.19 635 GLU A C 1
ATOM 4974 O O . GLU A 1 635 ? 17.104 0.624 -37.742 1.00 91.19 635 GLU A O 1
ATOM 4979 N N . VAL A 1 636 ? 18.390 -1.164 -38.176 1.00 91.75 636 VAL A N 1
ATOM 4980 C CA . VAL A 1 636 ? 18.727 -1.427 -36.772 1.00 91.75 636 VAL A CA 1
ATOM 4981 C C . VAL A 1 636 ? 19.694 -0.369 -36.234 1.00 91.75 636 VAL A C 1
ATOM 4983 O O . VAL A 1 636 ? 20.710 -0.060 -36.863 1.00 91.75 636 VAL A O 1
ATOM 4986 N N . LYS A 1 637 ? 19.429 0.157 -35.033 1.00 90.81 637 LYS A N 1
ATOM 4987 C CA . LYS A 1 637 ? 20.352 1.063 -34.331 1.00 90.81 637 LYS A CA 1
ATOM 4988 C C . LYS A 1 637 ? 20.972 0.424 -33.106 1.00 90.81 637 LYS A C 1
ATOM 4990 O O . LYS A 1 637 ? 22.175 0.162 -33.097 1.00 90.81 637 LYS A O 1
ATOM 4995 N N . LYS A 1 638 ? 20.191 0.182 -32.059 1.00 92.12 638 LYS A N 1
ATOM 4996 C CA . LYS A 1 638 ? 20.700 -0.334 -30.784 1.00 92.12 638 LYS A CA 1
ATOM 4997 C C . LYS A 1 638 ? 20.056 -1.674 -30.460 1.00 92.12 638 LYS A C 1
ATOM 4999 O O . LYS A 1 638 ? 18.929 -1.926 -30.874 1.00 92.12 638 LYS A O 1
ATOM 5004 N N . VAL A 1 639 ? 20.780 -2.524 -29.737 1.00 92.94 639 VAL A N 1
ATOM 5005 C CA . VAL A 1 639 ? 20.325 -3.856 -29.331 1.00 92.94 639 VAL A CA 1
ATOM 5006 C C . VAL A 1 639 ? 20.521 -4.041 -27.830 1.00 92.94 639 VAL A C 1
ATOM 5008 O O . VAL A 1 639 ? 21.524 -3.610 -27.266 1.00 92.94 639 VAL A O 1
ATOM 5011 N N . ALA A 1 640 ? 19.570 -4.705 -27.187 1.00 91.31 640 ALA A N 1
ATOM 5012 C CA . ALA A 1 640 ? 19.666 -5.133 -25.801 1.00 91.31 640 ALA A CA 1
ATOM 5013 C C . ALA A 1 640 ? 19.154 -6.571 -25.652 1.00 91.31 640 ALA A C 1
ATOM 5015 O O . ALA A 1 640 ? 18.276 -7.027 -26.387 1.00 91.31 640 ALA A O 1
ATOM 5016 N N . LYS A 1 641 ? 19.695 -7.297 -24.674 1.00 87.69 641 LYS A N 1
ATOM 5017 C CA . LYS A 1 641 ? 19.125 -8.570 -24.224 1.00 87.69 641 LYS A CA 1
ATOM 5018 C C . LYS A 1 641 ? 17.798 -8.311 -23.511 1.00 87.69 641 LYS A C 1
ATOM 5020 O O . LYS A 1 641 ? 17.748 -7.465 -22.625 1.00 87.69 641 LYS A O 1
ATOM 5025 N N . PHE A 1 642 ? 16.765 -9.093 -23.819 1.00 86.12 642 PHE A N 1
ATOM 5026 C CA . PHE A 1 642 ? 15.491 -9.091 -23.098 1.00 86.12 642 PHE A CA 1
ATOM 5027 C C . PHE A 1 642 ? 14.964 -10.518 -22.936 1.00 86.12 642 PHE A C 1
ATOM 5029 O O . PHE A 1 642 ? 14.558 -11.164 -23.902 1.00 86.12 642 PHE A O 1
ATOM 5036 N N . ASN A 1 643 ? 14.998 -11.019 -21.702 1.00 81.12 643 ASN A N 1
ATOM 5037 C CA . ASN A 1 643 ? 14.787 -12.427 -21.357 1.00 81.12 643 ASN A CA 1
ATOM 5038 C C . ASN A 1 643 ? 15.675 -13.339 -22.220 1.00 81.12 643 ASN A C 1
ATOM 5040 O O . ASN A 1 643 ? 16.873 -13.069 -22.346 1.00 81.12 643 ASN A O 1
ATOM 5044 N N . ASP A 1 644 ? 15.096 -14.367 -22.837 1.00 83.38 644 ASP A N 1
ATOM 5045 C CA . ASP A 1 644 ? 15.782 -15.279 -23.765 1.00 83.38 644 ASP A CA 1
ATOM 5046 C C . ASP A 1 644 ? 15.802 -14.764 -25.216 1.00 83.38 644 ASP A C 1
ATOM 5048 O O . ASP A 1 644 ? 16.125 -15.490 -26.157 1.00 83.38 644 ASP A O 1
ATOM 5052 N N . THR A 1 645 ? 15.437 -13.498 -25.419 1.00 89.94 645 THR A N 1
ATOM 5053 C CA . THR A 1 645 ? 15.341 -12.859 -26.733 1.00 89.94 645 THR A CA 1
ATOM 5054 C C . THR A 1 645 ? 16.235 -11.626 -26.830 1.00 89.94 645 THR A C 1
ATOM 5056 O O . THR A 1 645 ? 16.831 -11.170 -25.851 1.00 89.94 645 THR A O 1
ATOM 5059 N N . LEU A 1 646 ? 16.352 -11.087 -28.039 1.00 91.56 646 LEU A N 1
ATOM 5060 C CA . LEU A 1 646 ? 17.012 -9.813 -28.296 1.00 91.56 646 LEU A CA 1
ATOM 5061 C C . LEU A 1 646 ? 15.964 -8.788 -28.683 1.00 91.56 646 LEU A C 1
ATOM 5063 O O . LEU A 1 646 ? 15.044 -9.097 -29.433 1.00 91.56 646 LEU A O 1
ATOM 5067 N N . VAL A 1 647 ? 16.125 -7.564 -28.210 1.00 93.56 647 VAL A N 1
ATOM 5068 C CA . VAL A 1 647 ? 15.290 -6.434 -28.607 1.00 93.56 647 VAL A CA 1
ATOM 5069 C C . VAL A 1 647 ? 16.156 -5.377 -29.249 1.00 93.56 647 VAL A C 1
ATOM 5071 O O . VAL A 1 647 ? 17.294 -5.158 -28.835 1.00 93.56 647 VAL A O 1
ATOM 5074 N N . PHE A 1 648 ? 15.634 -4.740 -30.285 1.00 94.44 648 PHE A N 1
ATOM 5075 C CA . PHE A 1 648 ? 16.363 -3.730 -31.025 1.00 94.44 648 PHE A CA 1
ATOM 5076 C C . PHE A 1 648 ? 15.465 -2.582 -31.462 1.00 94.44 648 PHE A C 1
ATOM 5078 O O . PHE A 1 648 ? 14.253 -2.738 -31.622 1.00 94.44 648 PHE A O 1
ATOM 5085 N N . THR A 1 649 ? 16.084 -1.424 -31.656 1.00 94.50 649 THR A N 1
ATOM 5086 C CA . THR A 1 649 ? 15.434 -0.232 -32.199 1.00 94.50 649 THR A CA 1
ATOM 5087 C C . THR A 1 649 ? 15.588 -0.216 -33.712 1.00 94.50 649 THR A C 1
ATOM 5089 O O . THR A 1 649 ? 16.703 -0.296 -34.230 1.00 94.50 649 THR A O 1
ATOM 5092 N N . ASP A 1 650 ? 14.461 -0.150 -34.416 1.00 93.69 650 ASP A N 1
ATOM 5093 C CA . ASP A 1 650 ? 14.389 0.017 -35.864 1.00 93.69 650 ASP A CA 1
ATOM 5094 C C . ASP A 1 650 ? 13.952 1.457 -36.150 1.00 93.69 650 ASP A C 1
ATOM 5096 O O . ASP A 1 650 ? 12.775 1.799 -36.008 1.00 93.69 650 ASP A O 1
ATOM 5100 N N . ILE A 1 651 ? 14.924 2.313 -36.469 1.00 91.12 651 ILE A N 1
ATOM 5101 C CA . ILE A 1 651 ? 14.732 3.771 -36.512 1.00 91.12 651 ILE A CA 1
ATOM 5102 C C . ILE A 1 651 ? 13.805 4.183 -37.657 1.00 91.12 651 ILE A C 1
ATOM 5104 O O . ILE A 1 651 ? 12.881 4.961 -37.446 1.00 91.12 651 ILE A O 1
ATOM 5108 N N . GLU A 1 652 ? 13.998 3.595 -38.840 1.00 90.62 652 GLU A N 1
ATOM 5109 C CA . GLU A 1 652 ? 13.214 3.885 -40.045 1.00 90.62 652 GLU A CA 1
ATOM 5110 C C . GLU A 1 652 ? 11.816 3.266 -39.959 1.00 90.62 652 GLU A C 1
ATOM 5112 O O . GLU A 1 652 ? 10.842 3.846 -40.434 1.00 90.62 652 GLU A O 1
ATOM 5117 N N . ALA A 1 653 ? 11.686 2.100 -39.313 1.00 91.62 653 ALA A N 1
ATOM 5118 C CA . ALA A 1 653 ? 10.372 1.525 -39.031 1.00 91.62 653 ALA A CA 1
ATOM 5119 C C . ALA A 1 653 ? 9.661 2.193 -37.843 1.00 91.62 653 ALA A C 1
ATOM 5121 O O . ALA A 1 653 ? 8.496 1.880 -37.609 1.00 91.62 653 ALA A O 1
ATOM 5122 N N . ARG A 1 654 ? 10.344 3.067 -37.086 1.00 94.25 654 ARG A N 1
ATOM 5123 C CA . ARG A 1 654 ? 9.844 3.736 -35.870 1.00 94.25 654 ARG A CA 1
ATOM 5124 C C . ARG A 1 654 ? 9.288 2.746 -34.842 1.00 94.25 654 ARG A C 1
ATOM 5126 O O . ARG A 1 654 ? 8.236 2.962 -34.244 1.00 94.25 654 ARG A O 1
ATOM 5133 N N . GLN A 1 655 ? 9.980 1.621 -34.672 1.00 95.06 655 GLN A N 1
ATOM 5134 C CA . GLN A 1 655 ? 9.511 0.487 -33.877 1.00 95.06 655 GLN A CA 1
ATOM 5135 C C . GLN A 1 655 ? 10.616 -0.102 -33.006 1.00 95.06 655 GLN A C 1
ATOM 5137 O O . GLN A 1 655 ? 11.777 -0.194 -33.406 1.00 95.06 655 GLN A O 1
ATOM 5142 N N . VAL A 1 656 ? 10.224 -0.591 -31.833 1.00 95.06 656 VAL A N 1
ATOM 5143 C CA . VAL A 1 656 ? 11.023 -1.537 -31.056 1.00 95.06 656 VAL A CA 1
ATOM 5144 C C . VAL A 1 656 ? 10.591 -2.939 -31.455 1.00 95.06 656 VAL A C 1
ATOM 5146 O O . VAL A 1 656 ? 9.411 -3.290 -31.377 1.00 95.06 656 VAL A O 1
ATOM 5149 N N . LYS A 1 657 ? 11.544 -3.754 -31.895 1.00 94.94 657 LYS A N 1
ATOM 5150 C CA . LYS A 1 657 ? 11.301 -5.115 -32.376 1.00 94.94 657 LYS A CA 1
ATOM 5151 C C . LYS A 1 657 ? 12.030 -6.126 -31.513 1.00 94.94 657 LYS A C 1
ATOM 5153 O O . LYS A 1 657 ? 13.047 -5.823 -30.891 1.00 94.94 657 LYS A O 1
ATOM 5158 N N . ARG A 1 658 ? 11.506 -7.344 -31.494 1.00 94.06 658 ARG A N 1
ATOM 5159 C CA . ARG A 1 658 ? 12.077 -8.490 -30.802 1.00 94.06 658 ARG A CA 1
ATOM 5160 C C . ARG A 1 658 ? 12.508 -9.531 -31.821 1.00 94.06 658 ARG A C 1
ATOM 5162 O O . ARG A 1 658 ? 11.781 -9.827 -32.760 1.00 94.06 658 ARG A O 1
ATOM 5169 N N . TYR A 1 659 ? 13.696 -10.081 -31.627 1.00 92.19 659 TYR A N 1
ATOM 5170 C CA . TYR A 1 659 ? 14.227 -11.220 -32.355 1.00 92.19 659 TYR A CA 1
ATOM 5171 C C . TYR A 1 659 ? 14.373 -12.397 -31.396 1.00 92.19 659 TYR A C 1
ATOM 5173 O O . TYR A 1 659 ? 15.028 -12.290 -30.355 1.00 92.19 659 TYR A O 1
ATOM 5181 N N . ASN A 1 660 ? 13.781 -13.532 -31.754 1.00 89.75 660 ASN A N 1
ATOM 5182 C CA . ASN A 1 660 ? 13.907 -14.767 -30.994 1.00 89.75 660 ASN A CA 1
ATOM 5183 C C . ASN A 1 660 ? 15.005 -15.655 -31.615 1.00 89.75 660 ASN A C 1
ATOM 5185 O O . ASN A 1 660 ? 14.806 -16.172 -32.718 1.00 89.75 660 ASN A O 1
ATOM 5189 N N . PRO A 1 661 ? 16.135 -15.893 -30.918 1.00 84.88 661 PRO A N 1
ATOM 5190 C CA . PRO A 1 661 ? 17.234 -16.697 -31.451 1.00 84.88 661 PRO A CA 1
ATOM 5191 C C . PRO A 1 661 ? 16.881 -18.164 -31.735 1.00 84.88 661 PRO A C 1
ATOM 5193 O O . PRO A 1 661 ? 17.507 -18.769 -32.603 1.00 84.88 661 PRO A O 1
ATOM 5196 N N . LEU A 1 662 ? 15.897 -18.735 -31.028 1.00 84.81 662 LEU A N 1
ATOM 5197 C CA . LEU A 1 662 ? 15.472 -20.130 -31.190 1.00 84.81 662 LEU A CA 1
ATOM 5198 C C . LEU A 1 662 ? 14.591 -20.310 -32.428 1.00 84.81 662 LEU A C 1
ATOM 5200 O O . LEU A 1 662 ? 14.778 -21.248 -33.196 1.00 84.81 662 LEU A O 1
ATOM 5204 N N . THR A 1 663 ? 13.635 -19.402 -32.635 1.00 87.56 663 THR A N 1
ATOM 5205 C CA . THR A 1 663 ? 12.682 -19.492 -33.756 1.00 87.56 663 THR A CA 1
ATOM 5206 C C . THR A 1 663 ? 13.138 -18.734 -35.000 1.00 87.56 663 THR A C 1
ATOM 5208 O O . THR A 1 663 ? 12.541 -18.904 -36.062 1.00 87.56 663 THR A O 1
ATOM 5211 N N . LYS A 1 664 ? 14.174 -17.892 -34.874 1.00 87.06 664 LYS A N 1
ATOM 5212 C CA . LYS A 1 664 ? 14.678 -16.964 -35.900 1.00 87.06 664 LYS A CA 1
ATOM 5213 C C . LYS A 1 664 ? 13.612 -16.000 -36.440 1.00 87.06 664 LYS A C 1
ATOM 5215 O O . LYS A 1 664 ? 13.724 -15.513 -37.562 1.00 87.06 664 LYS A O 1
ATOM 5220 N N . LYS A 1 665 ? 12.560 -15.730 -35.659 1.00 90.19 665 LYS A N 1
ATOM 5221 C CA . LYS A 1 665 ? 11.475 -14.809 -36.029 1.00 90.19 665 LYS A CA 1
ATOM 5222 C C . LYS A 1 665 ? 11.690 -13.427 -35.424 1.00 90.19 665 LYS A C 1
ATOM 5224 O O . LYS A 1 665 ? 12.248 -13.303 -34.333 1.00 90.19 665 LYS A O 1
ATOM 5229 N N . VAL A 1 666 ? 11.209 -12.415 -36.148 1.00 92.44 666 VAL A N 1
ATOM 5230 C CA . VAL A 1 666 ? 11.137 -11.023 -35.696 1.00 92.44 666 VAL A CA 1
ATOM 5231 C C . VAL A 1 666 ? 9.675 -10.636 -35.505 1.00 92.44 666 VAL A C 1
ATOM 5233 O O . VAL A 1 666 ? 8.867 -10.827 -36.414 1.00 92.44 666 VAL A O 1
ATOM 5236 N N . ASP A 1 667 ? 9.351 -10.075 -34.347 1.00 93.12 667 ASP A N 1
ATOM 5237 C CA . ASP A 1 667 ? 8.035 -9.544 -34.005 1.00 93.12 667 ASP A CA 1
ATOM 5238 C C . ASP A 1 667 ? 8.129 -8.094 -33.510 1.00 93.12 667 ASP A C 1
ATOM 5240 O O . ASP A 1 667 ? 9.163 -7.652 -33.006 1.00 93.12 667 ASP A O 1
ATOM 5244 N N . ILE A 1 668 ? 7.059 -7.322 -33.704 1.00 94.12 668 ILE A N 1
ATOM 5245 C CA . ILE A 1 668 ? 6.989 -5.934 -33.233 1.00 94.12 668 ILE A CA 1
ATOM 5246 C C . ILE A 1 668 ? 6.656 -5.968 -31.745 1.00 94.12 668 ILE A C 1
ATOM 5248 O O . ILE A 1 668 ? 5.625 -6.514 -31.355 1.00 94.12 668 ILE A O 1
ATOM 5252 N N . LEU A 1 669 ? 7.533 -5.385 -30.930 1.00 93.12 669 LEU A N 1
ATOM 5253 C CA . LEU A 1 669 ? 7.358 -5.318 -29.485 1.00 93.12 669 LEU A CA 1
ATOM 5254 C C . LEU A 1 669 ? 6.603 -4.055 -29.069 1.00 93.12 669 LEU A C 1
ATOM 5256 O O . LEU A 1 669 ? 5.783 -4.127 -28.164 1.00 93.12 669 LEU A O 1
ATOM 5260 N N . ALA A 1 670 ? 6.888 -2.914 -29.702 1.00 94.06 670 ALA A N 1
ATOM 5261 C CA . ALA A 1 670 ? 6.197 -1.650 -29.465 1.00 94.06 670 ALA A CA 1
ATOM 5262 C C . ALA A 1 670 ? 6.350 -0.700 -30.665 1.00 94.06 670 ALA A C 1
ATOM 5264 O O . ALA A 1 670 ? 7.430 -0.612 -31.253 1.00 94.06 670 ALA A O 1
ATOM 5265 N N . GLY A 1 671 ? 5.294 0.048 -30.983 1.00 93.50 671 GLY A N 1
ATOM 5266 C CA . GLY A 1 671 ? 5.297 1.089 -32.013 1.00 93.50 671 GLY A CA 1
ATOM 5267 C C . GLY A 1 671 ? 4.322 0.795 -33.151 1.00 93.50 671 GLY A C 1
ATOM 5268 O O . GLY A 1 671 ? 4.387 -0.256 -33.792 1.00 93.50 671 GLY A O 1
ATOM 5269 N N . ASP A 1 672 ? 3.450 1.751 -33.453 1.00 92.12 672 ASP A N 1
ATOM 5270 C CA . ASP A 1 672 ? 2.490 1.676 -34.562 1.00 92.12 672 ASP A CA 1
ATOM 5271 C C . ASP A 1 672 ? 3.126 1.922 -35.948 1.00 92.12 672 ASP A C 1
ATOM 5273 O O . ASP A 1 672 ? 2.469 1.756 -36.978 1.00 92.12 672 ASP A O 1
ATOM 5277 N N . GLY A 1 673 ? 4.412 2.290 -35.972 1.00 91.25 673 GLY A N 1
ATOM 5278 C CA . GLY A 1 673 ? 5.196 2.583 -37.172 1.00 91.25 673 GLY A CA 1
ATOM 5279 C C . GLY A 1 673 ? 4.935 3.964 -37.778 1.00 91.25 673 GLY A C 1
ATOM 5280 O O . GLY A 1 673 ? 5.503 4.290 -38.821 1.00 91.25 673 GLY A O 1
ATOM 5281 N N . ARG A 1 674 ? 4.083 4.786 -37.155 1.00 91.44 674 ARG A N 1
ATOM 5282 C CA . ARG A 1 674 ? 3.820 6.161 -37.581 1.00 91.44 674 ARG A CA 1
ATOM 5283 C C . ARG A 1 674 ? 4.727 7.125 -36.836 1.00 91.44 674 ARG A C 1
ATOM 5285 O O . ARG A 1 674 ? 5.189 6.866 -35.729 1.00 91.44 674 ARG A O 1
ATOM 5292 N N . GLU A 1 675 ? 4.952 8.269 -37.464 1.0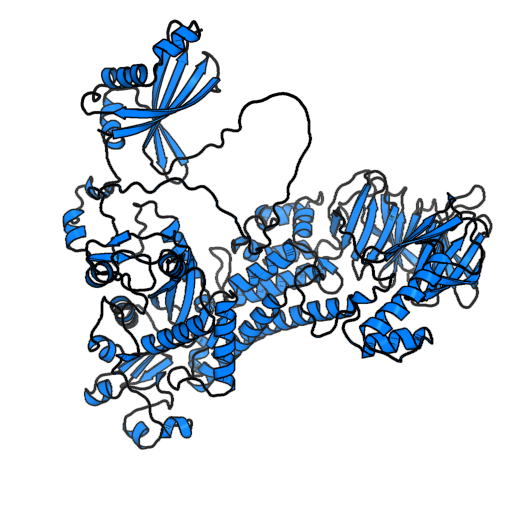0 92.12 675 GLU A N 1
ATOM 5293 C CA . GLU A 1 675 ? 5.582 9.404 -36.808 1.00 92.12 675 GLU A CA 1
ATOM 5294 C C . GLU A 1 675 ? 4.685 9.949 -35.699 1.00 92.12 675 GLU A C 1
ATOM 5296 O O . GLU A 1 675 ? 3.553 10.364 -35.955 1.00 92.12 675 GLU A O 1
ATOM 5301 N N . GLY A 1 676 ? 5.199 9.981 -34.473 1.00 89.12 676 GLY A N 1
ATOM 5302 C CA . GLY A 1 676 ? 4.534 10.669 -33.377 1.00 89.12 676 GLY A CA 1
ATOM 5303 C C . GLY A 1 676 ? 5.144 10.343 -32.027 1.00 89.12 676 GLY A C 1
ATOM 5304 O O . GLY A 1 676 ? 5.929 9.415 -31.893 1.00 89.12 676 GLY A O 1
ATOM 5305 N N . GLU A 1 677 ? 4.703 11.041 -30.989 1.00 86.31 677 GLU A N 1
ATOM 5306 C CA . GLU A 1 677 ? 5.282 10.932 -29.642 1.00 86.31 677 GLU A CA 1
ATOM 5307 C C . GLU A 1 677 ? 4.351 10.246 -28.633 1.00 86.31 677 GLU A C 1
ATOM 5309 O O . GLU A 1 677 ? 4.557 10.337 -27.420 1.00 86.31 677 GLU A O 1
ATOM 5314 N N . GLN A 1 678 ? 3.294 9.589 -29.108 1.00 89.00 678 GLN A N 1
ATOM 5315 C CA . GLN A 1 678 ? 2.201 9.123 -28.266 1.00 89.00 678 GLN A CA 1
ATOM 5316 C C . GLN A 1 678 ? 2.627 7.974 -27.346 1.00 89.00 678 GLN A C 1
ATOM 5318 O O . GLN A 1 678 ? 3.304 7.027 -27.750 1.00 89.00 678 GLN A O 1
ATOM 5323 N N . ASP A 1 679 ? 2.201 8.072 -26.089 1.00 90.88 679 ASP A N 1
ATOM 5324 C CA . ASP A 1 679 ? 2.267 6.994 -25.106 1.00 90.88 679 ASP A CA 1
ATOM 5325 C C . ASP A 1 679 ? 1.009 6.112 -25.200 1.00 90.88 679 ASP A C 1
ATOM 5327 O O . ASP A 1 679 ? -0.043 6.539 -25.687 1.00 90.88 679 ASP A O 1
ATOM 5331 N N . GLY A 1 680 ? 1.081 4.880 -24.698 1.00 91.38 680 GLY A N 1
ATOM 5332 C CA . GLY A 1 680 ? -0.036 3.946 -24.799 1.00 91.38 680 GLY A CA 1
ATOM 5333 C C . GLY A 1 680 ? 0.351 2.512 -24.475 1.00 91.38 680 GLY A C 1
ATOM 5334 O O . GLY A 1 680 ? 1.245 2.265 -23.677 1.00 91.38 680 GLY A O 1
ATOM 5335 N N . ASN A 1 681 ? -0.346 1.559 -25.083 1.00 92.19 681 ASN A N 1
ATOM 5336 C CA . ASN A 1 681 ? 0.064 0.155 -25.095 1.00 92.19 681 ASN A CA 1
ATOM 5337 C C . ASN A 1 681 ? 0.971 -0.142 -26.300 1.00 92.19 681 ASN A C 1
ATOM 5339 O O . ASN A 1 681 ? 1.206 0.739 -27.130 1.00 92.19 681 ASN A O 1
ATOM 5343 N N . GLU A 1 682 ? 1.427 -1.389 -26.438 1.00 91.19 682 GLU A N 1
ATOM 5344 C CA . GLU A 1 682 ? 2.367 -1.796 -27.488 1.00 91.19 682 GLU A CA 1
ATOM 5345 C C . GLU A 1 682 ? 1.917 -1.472 -28.923 1.00 91.19 682 GLU A C 1
ATOM 5347 O O . GLU A 1 682 ? 2.755 -1.256 -29.798 1.00 91.19 682 GLU A O 1
ATOM 5352 N N . LYS A 1 683 ? 0.599 -1.411 -29.159 1.00 90.00 683 LYS A N 1
ATOM 5353 C CA . LYS A 1 683 ? -0.007 -1.183 -30.481 1.00 90.00 683 LYS A CA 1
ATOM 5354 C C . LYS A 1 683 ? -0.336 0.280 -30.764 1.00 90.00 683 LYS A C 1
ATOM 5356 O O . LYS A 1 683 ? -0.551 0.631 -31.917 1.00 90.00 683 LYS A O 1
ATOM 5361 N N . SER A 1 684 ? -0.460 1.096 -29.719 1.00 91.19 684 SER A N 1
ATOM 5362 C CA . SER A 1 684 ? -0.935 2.484 -29.810 1.00 91.19 684 SER A CA 1
ATOM 5363 C C . SER A 1 684 ? 0.151 3.523 -29.582 1.00 91.19 684 SER A C 1
ATOM 5365 O O . SER A 1 684 ? -0.066 4.690 -29.897 1.00 91.19 684 SER A O 1
ATOM 5367 N N . CYS A 1 685 ? 1.294 3.132 -29.018 1.00 93.31 685 CYS A N 1
ATOM 5368 C CA . CYS A 1 685 ? 2.425 4.034 -28.892 1.00 93.31 685 CYS A CA 1
ATOM 5369 C C . CYS A 1 685 ? 3.066 4.304 -30.258 1.00 93.31 685 CYS A C 1
ATOM 5371 O O . CYS A 1 685 ? 3.119 3.419 -31.115 1.00 93.31 685 CYS A O 1
ATOM 5373 N N . SER A 1 686 ? 3.629 5.494 -30.418 1.00 93.19 686 SER A N 1
ATOM 5374 C CA . SER A 1 686 ? 4.356 5.903 -31.618 1.00 93.19 686 SER A CA 1
ATOM 5375 C C . SER A 1 686 ? 5.714 6.489 -31.231 1.00 93.19 686 SER A C 1
ATOM 5377 O O . SER A 1 686 ? 5.895 6.948 -30.095 1.00 93.19 686 SER A O 1
ATOM 5379 N N . PHE A 1 687 ? 6.649 6.491 -32.179 1.00 93.12 687 PHE A N 1
ATOM 5380 C CA . PHE A 1 687 ? 7.975 7.078 -32.001 1.00 93.12 687 PHE A CA 1
ATOM 5381 C C . PHE A 1 687 ? 8.304 8.019 -33.160 1.00 93.12 687 PHE A C 1
ATOM 5383 O O . PHE A 1 687 ? 7.953 7.750 -34.311 1.00 93.12 687 PHE A O 1
ATOM 5390 N N . VAL A 1 688 ? 9.019 9.108 -32.883 1.00 89.94 688 VAL A N 1
ATOM 5391 C CA . VAL A 1 688 ? 9.551 9.977 -33.942 1.00 89.94 688 VAL A CA 1
ATOM 5392 C C . VAL A 1 688 ? 10.862 9.386 -34.451 1.00 89.94 688 VAL A C 1
ATOM 5394 O O . VAL A 1 688 ? 10.966 9.047 -35.628 1.00 89.94 688 VAL A O 1
ATOM 5397 N N . GLN A 1 689 ? 11.824 9.190 -33.550 1.00 89.75 689 GLN A N 1
ATOM 5398 C CA . GLN A 1 689 ? 13.159 8.671 -33.815 1.00 89.75 689 GLN A CA 1
ATOM 5399 C C . GLN A 1 689 ? 13.630 7.762 -32.665 1.00 89.75 689 GLN A C 1
ATOM 5401 O O . GLN A 1 689 ? 14.481 8.129 -31.848 1.00 89.75 689 GLN A O 1
ATOM 5406 N N . VAL A 1 690 ? 13.096 6.538 -32.618 1.00 91.75 690 VAL A N 1
ATOM 5407 C CA . VAL A 1 690 ? 13.505 5.528 -31.631 1.00 91.75 690 VAL A CA 1
ATOM 5408 C C . VAL A 1 690 ? 14.972 5.140 -31.835 1.00 91.75 690 VAL A C 1
ATOM 5410 O O . VAL A 1 690 ? 15.371 4.666 -32.900 1.00 91.75 690 VAL A O 1
ATOM 5413 N N . HIS A 1 691 ? 15.802 5.364 -30.818 1.00 89.62 691 HIS A N 1
ATOM 5414 C CA . HIS A 1 691 ? 17.249 5.254 -30.953 1.00 89.62 691 HIS A CA 1
ATOM 5415 C C . HIS A 1 691 ? 17.881 4.369 -29.884 1.00 89.62 691 HIS A C 1
ATOM 5417 O O . HIS A 1 691 ? 18.401 3.303 -30.217 1.00 89.62 691 HIS A O 1
ATOM 5423 N N . GLY A 1 692 ? 17.933 4.822 -28.634 1.00 88.00 692 GLY A N 1
ATOM 5424 C CA . GLY A 1 692 ? 18.561 4.111 -27.522 1.00 88.00 692 GLY A CA 1
ATOM 5425 C C . GLY A 1 692 ? 17.702 2.945 -27.057 1.00 88.00 692 GLY A C 1
ATOM 5426 O O . GLY A 1 692 ? 16.480 3.023 -27.143 1.00 88.00 692 GLY A O 1
ATOM 5427 N N . ILE A 1 693 ? 18.317 1.879 -26.547 1.00 91.56 693 ILE A N 1
ATOM 5428 C CA . ILE A 1 693 ? 17.593 0.842 -25.809 1.00 91.56 693 ILE A CA 1
ATOM 5429 C C . ILE A 1 693 ? 18.475 0.239 -24.723 1.00 91.56 693 ILE A C 1
ATOM 5431 O O . ILE A 1 693 ? 19.645 -0.061 -24.962 1.00 91.56 693 ILE A O 1
ATOM 5435 N N . CYS A 1 694 ? 17.914 0.063 -23.535 1.00 88.12 694 CYS A N 1
ATOM 5436 C CA . CYS A 1 694 ? 18.507 -0.708 -22.454 1.00 88.12 694 CYS A CA 1
ATOM 5437 C C . CYS A 1 694 ? 17.415 -1.417 -21.644 1.00 88.12 694 CYS A C 1
ATOM 5439 O O . CYS A 1 694 ? 16.219 -1.224 -21.870 1.00 88.12 694 CYS A O 1
ATOM 5441 N N . ARG A 1 695 ? 17.840 -2.284 -20.727 1.00 85.69 695 ARG A N 1
ATOM 5442 C CA . ARG A 1 695 ? 16.973 -3.119 -19.897 1.00 85.69 695 ARG A CA 1
ATOM 5443 C C . ARG A 1 695 ? 17.350 -2.945 -18.430 1.00 85.69 695 ARG A C 1
ATOM 5445 O O . ARG A 1 695 ? 18.536 -2.985 -18.114 1.00 85.69 695 ARG A O 1
ATOM 5452 N N . VAL A 1 696 ? 16.348 -2.859 -17.561 1.00 80.56 696 VAL A N 1
ATOM 5453 C CA . VAL A 1 696 ? 16.478 -3.050 -16.109 1.00 80.56 696 VAL A CA 1
ATOM 5454 C C . VAL A 1 696 ? 15.416 -4.056 -15.687 1.00 80.56 696 VAL A C 1
ATOM 5456 O O . VAL A 1 696 ? 14.232 -3.821 -15.930 1.00 80.56 696 VAL A O 1
ATOM 5459 N N . ALA A 1 697 ? 15.836 -5.186 -15.107 1.00 80.12 697 ALA A N 1
ATOM 5460 C CA . ALA A 1 697 ? 14.950 -6.323 -14.829 1.00 80.12 697 ALA A CA 1
ATOM 5461 C C . ALA A 1 697 ? 14.037 -6.611 -16.040 1.00 80.12 697 ALA A C 1
ATOM 5463 O O . ALA A 1 697 ? 14.525 -6.601 -17.158 1.00 80.12 697 ALA A O 1
ATOM 5464 N N . ASP A 1 698 ? 12.733 -6.802 -15.904 1.00 86.75 698 ASP A N 1
ATOM 5465 C CA . ASP A 1 698 ? 11.821 -7.083 -17.027 1.00 86.75 698 ASP A CA 1
ATOM 5466 C C . ASP A 1 698 ? 11.220 -5.825 -17.671 1.00 86.75 698 ASP A C 1
ATOM 5468 O O . ASP A 1 698 ? 10.186 -5.878 -18.339 1.00 86.75 698 ASP A O 1
ATOM 5472 N N . THR A 1 699 ? 11.894 -4.686 -17.515 1.00 89.38 699 THR A N 1
ATOM 5473 C CA . THR A 1 699 ? 11.495 -3.395 -18.079 1.00 89.38 699 THR A CA 1
ATOM 5474 C C . THR A 1 699 ? 12.542 -2.888 -19.068 1.00 89.38 699 THR A C 1
ATOM 5476 O O . THR A 1 699 ? 13.749 -2.950 -18.826 1.00 89.38 699 THR A O 1
ATOM 5479 N N . LEU A 1 700 ? 12.084 -2.381 -20.210 1.00 91.50 700 LEU A N 1
ATOM 5480 C CA . LEU A 1 700 ? 12.927 -1.763 -21.228 1.00 91.50 700 LEU A CA 1
ATOM 5481 C C . LEU A 1 700 ? 12.823 -0.244 -21.153 1.00 91.50 700 LEU A C 1
ATOM 5483 O O . LEU A 1 700 ? 11.761 0.310 -20.884 1.00 91.50 700 LEU A O 1
ATOM 5487 N N . PHE A 1 701 ? 13.921 0.424 -21.465 1.00 90.69 701 PHE A N 1
ATOM 5488 C CA . PHE A 1 701 ? 13.980 1.867 -21.628 1.00 90.69 701 PHE A CA 1
ATOM 5489 C C . PHE A 1 701 ? 14.476 2.156 -23.027 1.00 90.69 701 PHE A C 1
ATOM 5491 O O . PHE A 1 701 ? 15.450 1.557 -23.479 1.00 90.69 701 PHE A O 1
ATOM 5498 N N . THR A 1 702 ? 13.820 3.077 -23.711 1.00 90.94 702 THR A N 1
ATOM 5499 C CA . THR A 1 702 ? 14.214 3.521 -25.039 1.00 90.94 702 THR A CA 1
ATOM 5500 C C . THR A 1 702 ? 14.269 5.036 -25.096 1.00 90.94 702 THR A C 1
ATOM 5502 O O . THR A 1 702 ? 13.550 5.716 -24.368 1.00 90.94 702 THR A O 1
ATOM 5505 N N . THR A 1 703 ? 15.145 5.578 -25.936 1.00 89.56 703 THR A N 1
ATOM 5506 C CA . THR A 1 703 ? 15.184 7.019 -26.184 1.00 89.56 703 THR A CA 1
ATOM 5507 C C . THR A 1 703 ? 14.528 7.322 -27.518 1.00 89.56 703 THR A C 1
ATOM 5509 O O . THR A 1 703 ? 14.853 6.702 -28.531 1.00 89.56 703 THR A O 1
ATOM 5512 N N . ASP A 1 704 ? 13.616 8.283 -27.511 1.00 85.00 704 ASP A N 1
ATOM 5513 C CA . ASP A 1 704 ? 13.099 8.923 -28.709 1.00 85.00 704 ASP A CA 1
ATOM 5514 C C . ASP A 1 704 ? 13.906 10.210 -28.913 1.00 85.00 704 ASP A C 1
ATOM 5516 O O . ASP A 1 704 ? 13.736 11.196 -28.192 1.00 85.00 704 ASP A O 1
ATOM 5520 N N . ALA A 1 705 ? 14.895 10.138 -29.805 1.00 82.50 705 ALA A N 1
ATOM 5521 C CA . ALA A 1 705 ? 15.999 11.092 -29.849 1.00 82.50 705 ALA A CA 1
ATOM 5522 C C . ALA A 1 705 ? 15.572 12.478 -30.345 1.00 82.50 705 ALA A C 1
ATOM 5524 O O . ALA A 1 705 ? 15.980 13.476 -29.759 1.00 82.50 705 ALA A O 1
ATOM 5525 N N . ALA A 1 706 ? 14.735 12.536 -31.382 1.00 80.94 706 ALA A N 1
ATOM 5526 C CA . ALA A 1 706 ? 14.250 13.788 -31.957 1.00 80.94 706 ALA A CA 1
ATOM 5527 C C . ALA A 1 706 ? 13.465 14.656 -30.947 1.00 80.94 706 ALA A C 1
ATOM 5529 O O . ALA A 1 706 ? 13.797 15.832 -30.814 1.00 80.94 706 ALA A O 1
ATOM 5530 N N . PRO A 1 707 ? 12.495 14.114 -30.181 1.00 76.62 707 PRO A N 1
ATOM 5531 C CA . PRO A 1 707 ? 11.793 14.872 -29.146 1.00 76.62 707 PRO A CA 1
ATOM 5532 C C . PRO A 1 707 ? 12.543 14.937 -27.806 1.00 76.62 707 PRO A C 1
ATOM 5534 O O . PRO A 1 707 ? 12.036 15.532 -26.858 1.00 76.62 707 PRO A O 1
ATOM 5537 N N . GLY A 1 708 ? 13.713 14.299 -27.678 1.00 75.56 708 GLY A N 1
ATOM 5538 C CA . GLY A 1 708 ? 14.501 14.297 -26.441 1.00 75.56 708 GLY A CA 1
ATOM 5539 C C . GLY A 1 708 ? 13.852 13.537 -25.277 1.00 75.56 708 GLY A C 1
ATOM 5540 O O . GLY A 1 708 ? 14.055 13.898 -24.120 1.00 75.56 708 GLY A O 1
ATOM 5541 N N . LYS A 1 709 ? 13.060 12.494 -25.557 1.00 77.94 709 LYS A N 1
ATOM 5542 C CA . LYS A 1 709 ? 12.267 11.770 -24.547 1.00 77.94 709 LYS A CA 1
ATOM 5543 C C . LYS A 1 709 ? 12.854 10.403 -24.217 1.00 77.94 709 LYS A C 1
ATOM 5545 O O . LYS A 1 709 ? 13.328 9.683 -25.094 1.00 77.94 709 LYS A O 1
ATOM 5550 N N . ILE A 1 710 ? 12.752 10.003 -22.951 1.00 86.19 710 ILE A N 1
ATOM 5551 C CA . ILE A 1 710 ? 13.006 8.625 -22.515 1.00 86.19 710 ILE A CA 1
ATOM 5552 C C . ILE A 1 710 ? 11.652 7.956 -22.309 1.00 86.19 710 ILE A C 1
ATOM 5554 O O . ILE A 1 710 ? 10.809 8.480 -21.590 1.00 86.19 710 ILE A O 1
ATOM 5558 N N . LYS A 1 711 ? 11.436 6.800 -22.931 1.00 88.12 711 LYS A N 1
ATOM 5559 C CA . LYS A 1 711 ? 10.218 6.003 -22.800 1.00 88.12 711 LYS A CA 1
ATOM 5560 C C . LYS A 1 711 ? 10.534 4.682 -22.107 1.00 88.12 711 LYS A C 1
ATOM 5562 O O . LYS A 1 711 ? 11.446 3.961 -22.503 1.00 88.12 711 LYS A O 1
ATOM 5567 N N . LEU A 1 712 ? 9.759 4.365 -21.082 1.00 91.50 712 LEU A N 1
ATOM 5568 C CA . LEU A 1 712 ? 9.722 3.076 -20.408 1.00 91.50 712 LEU A CA 1
ATOM 5569 C C . LEU A 1 712 ? 8.722 2.160 -21.110 1.00 91.50 712 LEU A C 1
ATOM 5571 O O . LEU A 1 712 ? 7.639 2.605 -21.479 1.00 91.50 712 LEU A O 1
ATOM 5575 N N . ILE A 1 713 ? 9.084 0.891 -21.279 1.00 93.25 713 ILE A N 1
ATOM 5576 C CA . ILE A 1 713 ? 8.265 -0.175 -21.859 1.00 93.25 713 ILE A CA 1
ATOM 5577 C C . ILE A 1 713 ? 8.259 -1.335 -20.860 1.00 93.25 713 ILE A C 1
ATOM 5579 O O . ILE A 1 713 ? 9.286 -1.982 -20.650 1.00 93.25 713 ILE A O 1
ATOM 5583 N N . THR A 1 714 ? 7.115 -1.603 -20.235 1.00 93.62 714 THR A N 1
ATOM 5584 C CA . THR A 1 714 ? 7.001 -2.620 -19.175 1.00 93.62 714 THR A CA 1
ATOM 5585 C C . THR A 1 714 ? 5.727 -3.450 -19.302 1.00 93.62 714 THR A C 1
ATOM 5587 O O . THR A 1 714 ? 4.748 -3.017 -19.915 1.00 93.62 714 THR A O 1
ATOM 5590 N N . GLY A 1 715 ? 5.746 -4.654 -18.733 1.00 92.38 715 GLY A N 1
ATOM 5591 C CA . GLY A 1 715 ? 4.576 -5.525 -18.644 1.00 92.38 715 GLY A CA 1
ATOM 5592 C C . GLY A 1 715 ? 3.643 -5.138 -17.497 1.00 92.38 715 GLY A C 1
ATOM 5593 O O . GLY A 1 715 ? 4.047 -4.496 -16.533 1.00 92.38 715 GLY A O 1
ATOM 5594 N N . LEU A 1 716 ? 2.378 -5.555 -17.589 1.00 92.31 716 LEU A N 1
ATOM 5595 C CA . LEU A 1 716 ? 1.349 -5.246 -16.584 1.00 92.31 716 LEU A CA 1
ATOM 5596 C C . LEU A 1 716 ? 1.019 -6.419 -15.654 1.00 92.31 716 LEU A C 1
ATOM 5598 O O . LEU A 1 716 ? 0.169 -6.275 -14.775 1.00 92.31 716 LEU A O 1
ATOM 5602 N N . SER A 1 717 ? 1.660 -7.582 -15.808 1.00 92.12 717 SER A N 1
ATOM 5603 C CA . SER A 1 717 ? 1.363 -8.754 -14.973 1.00 92.12 717 SER A CA 1
ATOM 5604 C C . SER A 1 717 ? 1.601 -8.478 -13.486 1.00 92.12 717 SER A C 1
ATOM 5606 O O . SER A 1 717 ? 0.714 -8.753 -12.677 1.00 92.12 717 SER A O 1
ATOM 5608 N N . GLY A 1 718 ? 2.724 -7.846 -13.131 1.00 91.25 718 GLY A N 1
ATOM 5609 C CA . GLY A 1 718 ? 3.040 -7.427 -11.766 1.00 91.25 718 GLY A CA 1
ATOM 5610 C C . GLY A 1 718 ? 1.993 -6.462 -11.213 1.00 91.25 718 GLY A C 1
ATOM 5611 O O . GLY A 1 718 ? 1.437 -6.709 -10.145 1.00 91.25 718 GLY A O 1
ATOM 5612 N N . THR A 1 719 ? 1.626 -5.434 -11.987 1.00 93.88 719 THR A N 1
ATOM 5613 C CA . THR A 1 719 ? 0.569 -4.471 -11.633 1.00 93.88 719 THR A CA 1
ATOM 5614 C C . THR A 1 719 ? -0.781 -5.152 -11.407 1.00 93.88 719 THR A C 1
ATOM 5616 O O . THR A 1 719 ? -1.461 -4.871 -10.424 1.00 93.88 719 THR A O 1
ATOM 5619 N N . THR A 1 720 ? -1.184 -6.071 -12.290 1.00 94.19 720 THR A N 1
ATOM 5620 C CA . THR A 1 720 ? -2.465 -6.779 -12.154 1.00 94.19 720 THR A CA 1
ATOM 5621 C C . THR A 1 720 ? -2.487 -7.718 -10.956 1.00 94.19 720 THR A C 1
ATOM 5623 O O . THR A 1 720 ? -3.527 -7.826 -10.308 1.00 94.19 720 THR A O 1
ATOM 5626 N N . ASN A 1 721 ? -1.362 -8.358 -10.626 1.00 93.62 721 ASN A N 1
ATOM 5627 C CA . ASN A 1 721 ? -1.241 -9.193 -9.434 1.00 93.62 721 ASN A CA 1
ATOM 5628 C C . ASN A 1 721 ? -1.318 -8.342 -8.166 1.00 93.62 721 ASN A C 1
ATOM 5630 O O . ASN A 1 721 ? -2.112 -8.658 -7.287 1.00 93.62 721 ASN A O 1
ATOM 5634 N N . PHE A 1 722 ? -0.592 -7.222 -8.109 1.00 94.25 722 PHE A N 1
ATOM 5635 C CA . PHE A 1 722 ? -0.672 -6.269 -7.000 1.00 94.25 722 PHE A CA 1
ATOM 5636 C C . PHE A 1 722 ? -2.102 -5.766 -6.771 1.00 94.25 722 PHE A C 1
ATOM 5638 O O . PHE A 1 722 ? -2.608 -5.848 -5.655 1.00 94.25 722 PHE A O 1
ATOM 5645 N N . LEU A 1 723 ? -2.794 -5.329 -7.831 1.00 94.38 723 LEU A N 1
ATOM 5646 C CA . LEU A 1 723 ? -4.193 -4.897 -7.737 1.00 94.38 723 LEU A CA 1
ATOM 5647 C C . LEU A 1 723 ? -5.138 -6.032 -7.329 1.00 94.38 723 LEU A C 1
ATOM 5649 O O . LEU A 1 723 ? -6.092 -5.781 -6.603 1.00 94.38 723 LEU A O 1
ATOM 5653 N N . SER A 1 724 ? -4.875 -7.270 -7.761 1.00 93.38 724 SER A N 1
ATOM 5654 C CA . SER A 1 724 ? -5.676 -8.435 -7.358 1.00 93.38 724 SER A CA 1
ATOM 5655 C C . SER A 1 724 ? -5.476 -8.769 -5.877 1.00 93.38 724 SER A C 1
ATOM 5657 O O . SER A 1 724 ? -6.445 -9.050 -5.183 1.00 93.38 724 SER A O 1
ATOM 5659 N N . HIS A 1 725 ? -4.240 -8.708 -5.370 1.00 93.94 725 HIS A N 1
ATOM 5660 C CA . HIS A 1 725 ? -3.947 -8.903 -3.948 1.00 93.94 725 HIS A CA 1
ATOM 5661 C C . HIS A 1 725 ? -4.577 -7.803 -3.087 1.00 93.94 725 HIS A C 1
ATOM 5663 O O . HIS A 1 725 ? -5.210 -8.111 -2.081 1.00 93.94 725 HIS A O 1
ATOM 5669 N N . LEU A 1 726 ? -4.471 -6.540 -3.511 1.00 92.75 726 LEU A N 1
ATOM 5670 C CA . LEU A 1 726 ? -5.110 -5.416 -2.826 1.00 92.75 726 LEU A CA 1
ATOM 5671 C C . LEU A 1 726 ? -6.645 -5.501 -2.880 1.00 92.75 726 LEU A C 1
ATOM 5673 O O . LEU A 1 726 ? -7.305 -5.185 -1.897 1.00 92.75 726 LEU A O 1
ATOM 5677 N N . GLY A 1 727 ? -7.208 -5.969 -3.999 1.00 91.44 727 GLY A N 1
ATOM 5678 C CA . GLY A 1 727 ? -8.638 -6.247 -4.136 1.00 91.44 727 GLY A CA 1
ATOM 5679 C C . GLY A 1 727 ? -9.112 -7.328 -3.179 1.00 91.44 727 GLY A C 1
ATOM 5680 O O . GLY A 1 727 ? -10.015 -7.073 -2.398 1.00 91.44 727 GLY A O 1
ATOM 5681 N N . ASN A 1 728 ? -8.425 -8.473 -3.142 1.00 90.19 728 ASN A N 1
ATOM 5682 C CA . ASN A 1 728 ? -8.743 -9.554 -2.207 1.00 90.19 728 ASN A CA 1
ATOM 5683 C C . ASN A 1 728 ? -8.672 -9.095 -0.743 1.00 90.19 728 ASN A C 1
ATOM 5685 O O . ASN A 1 728 ? -9.477 -9.541 0.070 1.00 90.19 728 ASN A O 1
ATOM 5689 N N . LEU A 1 729 ? -7.720 -8.218 -0.399 1.00 92.44 729 LEU A N 1
ATOM 5690 C CA . LEU A 1 729 ? -7.648 -7.618 0.933 1.00 92.44 729 LEU A CA 1
ATOM 5691 C C . LEU A 1 729 ? -8.907 -6.796 1.226 1.00 92.44 729 LEU A C 1
ATOM 5693 O O . LEU A 1 729 ? -9.528 -6.993 2.259 1.00 92.44 729 LEU A O 1
ATOM 5697 N N . TYR A 1 730 ? -9.299 -5.909 0.313 1.00 91.38 730 TYR A N 1
ATOM 5698 C CA . TYR A 1 730 ? -10.465 -5.041 0.490 1.00 91.38 730 TYR A CA 1
ATOM 5699 C C . TYR A 1 730 ? -11.770 -5.841 0.546 1.00 91.38 730 TYR A C 1
ATOM 5701 O O . TYR A 1 730 ? -12.588 -5.616 1.436 1.00 91.38 730 TYR A O 1
ATOM 5709 N N . ASP A 1 731 ? -11.924 -6.828 -0.335 1.00 88.75 731 ASP A N 1
ATOM 5710 C CA . ASP A 1 731 ? -13.080 -7.722 -0.372 1.00 88.75 731 ASP A CA 1
ATOM 5711 C C . ASP A 1 731 ? -13.205 -8.537 0.929 1.00 88.75 731 ASP A C 1
ATOM 5713 O O . ASP A 1 731 ? -14.314 -8.731 1.421 1.00 88.75 731 ASP A O 1
ATOM 5717 N N . SER A 1 732 ? -12.081 -8.944 1.538 1.00 90.69 732 SER A N 1
ATOM 5718 C CA . SER A 1 732 ? -12.074 -9.706 2.803 1.00 90.69 732 SER A CA 1
ATOM 5719 C C . SER A 1 732 ? -12.623 -8.920 3.998 1.00 90.69 732 SER A C 1
ATOM 5721 O O . SER A 1 732 ? -13.081 -9.526 4.958 1.00 90.69 732 SER A O 1
ATOM 5723 N N . PHE A 1 733 ? -12.592 -7.588 3.934 1.00 90.25 733 PHE A N 1
ATOM 5724 C CA . PHE A 1 733 ? -13.126 -6.693 4.966 1.00 90.25 733 PHE A CA 1
ATOM 5725 C C . PHE A 1 733 ? -14.380 -5.940 4.489 1.00 90.25 733 PHE A C 1
ATOM 5727 O O . PHE A 1 733 ? -14.782 -4.959 5.105 1.00 90.25 733 PHE A O 1
ATOM 5734 N N . GLY A 1 734 ? -14.996 -6.358 3.375 1.00 86.12 734 GLY A N 1
ATOM 5735 C CA . GLY A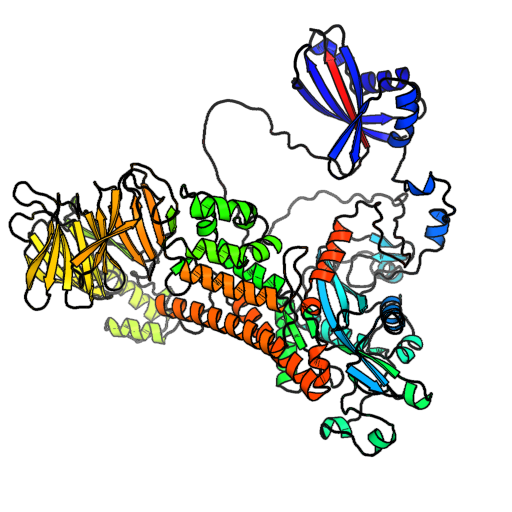 1 734 ? -16.219 -5.741 2.848 1.00 86.12 734 GLY A CA 1
ATOM 5736 C C . GLY A 1 734 ? -16.047 -4.313 2.305 1.00 86.12 734 GLY A C 1
ATOM 5737 O O . GLY A 1 734 ? -17.025 -3.576 2.181 1.00 86.12 734 GLY A O 1
ATOM 5738 N N . ILE A 1 735 ? -14.824 -3.897 1.959 1.00 84.44 735 ILE A N 1
ATOM 5739 C CA . ILE A 1 735 ? -14.516 -2.539 1.488 1.00 84.44 735 ILE A CA 1
ATOM 5740 C C . ILE A 1 735 ? -14.785 -2.438 -0.022 1.00 84.44 735 ILE A C 1
ATOM 5742 O O . ILE A 1 735 ? -13.910 -2.669 -0.856 1.00 84.44 735 ILE A O 1
ATOM 5746 N N . GLY A 1 736 ? -16.009 -2.056 -0.389 1.00 75.69 736 GLY A N 1
ATOM 5747 C CA . GLY A 1 736 ? -16.442 -1.901 -1.782 1.00 75.69 736 GLY A CA 1
ATOM 5748 C C . GLY A 1 736 ? -16.879 -0.483 -2.160 1.00 75.69 736 GLY A C 1
ATOM 5749 O O . GLY A 1 736 ? -16.924 0.441 -1.350 1.00 75.69 736 GLY A O 1
ATOM 5750 N N . CYS A 1 737 ? -17.262 -0.290 -3.425 1.00 60.19 737 CYS A N 1
ATOM 5751 C CA . CYS A 1 737 ? -17.995 0.919 -3.814 1.00 60.19 737 CYS A CA 1
ATOM 5752 C C . CYS A 1 737 ? -19.445 0.850 -3.305 1.00 60.19 737 CYS A C 1
ATOM 5754 O O . CYS A 1 737 ? -20.022 -0.238 -3.253 1.00 60.19 737 CYS A O 1
ATOM 5756 N N . LYS A 1 738 ? -20.055 2.007 -3.001 1.00 55.56 738 LYS A N 1
ATOM 5757 C CA . LYS A 1 738 ? -21.452 2.106 -2.533 1.00 55.56 738 LYS A CA 1
ATOM 5758 C C . LYS A 1 738 ? -22.398 1.245 -3.390 1.00 55.56 738 LYS A C 1
ATOM 5760 O O . LYS A 1 738 ? -22.441 1.416 -4.607 1.00 55.56 738 LYS A O 1
ATOM 5765 N N . GLY A 1 739 ? -23.140 0.337 -2.746 1.00 48.72 739 GLY A N 1
ATOM 5766 C CA . GLY A 1 739 ? -24.106 -0.568 -3.390 1.00 48.72 739 GLY A CA 1
ATOM 5767 C C . GLY A 1 739 ? -23.572 -1.950 -3.798 1.00 48.72 739 GLY A C 1
ATOM 5768 O O . GLY A 1 739 ? -24.300 -2.700 -4.441 1.00 48.72 739 GLY A O 1
ATOM 5769 N N . SER A 1 740 ? -22.331 -2.299 -3.446 1.00 55.84 740 SER A N 1
ATOM 5770 C CA . SER A 1 740 ? -21.789 -3.651 -3.657 1.00 55.84 740 SER A CA 1
ATOM 5771 C C . SER A 1 740 ? -22.252 -4.576 -2.525 1.00 55.84 740 SER A C 1
ATOM 5773 O O . SER A 1 740 ? -22.049 -4.253 -1.358 1.00 55.84 740 SER A O 1
ATOM 5775 N N . THR A 1 741 ? -22.874 -5.713 -2.840 1.00 51.53 741 THR A N 1
ATOM 5776 C CA . THR A 1 741 ? -23.220 -6.739 -1.841 1.00 51.53 741 THR A CA 1
ATOM 5777 C C . THR A 1 741 ? -21.957 -7.472 -1.400 1.00 51.53 741 THR A C 1
ATOM 5779 O O . THR A 1 741 ? -21.326 -8.136 -2.226 1.00 51.53 741 THR A O 1
ATOM 5782 N N . SER A 1 742 ? -21.595 -7.347 -0.121 1.00 57.78 742 SER A N 1
ATOM 5783 C CA . SER A 1 742 ? -20.491 -8.102 0.477 1.00 57.78 742 SER A CA 1
ATOM 5784 C C . SER A 1 742 ? -20.821 -9.593 0.444 1.00 57.78 742 SER A C 1
ATOM 5786 O O . SER A 1 742 ? -21.916 -9.993 0.837 1.00 57.78 742 SER A O 1
ATOM 5788 N N . GLN A 1 743 ? -19.897 -10.416 -0.047 1.00 62.19 743 GLN A N 1
ATOM 5789 C CA . GLN A 1 743 ? -20.005 -11.865 0.107 1.00 62.19 743 GLN A CA 1
ATOM 5790 C C . GLN A 1 743 ? -19.623 -12.232 1.541 1.00 62.19 743 GLN A C 1
ATOM 5792 O O . GLN A 1 743 ? -18.704 -11.642 2.108 1.00 62.19 743 GLN A O 1
ATOM 5797 N N . THR A 1 744 ? -20.328 -13.193 2.132 1.00 68.81 744 THR A N 1
ATOM 5798 C CA . THR A 1 744 ? -19.933 -13.791 3.406 1.00 68.81 744 THR A CA 1
ATOM 5799 C C . THR A 1 744 ? -18.633 -14.563 3.201 1.00 68.81 744 THR A C 1
ATOM 5801 O O . THR A 1 744 ? -18.586 -15.507 2.414 1.00 68.81 744 THR A O 1
ATOM 5804 N N . ILE A 1 745 ? -17.573 -14.129 3.883 1.00 84.69 745 ILE A N 1
ATOM 5805 C CA . ILE A 1 745 ? -16.242 -14.738 3.837 1.00 84.69 745 ILE A CA 1
ATOM 5806 C C . ILE A 1 745 ? -15.955 -15.435 5.164 1.00 84.69 745 ILE A C 1
ATOM 5808 O O . ILE A 1 745 ? -16.282 -14.918 6.234 1.00 84.69 745 ILE A O 1
ATOM 5812 N N . THR A 1 746 ? -15.359 -16.623 5.110 1.00 88.25 746 THR A N 1
ATOM 5813 C CA . THR A 1 746 ? -15.005 -17.347 6.336 1.00 88.25 746 THR A CA 1
ATOM 5814 C C . THR A 1 746 ? -13.764 -16.735 6.999 1.00 88.25 746 THR A C 1
ATOM 5816 O O . THR A 1 746 ? -12.885 -16.214 6.305 1.00 88.25 746 THR A O 1
ATOM 5819 N N . PRO A 1 747 ? -13.626 -16.820 8.333 1.00 89.25 747 PRO A N 1
ATOM 5820 C CA . PRO A 1 747 ? -12.432 -16.338 9.028 1.00 89.25 747 PRO A CA 1
ATOM 5821 C C . PRO A 1 747 ? -11.119 -16.924 8.496 1.00 89.25 747 PRO A C 1
ATOM 5823 O O . PRO A 1 747 ? -10.120 -16.218 8.341 1.00 89.25 747 PRO A O 1
ATOM 5826 N N . GLU A 1 748 ? -11.121 -18.213 8.163 1.00 91.56 748 GLU A N 1
ATOM 5827 C CA . GLU A 1 748 ? -9.968 -18.911 7.602 1.00 91.56 748 GLU A CA 1
ATOM 5828 C C . GLU A 1 748 ? -9.597 -18.383 6.202 1.00 91.56 748 GLU A C 1
ATOM 5830 O O . GLU A 1 748 ? -8.415 -18.290 5.864 1.00 91.56 748 GLU A O 1
ATOM 5835 N N . GLU A 1 749 ? -10.579 -17.975 5.393 1.00 91.62 749 GLU A N 1
ATOM 5836 C CA . GLU A 1 749 ? -10.335 -17.319 4.104 1.00 91.62 749 GLU A CA 1
ATOM 5837 C C . GLU A 1 749 ? -9.765 -15.907 4.265 1.00 91.62 749 GLU A C 1
ATOM 5839 O O . GLU A 1 749 ? -8.853 -15.550 3.514 1.00 91.62 749 GLU A O 1
ATOM 5844 N N . VAL A 1 750 ? -10.233 -15.129 5.250 1.00 92.19 750 VAL A N 1
ATOM 5845 C CA . VAL A 1 750 ? -9.674 -13.799 5.557 1.00 92.19 750 VAL A CA 1
ATOM 5846 C C . VAL A 1 750 ? -8.204 -13.918 5.946 1.00 92.19 750 VAL A C 1
ATOM 5848 O O . VAL A 1 750 ? -7.358 -13.262 5.336 1.00 92.19 750 VAL A O 1
ATOM 5851 N N . SER A 1 751 ? -7.879 -14.808 6.888 1.00 94.69 751 SER A N 1
ATOM 5852 C CA . SER A 1 751 ? -6.494 -15.090 7.294 1.00 94.69 751 SER A CA 1
ATOM 5853 C C . SER A 1 751 ? -5.616 -15.447 6.087 1.00 94.69 751 SER A C 1
ATOM 5855 O O . SER A 1 751 ? -4.593 -14.803 5.845 1.00 94.69 751 SER A O 1
ATOM 5857 N N . LYS A 1 752 ? -6.076 -16.380 5.245 1.00 95.44 752 LYS A N 1
ATOM 5858 C CA . LYS A 1 752 ? -5.366 -16.802 4.029 1.00 95.44 752 LYS A CA 1
ATOM 5859 C C . LYS A 1 752 ? -5.188 -15.669 3.015 1.00 95.44 752 LYS A C 1
ATOM 5861 O O . LYS A 1 752 ? -4.189 -15.628 2.295 1.00 95.44 752 LYS A O 1
ATOM 5866 N N . ASN A 1 753 ? -6.157 -14.767 2.889 1.00 94.25 753 ASN A N 1
ATOM 5867 C CA . ASN A 1 753 ? -6.061 -13.632 1.974 1.00 94.25 753 ASN A CA 1
ATOM 5868 C C . ASN A 1 753 ? -5.053 -12.592 2.472 1.00 94.25 753 ASN A C 1
ATOM 5870 O O . ASN A 1 753 ? -4.236 -12.131 1.673 1.00 94.25 753 ASN A O 1
ATOM 5874 N N . VAL A 1 754 ? -5.052 -12.278 3.771 1.00 95.25 754 VAL A N 1
ATOM 5875 C CA . VAL A 1 754 ? -4.058 -11.384 4.386 1.00 95.25 754 VAL A CA 1
ATOM 5876 C C . VAL A 1 754 ? -2.655 -11.996 4.307 1.00 95.25 754 VAL A C 1
ATOM 5878 O O . VAL A 1 754 ? -1.704 -11.296 3.959 1.00 95.25 754 VAL A O 1
ATOM 5881 N N . GLU A 1 755 ? -2.520 -13.306 4.528 1.00 96.19 755 GLU A N 1
ATOM 5882 C CA . GLU A 1 755 ? -1.253 -14.039 4.397 1.00 96.19 755 GLU A CA 1
ATOM 5883 C C . GLU A 1 755 ? -0.679 -13.921 2.980 1.00 96.19 755 GLU A C 1
ATOM 5885 O O . GLU A 1 755 ? 0.458 -13.486 2.807 1.00 96.19 755 GLU A O 1
ATOM 5890 N N . LYS A 1 756 ? -1.494 -14.172 1.946 1.00 95.19 756 LYS A N 1
ATOM 5891 C CA . LYS A 1 756 ? -1.076 -14.001 0.542 1.00 95.19 756 LYS A CA 1
ATOM 5892 C C . LYS A 1 756 ? -0.580 -12.587 0.238 1.00 95.19 756 LYS A C 1
ATOM 5894 O O . LYS A 1 756 ? 0.333 -12.427 -0.569 1.00 95.19 756 LYS A O 1
ATOM 5899 N N . VAL A 1 757 ? -1.207 -11.561 0.815 1.00 94.69 757 VAL A N 1
ATOM 5900 C CA . VAL A 1 757 ? -0.796 -10.159 0.629 1.00 94.69 757 VAL A CA 1
ATOM 5901 C C . VAL A 1 757 ? 0.543 -9.905 1.318 1.00 94.69 757 VAL A C 1
ATOM 5903 O O . VAL A 1 757 ? 1.438 -9.315 0.711 1.00 94.69 757 VAL A O 1
ATOM 5906 N N . ASN A 1 758 ? 0.700 -10.387 2.552 1.00 95.31 758 ASN A N 1
ATOM 5907 C CA . ASN A 1 758 ? 1.941 -10.283 3.313 1.00 95.31 758 ASN A CA 1
ATOM 5908 C C . ASN A 1 758 ? 3.108 -10.965 2.585 1.00 95.31 758 ASN A C 1
ATOM 5910 O O . ASN A 1 758 ? 4.155 -10.350 2.378 1.00 95.31 758 ASN A O 1
ATOM 5914 N N . ASP A 1 759 ? 2.909 -12.197 2.120 1.00 95.00 759 ASP A N 1
ATOM 5915 C CA . ASP A 1 759 ? 3.918 -12.969 1.392 1.00 95.00 759 ASP A CA 1
ATOM 5916 C C . ASP A 1 759 ? 4.297 -12.312 0.068 1.00 95.00 759 ASP A C 1
ATOM 5918 O O . ASP A 1 759 ? 5.482 -12.219 -0.266 1.00 95.00 759 ASP A O 1
ATOM 5922 N N . TYR A 1 760 ? 3.306 -11.798 -0.666 1.00 93.38 760 TYR A N 1
ATOM 5923 C CA . TYR A 1 760 ? 3.536 -11.065 -1.906 1.00 93.38 760 TYR A CA 1
ATOM 5924 C C . TYR A 1 760 ? 4.411 -9.826 -1.670 1.00 93.38 760 TYR A C 1
ATOM 5926 O O . TYR A 1 760 ? 5.410 -9.632 -2.366 1.00 93.38 760 TYR A O 1
ATOM 5934 N N . ILE A 1 761 ? 4.086 -9.016 -0.656 1.00 92.25 761 ILE A N 1
ATOM 5935 C CA . ILE A 1 761 ? 4.851 -7.811 -0.312 1.00 92.25 761 ILE A CA 1
ATOM 5936 C C . ILE A 1 761 ? 6.265 -8.178 0.152 1.00 92.25 761 ILE A C 1
ATOM 5938 O O . ILE A 1 761 ? 7.236 -7.594 -0.334 1.00 92.25 761 ILE A O 1
ATOM 5942 N N . LYS A 1 762 ? 6.409 -9.170 1.041 1.00 92.44 762 LYS A N 1
ATOM 5943 C CA . LYS A 1 762 ? 7.718 -9.654 1.509 1.00 92.44 762 LYS A CA 1
ATOM 5944 C C . LYS A 1 762 ? 8.572 -10.153 0.346 1.00 92.44 762 LYS A C 1
ATOM 5946 O O . LYS A 1 762 ? 9.763 -9.850 0.291 1.00 92.44 762 LYS A O 1
ATOM 5951 N N . SER A 1 763 ? 7.974 -10.872 -0.603 1.00 91.88 763 SER A N 1
ATOM 5952 C CA . SER A 1 763 ? 8.672 -11.339 -1.799 1.00 91.88 763 SER A CA 1
ATOM 5953 C C . SER A 1 763 ? 9.125 -10.189 -2.693 1.00 91.88 763 SER A C 1
ATOM 5955 O O . SER A 1 763 ? 10.280 -10.179 -3.111 1.00 91.88 763 SER A O 1
ATOM 5957 N N . ALA A 1 764 ? 8.264 -9.202 -2.951 1.00 89.56 764 ALA A N 1
ATOM 5958 C CA . ALA A 1 764 ? 8.620 -8.037 -3.757 1.00 89.56 764 ALA A CA 1
ATOM 5959 C C . ALA A 1 764 ? 9.774 -7.237 -3.124 1.00 89.56 764 ALA A C 1
ATOM 5961 O O . ALA A 1 764 ? 10.729 -6.870 -3.804 1.00 89.56 764 ALA A O 1
ATOM 5962 N N . VAL A 1 765 ? 9.738 -7.024 -1.804 1.00 90.25 765 VAL A N 1
ATOM 5963 C CA . VAL A 1 765 ? 10.802 -6.318 -1.068 1.00 90.25 765 VAL A CA 1
ATOM 5964 C C . VAL A 1 765 ? 12.119 -7.093 -1.111 1.00 90.25 765 VAL A C 1
ATOM 5966 O O . VAL A 1 765 ? 13.171 -6.488 -1.318 1.00 90.25 765 VAL A O 1
ATOM 5969 N N . ARG A 1 766 ? 12.080 -8.418 -0.928 1.00 88.69 766 ARG A N 1
ATOM 5970 C CA . ARG A 1 766 ? 13.276 -9.268 -0.991 1.00 88.69 766 ARG A CA 1
ATOM 5971 C C . ARG A 1 766 ? 13.934 -9.197 -2.367 1.00 88.69 766 ARG A C 1
ATOM 5973 O O . ARG A 1 766 ? 15.123 -8.911 -2.439 1.00 88.69 766 ARG A O 1
ATOM 5980 N N . ASN A 1 767 ? 13.146 -9.335 -3.433 1.00 86.88 767 ASN A N 1
ATOM 5981 C CA . ASN A 1 767 ? 13.634 -9.255 -4.812 1.00 86.88 767 ASN A CA 1
ATOM 5982 C C . ASN A 1 767 ? 14.333 -7.913 -5.089 1.00 86.88 767 ASN A C 1
ATOM 5984 O O . ASN A 1 767 ? 15.407 -7.877 -5.685 1.00 86.88 767 ASN A O 1
ATOM 5988 N N . VAL A 1 768 ? 13.762 -6.804 -4.607 1.00 85.81 768 VAL A N 1
ATOM 5989 C CA . VAL A 1 768 ? 14.356 -5.465 -4.749 1.00 85.81 768 VAL A CA 1
ATOM 5990 C C . VAL A 1 768 ? 15.651 -5.326 -3.953 1.00 85.81 768 VAL A C 1
ATOM 5992 O O . VAL A 1 768 ? 16.614 -4.737 -4.444 1.00 85.81 768 VAL A O 1
ATOM 5995 N N . LYS A 1 769 ? 15.707 -5.872 -2.734 1.00 85.50 769 LYS A N 1
ATOM 5996 C CA . LYS A 1 769 ? 16.931 -5.866 -1.922 1.00 85.50 769 LYS A CA 1
ATOM 5997 C C . LYS A 1 769 ? 18.050 -6.667 -2.578 1.00 85.50 769 LYS A C 1
ATOM 5999 O O . LYS A 1 769 ? 19.171 -6.173 -2.635 1.00 85.50 769 LYS A O 1
ATOM 6004 N N . GLU A 1 770 ? 17.740 -7.850 -3.099 1.00 83.06 770 GLU A N 1
ATOM 6005 C CA . GLU A 1 770 ? 18.691 -8.695 -3.827 1.00 83.06 770 GLU A CA 1
ATOM 6006 C C . GLU A 1 770 ? 19.198 -7.997 -5.095 1.00 83.06 770 GLU A C 1
ATOM 6008 O O . GLU A 1 770 ? 20.407 -7.909 -5.303 1.00 83.06 770 GLU A O 1
ATOM 6013 N N . THR A 1 771 ? 18.289 -7.422 -5.889 1.00 76.38 771 THR A N 1
ATOM 6014 C CA . THR A 1 771 ? 18.615 -6.731 -7.151 1.00 76.38 771 THR A CA 1
ATOM 6015 C C . THR A 1 771 ? 19.489 -5.495 -6.934 1.00 76.38 771 THR A C 1
ATOM 6017 O O . THR A 1 771 ? 20.377 -5.218 -7.734 1.00 76.38 771 THR A O 1
ATOM 6020 N N . ASN A 1 772 ? 19.268 -4.763 -5.841 1.00 72.62 772 ASN A N 1
ATOM 6021 C CA . ASN A 1 772 ? 20.009 -3.543 -5.517 1.00 72.62 772 ASN A CA 1
ATOM 6022 C C . ASN A 1 772 ? 21.188 -3.779 -4.551 1.00 72.62 772 ASN A C 1
ATOM 6024 O O . ASN A 1 772 ? 21.739 -2.813 -4.024 1.00 72.62 772 ASN A O 1
ATOM 6028 N N . HIS A 1 773 ? 21.552 -5.037 -4.270 1.00 76.88 773 HIS A N 1
ATOM 6029 C CA . HIS A 1 773 ? 22.611 -5.412 -3.318 1.00 76.88 773 HIS A CA 1
ATOM 6030 C C . HIS A 1 773 ? 22.472 -4.755 -1.931 1.00 76.88 773 HIS A C 1
ATOM 6032 O O . HIS A 1 773 ? 23.454 -4.425 -1.258 1.00 76.88 773 HIS A O 1
ATOM 6038 N N . LEU A 1 774 ? 21.233 -4.558 -1.481 1.00 78.38 774 LEU A N 1
ATOM 6039 C CA . LEU A 1 774 ? 20.936 -3.982 -0.176 1.00 78.38 774 LEU A CA 1
ATOM 6040 C C . LEU A 1 774 ? 21.081 -5.050 0.912 1.00 78.38 774 LEU A C 1
ATOM 6042 O O . LEU A 1 774 ? 20.676 -6.199 0.741 1.00 78.38 774 LEU A O 1
ATOM 6046 N N . LYS A 1 775 ? 21.608 -4.660 2.079 1.00 78.81 775 LYS A N 1
ATOM 6047 C CA . LYS A 1 775 ? 21.681 -5.557 3.246 1.00 78.81 775 LYS A CA 1
ATOM 6048 C C . LYS A 1 775 ? 20.280 -6.039 3.626 1.00 78.81 775 LYS A C 1
ATOM 6050 O O . LYS A 1 775 ? 19.345 -5.239 3.651 1.00 78.81 775 LYS A O 1
ATOM 6055 N N . GLU A 1 776 ? 20.145 -7.301 4.022 1.00 72.25 776 GLU A N 1
ATOM 6056 C CA . GLU A 1 776 ? 18.849 -7.903 4.372 1.00 72.25 776 GLU A CA 1
ATOM 6057 C C . GLU A 1 776 ? 18.088 -7.098 5.446 1.00 72.25 776 GLU A C 1
ATOM 6059 O O . GLU A 1 776 ? 16.900 -6.810 5.287 1.00 72.25 776 GLU A O 1
ATOM 6064 N N . GLY A 1 777 ? 18.793 -6.607 6.471 1.00 72.50 777 GLY A N 1
ATOM 6065 C CA . GLY A 1 777 ? 18.231 -5.766 7.537 1.00 72.50 777 GLY A CA 1
ATOM 6066 C C . GLY A 1 777 ? 17.993 -4.291 7.180 1.00 72.50 777 GLY A C 1
ATOM 6067 O O . GLY A 1 777 ? 17.544 -3.530 8.032 1.00 72.50 777 GLY A O 1
ATOM 6068 N N . SER A 1 778 ? 18.298 -3.845 5.957 1.00 78.81 778 SER A N 1
ATOM 6069 C CA . SER A 1 778 ? 18.087 -2.445 5.563 1.00 78.81 778 SER A CA 1
ATOM 6070 C C . SER A 1 778 ? 16.597 -2.110 5.424 1.00 78.81 778 SER A C 1
ATOM 6072 O O . SER A 1 778 ? 15.800 -2.909 4.923 1.00 78.81 778 SER A O 1
ATOM 6074 N N . ALA A 1 779 ? 16.207 -0.920 5.883 1.00 81.38 779 ALA A N 1
ATOM 6075 C CA . ALA A 1 779 ? 14.856 -0.410 5.684 1.00 81.38 779 ALA A CA 1
ATOM 6076 C C . ALA A 1 779 ? 14.685 0.113 4.249 1.00 81.38 779 ALA A C 1
ATOM 6078 O O . ALA A 1 779 ? 15.588 0.731 3.688 1.00 81.38 779 ALA A O 1
ATOM 6079 N N . THR A 1 780 ? 13.507 -0.112 3.674 1.00 83.31 780 THR A N 1
ATOM 6080 C CA . THR A 1 780 ? 13.085 0.466 2.392 1.00 83.31 780 THR A CA 1
ATOM 6081 C C . THR A 1 780 ? 12.049 1.550 2.664 1.00 83.31 780 THR A C 1
ATOM 6083 O O . THR A 1 780 ? 11.235 1.392 3.569 1.00 83.31 780 THR A O 1
ATOM 6086 N N . ASN A 1 781 ? 12.071 2.652 1.914 1.00 80.50 781 ASN A N 1
ATOM 6087 C CA . ASN A 1 781 ? 11.230 3.830 2.166 1.00 80.50 781 ASN A CA 1
ATOM 6088 C C . ASN A 1 781 ? 10.542 4.373 0.899 1.00 80.50 781 ASN A C 1
ATOM 6090 O O . ASN A 1 781 ? 10.101 5.515 0.907 1.00 80.50 781 ASN A O 1
ATOM 6094 N N . GLY A 1 782 ? 10.454 3.595 -0.187 1.00 79.31 782 GLY A N 1
ATOM 6095 C CA . GLY A 1 782 ? 9.916 4.061 -1.476 1.00 79.31 782 GLY A CA 1
ATOM 6096 C C . GLY A 1 782 ? 10.988 4.208 -2.560 1.00 79.31 782 GLY A C 1
ATOM 6097 O O . GLY A 1 782 ? 10.973 3.422 -3.509 1.00 79.31 782 GLY A O 1
ATOM 6098 N N . PRO A 1 783 ? 11.979 5.116 -2.407 1.00 77.00 783 PRO A N 1
ATOM 6099 C CA . PRO A 1 783 ? 12.987 5.417 -3.433 1.00 77.00 783 PRO A CA 1
ATOM 6100 C C . PRO A 1 783 ? 13.879 4.245 -3.857 1.00 77.00 783 PRO A C 1
ATOM 6102 O O . PRO A 1 783 ? 14.637 4.368 -4.816 1.00 77.00 783 PRO A O 1
ATOM 6105 N N . GLN A 1 784 ? 13.861 3.136 -3.117 1.00 79.00 784 GLN A N 1
ATOM 6106 C CA . GLN A 1 784 ? 14.546 1.892 -3.477 1.00 79.00 784 GLN A CA 1
ATOM 6107 C C . GLN A 1 784 ? 13.748 1.054 -4.492 1.00 79.00 784 GLN A C 1
ATOM 6109 O O . GLN A 1 784 ? 14.222 -0.001 -4.894 1.00 79.00 784 GLN A O 1
ATOM 6114 N N . GLY A 1 785 ? 12.549 1.493 -4.888 1.00 83.25 785 GLY A N 1
ATOM 6115 C CA . GLY A 1 785 ? 11.667 0.771 -5.805 1.00 83.25 785 GLY A CA 1
ATOM 6116 C C . GLY A 1 785 ? 10.742 -0.227 -5.109 1.00 83.25 785 GLY A C 1
ATOM 6117 O O . GLY A 1 785 ? 10.345 -1.218 -5.709 1.00 83.25 785 GLY A O 1
ATOM 6118 N N . THR A 1 786 ? 10.398 -0.013 -3.836 1.00 89.31 786 THR A N 1
ATOM 6119 C CA . THR A 1 786 ? 9.464 -0.882 -3.099 1.00 89.31 786 THR A CA 1
ATOM 6120 C C . THR A 1 786 ? 8.783 -0.137 -1.951 1.00 89.31 786 THR A C 1
ATOM 6122 O O . THR A 1 786 ? 9.143 0.994 -1.632 1.00 89.31 786 THR A O 1
ATOM 6125 N N . VAL A 1 787 ? 7.794 -0.766 -1.319 1.00 90.06 787 VAL A N 1
ATOM 6126 C CA . VAL A 1 787 ? 6.994 -0.173 -0.237 1.00 90.06 787 VAL A CA 1
ATOM 6127 C C . VAL A 1 787 ? 7.827 0.132 1.014 1.00 90.06 787 VAL A C 1
ATOM 6129 O O . VAL A 1 787 ? 8.873 -0.481 1.270 1.00 90.06 787 VAL A O 1
ATOM 6132 N N . SER A 1 788 ? 7.349 1.076 1.828 1.00 89.06 788 SER A N 1
ATOM 6133 C CA . SER A 1 788 ? 8.028 1.451 3.069 1.00 89.06 788 SER A CA 1
ATOM 6134 C C . SER A 1 788 ? 8.055 0.302 4.084 1.00 89.06 788 SER A C 1
ATOM 6136 O O . SER A 1 788 ? 7.117 -0.497 4.163 1.00 89.06 788 SER A O 1
ATOM 6138 N N . LYS A 1 789 ? 9.107 0.233 4.908 1.00 88.75 789 LYS A N 1
ATOM 6139 C CA . LYS A 1 789 ? 9.215 -0.739 6.007 1.00 88.75 789 LYS A CA 1
ATOM 6140 C C . LYS A 1 789 ? 8.037 -0.608 6.972 1.00 88.75 789 LYS A C 1
ATOM 6142 O O . LYS A 1 789 ? 7.479 -1.615 7.385 1.00 88.75 789 LYS A O 1
ATOM 6147 N N . LYS A 1 790 ? 7.578 0.625 7.218 1.00 87.00 790 LYS A N 1
ATOM 6148 C CA . LYS A 1 790 ? 6.385 0.883 8.034 1.00 87.00 790 LYS A CA 1
ATOM 6149 C C . LYS A 1 790 ? 5.150 0.153 7.504 1.00 87.00 790 LYS A C 1
ATOM 6151 O O . LYS A 1 790 ? 4.474 -0.494 8.291 1.00 87.00 790 LYS A O 1
ATOM 6156 N N . THR A 1 791 ? 4.912 0.201 6.190 1.00 89.75 791 THR A N 1
ATOM 6157 C CA . THR A 1 791 ? 3.778 -0.487 5.547 1.00 89.75 791 THR A CA 1
ATOM 6158 C C . THR A 1 791 ? 3.902 -2.004 5.648 1.00 89.75 791 THR A C 1
ATOM 6160 O O . THR A 1 791 ? 2.908 -2.677 5.895 1.00 89.75 791 THR A O 1
ATOM 6163 N N . GLN A 1 792 ? 5.115 -2.547 5.493 1.00 91.94 792 GLN A N 1
ATOM 6164 C CA . GLN A 1 792 ? 5.366 -3.986 5.653 1.00 91.94 792 GLN A CA 1
ATOM 6165 C C . GLN A 1 792 ? 5.013 -4.451 7.068 1.00 91.94 792 GLN A C 1
ATOM 6167 O O . GLN A 1 792 ? 4.291 -5.430 7.226 1.00 91.94 792 GLN A O 1
ATOM 6172 N N . ASP A 1 793 ? 5.470 -3.716 8.083 1.00 90.38 793 ASP A N 1
ATOM 6173 C CA . ASP A 1 793 ? 5.179 -4.044 9.479 1.00 90.38 793 ASP A CA 1
ATOM 6174 C C . ASP A 1 793 ? 3.677 -3.945 9.787 1.00 90.38 793 ASP A C 1
ATOM 6176 O O . ASP A 1 793 ? 3.164 -4.760 10.540 1.00 90.38 793 ASP A O 1
ATOM 6180 N N . SER A 1 794 ? 2.958 -2.972 9.211 1.00 92.00 794 SER A N 1
ATOM 6181 C CA . SER A 1 794 ? 1.503 -2.854 9.392 1.00 92.00 794 SER A CA 1
ATOM 6182 C C . SER A 1 794 ? 0.747 -4.032 8.767 1.00 92.00 794 SER A C 1
ATOM 6184 O O . SER A 1 794 ? -0.206 -4.523 9.360 1.00 92.00 794 SER A O 1
ATOM 6186 N N . VAL A 1 795 ? 1.175 -4.534 7.604 1.00 93.56 795 VAL A N 1
ATOM 6187 C CA . VAL A 1 795 ? 0.577 -5.739 6.994 1.00 93.56 795 VAL A CA 1
ATOM 6188 C C . VAL A 1 795 ? 0.869 -6.989 7.831 1.00 93.56 795 VAL A C 1
ATOM 6190 O O . VAL A 1 795 ? -0.001 -7.840 8.003 1.00 93.56 795 VAL A O 1
ATOM 6193 N N . GLU A 1 796 ? 2.072 -7.095 8.393 1.00 94.00 796 GLU A N 1
ATOM 6194 C CA . GLU A 1 796 ? 2.440 -8.188 9.296 1.00 94.00 796 GLU A CA 1
ATOM 6195 C C . GLU A 1 796 ? 1.663 -8.132 10.620 1.00 94.00 796 GLU A C 1
ATOM 6197 O O . GLU A 1 796 ? 1.157 -9.156 11.083 1.00 94.00 796 GLU A O 1
ATOM 6202 N N . LEU A 1 797 ? 1.494 -6.936 11.188 1.00 93.38 797 LEU A N 1
ATOM 6203 C CA . LEU A 1 797 ? 0.657 -6.696 12.363 1.00 93.38 797 LEU A CA 1
ATOM 6204 C C . LEU A 1 797 ? -0.805 -7.076 12.090 1.00 93.38 797 LEU A C 1
ATOM 6206 O O . LEU A 1 797 ? -1.426 -7.722 12.930 1.00 93.38 797 LEU A O 1
ATOM 6210 N N . LEU A 1 798 ? -1.333 -6.756 10.902 1.00 95.38 798 LEU A N 1
ATOM 6211 C CA . LEU A 1 798 ? -2.675 -7.167 10.484 1.00 95.38 798 LEU A CA 1
ATOM 6212 C C . LEU A 1 798 ? -2.814 -8.693 10.446 1.00 95.38 798 LEU A C 1
ATOM 6214 O O . LEU A 1 798 ? -3.771 -9.229 10.998 1.00 95.38 798 LEU A O 1
ATOM 6218 N N . LEU A 1 799 ? -1.861 -9.401 9.831 1.00 95.56 799 LEU A N 1
ATOM 6219 C CA . LEU A 1 799 ? -1.883 -10.866 9.752 1.00 95.56 799 LEU A CA 1
ATOM 6220 C C . LEU A 1 799 ? -1.871 -11.507 11.144 1.00 95.56 799 LEU A C 1
ATOM 6222 O O . LEU A 1 799 ? -2.683 -12.388 11.439 1.00 95.56 799 LEU A O 1
ATOM 6226 N N . ASN A 1 800 ? -0.966 -11.046 12.008 1.00 94.31 800 ASN A N 1
ATOM 6227 C CA . ASN A 1 800 ? -0.863 -11.531 13.380 1.00 94.31 800 ASN A CA 1
ATOM 6228 C C . ASN A 1 800 ? -2.147 -11.246 14.165 1.00 94.31 800 ASN A C 1
ATOM 6230 O O . ASN A 1 800 ? -2.646 -12.130 14.860 1.00 94.31 800 ASN A O 1
ATOM 6234 N N . GLY A 1 801 ? -2.711 -10.044 14.018 1.00 94.25 801 GLY A N 1
ATOM 6235 C CA . GLY A 1 801 ? -3.970 -9.653 14.640 1.00 94.25 801 GLY A CA 1
ATOM 6236 C C . GLY A 1 801 ? -5.140 -10.528 14.187 1.00 94.25 801 GLY A C 1
ATOM 6237 O O . GLY A 1 801 ? -5.840 -11.089 15.023 1.00 94.25 801 GLY A O 1
ATOM 6238 N N . VAL A 1 802 ? -5.321 -10.746 12.882 1.00 95.19 802 VAL A N 1
ATOM 6239 C CA . VAL A 1 802 ? -6.401 -11.604 12.358 1.00 95.19 802 VAL A CA 1
ATOM 6240 C C . VAL A 1 802 ? -6.275 -13.030 12.903 1.00 95.19 802 VAL A C 1
ATOM 6242 O O . VAL A 1 802 ? -7.241 -13.584 13.427 1.00 95.19 802 VAL A O 1
ATOM 6245 N N . ASN A 1 803 ? -5.073 -13.610 12.867 1.00 95.00 803 ASN A N 1
ATOM 6246 C CA . ASN A 1 803 ? -4.832 -14.958 13.385 1.00 95.00 803 ASN A CA 1
ATOM 6247 C C . ASN A 1 803 ? -5.078 -15.061 14.896 1.00 95.00 803 ASN A C 1
ATOM 6249 O O . ASN A 1 803 ? -5.660 -16.040 15.370 1.00 95.00 803 ASN A O 1
ATOM 6253 N N . ASN A 1 804 ? -4.662 -14.047 15.657 1.00 93.44 804 ASN A N 1
ATOM 6254 C CA . ASN A 1 804 ? -4.880 -13.988 17.097 1.00 93.44 804 ASN A CA 1
ATOM 6255 C C . ASN A 1 804 ? -6.363 -13.869 17.445 1.00 93.44 804 ASN A C 1
ATOM 6257 O O . ASN A 1 804 ? -6.823 -14.611 18.310 1.00 93.44 804 ASN A O 1
ATOM 6261 N N . LEU A 1 805 ? -7.115 -13.022 16.740 1.00 94.19 805 LEU A N 1
ATOM 6262 C CA . LEU A 1 805 ? -8.552 -12.860 16.945 1.00 94.19 805 LEU A CA 1
ATOM 6263 C C . LEU A 1 805 ? -9.291 -14.183 16.704 1.00 94.19 805 LEU A C 1
ATOM 6265 O O . LEU A 1 805 ? -10.033 -14.650 17.570 1.00 94.19 805 LEU A O 1
ATOM 6269 N N . ILE A 1 806 ? -9.017 -14.838 15.569 1.00 93.69 806 ILE A N 1
ATOM 6270 C CA . ILE A 1 806 ? -9.621 -16.130 15.212 1.00 93.69 806 ILE A CA 1
ATOM 6271 C C . ILE A 1 806 ? -9.296 -17.188 16.267 1.00 93.69 806 ILE A C 1
ATOM 6273 O O . ILE A 1 806 ? -10.182 -17.932 16.688 1.00 93.69 806 ILE A O 1
ATOM 6277 N N . ARG A 1 807 ? -8.036 -17.259 16.712 1.00 92.69 807 ARG A N 1
ATOM 6278 C CA . ARG A 1 807 ? -7.582 -18.206 17.738 1.00 92.69 807 ARG A CA 1
ATOM 6279 C C . ARG A 1 807 ? -8.235 -17.941 19.095 1.00 92.69 807 ARG A C 1
ATOM 6281 O O . ARG A 1 807 ? -8.680 -18.886 19.741 1.00 92.69 807 ARG A O 1
ATOM 6288 N N . ASN A 1 808 ? -8.306 -16.683 19.522 1.00 91.44 808 ASN A N 1
ATOM 6289 C CA . ASN A 1 808 ? -8.888 -16.292 20.806 1.00 91.44 808 ASN A CA 1
ATOM 6290 C C . ASN A 1 808 ? -10.376 -16.645 20.869 1.00 91.44 808 ASN A C 1
ATOM 6292 O O . ASN A 1 808 ? -10.821 -17.214 21.863 1.00 91.44 808 ASN A O 1
ATOM 6296 N N . ILE A 1 809 ? -11.117 -16.391 19.788 1.00 91.25 809 ILE A N 1
ATOM 6297 C CA . ILE A 1 809 ? -12.529 -16.771 19.684 1.00 91.25 809 ILE A CA 1
ATOM 6298 C C . ILE A 1 809 ? -12.671 -18.297 19.626 1.00 91.25 809 ILE A C 1
ATOM 6300 O O . ILE A 1 809 ? -13.472 -18.847 20.374 1.00 91.25 809 ILE A O 1
ATOM 6304 N N . ALA A 1 810 ? -11.843 -19.001 18.839 1.00 90.06 810 ALA A N 1
ATOM 6305 C CA . ALA A 1 810 ? -11.864 -20.469 18.754 1.00 90.06 810 ALA A CA 1
ATOM 6306 C C . ALA A 1 810 ? -11.724 -21.154 20.119 1.00 90.06 810 ALA A C 1
ATOM 6308 O O . ALA A 1 810 ? -12.377 -22.157 20.381 1.00 90.06 810 ALA A O 1
ATOM 6309 N N . ASN A 1 811 ? -10.851 -20.617 20.972 1.00 87.50 811 ASN A N 1
ATOM 6310 C CA . ASN A 1 811 ? -10.569 -21.180 22.289 1.00 87.50 811 ASN A CA 1
ATOM 6311 C C . ASN A 1 811 ? -11.736 -21.014 23.272 1.00 87.50 811 ASN A C 1
ATOM 6313 O O . ASN A 1 811 ? -11.784 -21.718 24.278 1.00 87.50 811 ASN A O 1
ATOM 6317 N N . VAL A 1 812 ? -12.633 -20.062 23.009 1.00 86.62 812 VAL A N 1
ATOM 6318 C CA . VAL A 1 812 ? -13.760 -19.724 23.882 1.00 86.62 812 VAL A CA 1
ATOM 6319 C C . VAL A 1 812 ? -15.065 -20.297 23.346 1.00 86.62 812 VAL A C 1
ATOM 6321 O O . VAL A 1 812 ? -15.775 -20.982 24.074 1.00 86.62 812 VAL A O 1
ATOM 6324 N N . SER A 1 813 ? -15.382 -19.997 22.089 1.00 86.56 813 SER A N 1
ATOM 6325 C CA . SER A 1 813 ? -16.612 -20.398 21.418 1.00 86.56 813 SER A CA 1
ATOM 6326 C C . SER A 1 813 ? -16.330 -20.600 19.922 1.00 86.56 813 SER A C 1
ATOM 6328 O O . SER A 1 813 ? -16.320 -19.635 19.152 1.00 86.56 813 SER A O 1
ATOM 6330 N N . PRO A 1 814 ? -16.056 -21.846 19.485 1.00 85.44 814 PRO A N 1
ATOM 6331 C CA . PRO A 1 814 ? -15.777 -22.153 18.082 1.00 85.44 814 PRO A CA 1
ATOM 6332 C C . PRO A 1 814 ? -16.906 -21.755 17.125 1.00 85.44 814 PRO A C 1
ATOM 6334 O O . PRO A 1 814 ? -16.626 -21.318 16.011 1.00 85.44 814 PRO A O 1
ATOM 6337 N N . GLU A 1 815 ? -18.161 -21.887 17.560 1.00 84.75 815 GLU A N 1
ATOM 6338 C CA . GLU A 1 815 ? -19.352 -21.595 16.750 1.00 84.75 815 GLU A CA 1
ATOM 6339 C C . GLU A 1 815 ? -19.533 -20.086 16.514 1.00 84.75 815 GLU A C 1
ATOM 6341 O O . GLU A 1 815 ? -19.974 -19.673 15.443 1.00 84.75 815 GLU A O 1
ATOM 6346 N N . TYR A 1 816 ? -19.074 -19.253 17.455 1.00 86.69 816 TYR A N 1
ATOM 6347 C CA . TYR A 1 816 ? -19.174 -17.790 17.387 1.00 86.69 816 TYR A CA 1
ATOM 6348 C C . TYR A 1 816 ? -18.326 -17.158 16.273 1.00 86.69 816 TYR A C 1
ATOM 6350 O O . TYR A 1 816 ? -18.553 -16.021 15.866 1.00 86.69 816 TYR A O 1
ATOM 6358 N N . LYS A 1 817 ? -17.342 -17.889 15.739 1.00 82.19 817 LYS A N 1
ATOM 6359 C CA . LYS A 1 817 ? -16.480 -17.405 14.651 1.00 82.19 817 LYS A CA 1
ATOM 6360 C C . LYS A 1 817 ? -17.252 -16.959 13.409 1.00 82.19 817 LYS A C 1
ATOM 6362 O O . LYS A 1 817 ? -16.791 -16.067 12.703 1.00 82.19 817 LYS A O 1
ATOM 6367 N N . VAL A 1 818 ? -18.378 -17.609 13.118 1.00 83.25 818 VAL A N 1
ATOM 6368 C CA . VAL A 1 818 ? -19.181 -17.342 11.914 1.00 83.25 818 VAL A CA 1
ATOM 6369 C C . VAL A 1 818 ? -19.949 -16.022 12.038 1.00 83.25 818 VAL A C 1
ATOM 6371 O O . VAL A 1 818 ? -20.296 -15.424 11.026 1.00 83.25 818 VAL A O 1
ATOM 6374 N N . SER A 1 819 ? -20.153 -15.536 13.264 1.00 83.44 819 SER A N 1
ATOM 6375 C CA . SER A 1 819 ? -20.846 -14.280 13.556 1.00 83.44 819 SER A CA 1
ATOM 6376 C C . SER A 1 819 ? -19.973 -13.038 13.356 1.00 83.44 819 SER A C 1
ATOM 6378 O O . SER A 1 819 ? -20.469 -11.934 13.529 1.00 83.44 819 SER A O 1
ATOM 6380 N N . ILE A 1 820 ? -18.683 -13.178 13.024 1.00 88.31 820 ILE A N 1
ATOM 6381 C CA . ILE A 1 820 ? -17.791 -12.026 12.830 1.00 88.31 820 ILE A CA 1
ATOM 6382 C C . ILE A 1 820 ? -18.109 -11.346 11.494 1.00 88.31 820 ILE A C 1
ATOM 6384 O O . ILE A 1 820 ? -17.798 -11.875 10.425 1.00 88.31 820 ILE A O 1
ATOM 6388 N N . ASP A 1 821 ? -18.641 -10.131 11.561 1.00 89.94 821 ASP A N 1
ATOM 6389 C CA . ASP A 1 821 ? -18.644 -9.191 10.449 1.00 89.94 821 ASP A CA 1
ATOM 6390 C C . ASP A 1 821 ? -17.312 -8.429 10.423 1.00 89.94 821 ASP A C 1
ATOM 6392 O O . ASP A 1 821 ? -17.013 -7.580 11.265 1.00 89.94 821 ASP A O 1
ATOM 6396 N N . TRP A 1 822 ? -16.491 -8.725 9.417 1.00 90.56 822 TRP A N 1
ATOM 6397 C CA . TRP A 1 822 ? -15.169 -8.126 9.230 1.00 90.56 822 TRP A CA 1
ATOM 6398 C C . TRP A 1 822 ? -15.208 -6.613 8.969 1.00 90.56 822 TRP A C 1
ATOM 6400 O O . TRP A 1 822 ? -14.194 -5.945 9.172 1.00 90.56 822 TRP A O 1
ATOM 6410 N N . GLN A 1 823 ? -16.361 -6.042 8.594 1.00 88.56 823 GLN A N 1
ATOM 6411 C CA . GLN A 1 823 ? -16.529 -4.588 8.470 1.00 88.56 823 GLN A CA 1
ATOM 6412 C C . GLN A 1 823 ? -16.469 -3.874 9.827 1.00 88.56 823 GLN A C 1
ATOM 6414 O O . GLN A 1 823 ? -16.154 -2.685 9.881 1.00 88.56 823 GLN A O 1
ATOM 6419 N N . THR A 1 824 ? -16.714 -4.593 10.929 1.00 87.62 824 THR A N 1
ATOM 6420 C CA . THR A 1 824 ? -16.601 -4.061 12.299 1.00 87.62 824 THR A CA 1
ATOM 6421 C C . THR A 1 824 ? -15.149 -3.822 12.719 1.00 87.62 824 THR A C 1
ATOM 6423 O O . THR A 1 824 ? -14.898 -3.213 13.760 1.00 87.62 824 THR A O 1
ATOM 6426 N N . LEU A 1 825 ? -14.181 -4.282 11.917 1.00 90.31 825 LEU A N 1
ATOM 6427 C CA . LEU A 1 825 ? -12.747 -4.121 12.146 1.00 90.31 825 LEU A CA 1
ATOM 6428 C C . LEU A 1 825 ? -12.141 -2.988 11.296 1.00 90.31 825 LEU A C 1
ATOM 6430 O O . LEU A 1 825 ? -10.993 -3.081 10.864 1.00 90.31 825 LEU A O 1
ATOM 6434 N N . LEU A 1 826 ? -12.920 -1.932 11.044 1.00 88.38 826 LEU A N 1
ATOM 6435 C CA . LEU A 1 826 ? -12.534 -0.756 10.261 1.00 88.38 826 LEU A CA 1
ATOM 6436 C C . LEU A 1 826 ? -12.791 0.534 11.050 1.00 88.38 826 LEU A C 1
ATOM 6438 O O . LEU A 1 826 ? -13.745 0.617 11.821 1.00 88.38 826 LEU A O 1
ATOM 6442 N N . THR A 1 827 ? -12.018 1.588 10.781 1.00 84.06 827 THR A N 1
ATOM 6443 C CA . THR A 1 827 ? -12.242 2.927 11.371 1.00 84.06 827 THR A CA 1
ATOM 6444 C C . THR A 1 827 ? -13.288 3.762 10.625 1.00 84.06 827 THR A C 1
ATOM 6446 O O . THR A 1 827 ? -13.652 4.848 11.069 1.00 84.06 827 THR A O 1
ATOM 6449 N N . THR A 1 828 ? -13.847 3.241 9.526 1.00 74.69 828 THR A N 1
ATOM 6450 C CA . THR A 1 828 ? -14.804 3.957 8.655 1.00 74.69 828 THR A CA 1
ATOM 6451 C C . THR A 1 828 ? -16.030 4.519 9.383 1.00 74.69 828 THR A C 1
ATOM 6453 O O . THR A 1 828 ? -16.553 5.560 8.989 1.00 74.69 828 THR A O 1
ATOM 6456 N N . GLN A 1 829 ? -16.495 3.870 10.456 1.00 69.88 829 GLN A N 1
ATOM 6457 C CA . GLN A 1 829 ? -17.613 4.368 11.268 1.00 69.88 829 GLN A CA 1
ATOM 6458 C C . GLN A 1 829 ? -17.249 5.672 11.995 1.00 69.88 829 GLN A C 1
ATOM 6460 O O . GLN A 1 829 ? -18.059 6.599 12.039 1.00 69.88 829 GLN A O 1
ATOM 6465 N N . VAL A 1 830 ? -16.012 5.777 12.488 1.00 70.81 830 VAL A N 1
ATOM 6466 C CA . VAL A 1 830 ? -15.488 6.994 13.121 1.00 70.81 830 VAL A CA 1
ATOM 6467 C C . VAL A 1 830 ? -15.232 8.076 12.071 1.00 70.81 830 VAL A C 1
ATOM 6469 O O . VAL A 1 830 ? -15.628 9.224 12.266 1.00 70.81 830 VAL A O 1
ATOM 6472 N N . GLU A 1 831 ? -14.673 7.705 10.912 1.00 70.44 831 GLU A N 1
ATOM 6473 C CA . GLU A 1 831 ? -14.473 8.631 9.789 1.00 70.44 831 GLU A CA 1
ATOM 6474 C C . GLU A 1 831 ? -15.806 9.261 9.331 1.00 70.44 831 GLU A C 1
ATOM 6476 O O . GLU A 1 831 ? -15.864 10.464 9.070 1.00 70.44 831 GLU A O 1
ATOM 6481 N N . ASN A 1 832 ? -16.889 8.474 9.256 1.00 68.56 832 ASN A N 1
ATOM 6482 C CA . ASN A 1 832 ? -18.220 8.966 8.884 1.00 68.56 832 ASN A CA 1
ATOM 6483 C C . ASN A 1 832 ? -18.791 9.928 9.933 1.00 68.56 832 ASN A C 1
ATOM 6485 O O . ASN A 1 832 ? -19.286 10.989 9.557 1.00 68.56 832 ASN A O 1
ATOM 6489 N N . LEU A 1 833 ? -18.659 9.610 11.227 1.00 63.62 833 LEU A N 1
ATOM 6490 C CA . LEU A 1 833 ? -19.053 10.517 12.311 1.00 63.62 833 LEU A CA 1
ATOM 6491 C C . LEU A 1 833 ? -18.332 11.868 12.180 1.00 63.62 833 LEU A C 1
ATOM 6493 O O . LEU A 1 833 ? -18.947 12.931 12.236 1.00 63.62 833 LEU A O 1
ATOM 6497 N N . HIS A 1 834 ? -17.025 11.833 11.920 1.00 59.59 834 HIS A N 1
ATOM 6498 C CA . HIS A 1 834 ? -16.231 13.034 11.687 1.00 59.59 834 HIS A CA 1
ATOM 6499 C C . HIS A 1 834 ? -16.607 13.770 10.397 1.00 59.59 834 HIS A C 1
ATOM 6501 O O . HIS A 1 834 ? -16.507 14.997 10.339 1.00 59.59 834 HIS A O 1
ATOM 6507 N N . ALA A 1 835 ? -17.005 13.058 9.343 1.00 52.53 835 ALA A N 1
ATOM 6508 C CA . ALA A 1 835 ? -17.465 13.665 8.101 1.00 52.53 835 ALA A CA 1
ATOM 6509 C C . ALA A 1 835 ? -18.788 14.409 8.309 1.00 52.53 835 ALA A C 1
ATOM 6511 O O . ALA A 1 835 ? -18.920 15.534 7.823 1.00 52.53 835 ALA A O 1
ATOM 6512 N N . ASP A 1 836 ? -19.719 13.842 9.071 1.00 49.97 836 ASP A N 1
ATOM 6513 C CA . ASP A 1 836 ? -20.969 14.505 9.441 1.00 49.97 836 ASP A CA 1
ATOM 6514 C C . ASP A 1 836 ? -20.679 15.746 10.307 1.00 49.97 836 ASP A C 1
ATOM 6516 O O . ASP A 1 836 ? -21.112 16.846 9.957 1.00 49.97 836 ASP A O 1
ATOM 6520 N N . ASP A 1 837 ? -19.796 15.646 11.307 1.00 41.31 837 ASP A N 1
ATOM 6521 C CA . ASP A 1 837 ? -19.352 16.796 12.117 1.00 41.31 837 ASP A CA 1
ATOM 6522 C C . ASP A 1 837 ? -18.670 17.906 11.288 1.00 41.31 837 ASP A C 1
ATOM 6524 O O . ASP A 1 837 ? -18.842 19.098 11.556 1.00 41.31 837 ASP A O 1
ATOM 6528 N N . ARG A 1 838 ? -17.895 17.546 10.252 1.00 32.09 838 ARG A N 1
ATOM 6529 C CA . ARG A 1 838 ? -17.213 18.504 9.353 1.00 32.09 838 ARG A CA 1
ATOM 6530 C C . ARG A 1 838 ? -18.138 19.095 8.287 1.00 32.09 838 ARG A C 1
ATOM 6532 O O . ARG A 1 838 ? -17.842 20.176 7.765 1.00 32.09 838 ARG A O 1
ATOM 6539 N N . THR A 1 839 ? -19.199 18.383 7.907 1.00 27.03 839 THR A N 1
ATOM 6540 C CA . THR A 1 839 ? -20.140 18.790 6.850 1.00 27.03 839 THR A CA 1
ATOM 6541 C C . THR A 1 839 ? -21.363 19.516 7.375 1.00 27.03 839 THR A C 1
ATOM 6543 O O . THR A 1 839 ? -22.019 20.179 6.573 1.00 27.03 839 THR A O 1
ATOM 6546 N N . LEU A 1 840 ? -21.605 19.503 8.685 1.00 25.75 840 LEU A N 1
ATOM 6547 C CA . LEU A 1 840 ? -22.520 20.417 9.350 1.00 25.75 840 LEU A CA 1
ATOM 6548 C C . LEU A 1 840 ? -21.978 21.860 9.250 1.00 25.75 840 LEU A C 1
ATOM 6550 O O . LEU A 1 840 ? -21.052 22.239 9.976 1.00 25.75 840 LEU A O 1
ATOM 6554 N N . PRO A 1 841 ? -22.554 22.759 8.422 1.00 27.38 841 PRO A N 1
ATOM 6555 C CA . PRO A 1 841 ? -22.712 24.110 8.928 1.00 27.38 841 PRO A CA 1
ATOM 6556 C C . PRO A 1 841 ? -23.536 23.973 10.212 1.00 27.38 841 PRO A C 1
ATOM 6558 O O . PRO A 1 841 ? -24.448 23.151 10.269 1.00 27.38 841 PRO A O 1
ATOM 6561 N N . ALA A 1 842 ? -23.235 24.752 11.250 1.00 29.11 842 ALA A N 1
ATOM 6562 C CA . ALA A 1 842 ? -24.185 24.898 12.346 1.00 29.11 842 ALA A CA 1
ATOM 6563 C C . ALA A 1 842 ? -25.576 25.145 11.721 1.00 29.11 842 ALA A C 1
ATOM 6565 O O . ALA A 1 842 ? -25.739 26.150 11.031 1.00 29.11 842 ALA A O 1
ATOM 6566 N N . SER A 1 843 ? -26.505 24.194 11.896 1.00 33.09 843 SER A N 1
ATOM 6567 C CA . SER A 1 843 ? -27.771 23.984 11.159 1.00 33.09 843 SER A CA 1
ATOM 6568 C C . SER A 1 843 ? -27.714 23.165 9.847 1.00 33.09 843 SER A C 1
ATOM 6570 O O . SER A 1 843 ? -27.679 23.705 8.746 1.00 33.09 843 SER A O 1
ATOM 6572 N N . SER A 1 844 ? -27.839 21.838 9.960 1.00 24.47 844 SER A N 1
ATOM 6573 C CA . SER A 1 844 ? -28.730 21.047 9.089 1.00 24.47 844 SER A CA 1
ATOM 6574 C C . SER A 1 844 ? -28.890 19.630 9.646 1.00 24.47 844 SER A C 1
ATOM 6576 O O . SER A 1 844 ? -27.959 18.833 9.584 1.00 24.47 844 SER A O 1
ATOM 6578 N N . GLU A 1 845 ? -30.068 19.327 10.186 1.00 29.39 845 GLU A N 1
ATOM 6579 C CA . GLU A 1 845 ? -30.479 17.972 10.561 1.00 29.39 845 GLU A CA 1
ATOM 6580 C C . GLU A 1 845 ? -30.533 17.062 9.325 1.00 29.39 845 GLU A C 1
ATOM 6582 O O . GLU A 1 845 ? -31.079 17.435 8.283 1.00 29.39 845 GLU A O 1
ATOM 6587 N N . VAL A 1 846 ? -30.016 15.841 9.457 1.00 24.09 846 VAL A N 1
ATOM 6588 C CA . VAL A 1 846 ? -30.386 14.711 8.603 1.00 24.09 846 VAL A CA 1
ATOM 6589 C C . VAL A 1 846 ? -30.907 13.616 9.524 1.00 24.09 846 VAL A C 1
ATOM 6591 O O . VAL A 1 846 ? -30.198 13.162 10.416 1.00 24.09 846 VAL A O 1
ATOM 6594 N N . ASN A 1 847 ? -32.157 13.207 9.302 1.00 26.11 847 ASN A N 1
ATOM 6595 C CA . ASN A 1 847 ? -32.772 12.049 9.948 1.00 26.11 847 ASN A CA 1
ATOM 6596 C C . ASN A 1 847 ? -31.954 10.772 9.688 1.00 26.11 847 ASN A C 1
ATOM 6598 O O . ASN A 1 847 ? -31.746 10.408 8.526 1.00 26.11 847 ASN A O 1
ATOM 6602 N N . PRO A 1 848 ? -31.689 9.993 10.745 1.00 24.89 848 PRO A N 1
ATOM 6603 C CA . PRO A 1 848 ? -32.091 8.598 10.729 1.00 24.89 848 PRO A CA 1
ATOM 6604 C C . PRO A 1 848 ? -33.060 8.306 11.880 1.00 24.89 848 PRO A C 1
ATOM 6606 O O . PRO A 1 848 ? -33.131 9.016 12.879 1.00 24.89 848 PRO A O 1
ATOM 6609 N N . LEU A 1 849 ? -33.871 7.272 11.687 1.00 25.89 849 LEU A N 1
ATOM 6610 C CA . LEU A 1 849 ? -34.924 6.843 12.598 1.00 25.89 849 LEU A CA 1
ATOM 6611 C C . LEU A 1 849 ? -34.477 6.774 14.076 1.00 25.89 849 LEU A C 1
ATOM 6613 O O . LEU A 1 849 ? -33.672 5.930 14.443 1.00 25.89 849 LEU A O 1
ATOM 6617 N N . VAL A 1 850 ? -35.133 7.604 14.894 1.00 27.47 850 VAL A N 1
ATOM 6618 C CA . VAL A 1 850 ? -35.425 7.452 16.333 1.00 27.47 850 VAL A CA 1
ATOM 6619 C C . VAL A 1 850 ? -34.220 7.313 17.281 1.00 27.47 850 VAL A C 1
ATOM 6621 O O . VAL A 1 850 ? -33.923 6.231 17.769 1.00 27.47 850 VAL A O 1
ATOM 6624 N N . SER A 1 851 ? -33.644 8.454 17.668 1.00 24.02 851 SER A N 1
ATOM 6625 C CA . SER A 1 851 ? -33.578 8.908 19.073 1.00 24.02 851 SER A CA 1
ATOM 6626 C C . SER A 1 851 ? -33.073 10.357 19.112 1.00 24.02 851 SER A C 1
ATOM 6628 O O . SER A 1 851 ? -31.957 10.629 18.676 1.00 24.02 851 SER A O 1
ATOM 6630 N N . ASP A 1 852 ? -33.905 11.278 19.603 1.00 25.39 852 ASP A N 1
ATOM 6631 C CA . ASP A 1 852 ? -33.649 12.723 19.668 1.00 25.39 852 ASP A CA 1
ATOM 6632 C C . ASP A 1 852 ? -32.380 13.082 20.466 1.00 25.39 852 ASP A C 1
ATOM 6634 O O . ASP A 1 852 ? -32.344 12.924 21.688 1.00 25.39 852 ASP A O 1
ATOM 6638 N N . VAL A 1 853 ? -31.368 13.656 19.801 1.00 23.61 853 VAL A N 1
ATOM 6639 C CA . VAL A 1 853 ? -30.273 14.403 20.449 1.00 23.61 853 VAL A CA 1
ATOM 6640 C C . VAL A 1 853 ? -29.959 15.655 19.625 1.00 23.61 853 VAL A C 1
ATOM 6642 O O . VAL A 1 853 ? -29.292 15.607 18.597 1.00 23.61 853 VAL A O 1
ATOM 6645 N N . SER A 1 854 ? -30.451 16.802 20.091 1.00 21.84 854 SER A N 1
ATOM 6646 C CA . SER A 1 854 ? -30.308 18.112 19.444 1.00 21.84 854 SER A CA 1
ATOM 6647 C C . SER A 1 854 ? -29.164 18.945 20.053 1.00 21.84 854 SER A C 1
ATOM 6649 O O . SER A 1 854 ? -29.199 19.295 21.239 1.00 21.84 854 SER A O 1
ATOM 6651 N N . LEU A 1 855 ? -28.172 19.325 19.237 1.00 23.02 855 LEU A N 1
ATOM 6652 C CA . LEU A 1 855 ? -27.057 20.224 19.583 1.00 23.02 855 LEU A CA 1
ATOM 6653 C C . LEU A 1 855 ? -27.277 21.632 18.999 1.00 23.02 855 LEU A C 1
ATOM 6655 O O . LEU A 1 855 ? -27.604 21.787 17.828 1.00 23.02 855 LEU A O 1
ATOM 6659 N N . SER A 1 856 ? -27.055 22.677 19.805 1.00 23.36 856 SER A N 1
ATOM 6660 C CA . SER A 1 856 ? -27.009 24.076 19.332 1.00 23.36 856 SER A CA 1
ATOM 6661 C C . SER A 1 856 ? -26.232 24.992 20.298 1.00 23.36 856 SER A C 1
ATOM 6663 O O . SER A 1 856 ? -26.225 24.769 21.511 1.00 23.36 856 SER A O 1
ATOM 6665 N N . PHE A 1 857 ? -25.537 25.998 19.764 1.00 26.84 857 PHE A N 1
ATOM 6666 C CA . PHE A 1 857 ? -24.571 26.854 20.474 1.00 26.84 857 PHE A CA 1
ATOM 6667 C C . PHE A 1 857 ? -25.183 28.194 20.928 1.00 26.84 857 PHE A C 1
ATOM 6669 O O . PHE A 1 857 ? -26.176 28.648 20.365 1.00 26.84 857 PHE A O 1
ATOM 6676 N N . ILE A 1 858 ? -24.583 28.823 21.948 1.00 25.66 858 ILE A N 1
ATOM 6677 C CA . ILE A 1 858 ? -24.992 30.117 22.534 1.00 25.66 858 ILE A CA 1
ATOM 6678 C C . ILE A 1 858 ? -24.124 31.249 21.956 1.00 25.66 858 ILE A C 1
ATOM 6680 O O . ILE A 1 858 ? -22.911 31.103 21.829 1.00 25.66 858 ILE A O 1
ATOM 6684 N N . SER A 1 859 ? -24.742 32.389 21.631 1.00 26.00 859 SER A N 1
ATOM 6685 C CA . SER A 1 859 ? -24.094 33.586 21.081 1.00 26.00 859 SER A CA 1
ATOM 6686 C C . SER A 1 859 ? -23.215 34.335 22.091 1.00 26.00 859 SER A C 1
ATOM 6688 O O . SER A 1 859 ? -23.614 34.569 23.233 1.00 26.00 859 SER A O 1
ATOM 6690 N N . HIS A 1 860 ? -22.058 34.807 21.623 1.00 30.64 860 HIS A N 1
ATOM 6691 C CA . HIS A 1 860 ? -21.137 35.665 22.364 1.00 30.64 860 HIS A CA 1
ATOM 6692 C C . HIS A 1 860 ? -21.683 37.081 22.592 1.00 30.64 860 HIS A C 1
ATOM 6694 O O . HIS A 1 860 ? -21.810 37.867 21.653 1.00 30.64 860 HIS A O 1
ATOM 6700 N N . SER A 1 861 ? -21.840 37.468 23.855 1.00 28.17 861 SER A N 1
ATOM 6701 C CA . SER A 1 861 ? -21.733 38.872 24.253 1.00 28.17 861 SER A CA 1
ATOM 6702 C C . SER A 1 861 ? -21.253 38.988 25.698 1.00 28.17 861 SER A C 1
ATOM 6704 O O . SER A 1 861 ? -21.887 38.442 26.597 1.00 28.17 861 SER A O 1
ATOM 6706 N N . ASN A 1 862 ? -20.175 39.762 25.872 1.00 33.06 862 ASN A N 1
ATOM 6707 C CA . ASN A 1 862 ? -19.582 40.292 27.113 1.00 33.06 862 ASN A CA 1
ATOM 6708 C C . ASN A 1 862 ? -18.397 39.523 27.726 1.00 33.06 862 ASN A C 1
ATOM 6710 O O . ASN A 1 862 ? -18.526 38.943 28.798 1.00 33.06 862 ASN A O 1
ATOM 6714 N N . ILE A 1 863 ? -17.207 39.651 27.118 1.00 26.67 863 ILE A N 1
ATOM 6715 C CA . ILE A 1 863 ? -15.918 39.622 27.842 1.00 26.67 863 ILE A CA 1
ATOM 6716 C C . ILE A 1 863 ? -15.004 40.735 27.266 1.00 26.67 863 ILE A C 1
ATOM 6718 O O . ILE A 1 863 ? -14.961 40.888 26.041 1.00 26.67 863 ILE A O 1
ATOM 6722 N N . PRO A 1 864 ? -14.306 41.550 28.089 1.00 24.66 864 PRO A N 1
ATOM 6723 C CA . PRO A 1 864 ? -13.489 42.677 27.624 1.00 24.66 864 PRO A CA 1
ATOM 6724 C C . PRO A 1 864 ? -12.249 42.220 26.842 1.00 24.66 864 PRO A C 1
ATOM 6726 O O . PRO A 1 864 ? -11.548 41.299 27.255 1.00 24.66 864 PRO A O 1
ATOM 6729 N N . GLN A 1 865 ? -11.938 42.902 25.736 1.00 26.59 865 GLN A N 1
ATOM 6730 C CA . GLN A 1 865 ? -10.701 42.687 24.981 1.00 26.59 865 GLN A CA 1
ATOM 6731 C C . GLN A 1 865 ? -9.488 43.209 25.763 1.00 26.59 865 GLN A C 1
ATOM 6733 O O . GLN A 1 865 ? -9.293 44.418 25.884 1.00 26.59 865 GLN A O 1
ATOM 6738 N N . VAL A 1 866 ? -8.633 42.299 26.229 1.00 23.16 866 VAL A N 1
ATOM 6739 C CA . VAL A 1 866 ? -7.256 42.624 26.619 1.00 23.16 866 VAL A CA 1
ATOM 6740 C C . VAL A 1 866 ? -6.400 42.645 25.351 1.00 23.16 866 VAL A C 1
ATOM 6742 O O . VAL A 1 866 ? -6.288 41.646 24.643 1.00 23.16 866 VAL A O 1
ATOM 6745 N N . LYS A 1 867 ? -5.813 43.806 25.043 1.00 27.66 867 LYS A N 1
ATOM 6746 C CA . LYS A 1 867 ? -4.793 43.959 23.997 1.00 27.66 867 LYS A CA 1
ATOM 6747 C C . LYS A 1 867 ? -3.492 43.307 24.466 1.00 27.66 867 LYS A C 1
ATOM 6749 O O . LYS A 1 867 ? -2.942 43.729 25.478 1.00 27.66 867 LYS A O 1
ATOM 6754 N N . LEU A 1 868 ? -2.964 42.372 23.682 1.00 25.00 868 LEU A N 1
ATOM 6755 C CA . LEU A 1 868 ? -1.562 41.962 23.751 1.00 25.00 868 LEU A CA 1
ATOM 6756 C C . LEU A 1 868 ? -0.863 42.289 22.430 1.00 25.00 868 LEU A C 1
ATOM 6758 O O . LEU A 1 868 ? -1.447 42.203 21.350 1.00 25.00 868 LEU A O 1
ATOM 6762 N N . ALA A 1 869 ? 0.354 42.798 22.589 1.00 25.12 869 ALA A N 1
ATOM 6763 C CA . ALA A 1 869 ? 1.135 43.538 21.616 1.00 25.12 869 ALA A CA 1
ATOM 6764 C C . ALA A 1 869 ? 1.772 42.664 20.521 1.00 25.12 869 ALA A C 1
ATOM 6766 O O . ALA A 1 869 ? 1.964 41.465 20.686 1.00 25.12 869 ALA A O 1
ATOM 6767 N N . SER A 1 870 ? 2.079 43.344 19.412 1.00 29.14 870 SER A N 1
ATOM 6768 C CA . SER A 1 870 ? 2.998 43.016 18.310 1.00 29.14 870 SER A CA 1
ATOM 6769 C C . SER A 1 870 ? 3.673 41.636 18.319 1.00 29.14 870 SER A C 1
ATOM 6771 O O . SER A 1 870 ? 4.643 41.414 19.041 1.00 29.14 870 SER A O 1
ATOM 6773 N N . ALA A 1 871 ? 3.242 40.773 17.396 1.00 26.70 871 ALA A N 1
ATOM 6774 C CA . ALA A 1 871 ? 4.018 39.629 16.934 1.00 26.70 871 ALA A CA 1
ATOM 6775 C C . ALA A 1 871 ? 5.100 40.108 15.950 1.00 26.70 871 ALA A C 1
ATOM 6777 O O . ALA A 1 871 ? 4.829 40.309 14.766 1.00 26.70 871 ALA A O 1
ATOM 6778 N N . ALA A 1 872 ? 6.311 40.314 16.458 1.00 29.47 872 ALA A N 1
ATOM 6779 C CA . ALA A 1 872 ? 7.536 40.181 15.682 1.00 29.47 872 ALA A CA 1
ATOM 6780 C C . ALA A 1 872 ? 8.243 38.902 16.163 1.00 29.47 872 ALA A C 1
ATOM 6782 O O . ALA A 1 872 ? 8.170 38.572 17.345 1.00 29.47 872 ALA A O 1
ATOM 6783 N N . ASP A 1 873 ? 8.876 38.208 15.221 1.00 27.70 873 ASP A N 1
ATOM 6784 C CA . ASP A 1 873 ? 9.710 37.009 15.374 1.00 27.70 873 ASP A CA 1
ATOM 6785 C C . ASP A 1 873 ? 8.985 35.666 15.595 1.00 27.70 873 ASP A C 1
ATOM 6787 O O . ASP A 1 873 ? 8.923 35.102 16.685 1.00 27.70 873 ASP A O 1
ATOM 6791 N N . PHE A 1 874 ? 8.518 35.088 14.481 1.00 26.55 874 PHE A N 1
ATOM 6792 C CA . PHE A 1 874 ? 8.364 33.640 14.331 1.00 26.55 874 PHE A CA 1
ATOM 6793 C C . PHE A 1 874 ? 9.534 33.096 13.503 1.00 26.55 874 PHE A C 1
ATOM 6795 O O . PHE A 1 874 ? 9.513 33.168 12.278 1.00 26.55 874 PHE A O 1
ATOM 6802 N N . ASN A 1 875 ? 10.527 32.508 14.171 1.00 25.56 875 ASN A N 1
ATOM 6803 C CA . ASN A 1 875 ? 11.412 31.532 13.540 1.00 25.56 875 ASN A CA 1
ATOM 6804 C C . ASN A 1 875 ? 10.683 30.184 13.519 1.00 25.56 875 ASN A C 1
ATOM 6806 O O . ASN A 1 875 ? 10.465 29.565 14.563 1.00 25.56 875 ASN A O 1
ATOM 6810 N N . GLN A 1 876 ? 10.272 29.757 12.326 1.00 27.03 876 GLN A N 1
ATOM 6811 C CA . GLN A 1 876 ? 9.872 28.382 12.051 1.00 27.03 876 GLN A CA 1
ATOM 6812 C C . GLN A 1 876 ? 11.130 27.508 12.079 1.00 27.03 876 GLN A C 1
ATOM 6814 O O . GLN A 1 876 ? 12.069 27.735 11.323 1.00 27.03 876 GLN A O 1
ATOM 6819 N N . VAL A 1 877 ? 11.152 26.517 12.967 1.00 24.12 877 VAL A N 1
ATOM 6820 C CA . VAL A 1 877 ? 11.997 25.335 12.799 1.00 24.12 877 VAL A CA 1
ATOM 6821 C C . VAL A 1 877 ? 11.052 24.254 12.296 1.00 24.12 877 VAL A C 1
ATOM 6823 O O . VAL A 1 877 ? 10.194 23.780 13.040 1.00 24.12 877 VAL A O 1
ATOM 6826 N N . GLU A 1 878 ? 11.142 23.986 10.998 1.00 25.34 878 GLU A N 1
ATOM 6827 C CA . GLU A 1 878 ? 10.392 22.953 10.292 1.00 25.34 878 GLU A CA 1
ATOM 6828 C C . GLU A 1 878 ? 10.911 21.570 10.696 1.00 25.34 878 GLU A C 1
ATOM 6830 O O . GLU A 1 878 ? 12.109 21.287 10.630 1.00 25.34 878 GLU A O 1
ATOM 6835 N N . GLU A 1 879 ? 9.992 20.706 11.119 1.00 23.19 879 GLU A N 1
ATOM 6836 C CA . GLU A 1 879 ? 10.217 19.272 11.244 1.00 23.19 879 GLU A CA 1
ATOM 6837 C C . GLU A 1 879 ? 9.547 18.622 10.028 1.00 23.19 879 GLU A C 1
ATOM 6839 O O . GLU A 1 879 ? 8.370 18.855 9.756 1.00 23.19 879 GLU A O 1
ATOM 6844 N N . TYR A 1 880 ? 10.352 17.904 9.250 1.00 22.33 880 TYR A N 1
ATOM 6845 C CA . TYR A 1 880 ? 10.060 17.421 7.904 1.00 22.33 880 TYR A CA 1
ATOM 6846 C C . TYR A 1 880 ? 8.880 16.430 7.855 1.00 22.33 880 TYR A C 1
ATOM 6848 O O . TYR A 1 880 ? 9.044 15.255 8.184 1.00 22.33 880 TYR A O 1
ATOM 6856 N N . GLU A 1 881 ? 7.744 16.863 7.309 1.00 24.97 881 GLU A N 1
ATOM 6857 C CA . GLU A 1 881 ? 6.834 16.002 6.545 1.00 24.97 881 GLU A CA 1
ATOM 6858 C C . GLU A 1 881 ? 7.058 16.296 5.059 1.00 24.97 881 GLU A C 1
ATOM 6860 O O . GLU A 1 881 ? 7.120 17.446 4.630 1.00 24.97 881 GLU A O 1
ATOM 6865 N N . THR A 1 882 ? 7.295 15.248 4.273 1.00 25.09 882 THR A N 1
ATOM 6866 C CA . THR A 1 882 ? 7.657 15.354 2.854 1.00 25.09 882 THR A CA 1
ATOM 6867 C C . THR A 1 882 ? 6.407 15.568 2.004 1.00 25.09 882 THR A C 1
ATOM 6869 O O . THR A 1 882 ? 5.990 14.686 1.259 1.00 25.09 882 THR A O 1
ATOM 6872 N N . ASP A 1 883 ? 5.838 16.767 2.094 1.00 23.81 883 ASP A N 1
ATOM 6873 C CA . ASP A 1 883 ? 4.986 17.325 1.049 1.00 23.81 883 ASP A CA 1
ATOM 6874 C C . ASP A 1 883 ? 5.900 17.985 0.013 1.00 23.81 883 ASP A C 1
ATOM 6876 O O . ASP A 1 883 ? 6.362 19.114 0.161 1.00 23.81 883 ASP A O 1
ATOM 6880 N N . SER A 1 884 ? 6.227 17.249 -1.048 1.00 27.84 884 SER A N 1
ATOM 6881 C CA . SER A 1 884 ? 6.897 17.834 -2.206 1.00 27.84 884 SER A CA 1
ATOM 6882 C C . SER A 1 884 ? 5.890 18.685 -2.984 1.00 27.84 884 SER A C 1
ATOM 6884 O O . SER A 1 884 ? 5.179 18.180 -3.857 1.00 27.84 884 SER A O 1
ATOM 6886 N N . GLU A 1 885 ? 5.831 19.976 -2.664 1.00 25.91 885 GLU A N 1
ATOM 6887 C CA . GLU A 1 885 ? 5.288 21.000 -3.553 1.00 25.91 885 GLU A CA 1
ATOM 6888 C C . GLU A 1 885 ? 6.115 21.007 -4.850 1.00 25.91 885 GLU A C 1
ATOM 6890 O O . GLU A 1 885 ? 7.275 21.419 -4.881 1.00 25.91 885 GLU A O 1
ATOM 6895 N N . ILE A 1 886 ? 5.533 20.499 -5.938 1.00 27.44 886 ILE A N 1
ATOM 6896 C CA . ILE A 1 886 ? 6.094 20.656 -7.281 1.00 27.44 886 ILE A CA 1
ATOM 6897 C C . ILE A 1 886 ? 5.802 22.091 -7.730 1.00 27.44 886 ILE A C 1
ATOM 6899 O O . ILE A 1 886 ? 4.652 22.462 -7.968 1.00 27.44 886 ILE A O 1
ATOM 6903 N N . ASN A 1 887 ? 6.866 22.887 -7.839 1.00 25.91 887 ASN A N 1
ATOM 6904 C CA . ASN A 1 887 ? 6.887 24.141 -8.582 1.00 25.91 887 ASN A CA 1
ATOM 6905 C C . ASN A 1 887 ? 6.860 23.832 -10.087 1.00 25.91 887 ASN A C 1
ATOM 6907 O O . ASN A 1 887 ? 7.914 23.655 -10.693 1.00 25.91 887 ASN A O 1
ATOM 6911 N N . ASP A 1 888 ? 5.673 23.798 -10.691 1.00 26.64 888 ASP A N 1
ATOM 6912 C CA . ASP A 1 888 ? 5.536 23.887 -12.147 1.00 26.64 888 ASP A CA 1
ATOM 6913 C C . ASP A 1 888 ? 5.484 25.371 -12.543 1.00 26.64 888 ASP A C 1
ATOM 6915 O O . ASP A 1 888 ? 4.453 26.042 -12.446 1.00 26.64 888 ASP A O 1
ATOM 6919 N N . VAL A 1 889 ? 6.642 25.894 -12.954 1.00 26.28 889 VAL A N 1
ATOM 6920 C CA . VAL A 1 889 ? 6.757 27.127 -13.738 1.00 26.28 889 VAL A CA 1
ATOM 6921 C C . VAL A 1 889 ? 6.574 26.735 -15.202 1.00 26.28 889 VAL A C 1
ATOM 6923 O O . VAL A 1 889 ? 7.535 26.359 -15.866 1.00 26.28 889 VAL A O 1
ATOM 6926 N N . ASP A 1 890 ? 5.343 26.825 -15.702 1.00 25.42 890 ASP A N 1
ATOM 6927 C CA . ASP A 1 890 ? 5.096 26.881 -17.142 1.00 25.42 890 ASP A CA 1
ATOM 6928 C C . ASP A 1 890 ? 5.292 28.331 -17.603 1.00 25.42 890 ASP A C 1
ATOM 6930 O O . ASP A 1 890 ? 4.466 29.217 -17.367 1.00 25.42 890 ASP A O 1
ATOM 6934 N N . THR A 1 891 ? 6.435 28.580 -18.240 1.00 25.44 891 THR A N 1
ATOM 6935 C CA . THR A 1 891 ? 6.654 29.739 -19.102 1.00 25.44 891 THR A CA 1
ATOM 6936 C C . THR A 1 891 ? 5.948 29.507 -20.432 1.00 25.44 891 THR A C 1
ATOM 6938 O O . THR A 1 891 ? 6.495 28.826 -21.292 1.00 25.44 891 THR A O 1
ATOM 6941 N N . ASP A 1 892 ? 4.792 30.137 -20.610 1.00 25.27 892 ASP A N 1
ATOM 6942 C CA . ASP A 1 892 ? 4.347 30.623 -21.914 1.00 25.27 892 ASP A CA 1
ATOM 6943 C C . ASP A 1 892 ? 4.008 32.108 -21.756 1.00 25.27 892 ASP A C 1
ATOM 6945 O O . ASP A 1 892 ? 3.053 32.508 -21.087 1.00 25.27 892 ASP A O 1
ATOM 6949 N N . SER A 1 893 ? 4.882 32.935 -22.318 1.00 23.25 893 SER A N 1
ATOM 6950 C CA . SER A 1 893 ? 4.697 34.367 -22.486 1.00 23.25 893 SER A CA 1
ATOM 6951 C C . SER A 1 893 ? 3.710 34.618 -23.621 1.00 23.25 893 SER A C 1
ATOM 6953 O O . SER A 1 893 ? 3.985 34.206 -24.741 1.00 23.25 893 SER A O 1
ATOM 6955 N N . ASP A 1 894 ? 2.610 35.316 -23.334 1.00 25.94 894 ASP A N 1
ATOM 6956 C CA . ASP A 1 894 ? 2.196 36.495 -24.104 1.00 25.94 894 ASP A CA 1
ATOM 6957 C C . ASP A 1 894 ? 1.107 37.294 -23.352 1.00 25.94 894 ASP A C 1
ATOM 6959 O O . ASP A 1 894 ? -0.036 36.872 -23.193 1.00 25.94 894 ASP A O 1
ATOM 6963 N N . SER A 1 895 ? 1.526 38.484 -22.907 1.00 26.83 895 SER A N 1
ATOM 6964 C CA . SER A 1 895 ? 0.768 39.716 -22.618 1.00 26.83 895 SER A CA 1
ATOM 6965 C C . SER A 1 895 ? -0.381 39.743 -21.583 1.00 26.83 895 SER A C 1
ATOM 6967 O O . SER A 1 895 ? -1.519 39.379 -21.861 1.00 26.83 895 SER A O 1
ATOM 6969 N N . GLU A 1 896 ? -0.037 40.368 -20.447 1.00 27.19 896 GLU A N 1
ATOM 6970 C CA . GLU A 1 896 ? -0.770 41.400 -19.679 1.00 27.19 896 GLU A CA 1
ATOM 6971 C C . GLU A 1 896 ? -2.038 41.037 -18.863 1.00 27.19 896 GLU A C 1
ATOM 6973 O O . GLU A 1 896 ? -3.160 40.963 -19.353 1.00 27.19 896 GLU A O 1
ATOM 6978 N N . ASP A 1 897 ? -1.801 40.898 -17.550 1.00 25.45 897 ASP A N 1
ATOM 6979 C CA . ASP A 1 897 ? -2.577 41.376 -16.393 1.00 25.45 897 ASP A CA 1
ATOM 6980 C C . ASP A 1 897 ? -4.117 41.406 -16.448 1.00 25.45 897 ASP A C 1
ATOM 6982 O O . ASP A 1 897 ? -4.720 42.310 -17.015 1.00 25.45 897 ASP A O 1
ATOM 6986 N N . LEU A 1 898 ? -4.756 40.531 -15.651 1.00 24.80 898 LEU A N 1
ATOM 6987 C CA . LEU A 1 898 ? -5.633 40.935 -14.529 1.00 24.80 898 LEU A CA 1
ATOM 6988 C C . LEU A 1 898 ? -6.226 39.717 -13.791 1.00 24.80 898 LEU A C 1
ATOM 6990 O O . LEU A 1 898 ? -7.176 39.074 -14.225 1.00 24.80 898 LEU A O 1
ATOM 6994 N N . ILE A 1 899 ? -5.651 39.452 -12.615 1.00 25.30 899 ILE A N 1
ATOM 6995 C CA . ILE A 1 899 ? -6.260 38.911 -11.386 1.00 25.30 899 ILE A CA 1
ATOM 6996 C C . ILE A 1 899 ? -7.332 37.815 -11.567 1.00 25.30 899 ILE A C 1
ATOM 6998 O O . ILE A 1 899 ? -8.532 38.049 -11.730 1.00 25.30 899 ILE A O 1
ATOM 7002 N N . ILE A 1 900 ? -6.880 36.584 -11.331 1.00 24.03 900 ILE A N 1
ATOM 7003 C CA . ILE A 1 900 ? -7.678 35.379 -11.094 1.00 24.03 900 ILE A CA 1
ATOM 7004 C C . ILE A 1 900 ? -8.632 35.609 -9.908 1.00 24.03 900 ILE A C 1
ATOM 7006 O O . ILE A 1 900 ? -8.264 35.470 -8.740 1.00 24.03 900 ILE A O 1
ATOM 7010 N N . SER A 1 901 ? -9.902 35.898 -10.188 1.00 26.25 901 SER A N 1
ATOM 7011 C CA . SER A 1 901 ? -10.956 35.831 -9.173 1.00 26.25 901 SER A CA 1
ATOM 7012 C C . SER A 1 901 ? -11.489 34.397 -9.065 1.00 26.25 901 SER A C 1
ATOM 7014 O O . SER A 1 901 ? -12.455 34.001 -9.714 1.00 26.25 901 SER A O 1
ATOM 7016 N N . LYS A 1 902 ? -10.866 33.588 -8.196 1.00 24.66 902 LYS A N 1
ATOM 7017 C CA . LYS A 1 902 ? -11.483 32.342 -7.705 1.00 24.66 902 LYS A CA 1
ATOM 7018 C C . LYS A 1 902 ? -12.880 32.679 -7.139 1.00 24.66 902 LYS A C 1
ATOM 7020 O O . LYS A 1 902 ? -12.982 33.580 -6.296 1.00 24.66 902 LYS A O 1
ATOM 7025 N N . PRO A 1 903 ? -13.969 31.989 -7.527 1.00 26.25 903 PRO A N 1
ATOM 7026 C CA . PRO A 1 903 ? -15.279 32.208 -6.925 1.00 26.25 903 PRO A CA 1
ATOM 7027 C C . PRO A 1 903 ? -15.289 31.666 -5.489 1.00 26.25 903 PRO A C 1
ATOM 7029 O O . PRO A 1 903 ? -15.596 30.509 -5.226 1.00 26.25 903 PRO A O 1
ATOM 7032 N N . VAL A 1 904 ? -14.942 32.525 -4.531 1.00 27.22 904 VAL A N 1
ATOM 7033 C CA . VAL A 1 904 ? -15.060 32.230 -3.098 1.00 27.22 904 VAL A CA 1
ATOM 7034 C C . VAL A 1 904 ? -16.527 32.362 -2.687 1.00 27.22 904 VAL A C 1
ATOM 7036 O O . VAL A 1 904 ? -17.035 33.481 -2.532 1.00 27.22 904 VAL A O 1
ATOM 7039 N N . VAL A 1 905 ? -17.181 31.214 -2.500 1.00 31.58 905 VAL A N 1
ATOM 7040 C CA . VAL A 1 905 ? -18.474 31.063 -1.817 1.00 31.58 905 VAL A CA 1
ATOM 7041 C C . VAL A 1 905 ? -18.250 31.342 -0.332 1.00 31.58 905 VAL A C 1
ATOM 7043 O O . VAL A 1 905 ? -17.399 30.719 0.295 1.00 31.58 905 VAL A O 1
ATOM 7046 N N . THR A 1 906 ? -18.959 32.312 0.248 1.00 36.91 906 THR A N 1
ATOM 7047 C CA . THR A 1 906 ? -18.772 32.627 1.673 1.00 36.91 906 THR A CA 1
ATOM 7048 C C . THR A 1 906 ? -19.711 31.789 2.532 1.00 36.91 906 THR A C 1
ATOM 7050 O O . THR A 1 906 ? -20.899 31.732 2.233 1.00 36.91 906 THR A O 1
ATOM 7053 N N . ARG A 1 907 ? -19.197 31.247 3.642 1.00 35.34 907 ARG A N 1
ATOM 7054 C CA . ARG A 1 907 ? -19.898 30.384 4.615 1.00 35.34 907 ARG A CA 1
ATOM 7055 C C . ARG A 1 907 ? -21.163 30.970 5.280 1.00 35.34 907 ARG A C 1
ATOM 7057 O O . ARG A 1 907 ? -21.796 30.258 6.035 1.00 35.34 907 ARG A O 1
ATOM 7064 N N . SER A 1 908 ? -21.538 32.231 5.034 1.00 43.31 908 SER A N 1
ATOM 7065 C CA . SER A 1 908 ? -22.604 32.908 5.795 1.00 43.31 908 SER A CA 1
ATOM 7066 C C . SER A 1 908 ? -24.013 32.851 5.194 1.00 43.31 908 SER A C 1
ATOM 7068 O O . SER A 1 908 ? -24.908 33.405 5.815 1.00 43.31 908 SER A O 1
ATOM 7070 N N . GLY A 1 909 ? -24.228 32.291 3.993 1.00 49.75 909 GLY A N 1
ATOM 7071 C CA . GLY A 1 909 ? -25.557 32.178 3.345 1.00 49.75 909 GLY A CA 1
ATOM 7072 C C . GLY A 1 909 ? -26.266 33.499 2.975 1.00 49.75 909 GLY A C 1
ATOM 7073 O O . GLY A 1 909 ? -27.070 33.529 2.056 1.00 49.75 909 GLY A O 1
ATOM 7074 N N . ARG A 1 910 ? -25.924 34.615 3.626 1.00 54.44 910 ARG A N 1
ATOM 7075 C CA . ARG A 1 910 ? -26.509 35.945 3.443 1.00 54.44 910 ARG A CA 1
ATOM 7076 C C . ARG A 1 910 ? -25.655 36.758 2.490 1.00 54.44 910 ARG A C 1
ATOM 7078 O O . ARG A 1 910 ? -24.671 37.393 2.890 1.00 54.44 910 ARG A O 1
ATOM 7085 N N . GLN A 1 911 ? -26.007 36.701 1.213 1.00 59.12 911 GLN A N 1
ATOM 7086 C CA . GLN A 1 911 ? -25.417 37.559 0.200 1.00 59.12 911 GLN A CA 1
ATOM 7087 C C . GLN A 1 911 ? -26.490 38.185 -0.676 1.00 59.12 911 GLN A C 1
ATOM 7089 O O . GLN A 1 911 ? -27.448 37.529 -1.083 1.00 59.12 911 GLN A O 1
ATOM 7094 N N . VAL A 1 912 ? -26.269 39.448 -1.023 1.00 58.44 912 VAL A N 1
ATOM 7095 C CA . VAL A 1 912 ? -27.035 40.125 -2.066 1.00 58.44 912 VAL A CA 1
ATOM 7096 C C . VAL A 1 912 ? -26.118 40.310 -3.265 1.00 58.44 912 VAL A C 1
ATOM 7098 O O . VAL A 1 912 ? -25.010 40.834 -3.140 1.00 58.44 912 VAL A O 1
ATOM 7101 N N . LYS A 1 913 ? -26.553 39.867 -4.440 1.00 68.50 913 LYS A N 1
ATOM 7102 C CA . LYS A 1 913 ? -25.896 40.195 -5.700 1.00 68.50 913 LYS A CA 1
ATOM 7103 C C . LYS A 1 913 ? -26.541 41.458 -6.256 1.00 68.50 913 LYS A C 1
ATOM 7105 O O . LYS A 1 913 ? -27.743 41.488 -6.504 1.00 68.50 913 LYS A O 1
ATOM 7110 N N . VAL A 1 914 ? -25.730 42.486 -6.451 1.00 62.66 914 VAL A N 1
ATOM 7111 C CA . VAL A 1 914 ? -26.130 43.781 -6.997 1.00 62.66 914 VAL A CA 1
ATOM 7112 C C . VAL A 1 914 ? -25.581 43.878 -8.410 1.00 62.66 914 VAL A C 1
ATOM 7114 O O . VAL A 1 914 ? -24.388 43.664 -8.630 1.00 62.66 914 VAL A O 1
ATOM 7117 N N . TRP A 1 915 ? -26.457 44.126 -9.373 1.00 70.69 915 TRP A N 1
ATOM 7118 C CA . TRP A 1 915 ? -26.084 44.315 -10.765 1.00 70.69 915 TRP A CA 1
ATOM 7119 C C . TRP A 1 915 ? -26.433 45.740 -11.129 1.00 70.69 915 TRP A C 1
ATOM 7121 O O . TRP A 1 915 ? -27.582 46.155 -10.971 1.00 70.69 915 TRP A O 1
ATOM 7131 N N . THR A 1 916 ? -25.441 46.450 -11.639 1.00 59.16 916 THR A N 1
ATOM 7132 C CA . THR A 1 916 ? -25.616 47.807 -12.131 1.00 59.16 916 THR A CA 1
ATOM 7133 C C . THR A 1 916 ? -25.287 47.799 -13.610 1.00 59.16 916 THR A C 1
ATOM 7135 O O . THR A 1 916 ? -24.190 47.391 -14.000 1.00 59.16 916 THR A O 1
ATOM 7138 N N . ARG A 1 917 ? -26.249 48.192 -14.439 1.00 58.94 917 ARG A N 1
ATOM 7139 C CA . ARG A 1 917 ? -26.050 48.326 -15.880 1.00 58.94 917 ARG A CA 1
ATOM 7140 C C . ARG A 1 917 ? -26.039 49.801 -16.220 1.00 58.94 917 ARG A C 1
ATOM 7142 O O . ARG A 1 917 ? -27.026 50.478 -15.954 1.00 58.94 917 ARG A O 1
ATOM 7149 N N . PHE A 1 918 ? -24.923 50.276 -16.752 1.00 59.28 918 PHE A N 1
ATOM 7150 C CA . PHE A 1 918 ? -24.809 51.658 -17.190 1.00 59.28 918 PHE A CA 1
ATOM 7151 C C . PHE A 1 918 ? -25.197 51.779 -18.656 1.00 59.28 918 PHE A C 1
ATOM 7153 O O . PHE A 1 918 ? -24.743 50.978 -19.481 1.00 59.28 918 PHE A O 1
ATOM 7160 N N . ASP A 1 919 ? -25.979 52.809 -18.961 1.00 54.62 919 ASP A N 1
ATOM 7161 C CA . ASP A 1 919 ? -26.160 53.264 -20.330 1.00 54.62 919 ASP A CA 1
ATOM 7162 C C . ASP A 1 919 ? -25.004 54.206 -20.673 1.00 54.62 919 ASP A C 1
ATOM 7164 O O . ASP A 1 919 ? -24.776 55.207 -19.987 1.00 54.62 919 ASP A O 1
ATOM 7168 N N . VAL A 1 920 ? -24.226 53.800 -21.679 1.00 49.06 920 VAL A N 1
ATOM 7169 C CA . VAL A 1 920 ? -23.121 54.576 -22.255 1.00 49.06 920 VAL A CA 1
ATOM 7170 C C . VAL A 1 920 ? -23.656 55.390 -23.418 1.00 49.06 920 VAL A C 1
ATOM 7172 O O . VAL A 1 920 ? -24.359 54.779 -24.257 1.00 49.06 920 VAL A O 1
#

Radius of gyration: 37.37 Å; chains: 1; bounding box: 97×87×94 Å

Sequence (920 aa):
MSVLKAVVSFYRTGEERPSERYKARLKVQEEHRTLSAFKKNVIDFLGLNEQARKFGLGQFDLKLYRLAKISCKIENYSLSTQQQLDLELPLLLDSDSESELNNFNHCGPSINASNHCKAGYTTDSGIIKPHLQSFHTFSDHSKADINYLVETDDVQVIGVSLAKDGTALKPGLEFDIRQKRIIGLTFKVDWNYVCDHPVPDPQEIKKNLITSAEVTFMTSVDNSSMMPVGVHYHPKFVSGEKMLSQILGEAKTLQVCERCLTKQSLQNHIVTHENALCNSKCDTCLQMKGICQDCQRKGHVAYLPALRCCESCLKESIQCRKVAVLAVVTDCEECIKQALLEIQKMSENHNMPPELLLLTPLPDVVHIGKSLKCSWANWFIDLNGQMSNLVLIRTLRYSTDCDVRKPLRKLLTLECVRNKDGMAVEPIARLTRPEVVKVLRKAALVVHTLVPENRGVAFMAERGNACVRFRDIEGNVRLDPNSLRSRADLERILGNYNLSLDGTVPALRKGLSQHLDQLEAEVTKFVLQTNVLLSKPAALCMVSDDILLCADDGHRAIYQSQLERDGVTIKGKSRKLVRYPEGAYRLESITVSNAPRVYFTAAKSGQCSGGLYCFSMETGEVMTILENMTNSCKEVKKVAKFNDTLVFTDIEARQVKRYNPLTKKVDILAGDGREGEQDGNEKSCSFVQVHGICRVADTLFTTDAAPGKIKLITGLSGTTNFLSHLGNLYDSFGIGCKGSTSQTITPEEVSKNVEKVNDYIKSAVRNVKETNHLKEGSATNGPQGTVSKKTQDSVELLLNGVNNLIRNIANVSPEYKVSIDWQTLLTTQVENLHADDRTLPASSEVNPLVSDVSLSFISHSNIPQVKLASAADFNQVEEYETDSEINDVDTDSDSEDLIISKPVVTRSGRQVKVWTRFDV

Organism: Stylophora pistillata (NCBI:txid50429)